Protein 9FQU (pdb70)

Secondary structure (DSSP, 8-state):
--------B-HHHHHHHHHHHHSSHHHHTHHHHHHHHT-STTHHHHHHHHHHHHHHHHHHHHHHTTT-SS---HHHHHHHHT-HHHHHHHHHHHHHHHHHHHHHHHHHHHHHHHHHTTSHHHHHHHHH---S-TTTS-SS--HHHHHHHHHHHHHHHTT----HHHHHHHHHHHHHHHHHHHHHHHHH--GGGGS--GGG---SS---SB---S-TT-TTHHHHHHHHHHHHHHHH--THHHHT--S-BSSTTTHHHHHHHHHHHHHHHHHHHHHHHHHHHS-TTT--SS-HHHHHHHHTT-TTHHHHHHHHHHHHHHHHHHHHHTHHHHHHHHHHHTTSS-GGGGPPPTTT-S-HHHHHHHHHHHHHHHHHS-HHHHHHHHHHHHHHHHHHHHHHHHHHTTS--------HHHHHS---SS--HHHHHHHHHHHHHHHHHHHHHHHHHHTTHHHHHHT-HHHHHHHHHHHHHHHHHHHHHHHSPPP----SS--SSTTTHHHHHHHHHHHHHHTS-HHHHHHHHHHHHHHHHHIIIIIHHH-TT-/-EEEEEEEEE-TTS-EEEEEEEEEETTT----B--BHHHHHTT--GGGT-TT--TTPPPPSPPBTTSTT---TT-B-TTTS--SSS-S-SSSHHHHHHHHHHHH-TT-EEEEEE-TTS-GGGGGG--TTTTT-SSTT---EEESTT----SS-SEEEEESS-HHHHHHHHHTTS---BEEEEE-HHHHH--GGGG-EEEEEEEE-SSS--EEEEEEEEEEEE-

Radius of gyration: 31.5 Å; Cα contacts (8 Å, |Δi|>4): 1535; chains: 2; bounding box: 91×65×82 Å

GO terms:
  GO:0061459 L-arginine transmembrane transporter activity (F, IDA)
  GO:0000064 L-ornithine transmembrane transporter activity (F, IDA)
  GO:0005886 plasma membrane (C, IDA)
  GO:0001618 virus receptor activity (F, IDA)
  GO:1903826 L-arginine transmembrane transport (P, IDA)
  GO:0015189 L-lysine transmembrane transporter activity (F, IDA)
  GO:1903352 L-ornithine transmembrane transport (P, IDA)
  GO:0005515 protein binding (F, IPI)
  GO:0016020 membrane (C, IC)

Nearest PDB structures (foldseek):
  5oqt-assembly1_A  TM=8.869E-01  e=3.446E-25  Geobacillus kaustophilus HTA426
  6f34-assembly1_A  TM=8.850E-01  e=6.639E-25  Geobacillus kaustophilus HTA426
  7nf6-assembly1_B  TM=8.071E-01  e=2.840E-11  Ovis aries
  3gi9-assembly1_C  TM=6.857E-01  e=1.293E-11  Methanocaldococcus jannaschii
  8a6l-assembly1_B  TM=6.376E-01  e=9.244E-11  Homo sapiens

B-factor: mean 61.71, std 19.03, range [6.54, 129.57]

Foldseek 3Di:
DFAADDAAAELVLLLLLQLLQQAACLFFAVLLVLCFPQWNLLLLVLLVLLLVLQLLLLQLLLQLLQVGLDFAFSLNSCRHFTGDVLSLLLLLLLLLLLLLLLLLLLLSLLLLVCVVVVNPVVVVQVVPHADPCVPQWPGTFRVSSLVVLVVVLVCVLLPDDDDSVLSNVLSVLLVVLLVVLLVQLVVLFDQVLQQDQPVPPDEPDPDDDFDCAHGHNTRNDVLSSLLSSLLSNLSSPLLSCLSRVVHHYPDNSQSSSVSSSSSSVVSSVSSSSNSNSLSRLDRSRNQDNSTRSCSSCVSSVNNVCSVSSSSNNSSSSVSNSVSSQVCNLVSVLVLLVQFQFPVLQVDQDPVNRHSSVSSVVSSVSSSVCSRIHDSSLSSLLSSLSVLVSSLSSLLSQLLQFQAEDPCDDDDPCCQQPNDDQHHDNVLSVLSVVLSVLLLVLLLQLLCLCQVVVVVVVVPDPVSVVSNVVSVVVNVVSLSSSVNRHTHPDDTPRHDPPSSPSSSVSNSSSSNSNSSDDPSSVVVNVVSVVVSVCSRVVTRVVRGNVD/DWWWKKKFKEAQVRHGQDMDTDIGDPLPDFDWAWDFQQLNCQCWDPLQVRVPHDRPDFQAAAAACPAPVHHDPPHDPLLVPDLVVADCHRNYLSNVLNVLCQCQPAQKRKFKAWAPPDDPVLVVQDHVVSQSRNDPPRTAETDYNVGHHDPQDFKHKHFDDHSVVQSNVSNNRGRRGIMIIGTDPNNSVDDCLQVKTKMKMFIGDPPPRDITIMIMHMDIGHD

InterPro domains:
  IPR002293 Amino acid/polyamine transporter I [PF13520] (32-431)
  IPR004755 Cationic amino acid transport permease [TIGR00906] (1-603)
  IPR029485 Cationic amino acid transporter, C-terminal [PF13906] (551-601)

Sequence (769 aa):
MLRRKVVCLNTYDLVALGVGSTLGAGVYVLAGAVARENAGPAIVISFLIAALASVLAGLCYGEFGARVPKTGSAYLYSYVTVGELWAFITGWNLILSYIIGTSSVARAWSATFDELIGKPIGEFSRQHMALNAPGVLAQTPDIFAVIIIIILTGLLTLGVKESAMVNKIFTCINVLVLCFIVVSGFVKGSIKNWQLTEKNFSCNNNDTNVKYGEGGFMPFGFSGVLSGAATCFYAFVGFDCIATTGEEVKNPQKAIPVGIVASLLICFIAYFGVSAALTLMMPYFCLDIDSPLPGAFKHQGWEEAKYAVAIGSLCALSTSLLGSMFPMPRVIYAMAEDGLLFKFLAKINNRTKTPVIATVTSGAIAAVMAFLFELKDLVDLMSIGTLLAYSLVAACVLVLRYQPEQPEKFSLKSILSPKNVEPSKFSGLIVNISAGLLAALIITVCIVAVLGREALAEGTLWAVFVMTGSVLLCMLVTGIIWRQPESKTKLSFKVPFVPVLPVLSIFVNIYLMMQLDQGTWVRFAVWMLIGFTIYFGYGIWHSEEAQVYNITWEVTNGDRETVWAISGNHPLWTWWPVLTPDLCMLALSGPPHWGLEYQAPYSSPPGPPCCSGSSGSSAGCSRDCDEPLTSLTPRCNTAWNRLKLDQVTHKSSEGFYVCPGSHRPREAKSCGGPDSFYCASWGCETTGRVYWKPSSSWDYITVDNNLTTSQAVQVCKDNKWCNPLAIQFTNAGKQVTSWTTGHYWGLRLYVSGRDPGLTFGIRLRYQNL

Organism: Mus musculus (NCBI:txid10090)

Solvent-accessible surface area: 31553 Å² total

Structure (mmCIF, N/CA/C/O backbone):
data_9FQU
#
_entry.id   9FQU
#
_cell.length_a   1.00
_cell.length_b   1.00
_cell.length_c   1.00
_cell.angle_alpha   90.00
_cell.angle_beta   90.00
_cell.angle_gamma   90.00
#
_symmetry.space_group_name_H-M   'P 1'
#
loop_
_entity.id
_entity.type
_entity.pdbx_description
1 polymer 'High affinity cationic amino acid transporter 1,Green fluorescent protein'
2 polymer 'Surface protein'
3 branched alpha-D-mannopyranose-(1-3)-beta-D-mannopyranose-(1-4)-2-acetamido-2-deoxy-beta-D-glucopyranose-(1-4)-[alpha-L-fucopyranose-(1-6)]2-acetamido-2-deoxy-beta-D-glucopyranose
4 branched beta-D-mannopyranose-(1-4)-2-acetamido-2-deoxy-beta-D-glucopyranose-(1-4)-2-acetamido-2-deoxy-beta-D-glucopyranose
5 branched 2-acetamido-2-deoxy-beta-D-glucopyranose-(1-4)-2-acetamido-2-deoxy-beta-D-glucopyranose
6 non-polymer 2-acetamido-2-deoxy-beta-D-glucopyranose
7 non-polymer 'CHOLESTEROL HEMISUCCINATE'
8 non-polymer ARGININE
9 water water
#
loop_
_atom_site.group_PDB
_atom_site.id
_atom_site.type_symbol
_atom_site.label_atom_id
_atom_site.label_alt_id
_atom_site.label_comp_id
_atom_site.label_asym_id
_atom_site.label_entity_id
_atom_site.label_seq_id
_atom_site.pdbx_PDB_ins_code
_atom_site.Cartn_x
_atom_site.Cartn_y
_atom_site.Cartn_z
_atom_site.occupancy
_atom_site.B_iso_or_equiv
_atom_site.auth_seq_id
_atom_site.auth_comp_id
_atom_site.auth_asym_id
_atom_site.auth_atom_id
_atom_site.pdbx_PDB_model_num
ATOM 1 N N . MET A 1 1 ? 122.329 134.556 105.623 1.00 88.42 13 MET A N 1
ATOM 2 C CA . MET A 1 1 ? 121.485 133.368 105.604 1.00 90.28 13 MET A CA 1
ATOM 3 C C . MET A 1 1 ? 122.323 132.095 105.525 1.00 91.43 13 MET A C 1
ATOM 4 O O . MET A 1 1 ? 121.886 131.029 105.959 1.00 89.63 13 MET A O 1
ATOM 17 N N . LEU A 1 2 ? 123.529 132.212 104.969 1.00 89.32 14 LEU A N 1
ATOM 18 C CA . LEU A 1 2 ? 124.388 131.065 104.702 1.00 86.31 14 LEU A CA 1
ATOM 19 C C . LEU A 1 2 ? 125.683 131.124 105.508 1.00 90.22 14 LEU A C 1
ATOM 20 O O . LEU A 1 2 ? 126.703 130.567 105.096 1.00 85.77 14 LEU A O 1
ATOM 36 N N . ARG A 1 3 ? 125.661 131.794 106.658 1.00 92.25 15 ARG A N 1
ATOM 37 C CA . ARG A 1 3 ? 126.836 131.828 107.518 1.00 91.42 15 ARG A CA 1
ATOM 38 C C . ARG A 1 3 ? 127.135 130.433 108.055 1.00 89.94 15 ARG A C 1
ATOM 39 O O . ARG A 1 3 ? 126.224 129.662 108.369 1.00 88.95 15 ARG A O 1
ATOM 60 N N . ARG A 1 4 ? 128.423 130.112 108.160 1.00 95.10 16 ARG A N 1
ATOM 61 C CA . ARG A 1 4 ? 128.879 128.783 108.539 1.00 94.60 16 ARG A CA 1
ATOM 62 C C . ARG A 1 4 ? 129.733 128.858 109.798 1.00 94.69 16 ARG A C 1
ATOM 63 O O . ARG A 1 4 ? 130.415 129.856 110.049 1.00 97.33 16 ARG A O 1
ATOM 84 N N . LYS A 1 5 ? 129.682 127.791 110.593 1.00 92.01 17 LYS A N 1
ATOM 85 C CA . LYS A 1 5 ? 130.330 127.753 111.896 1.00 92.46 17 LYS A CA 1
ATOM 86 C C . LYS A 1 5 ? 131.743 127.189 111.806 1.00 96.11 17 LYS A C 1
ATOM 87 O O . LYS A 1 5 ? 132.085 126.443 110.884 1.00 94.30 17 LYS A O 1
ATOM 106 N N . VAL A 1 6 ? 132.560 127.554 112.790 1.00 102.90 18 VAL A N 1
ATOM 107 C CA . VAL A 1 6 ? 133.884 126.978 112.986 1.00 101.31 18 VAL A CA 1
ATOM 108 C C . VAL A 1 6 ? 133.755 125.884 114.037 1.00 99.88 18 VAL A C 1
ATOM 109 O O . VAL A 1 6 ? 133.430 126.163 115.198 1.00 97.75 18 VAL A O 1
ATOM 122 N N . VAL A 1 7 ? 134.006 124.642 113.636 1.00 103.02 19 VAL A N 1
ATOM 123 C CA . VAL A 1 7 ? 133.862 123.504 114.537 1.00 104.27 19 VAL A CA 1
ATOM 124 C C . VAL A 1 7 ? 134.838 123.629 115.701 1.00 101.26 19 VAL A C 1
ATOM 125 O O . VAL A 1 7 ? 135.839 124.338 115.611 1.00 101.01 19 VAL A O 1
ATOM 138 N N . CYS A 1 19 ? 134.486 103.800 127.475 1.00 107.67 31 CYS A N 1
ATOM 139 C CA . CYS A 1 19 ? 133.962 104.174 126.167 1.00 108.31 31 CYS A CA 1
ATOM 140 C C . CYS A 1 19 ? 132.837 103.235 125.747 1.00 108.35 31 CYS A C 1
ATOM 141 O O . CYS A 1 19 ? 132.521 102.276 126.451 1.00 107.12 31 CYS A O 1
ATOM 148 N N . LEU A 1 20 ? 132.236 103.518 124.595 1.00 100.86 32 LEU A N 1
ATOM 149 C CA . LEU A 1 20 ? 131.129 102.736 124.063 1.00 98.48 32 LEU A CA 1
ATOM 150 C C . LEU A 1 20 ? 131.583 101.999 122.811 1.00 99.09 32 LEU A C 1
ATOM 151 O O . LEU A 1 20 ? 132.148 102.609 121.896 1.00 100.72 32 LEU A O 1
ATOM 167 N N . ASN A 1 21 ? 131.335 100.693 122.775 1.00 92.14 33 ASN A N 1
ATOM 168 C CA . ASN A 1 21 ? 131.674 99.871 121.626 1.00 91.66 33 ASN A CA 1
ATOM 169 C C . ASN A 1 21 ? 130.527 99.899 120.616 1.00 88.60 33 ASN A C 1
ATOM 170 O O . ASN A 1 21 ? 129.470 100.487 120.851 1.00 88.48 33 ASN A O 1
ATOM 181 N N . THR A 1 22 ? 130.741 99.253 119.467 1.00 83.30 34 THR A N 1
ATOM 182 C CA . THR A 1 22 ? 129.695 99.194 118.451 1.00 85.02 34 THR A CA 1
ATOM 183 C C . THR A 1 22 ? 128.441 98.520 118.994 1.00 85.47 34 THR A C 1
ATOM 184 O O . THR A 1 22 ? 127.318 98.923 118.668 1.00 82.93 34 THR A O 1
ATOM 195 N N . TYR A 1 23 ? 128.612 97.489 119.824 1.00 88.45 35 TYR A N 1
ATOM 196 C CA . TYR A 1 23 ? 127.458 96.805 120.397 1.00 86.04 35 TYR A CA 1
ATOM 197 C C . TYR A 1 23 ? 126.683 97.721 121.337 1.00 84.16 35 TYR A C 1
ATOM 198 O O . TYR A 1 23 ? 125.449 97.663 121.391 1.00 85.60 35 TYR A O 1
ATOM 216 N N . ASP A 1 24 ? 127.385 98.573 122.087 1.00 79.62 36 ASP A N 1
ATOM 217 C CA . ASP A 1 24 ? 126.696 99.542 122.933 1.00 79.42 36 ASP A CA 1
ATOM 218 C C . ASP A 1 24 ? 125.874 100.513 122.093 1.00 81.92 36 ASP A C 1
ATOM 219 O O . ASP A 1 24 ? 124.739 100.851 122.451 1.00 81.62 36 ASP A O 1
ATOM 228 N N . LEU A 1 25 ? 126.432 100.972 120.970 1.00 86.88 37 LEU A N 1
ATOM 229 C CA . LEU A 1 25 ? 125.680 101.848 120.078 1.00 79.73 37 LEU A CA 1
ATOM 230 C C . LEU A 1 25 ? 124.460 101.134 119.512 1.00 76.82 37 LEU A C 1
ATOM 231 O O . LEU A 1 25 ? 123.383 101.729 119.391 1.00 77.29 37 LEU A O 1
ATOM 247 N N . VAL A 1 26 ? 124.614 99.859 119.149 1.00 66.16 38 VAL A N 1
ATOM 248 C CA . VAL A 1 26 ? 123.484 99.093 118.633 1.00 64.97 38 VAL A CA 1
ATOM 249 C C . VAL A 1 26 ? 122.397 98.975 119.692 1.00 68.62 38 VAL A C 1
ATOM 250 O O . VAL A 1 26 ? 121.204 99.117 119.398 1.00 70.39 38 VAL A O 1
ATOM 263 N N . ALA A 1 27 ? 122.788 98.697 120.937 1.00 67.07 39 ALA A N 1
ATOM 264 C CA . ALA A 1 27 ? 121.810 98.606 122.015 1.00 63.38 39 ALA A CA 1
ATOM 265 C C . ALA A 1 27 ? 121.091 99.933 122.216 1.00 70.14 39 ALA A C 1
ATOM 266 O O . ALA A 1 27 ? 119.864 99.968 122.371 1.00 69.28 39 ALA A O 1
ATOM 273 N N . LEU A 1 28 ? 121.839 101.040 122.211 1.00 82.20 40 LEU A N 1
ATOM 274 C CA . LEU A 1 28 ? 121.217 102.349 122.383 1.00 76.79 40 LEU A CA 1
ATOM 275 C C . LEU A 1 28 ? 120.237 102.643 121.254 1.00 78.95 40 LEU A C 1
ATOM 276 O O . LEU A 1 28 ? 119.136 103.153 121.493 1.00 84.91 40 LEU A O 1
ATOM 292 N N . GLY A 1 29 ? 120.621 102.332 120.015 1.00 67.42 41 GLY A N 1
ATOM 293 C CA . GLY A 1 29 ? 119.732 102.583 118.893 1.00 65.29 41 GLY A CA 1
ATOM 294 C C . GLY A 1 29 ? 118.482 101.727 118.932 1.00 63.76 41 GLY A C 1
ATOM 295 O O . GLY A 1 29 ? 117.375 102.218 118.691 1.00 71.31 41 GLY A O 1
ATOM 299 N N . VAL A 1 30 ? 118.636 100.436 119.234 1.00 57.02 42 VAL A N 1
ATOM 300 C CA . VAL A 1 30 ? 117.485 99.541 119.280 1.00 57.33 42 VAL A CA 1
ATOM 301 C C . VAL A 1 30 ? 116.538 99.948 120.401 1.00 57.85 42 VAL A C 1
ATOM 302 O O . VAL A 1 30 ? 115.315 99.969 120.221 1.00 58.80 42 VAL A O 1
ATOM 315 N N . GLY A 1 31 ? 117.082 100.275 121.575 1.00 60.03 43 GLY A N 1
ATOM 316 C CA . GLY A 1 31 ? 116.231 100.701 122.674 1.00 60.80 43 GLY A CA 1
ATOM 317 C C . GLY A 1 31 ? 115.460 101.967 122.355 1.00 58.04 43 GLY A C 1
ATOM 318 O O . GLY A 1 31 ? 114.299 102.114 122.744 1.00 62.48 43 GLY A O 1
ATOM 322 N N . SER A 1 32 ? 116.094 102.898 121.642 1.00 61.01 44 SER A N 1
ATOM 323 C CA . SER A 1 32 ? 115.454 104.157 121.284 1.00 62.42 44 SER A CA 1
ATOM 324 C C . SER A 1 32 ? 114.533 104.037 120.078 1.00 61.86 44 SER A C 1
ATOM 325 O O . SER A 1 32 ? 113.737 104.951 119.837 1.00 64.21 44 SER A O 1
ATOM 333 N N . THR A 1 33 ? 114.617 102.944 119.321 1.00 61.07 45 THR A N 1
ATOM 334 C CA . THR A 1 33 ? 113.800 102.749 118.129 1.00 55.49 45 THR A CA 1
ATOM 335 C C . THR A 1 33 ? 112.577 101.880 118.400 1.00 57.96 45 THR A C 1
ATOM 336 O O . THR A 1 33 ? 111.452 102.281 118.088 1.00 61.82 45 THR A O 1
ATOM 347 N N . LEU A 1 34 ? 112.774 100.695 118.973 1.00 56.81 46 LEU A N 1
ATOM 348 C CA . LEU A 1 34 ? 111.647 99.838 119.310 1.00 55.44 46 LEU A CA 1
ATOM 349 C C . LEU A 1 34 ? 110.753 100.525 120.335 1.00 58.01 46 LEU A C 1
ATOM 350 O O . LEU A 1 34 ? 111.232 101.098 121.317 1.00 60.10 46 LEU A O 1
ATOM 366 N N . GLY A 1 35 ? 109.444 100.463 120.104 1.00 55.42 47 GLY A N 1
ATOM 367 C CA . GLY A 1 35 ? 108.499 101.112 120.991 1.00 46.76 47 GLY A CA 1
ATOM 368 C C . GLY A 1 35 ? 107.083 101.137 120.454 1.00 53.50 47 GLY A C 1
ATOM 369 O O . GLY A 1 35 ? 106.543 100.102 120.051 1.00 56.26 47 GLY A O 1
ATOM 373 N N . ALA A 1 36 ? 106.468 102.322 120.449 1.00 56.95 48 ALA A N 1
ATOM 374 C CA . ALA A 1 36 ? 105.080 102.448 120.020 1.00 56.80 48 ALA A CA 1
ATOM 375 C C . ALA A 1 36 ? 104.871 102.006 118.578 1.00 50.06 48 ALA A C 1
ATOM 376 O O . ALA A 1 36 ? 103.741 101.679 118.201 1.00 54.57 48 ALA A O 1
ATOM 383 N N . GLY A 1 37 ? 105.928 101.992 117.765 1.00 49.97 49 GLY A N 1
ATOM 384 C CA . GLY A 1 37 ? 105.765 101.621 116.369 1.00 58.71 49 GLY A CA 1
ATOM 385 C C . GLY A 1 37 ? 105.257 100.203 116.192 1.00 58.89 49 GLY A C 1
ATOM 386 O O . GLY A 1 37 ? 104.436 99.933 115.312 1.00 58.63 49 GLY A O 1
ATOM 390 N N . VAL A 1 38 ? 105.734 99.280 117.021 1.00 53.95 50 VAL A N 1
ATOM 391 C CA . VAL A 1 38 ? 105.402 97.868 116.890 1.00 48.83 50 VAL A CA 1
ATOM 392 C C . VAL A 1 38 ? 104.299 97.453 117.856 1.00 55.66 50 VAL A C 1
ATOM 393 O O . VAL A 1 38 ? 103.391 96.711 117.480 1.00 64.17 50 VAL A O 1
ATOM 406 N N . TYR A 1 39 ? 104.358 97.920 119.103 1.00 52.66 51 TYR A N 1
ATOM 407 C CA . TYR A 1 39 ? 103.434 97.437 120.122 1.00 55.12 51 TYR A CA 1
ATOM 408 C C . TYR A 1 39 ? 102.037 98.027 119.976 1.00 61.86 51 TYR A C 1
ATOM 409 O O . TYR A 1 39 ? 101.061 97.395 120.394 1.00 64.92 51 TYR A O 1
ATOM 427 N N . VAL A 1 40 ? 101.915 99.221 119.396 1.00 49.85 52 VAL A N 1
ATOM 428 C CA . VAL A 1 40 ? 100.648 99.940 119.319 1.00 54.85 52 VAL A CA 1
ATOM 429 C C . VAL A 1 40 ? 100.253 100.223 117.874 1.00 55.03 52 VAL A C 1
ATOM 430 O O . VAL A 1 40 ? 99.114 99.972 117.469 1.00 59.08 52 VAL A O 1
ATOM 443 N N . LEU A 1 41 ? 101.184 100.748 117.080 1.00 54.66 53 LEU A N 1
ATOM 444 C CA . LEU A 1 41 ? 100.865 101.237 115.745 1.00 52.47 53 LEU A CA 1
ATOM 445 C C . LEU A 1 41 ? 100.858 100.147 114.683 1.00 57.76 53 LEU A C 1
ATOM 446 O O . LEU A 1 41 ? 100.221 100.328 113.639 1.00 62.73 53 LEU A O 1
ATOM 462 N N . ALA A 1 42 ? 101.554 99.032 114.913 1.00 54.60 54 ALA A N 1
ATOM 463 C CA . ALA A 1 42 ? 101.576 97.971 113.912 1.00 46.71 54 ALA A CA 1
ATOM 464 C C . ALA A 1 42 ? 100.171 97.455 113.633 1.00 44.97 54 ALA A C 1
ATOM 465 O O . ALA A 1 42 ? 99.783 97.286 112.471 1.00 42.30 54 ALA A O 1
ATOM 472 N N . GLY A 1 43 ? 99.390 97.213 114.687 1.00 53.16 55 GLY A N 1
ATOM 473 C CA . GLY A 1 43 ? 98.026 96.752 114.490 1.00 49.82 55 GLY A CA 1
ATOM 474 C C . GLY A 1 43 ? 97.154 97.787 113.807 1.00 49.00 55 GLY A C 1
ATOM 475 O O . GLY A 1 43 ? 96.336 97.454 112.946 1.00 54.21 55 GLY A O 1
ATOM 479 N N . ALA A 1 44 ? 97.311 99.057 114.183 1.00 48.91 56 ALA A N 1
ATOM 480 C CA . ALA A 1 44 ? 96.527 100.110 113.547 1.00 53.45 56 ALA A CA 1
ATOM 481 C C . ALA A 1 44 ? 96.812 100.177 112.053 1.00 56.80 56 ALA A C 1
ATOM 482 O O . ALA A 1 44 ? 95.887 100.296 111.241 1.00 61.09 56 ALA A O 1
ATOM 489 N N . VAL A 1 45 ? 98.088 100.100 111.670 1.00 42.76 57 VAL A N 1
ATOM 490 C CA . VAL A 1 45 ? 98.435 100.121 110.253 1.00 41.20 57 VAL A CA 1
ATOM 491 C C . VAL A 1 45 ? 97.902 98.876 109.554 1.00 43.70 57 VAL A C 1
ATOM 492 O O . VAL A 1 45 ? 97.355 98.957 108.448 1.00 56.30 57 VAL A O 1
ATOM 505 N N . ALA A 1 46 ? 98.049 97.707 110.182 1.00 44.01 58 ALA A N 1
ATOM 506 C CA . ALA A 1 46 ? 97.595 96.468 109.562 1.00 37.39 58 ALA A CA 1
ATOM 507 C C . ALA A 1 46 ? 96.078 96.389 109.466 1.00 47.75 58 ALA A C 1
ATOM 508 O O . ALA A 1 46 ? 95.562 95.570 108.699 1.00 48.00 58 ALA A O 1
ATOM 515 N N . ARG A 1 47 ? 95.354 97.202 110.233 1.00 50.63 59 ARG A N 1
ATOM 516 C CA . ARG A 1 47 ? 93.898 97.219 110.173 1.00 45.91 59 ARG A CA 1
ATOM 517 C C . ARG A 1 47 ? 93.349 98.300 109.252 1.00 51.23 59 ARG A C 1
ATOM 518 O O . ARG A 1 47 ? 92.340 98.073 108.577 1.00 60.74 59 ARG A O 1
ATOM 539 N N . GLU A 1 48 ? 93.985 99.471 109.202 1.00 50.54 60 GLU A N 1
ATOM 540 C CA . GLU A 1 48 ? 93.453 100.612 108.466 1.00 57.72 60 GLU A CA 1
ATOM 541 C C . GLU A 1 48 ? 94.126 100.819 107.114 1.00 55.95 60 GLU A C 1
ATOM 542 O O . GLU A 1 48 ? 93.446 100.849 106.084 1.00 56.97 60 GLU A O 1
ATOM 554 N N . ASN A 1 49 ? 95.451 100.963 107.092 1.00 45.28 61 ASN A N 1
ATOM 555 C CA . ASN A 1 49 ? 96.162 101.288 105.858 1.00 49.45 61 ASN A CA 1
ATOM 556 C C . ASN A 1 49 ? 96.488 100.035 105.050 1.00 48.87 61 ASN A C 1
ATOM 557 O O . ASN A 1 49 ? 96.061 99.901 103.899 1.00 61.48 61 ASN A O 1
ATOM 568 N N . ALA A 1 50 ? 97.245 99.117 105.638 1.00 47.64 62 ALA A N 1
ATOM 569 C CA . ALA A 1 50 ? 97.612 97.859 105.008 1.00 39.99 62 ALA A CA 1
ATOM 570 C C . ALA A 1 50 ? 96.888 96.711 105.701 1.00 55.91 62 ALA A C 1
ATOM 571 O O . ALA A 1 50 ? 96.127 96.907 106.652 1.00 64.11 62 ALA A O 1
ATOM 578 N N . GLY A 1 51 ? 97.122 95.501 105.202 1.00 44.70 63 GLY A N 1
ATOM 579 C CA . GLY A 1 51 ? 96.595 94.304 105.811 1.00 41.92 63 GLY A CA 1
ATOM 580 C C . GLY A 1 51 ? 97.720 93.386 106.242 1.00 40.17 63 GLY A C 1
ATOM 581 O O . GLY A 1 51 ? 98.625 93.789 106.980 1.00 48.84 63 GLY A O 1
ATOM 585 N N . PRO A 1 52 ? 97.692 92.128 105.794 1.00 38.58 64 PRO A N 1
ATOM 586 C CA . PRO A 1 52 ? 98.878 91.277 105.965 1.00 34.90 64 PRO A CA 1
ATOM 587 C C . PRO A 1 52 ? 100.101 91.819 105.253 1.00 33.88 64 PRO A C 1
ATOM 588 O O . PRO A 1 52 ? 101.224 91.426 105.591 1.00 45.70 64 PRO A O 1
ATOM 599 N N . ALA A 1 53 ? 99.920 92.709 104.278 1.00 40.78 65 ALA A N 1
ATOM 600 C CA . ALA A 1 53 ? 101.023 93.323 103.554 1.00 34.59 65 ALA A CA 1
ATOM 601 C C . ALA A 1 53 ? 101.740 94.396 104.364 1.00 40.20 65 ALA A C 1
ATOM 602 O O . ALA A 1 53 ? 102.627 95.065 103.825 1.00 39.91 65 ALA A O 1
ATOM 609 N N . ILE A 1 54 ? 101.377 94.580 105.636 1.00 44.41 66 ILE A N 1
ATOM 610 C CA . ILE A 1 54 ? 102.113 95.514 106.483 1.00 38.30 66 ILE A CA 1
ATOM 611 C C . ILE A 1 54 ? 103.575 95.105 106.572 1.00 39.49 66 ILE A C 1
ATOM 612 O O . ILE A 1 54 ? 104.456 95.952 106.762 1.00 47.50 66 ILE A O 1
ATOM 628 N N . VAL A 1 55 ? 103.859 93.808 106.437 1.00 45.73 67 VAL A N 1
ATOM 629 C CA . VAL A 1 55 ? 105.245 93.351 106.414 1.00 38.19 67 VAL A CA 1
ATOM 630 C C . VAL A 1 55 ? 106.005 94.043 105.290 1.00 35.55 67 VAL A C 1
ATOM 631 O O . VAL A 1 55 ? 107.159 94.454 105.461 1.00 52.64 67 VAL A O 1
ATOM 644 N N . ILE A 1 56 ? 105.373 94.180 104.123 1.00 43.13 68 ILE A N 1
ATOM 645 C CA . ILE A 1 56 ? 105.971 94.958 103.044 1.00 34.27 68 ILE A CA 1
ATOM 646 C C . ILE A 1 56 ? 106.070 96.424 103.444 1.00 40.25 68 ILE A C 1
ATOM 647 O O . ILE A 1 56 ? 107.080 97.087 103.178 1.00 54.00 68 ILE A O 1
ATOM 663 N N . SER A 1 57 ? 105.030 96.951 104.095 1.00 44.84 69 SER A N 1
ATOM 664 C CA . SER A 1 57 ? 105.039 98.356 104.488 1.00 28.16 69 SER A CA 1
ATOM 665 C C . SER A 1 57 ? 106.252 98.675 105.351 1.00 30.95 69 SER A C 1
ATOM 666 O O . SER A 1 57 ? 106.904 99.708 105.162 1.00 39.43 69 SER A O 1
ATOM 674 N N . PHE A 1 58 ? 106.570 97.800 106.306 1.00 50.43 70 PHE A N 1
ATOM 675 C CA . PHE A 1 58 ? 107.778 97.992 107.100 1.00 49.67 70 PHE A CA 1
ATOM 676 C C . PHE A 1 58 ? 109.021 97.938 106.223 1.00 42.21 70 PHE A C 1
ATOM 677 O O . PHE A 1 58 ? 109.924 98.772 106.363 1.00 60.54 70 PHE A O 1
ATOM 694 N N . LEU A 1 59 ? 109.075 96.977 105.297 1.00 41.61 71 LEU A N 1
ATOM 695 C CA . LEU A 1 59 ? 110.263 96.814 104.464 1.00 34.00 71 LEU A CA 1
ATOM 696 C C . LEU A 1 59 ? 110.625 98.121 103.774 1.00 35.94 71 LEU A C 1
ATOM 697 O O . LEU A 1 59 ? 111.755 98.610 103.895 1.00 55.74 71 LEU A O 1
ATOM 713 N N . ILE A 1 60 ? 109.663 98.726 103.077 1.00 37.80 72 ILE A N 1
ATOM 714 C CA . ILE A 1 60 ? 109.909 100.028 102.467 1.00 43.39 72 ILE A CA 1
ATOM 715 C C . ILE A 1 60 ? 110.341 101.021 103.536 1.00 47.98 72 ILE A C 1
ATOM 716 O O . ILE A 1 60 ? 111.380 101.684 103.415 1.00 59.31 72 ILE A O 1
ATOM 732 N N . ALA A 1 61 ? 109.574 101.099 104.627 1.00 47.53 73 ALA A N 1
ATOM 733 C CA . ALA A 1 61 ? 109.934 101.995 105.718 1.00 44.85 73 ALA A CA 1
ATOM 734 C C . ALA A 1 61 ? 111.332 101.698 106.235 1.00 41.10 73 ALA A C 1
ATOM 735 O O . ALA A 1 61 ? 112.041 102.613 106.670 1.00 41.43 73 ALA A O 1
ATOM 742 N N . ALA A 1 62 ? 111.750 100.431 106.197 1.00 35.07 74 ALA A N 1
ATOM 743 C CA . ALA A 1 62 ? 113.116 100.105 106.584 1.00 23.69 74 ALA A CA 1
ATOM 744 C C . ALA A 1 62 ? 114.110 100.696 105.594 1.00 37.64 74 ALA A C 1
ATOM 745 O O . ALA A 1 62 ? 115.047 101.403 105.984 1.00 56.55 74 ALA A O 1
ATOM 752 N N . LEU A 1 63 ? 113.898 100.448 104.300 1.00 49.76 75 LEU A N 1
ATOM 753 C CA . LEU A 1 63 ? 114.853 100.907 103.298 1.00 56.84 75 LEU A CA 1
ATOM 754 C C . LEU A 1 63 ? 114.961 102.425 103.312 1.00 48.79 75 LEU A C 1
ATOM 755 O O . LEU A 1 63 ? 116.065 102.982 103.341 1.00 54.80 75 LEU A O 1
ATOM 771 N N . ALA A 1 64 ? 113.817 103.113 103.328 1.00 42.07 76 ALA A N 1
ATOM 772 C CA . ALA A 1 64 ? 113.831 104.567 103.430 1.00 44.97 76 ALA A CA 1
ATOM 773 C C . ALA A 1 64 ? 114.645 105.016 104.634 1.00 53.31 76 ALA A C 1
ATOM 774 O O . ALA A 1 64 ? 115.359 106.024 104.573 1.00 55.43 76 ALA A O 1
ATOM 781 N N . SER A 1 65 ? 114.550 104.280 105.743 1.00 61.88 77 SER A N 1
ATOM 782 C CA . SER A 1 65 ? 115.358 104.608 106.912 1.00 46.39 77 SER A CA 1
ATOM 783 C C . SER A 1 65 ? 116.836 104.364 106.635 1.00 44.11 77 SER A C 1
ATOM 784 O O . SER A 1 65 ? 117.682 105.218 106.926 1.00 63.17 77 SER A O 1
ATOM 792 N N . VAL A 1 66 ? 117.164 103.210 106.047 1.00 48.73 78 VAL A N 1
ATOM 793 C CA . VAL A 1 66 ? 118.565 102.869 105.819 1.00 45.21 78 VAL A CA 1
ATOM 794 C C . VAL A 1 66 ? 119.228 103.931 104.953 1.00 55.36 78 VAL A C 1
ATOM 795 O O . VAL A 1 66 ? 120.301 104.450 105.285 1.00 68.25 78 VAL A O 1
ATOM 808 N N . LEU A 1 67 ? 118.582 104.287 103.840 1.00 54.56 79 LEU A N 1
ATOM 809 C CA . LEU A 1 67 ? 119.112 105.341 102.982 1.00 47.92 79 LEU A CA 1
ATOM 810 C C . LEU A 1 67 ? 119.408 106.598 103.787 1.00 50.68 79 LEU A C 1
ATOM 811 O O . LEU A 1 67 ? 120.431 107.257 103.571 1.00 61.26 79 LEU A O 1
ATOM 827 N N . ALA A 1 68 ? 118.523 106.946 104.722 1.00 53.35 80 ALA A N 1
ATOM 828 C CA . ALA A 1 68 ? 118.785 108.090 105.587 1.00 55.57 80 ALA A CA 1
ATOM 829 C C . ALA A 1 68 ? 119.968 107.814 106.506 1.00 53.29 80 ALA A C 1
ATOM 830 O O . ALA A 1 68 ? 120.900 108.621 106.596 1.00 64.08 80 ALA A O 1
ATOM 837 N N . GLY A 1 69 ? 119.963 106.657 107.172 1.00 55.06 81 GLY A N 1
ATOM 838 C CA . GLY A 1 69 ? 121.020 106.368 108.127 1.00 49.96 81 GLY A CA 1
ATOM 839 C C . GLY A 1 69 ? 122.395 106.434 107.496 1.00 54.24 81 GLY A C 1
ATOM 840 O O . GLY A 1 69 ? 123.313 107.059 108.035 1.00 66.28 81 GLY A O 1
ATOM 844 N N . LEU A 1 70 ? 122.549 105.812 106.325 1.00 52.45 82 LEU A N 1
ATOM 845 C CA . LEU A 1 70 ? 123.822 105.874 105.618 1.00 55.46 82 LEU A CA 1
ATOM 846 C C . LEU A 1 70 ? 124.266 107.319 105.439 1.00 62.50 82 LEU A C 1
ATOM 847 O O . LEU A 1 70 ? 125.428 107.661 105.690 1.00 72.04 82 LEU A O 1
ATOM 863 N N . CYS A 1 71 ? 123.343 108.191 105.028 1.00 63.58 83 CYS A N 1
ATOM 864 C CA . CYS A 1 71 ? 123.689 109.600 104.879 1.00 61.87 83 CYS A CA 1
ATOM 865 C C . CYS A 1 71 ? 124.228 110.156 106.189 1.00 61.98 83 CYS A C 1
ATOM 866 O O . CYS A 1 71 ? 125.284 110.800 106.217 1.00 69.80 83 CYS A O 1
ATOM 874 N N . TYR A 1 72 ? 123.530 109.884 107.295 1.00 57.87 84 TYR A N 1
ATOM 875 C CA . TYR A 1 72 ? 124.024 110.315 108.597 1.00 52.98 84 TYR A CA 1
ATOM 876 C C . TYR A 1 72 ? 125.461 109.859 108.804 1.00 58.28 84 TYR A C 1
ATOM 877 O O . TYR A 1 72 ? 126.309 110.636 109.258 1.00 70.98 84 TYR A O 1
ATOM 895 N N . GLY A 1 73 ? 125.762 108.613 108.432 1.00 64.39 85 GLY A N 1
ATOM 896 C CA . GLY A 1 73 ? 127.117 108.116 108.594 1.00 66.31 85 GLY A CA 1
ATOM 897 C C . GLY A 1 73 ? 128.137 109.001 107.906 1.00 71.02 85 GLY A C 1
ATOM 898 O O . GLY A 1 73 ? 129.191 109.304 108.470 1.00 80.10 85 GLY A O 1
ATOM 902 N N . GLU A 1 74 ? 127.839 109.428 106.677 1.00 63.21 86 GLU A N 1
ATOM 903 C CA . GLU A 1 74 ? 128.709 110.392 106.015 1.00 65.50 86 GLU A CA 1
ATOM 904 C C . GLU A 1 74 ? 128.485 111.796 106.560 1.00 66.60 86 GLU A C 1
ATOM 905 O O . GLU A 1 74 ? 129.435 112.577 106.681 1.00 71.59 86 GLU A O 1
ATOM 917 N N . PHE A 1 75 ? 127.239 112.125 106.908 1.00 73.84 87 PHE A N 1
ATOM 918 C CA . PHE A 1 75 ? 126.921 113.478 107.344 1.00 69.67 87 PHE A CA 1
ATOM 919 C C . PHE A 1 75 ? 127.580 113.818 108.672 1.00 69.49 87 PHE A C 1
ATOM 920 O O . PHE A 1 75 ? 127.792 115.001 108.959 1.00 78.44 87 PHE A O 1
ATOM 937 N N . GLY A 1 76 ? 127.909 112.814 109.480 1.00 72.52 88 GLY A N 1
ATOM 938 C CA . GLY A 1 76 ? 128.662 113.035 110.698 1.00 74.99 88 GLY A CA 1
ATOM 939 C C . GLY A 1 76 ? 130.146 112.808 110.496 1.00 77.47 88 GLY A C 1
ATOM 940 O O . GLY A 1 76 ? 130.959 113.167 111.353 1.00 81.67 88 GLY A O 1
ATOM 944 N N . ALA A 1 77 ? 130.512 112.210 109.360 1.00 83.06 89 ALA A N 1
ATOM 945 C CA . ALA A 1 77 ? 131.915 111.964 109.057 1.00 84.01 89 ALA A CA 1
ATOM 946 C C . ALA A 1 77 ? 132.653 113.224 108.627 1.00 82.37 89 ALA A C 1
ATOM 947 O O . ALA A 1 77 ? 133.885 113.263 108.709 1.00 78.80 89 ALA A O 1
ATOM 954 N N . ARG A 1 78 ? 131.932 114.250 108.174 1.00 84.68 90 ARG A N 1
ATOM 955 C CA . ARG A 1 78 ? 132.558 115.477 107.701 1.00 85.02 90 ARG A CA 1
ATOM 956 C C . ARG A 1 78 ? 132.843 116.474 108.816 1.00 85.85 90 ARG A C 1
ATOM 957 O O . ARG A 1 78 ? 133.515 117.480 108.565 1.00 84.70 90 ARG A O 1
ATOM 978 N N . VAL A 1 79 ? 132.357 116.226 110.027 1.00 89.82 91 VAL A N 1
ATOM 979 C CA . VAL A 1 79 ? 132.520 117.134 111.154 1.00 88.42 91 VAL A CA 1
ATOM 980 C C . VAL A 1 79 ? 133.293 116.397 112.242 1.00 90.48 91 VAL A C 1
ATOM 981 O O . VAL A 1 79 ? 132.828 115.364 112.734 1.00 90.90 91 VAL A O 1
ATOM 994 N N . PRO A 1 80 ? 134.473 116.873 112.654 1.00 101.37 92 PRO A N 1
ATOM 995 C CA . PRO A 1 80 ? 135.190 116.169 113.731 1.00 101.36 92 PRO A CA 1
ATOM 996 C C . PRO A 1 80 ? 134.392 116.086 115.019 1.00 102.27 92 PRO A C 1
ATOM 997 O O . PRO A 1 80 ? 134.464 115.074 115.727 1.00 104.28 92 PRO A O 1
ATOM 1008 N N . LYS A 1 81 ? 133.630 117.127 115.343 1.00 96.01 93 LYS A N 1
ATOM 1009 C CA . LYS A 1 81 ? 132.785 117.102 116.527 1.00 95.88 93 LYS A CA 1
ATOM 1010 C C . LYS A 1 81 ? 131.560 116.226 116.286 1.00 98.09 93 LYS A C 1
ATOM 1011 O O . LYS A 1 81 ? 131.031 116.149 115.174 1.00 98.90 93 LYS A O 1
ATOM 1030 N N . THR A 1 82 ? 131.111 115.560 117.346 1.00 97.43 94 THR A N 1
ATOM 1031 C CA . THR A 1 82 ? 129.929 114.709 117.299 1.00 97.22 94 THR A CA 1
ATOM 1032 C C . THR A 1 82 ? 128.742 115.484 117.858 1.00 96.78 94 THR A C 1
ATOM 1033 O O . THR A 1 82 ? 128.790 115.966 118.995 1.00 98.13 94 THR A O 1
ATOM 1044 N N . GLY A 1 83 ? 127.685 115.602 117.060 1.00 83.07 95 GLY A N 1
ATOM 1045 C CA . GLY A 1 83 ? 126.502 116.327 117.479 1.00 83.68 95 GLY A CA 1
ATOM 1046 C C . GLY A 1 83 ? 125.333 115.997 116.578 1.00 80.84 95 GLY A C 1
ATOM 1047 O O . GLY A 1 83 ? 125.452 115.229 115.621 1.00 80.28 95 GLY A O 1
ATOM 1051 N N . SER A 1 84 ? 124.188 116.592 116.903 1.00 73.08 96 SER A N 1
ATOM 1052 C CA . SER A 1 84 ? 122.987 116.375 116.115 1.00 70.41 96 SER A CA 1
ATOM 1053 C C . SER A 1 84 ? 123.184 116.906 114.694 1.00 72.64 96 SER A C 1
ATOM 1054 O O . SER A 1 84 ? 124.151 117.606 114.386 1.00 76.33 96 SER A O 1
ATOM 1062 N N . ALA A 1 85 ? 122.239 116.555 113.817 1.00 68.23 97 ALA A N 1
ATOM 1063 C CA . ALA A 1 85 ? 122.325 116.997 112.430 1.00 65.15 97 ALA A CA 1
ATOM 1064 C C . ALA A 1 85 ? 122.317 118.516 112.325 1.00 68.43 97 ALA A C 1
ATOM 1065 O O . ALA A 1 85 ? 122.853 119.074 111.361 1.00 73.20 97 ALA A O 1
ATOM 1072 N N . TYR A 1 86 ? 121.715 119.201 113.300 1.00 72.69 98 TYR A N 1
ATOM 1073 C CA . TYR A 1 86 ? 121.716 120.660 113.282 1.00 65.10 98 TYR A CA 1
ATOM 1074 C C . TYR A 1 86 ? 123.136 121.206 113.341 1.00 71.33 98 TYR A C 1
ATOM 1075 O O . TYR A 1 86 ? 123.486 122.135 112.607 1.00 73.31 98 TYR A O 1
ATOM 1093 N N . LEU A 1 87 ? 123.967 120.647 114.224 1.00 76.63 99 LEU A N 1
ATOM 1094 C CA . LEU A 1 87 ? 125.349 121.104 114.325 1.00 77.67 99 LEU A CA 1
ATOM 1095 C C . LEU A 1 87 ? 126.097 120.875 113.019 1.00 80.75 99 LEU A C 1
ATOM 1096 O O . LEU A 1 87 ? 126.826 121.755 112.547 1.00 83.98 99 LEU A O 1
ATOM 1112 N N . TYR A 1 88 ? 125.924 119.697 112.417 1.00 80.69 100 TYR A N 1
ATOM 1113 C CA . TYR A 1 88 ? 126.609 119.401 111.165 1.00 80.23 100 TYR A CA 1
ATOM 1114 C C . TYR A 1 88 ? 126.181 120.368 110.068 1.00 79.56 100 TYR A C 1
ATOM 1115 O O . TYR A 1 88 ? 127.016 120.885 109.318 1.00 81.45 100 TYR A O 1
ATOM 1133 N N . SER A 1 89 ? 124.875 120.624 109.957 1.00 79.77 101 SER A N 1
ATOM 1134 C CA . SER A 1 89 ? 124.391 121.550 108.938 1.00 75.21 101 SER A CA 1
ATOM 1135 C C . SER A 1 89 ? 124.914 122.961 109.181 1.00 71.92 101 SER A C 1
ATOM 1136 O O . SER A 1 89 ? 125.370 123.633 108.249 1.00 68.84 101 SER A O 1
ATOM 1144 N N . TYR A 1 90 ? 124.864 123.424 110.431 1.00 80.26 102 TYR A N 1
ATOM 1145 C CA . TYR A 1 90 ? 125.313 124.770 110.762 1.00 80.56 102 TYR A CA 1
ATOM 1146 C C . TYR A 1 90 ? 126.823 124.917 110.633 1.00 80.85 102 TYR A C 1
ATOM 1147 O O . TYR A 1 90 ? 127.319 126.045 110.539 1.00 83.79 102 TYR A O 1
ATOM 1165 N N . VAL A 1 91 ? 127.558 123.808 110.625 1.00 86.52 103 VAL A N 1
ATOM 1166 C CA . VAL A 1 91 ? 128.993 123.860 110.372 1.00 87.19 103 VAL A CA 1
ATOM 1167 C C . VAL A 1 91 ? 129.320 123.760 108.883 1.00 84.65 103 VAL A C 1
ATOM 1168 O O . VAL A 1 91 ? 130.320 124.329 108.434 1.00 92.02 103 VAL A O 1
ATOM 1181 N N . THR A 1 92 ? 128.502 123.053 108.101 1.00 78.30 104 THR A N 1
ATOM 1182 C CA . THR A 1 92 ? 128.844 122.719 106.722 1.00 79.51 104 THR A CA 1
ATOM 1183 C C . THR A 1 92 ? 128.137 123.585 105.685 1.00 79.89 104 THR A C 1
ATOM 1184 O O . THR A 1 92 ? 128.803 124.189 104.839 1.00 83.16 104 THR A O 1
ATOM 1195 N N . VAL A 1 93 ? 126.806 123.661 105.718 1.00 77.39 105 VAL A N 1
ATOM 1196 C CA . VAL A 1 93 ? 126.069 124.229 104.591 1.00 78.31 105 VAL A CA 1
ATOM 1197 C C . VAL A 1 93 ? 125.727 125.700 104.818 1.00 77.28 105 VAL A C 1
ATOM 1198 O O . VAL A 1 93 ? 126.147 126.560 104.036 1.00 84.05 105 VAL A O 1
ATOM 1211 N N . GLY A 1 94 ? 124.976 126.016 105.867 1.00 70.01 106 GLY A N 1
ATOM 1212 C CA . GLY A 1 94 ? 124.551 127.395 106.058 1.00 74.60 106 GLY A CA 1
ATOM 1213 C C . GLY A 1 94 ? 123.659 127.550 107.271 1.00 78.31 106 GLY A C 1
ATOM 1214 O O . GLY A 1 94 ? 123.250 126.572 107.906 1.00 84.90 106 GLY A O 1
ATOM 1218 N N . GLU A 1 95 ? 123.360 128.817 107.579 1.00 79.32 107 GLU A N 1
ATOM 1219 C CA . GLU A 1 95 ? 122.525 129.138 108.735 1.00 74.00 107 GLU A CA 1
ATOM 1220 C C . GLU A 1 95 ? 121.055 128.821 108.486 1.00 71.58 107 GLU A C 1
ATOM 1221 O O . GLU A 1 95 ? 120.387 128.252 109.352 1.00 76.14 107 GLU A O 1
ATOM 1233 N N . LEU A 1 96 ? 120.525 129.202 107.324 1.00 64.10 108 LEU A N 1
ATOM 1234 C CA . LEU A 1 96 ? 119.106 128.986 107.058 1.00 63.07 108 LEU A CA 1
ATOM 1235 C C . LEU A 1 96 ? 118.794 127.497 106.952 1.00 67.73 108 LEU A C 1
ATOM 1236 O O . LEU A 1 96 ? 117.816 127.006 107.533 1.00 71.40 108 LEU A O 1
ATOM 1252 N N . TRP A 1 97 ? 119.634 126.762 106.222 1.00 66.81 109 TRP A N 1
ATOM 1253 C CA . TRP A 1 97 ? 119.461 125.319 106.103 1.00 56.44 109 TRP A CA 1
ATOM 1254 C C . TRP A 1 97 ? 119.574 124.647 107.465 1.00 61.92 109 TRP A C 1
ATOM 1255 O O . TRP A 1 97 ? 118.772 123.767 107.807 1.00 70.32 109 TRP A O 1
ATOM 1276 N N . ALA A 1 98 ? 120.560 125.062 108.263 1.00 58.42 110 ALA A N 1
ATOM 1277 C CA . ALA A 1 98 ? 120.736 124.480 109.588 1.00 61.55 110 ALA A CA 1
ATOM 1278 C C . ALA A 1 98 ? 119.546 124.782 110.486 1.00 64.89 110 ALA A C 1
ATOM 1279 O O . ALA A 1 98 ? 119.123 123.928 111.271 1.00 67.81 110 ALA A O 1
ATOM 1286 N N . PHE A 1 99 ? 119.005 126.000 110.404 1.00 66.44 111 PHE A N 1
ATOM 1287 C CA . PHE A 1 99 ? 117.830 126.327 111.202 1.00 62.16 111 PHE A CA 1
ATOM 1288 C C . PHE A 1 99 ? 116.642 125.470 110.798 1.00 54.09 111 PHE A C 1
ATOM 1289 O O . PHE A 1 99 ? 115.890 125.004 111.657 1.00 56.46 111 PHE A O 1
ATOM 1306 N N . ILE A 1 100 ? 116.439 125.271 109.495 1.00 54.28 112 ILE A N 1
ATOM 1307 C CA . ILE A 1 100 ? 115.331 124.423 109.059 1.00 51.79 112 ILE A CA 1
ATOM 1308 C C . ILE A 1 100 ? 115.511 123.009 109.598 1.00 52.03 112 ILE A C 1
ATOM 1309 O O . ILE A 1 100 ? 114.569 122.394 110.115 1.00 52.44 112 ILE A O 1
ATOM 1325 N N . THR A 1 101 ? 116.731 122.477 109.494 1.00 56.70 113 THR A N 1
ATOM 1326 C CA . THR A 1 101 ? 116.986 121.125 109.984 1.00 51.87 113 THR A CA 1
ATOM 1327 C C . THR A 1 101 ? 116.751 121.030 111.488 1.00 55.91 113 THR A C 1
ATOM 1328 O O . THR A 1 101 ? 116.132 120.074 111.968 1.00 62.59 113 THR A O 1
ATOM 1339 N N . GLY A 1 102 ? 117.235 122.014 112.247 1.00 54.95 114 GLY A N 1
ATOM 1340 C CA . GLY A 1 102 ? 117.054 121.983 113.689 1.00 43.23 114 GLY A CA 1
ATOM 1341 C C . GLY A 1 102 ? 115.605 122.145 114.101 1.00 46.61 114 GLY A C 1
ATOM 1342 O O . GLY A 1 102 ? 115.154 121.527 115.067 1.00 58.17 114 GLY A O 1
ATOM 1346 N N . TRP A 1 103 ? 114.858 122.987 113.386 1.00 48.49 115 TRP A N 1
ATOM 1347 C CA . TRP A 1 103 ? 113.434 123.141 113.660 1.00 44.51 115 TRP A CA 1
ATOM 1348 C C . TRP A 1 103 ? 112.689 121.839 113.395 1.00 40.94 115 TRP A C 1
ATOM 1349 O O . TRP A 1 103 ? 111.822 121.433 114.182 1.00 50.69 115 TRP A O 1
ATOM 1370 N N . ASN A 1 104 ? 113.025 121.162 112.294 1.00 46.50 116 ASN A N 1
ATOM 1371 C CA . ASN A 1 104 ? 112.407 119.872 112.012 1.00 41.93 116 ASN A CA 1
ATOM 1372 C C . ASN A 1 104 ? 112.781 118.841 113.069 1.00 48.82 116 ASN A C 1
ATOM 1373 O O . ASN A 1 104 ? 111.948 118.019 113.460 1.00 57.38 116 ASN A O 1
ATOM 1384 N N . LEU A 1 105 ? 114.028 118.865 113.545 1.00 55.28 117 LEU A N 1
ATOM 1385 C CA . LEU A 1 105 ? 114.428 117.953 114.614 1.00 35.66 117 LEU A CA 1
ATOM 1386 C C . LEU A 1 105 ? 113.680 118.252 115.908 1.00 38.43 117 LEU A C 1
ATOM 1387 O O . LEU A 1 105 ? 113.312 117.331 116.647 1.00 48.79 117 LEU A O 1
ATOM 1403 N N . ILE A 1 106 ? 113.472 119.533 116.213 1.00 52.89 118 ILE A N 1
ATOM 1404 C CA . ILE A 1 106 ? 112.724 119.904 117.411 1.00 48.15 118 ILE A CA 1
ATOM 1405 C C . ILE A 1 106 ? 111.298 119.385 117.315 1.00 46.27 118 ILE A C 1
ATOM 1406 O O . ILE A 1 106 ? 110.755 118.820 118.273 1.00 57.65 118 ILE A O 1
ATOM 1422 N N . LEU A 1 107 ? 110.667 119.572 116.153 1.00 49.39 119 LEU A N 1
ATOM 1423 C CA . LEU A 1 107 ? 109.340 119.000 115.946 1.00 41.94 119 LEU A CA 1
ATOM 1424 C C . LEU A 1 107 ? 109.373 117.489 116.109 1.00 42.42 119 LEU A C 1
ATOM 1425 O O . LEU A 1 107 ? 108.499 116.907 116.761 1.00 57.88 119 LEU A O 1
ATOM 1441 N N . SER A 1 108 ? 110.374 116.836 115.521 1.00 44.92 120 SER A N 1
ATOM 1442 C CA . SER A 1 108 ? 110.463 115.386 115.608 1.00 42.27 120 SER A CA 1
ATOM 1443 C C . SER A 1 108 ? 110.501 114.938 117.060 1.00 40.81 120 SER A C 1
ATOM 1444 O O . SER A 1 108 ? 109.713 114.087 117.479 1.00 55.00 120 SER A O 1
ATOM 1452 N N . TYR A 1 109 ? 111.396 115.528 117.852 1.00 45.62 121 TYR A N 1
ATOM 1453 C CA . TYR A 1 109 ? 111.547 115.105 119.241 1.00 41.42 121 TYR A CA 1
ATOM 1454 C C . TYR A 1 109 ? 110.304 115.427 120.064 1.00 46.60 121 TYR A C 1
ATOM 1455 O O . TYR A 1 109 ? 109.846 114.591 120.851 1.00 58.27 121 TYR A O 1
ATOM 1473 N N . ILE A 1 110 ? 109.735 116.624 119.895 1.00 36.25 122 ILE A N 1
ATOM 1474 C CA . ILE A 1 110 ? 108.573 117.008 120.694 1.00 43.02 122 ILE A CA 1
ATOM 1475 C C . ILE A 1 110 ? 107.390 116.099 120.383 1.00 44.46 122 ILE A C 1
ATOM 1476 O O . ILE A 1 110 ? 106.744 115.551 121.287 1.00 57.49 122 ILE A O 1
ATOM 1492 N N . ILE A 1 111 ? 107.086 115.924 119.095 1.00 36.84 123 ILE A N 1
ATOM 1493 C CA . ILE A 1 111 ? 105.934 115.115 118.724 1.00 38.34 123 ILE A CA 1
ATOM 1494 C C . ILE A 1 111 ? 106.188 113.643 119.019 1.00 49.78 123 ILE A C 1
ATOM 1495 O O . ILE A 1 111 ? 105.248 112.897 119.310 1.00 54.61 123 ILE A O 1
ATOM 1511 N N . GLY A 1 112 ? 107.443 113.193 118.960 1.00 47.21 124 GLY A N 1
ATOM 1512 C CA . GLY A 1 112 ? 107.743 111.833 119.369 1.00 35.45 124 GLY A CA 1
ATOM 1513 C C . GLY A 1 112 ? 107.506 111.624 120.850 1.00 34.83 124 GLY A C 1
ATOM 1514 O O . GLY A 1 112 ? 106.941 110.607 121.258 1.00 48.33 124 GLY A O 1
ATOM 1518 N N . THR A 1 113 ? 107.928 112.584 121.674 1.00 45.72 125 THR A N 1
ATOM 1519 C CA . THR A 1 113 ? 107.608 112.525 123.094 1.00 45.29 125 THR A CA 1
ATOM 1520 C C . THR A 1 113 ? 106.103 112.450 123.298 1.00 48.28 125 THR A C 1
ATOM 1521 O O . THR A 1 113 ? 105.610 111.619 124.066 1.00 57.28 125 THR A O 1
ATOM 1532 N N . SER A 1 114 ? 105.354 113.305 122.600 1.00 50.82 126 SER A N 1
ATOM 1533 C CA . SER A 1 114 ? 103.903 113.314 122.760 1.00 37.87 126 SER A CA 1
ATOM 1534 C C . SER A 1 114 ? 103.297 111.967 122.377 1.00 42.25 126 SER A C 1
ATOM 1535 O O . SER A 1 114 ? 102.500 111.391 123.129 1.00 50.13 126 SER A O 1
ATOM 1543 N N . SER A 1 115 ? 103.677 111.442 121.210 1.00 49.26 127 SER A N 1
ATOM 1544 C CA . SER A 1 115 ? 103.079 110.207 120.715 1.00 46.00 127 SER A CA 1
ATOM 1545 C C . SER A 1 115 ? 103.452 109.016 121.588 1.00 43.14 127 SER A C 1
ATOM 1546 O O . SER A 1 115 ? 102.606 108.161 121.872 1.00 54.28 127 SER A O 1
ATOM 1554 N N . VAL A 1 116 ? 104.712 108.932 122.019 1.00 49.01 128 VAL A N 1
ATOM 1555 C CA . VAL A 1 116 ? 105.124 107.814 122.860 1.00 43.39 128 VAL A CA 1
ATOM 1556 C C . VAL A 1 116 ? 104.480 107.917 124.236 1.00 41.83 128 VAL A C 1
ATOM 1557 O O . VAL A 1 116 ? 104.104 106.902 124.833 1.00 54.54 128 VAL A O 1
ATOM 1570 N N . ALA A 1 117 ? 104.347 109.135 124.770 1.00 51.34 129 ALA A N 1
ATOM 1571 C CA . ALA A 1 117 ? 103.648 109.304 126.036 1.00 45.13 129 ALA A CA 1
ATOM 1572 C C . ALA A 1 117 ? 102.206 108.843 125.912 1.00 50.16 129 ALA A C 1
ATOM 1573 O O . ALA A 1 117 ? 101.685 108.162 126.803 1.00 67.37 129 ALA A O 1
ATOM 1580 N N . ARG A 1 118 ? 101.551 109.193 124.805 1.00 51.87 130 ARG A N 1
ATOM 1581 C CA . ARG A 1 118 ? 100.193 108.722 124.564 1.00 50.22 130 ARG A CA 1
ATOM 1582 C C . ARG A 1 118 ? 100.129 107.204 124.478 1.00 51.65 130 ARG A C 1
ATOM 1583 O O . ARG A 1 118 ? 99.226 106.583 125.045 1.00 63.23 130 ARG A O 1
ATOM 1604 N N . ALA A 1 119 ? 101.045 106.592 123.728 1.00 47.62 131 ALA A N 1
ATOM 1605 C CA . ALA A 1 119 ? 101.014 105.142 123.581 1.00 42.88 131 ALA A CA 1
ATOM 1606 C C . ALA A 1 119 ? 101.222 104.460 124.925 1.00 45.55 131 ALA A C 1
ATOM 1607 O O . ALA A 1 119 ? 100.539 103.481 125.250 1.00 56.96 131 ALA A O 1
ATOM 1614 N N . TRP A 1 120 ? 102.153 104.976 125.728 1.00 47.24 132 TRP A N 1
ATOM 1615 C CA . TRP A 1 120 ? 102.402 104.410 127.047 1.00 47.78 132 TRP A CA 1
ATOM 1616 C C . TRP A 1 120 ? 101.187 104.574 127.951 1.00 52.11 132 TRP A C 1
ATOM 1617 O O . TRP A 1 120 ? 100.811 103.643 128.675 1.00 59.31 132 TRP A O 1
ATOM 1638 N N . SER A 1 121 ? 100.558 105.752 127.923 1.00 54.01 133 SER A N 1
ATOM 1639 C CA . SER A 1 121 ? 99.369 105.980 128.737 1.00 57.76 133 SER A CA 1
ATOM 1640 C C . SER A 1 121 ? 98.234 105.056 128.320 1.00 62.59 133 SER A C 1
ATOM 1641 O O . SER A 1 121 ? 97.540 104.493 129.172 1.00 64.66 133 SER A O 1
ATOM 1649 N N . ALA A 1 122 ? 98.027 104.895 127.013 1.00 63.31 134 ALA A N 1
ATOM 1650 C CA . ALA A 1 122 ? 96.975 104.011 126.530 1.00 55.20 134 ALA A CA 1
ATOM 1651 C C . ALA A 1 122 ? 97.243 102.570 126.935 1.00 57.49 134 ALA A C 1
ATOM 1652 O O . ALA A 1 122 ? 96.328 101.859 127.364 1.00 63.93 134 ALA A O 1
ATOM 1659 N N . THR A 1 123 ? 98.493 102.120 126.812 1.00 57.39 135 THR A N 1
ATOM 1660 C CA . THR A 1 123 ? 98.826 100.754 127.201 1.00 56.51 135 THR A CA 1
ATOM 1661 C C . THR A 1 123 ? 98.601 100.542 128.694 1.00 54.42 135 THR A C 1
ATOM 1662 O O . THR A 1 123 ? 98.014 99.535 129.110 1.00 62.77 135 THR A O 1
ATOM 1673 N N . PHE A 1 124 ? 99.056 101.488 129.518 1.00 60.45 136 PHE A N 1
ATOM 1674 C CA . PHE A 1 124 ? 98.875 101.356 130.960 1.00 63.00 136 PHE A CA 1
ATOM 1675 C C . PHE A 1 124 ? 97.397 101.366 131.329 1.00 63.09 136 PHE A C 1
ATOM 1676 O O . PHE A 1 124 ? 96.952 100.569 132.162 1.00 66.26 136 PHE A O 1
ATOM 1693 N N . ASP A 1 125 ? 96.620 102.261 130.714 1.00 72.00 137 ASP A N 1
ATOM 1694 C CA . ASP A 1 125 ? 95.190 102.328 130.992 1.00 76.01 137 ASP A CA 1
ATOM 1695 C C . ASP A 1 125 ? 94.493 101.041 130.570 1.00 74.33 137 ASP A C 1
ATOM 1696 O O . ASP A 1 125 ? 93.586 100.560 131.259 1.00 80.26 137 ASP A O 1
ATOM 1705 N N . GLU A 1 126 ? 94.906 100.469 129.435 1.00 70.68 138 GLU A N 1
ATOM 1706 C CA . GLU A 1 126 ? 94.399 99.164 129.025 1.00 70.97 138 GLU A CA 1
ATOM 1707 C C . GLU A 1 126 ? 94.719 98.104 130.067 1.00 76.22 138 GLU A C 1
ATOM 1708 O O . GLU A 1 126 ? 93.873 97.264 130.393 1.00 76.34 138 GLU A O 1
ATOM 1720 N N . LEU A 1 127 ? 95.940 98.129 130.605 1.00 75.48 139 LEU A N 1
ATOM 1721 C CA . LEU A 1 127 ? 96.362 97.094 131.537 1.00 66.99 139 LEU A CA 1
ATOM 1722 C C . LEU A 1 127 ? 95.537 97.091 132.818 1.00 69.74 139 LEU A C 1
ATOM 1723 O O . LEU A 1 127 ? 95.482 96.061 133.499 1.00 69.09 139 LEU A O 1
ATOM 1739 N N . ILE A 1 128 ? 94.896 98.206 133.161 1.00 73.16 140 ILE A N 1
ATOM 1740 C CA . ILE A 1 128 ? 94.158 98.323 134.413 1.00 72.11 140 ILE A CA 1
ATOM 1741 C C . ILE A 1 128 ? 92.664 98.549 134.173 1.00 66.60 140 ILE A C 1
ATOM 1742 O O . ILE A 1 128 ? 91.953 98.980 135.078 1.00 70.04 140 ILE A O 1
ATOM 1758 N N . GLY A 1 129 ? 92.172 98.264 132.969 1.00 75.66 141 GLY A N 1
ATOM 1759 C CA . GLY A 1 129 ? 90.745 98.310 132.705 1.00 76.88 141 GLY A CA 1
ATOM 1760 C C . GLY A 1 129 ? 90.194 99.646 132.263 1.00 80.25 141 GLY A C 1
ATOM 1761 O O . GLY A 1 129 ? 88.981 99.860 132.361 1.00 81.17 141 GLY A O 1
ATOM 1765 N N . LYS A 1 130 ? 91.039 100.551 131.780 1.00 84.81 142 LYS A N 1
ATOM 1766 C CA . LYS A 1 130 ? 90.617 101.858 131.281 1.00 79.41 142 LYS A CA 1
ATOM 1767 C C . LYS A 1 130 ? 89.873 102.675 132.335 1.00 83.87 142 LYS A C 1
ATOM 1768 O O . LYS A 1 130 ? 88.797 103.211 132.040 1.00 87.27 142 LYS A O 1
ATOM 1787 N N . PRO A 1 131 ? 90.388 102.802 133.565 1.00 81.91 143 PRO A N 1
ATOM 1788 C CA . PRO A 1 131 ? 89.718 103.676 134.538 1.00 80.55 143 PRO A CA 1
ATOM 1789 C C . PRO A 1 131 ? 90.017 105.148 134.295 1.00 82.71 143 PRO A C 1
ATOM 1790 O O . PRO A 1 131 ? 89.134 106.006 134.411 1.00 84.33 143 PRO A O 1
ATOM 1801 N N . ILE A 1 132 ? 91.270 105.443 133.940 1.00 85.04 144 ILE A N 1
ATOM 1802 C CA . ILE A 1 132 ? 91.652 106.820 133.639 1.00 83.22 144 ILE A CA 1
ATOM 1803 C C . ILE A 1 132 ? 90.908 107.308 132.406 1.00 84.55 144 ILE A C 1
ATOM 1804 O O . ILE A 1 132 ? 90.443 108.454 132.350 1.00 85.97 144 ILE A O 1
ATOM 1820 N N . GLY A 1 133 ? 90.788 106.449 131.395 1.00 89.70 145 GLY A N 1
ATOM 1821 C CA . GLY A 1 133 ? 89.996 106.810 130.235 1.00 88.52 145 GLY A CA 1
ATOM 1822 C C . GLY A 1 133 ? 88.546 107.067 130.592 1.00 90.58 145 GLY A C 1
ATOM 1823 O O . GLY A 1 133 ? 87.919 107.984 130.058 1.00 94.02 145 GLY A O 1
ATOM 1827 N N . GLU A 1 134 ? 87.983 106.250 131.486 1.00 95.72 146 GLU A N 1
ATOM 1828 C CA . GLU A 1 134 ? 86.602 106.473 131.903 1.00 97.46 146 GLU A CA 1
ATOM 1829 C C . GLU A 1 134 ? 86.456 107.824 132.588 1.00 97.15 146 GLU A C 1
ATOM 1830 O O . GLU A 1 134 ? 85.501 108.565 132.323 1.00 97.86 146 GLU A O 1
ATOM 1842 N N . PHE A 1 135 ? 87.406 108.168 133.459 1.00 98.20 147 PHE A N 1
ATOM 1843 C CA . PHE A 1 135 ? 87.386 109.478 134.100 1.00 99.05 147 PHE A CA 1
ATOM 1844 C C . PHE A 1 135 ? 87.459 110.589 133.059 1.00 100.91 147 PHE A C 1
ATOM 1845 O O . PHE A 1 135 ? 86.753 111.600 133.165 1.00 101.31 147 PHE A O 1
ATOM 1862 N N . SER A 1 136 ? 88.309 110.415 132.045 1.00 101.32 148 SER A N 1
ATOM 1863 C CA . SER A 1 136 ? 88.455 111.438 131.012 1.00 103.22 148 SER A CA 1
ATOM 1864 C C . SER A 1 136 ? 87.155 111.630 130.237 1.00 103.70 148 SER A C 1
ATOM 1865 O O . SER A 1 136 ? 86.698 112.763 130.045 1.00 107.30 148 SER A O 1
ATOM 1873 N N . ARG A 1 137 ? 86.540 110.534 129.782 1.00 102.10 149 ARG A N 1
ATOM 1874 C CA . ARG A 1 137 ? 85.261 110.663 129.086 1.00 102.87 149 ARG A CA 1
ATOM 1875 C C . ARG A 1 137 ? 84.205 111.294 129.985 1.00 105.54 149 ARG A C 1
ATOM 1876 O O . ARG A 1 137 ? 83.388 112.098 129.521 1.00 103.62 149 ARG A O 1
ATOM 1897 N N . GLN A 1 138 ? 84.203 110.949 131.275 1.00 109.01 150 GLN A N 1
ATOM 1898 C CA . GLN A 1 138 ? 83.181 111.482 132.169 1.00 108.26 150 GLN A CA 1
ATOM 1899 C C . GLN A 1 138 ? 83.348 112.982 132.384 1.00 107.28 150 GLN A C 1
ATOM 1900 O O . GLN A 1 138 ? 82.358 113.723 132.401 1.00 109.62 150 GLN A O 1
ATOM 1914 N N . HIS A 1 139 ? 84.587 113.452 132.548 1.00 106.42 151 HIS A N 1
ATOM 1915 C CA . HIS A 1 139 ? 84.833 114.814 133.003 1.00 107.07 151 HIS A CA 1
ATOM 1916 C C . HIS A 1 139 ? 85.490 115.720 131.970 1.00 108.19 151 HIS A C 1
ATOM 1917 O O . HIS A 1 139 ? 85.654 116.914 132.246 1.00 109.85 151 HIS A O 1
ATOM 1931 N N . MET A 1 140 ? 85.870 115.206 130.802 1.00 103.36 152 MET A N 1
ATOM 1932 C CA . MET A 1 140 ? 86.571 116.013 129.812 1.00 100.82 152 MET A CA 1
ATOM 1933 C C . MET A 1 140 ? 86.023 115.735 128.421 1.00 101.59 152 MET A C 1
ATOM 1934 O O . MET A 1 140 ? 85.537 114.639 128.130 1.00 104.07 152 MET A O 1
ATOM 1948 N N . ALA A 1 141 ? 86.110 116.751 127.563 1.00 100.06 153 ALA A N 1
ATOM 1949 C CA . ALA A 1 141 ? 85.696 116.650 126.171 1.00 98.94 153 ALA A CA 1
ATOM 1950 C C . ALA A 1 141 ? 86.190 117.883 125.431 1.00 101.22 153 ALA A C 1
ATOM 1951 O O . ALA A 1 141 ? 86.067 119.002 125.937 1.00 103.45 153 ALA A O 1
ATOM 1958 N N . LEU A 1 142 ? 86.745 117.674 124.237 1.00 96.57 154 LEU A N 1
ATOM 1959 C CA . LEU A 1 142 ? 87.278 118.773 123.443 1.00 99.47 154 LEU A CA 1
ATOM 1960 C C . LEU A 1 142 ? 86.263 119.348 122.464 1.00 99.45 154 LEU A C 1
ATOM 1961 O O . LEU A 1 142 ? 86.443 120.482 122.005 1.00 97.88 154 LEU A O 1
ATOM 1977 N N . ASN A 1 143 ? 85.209 118.601 122.137 1.00 109.69 155 ASN A N 1
ATOM 1978 C CA . ASN A 1 143 ? 84.131 119.098 121.281 1.00 111.29 155 ASN A CA 1
ATOM 1979 C C . ASN A 1 143 ? 84.664 119.582 119.934 1.00 111.72 155 ASN A C 1
ATOM 1980 O O . ASN A 1 143 ? 84.213 120.595 119.394 1.00 111.22 155 ASN A O 1
ATOM 1991 N N . ALA A 1 144 ? 85.634 118.855 119.386 1.00 107.50 156 ALA A N 1
ATOM 1992 C CA . ALA A 1 144 ? 86.187 119.181 118.078 1.00 106.11 156 ALA A CA 1
ATOM 1993 C C . ALA A 1 144 ? 86.851 117.948 117.477 1.00 106.15 156 ALA A C 1
ATOM 1994 O O . ALA A 1 144 ? 88.068 117.944 117.252 1.00 103.34 156 ALA A O 1
ATOM 2001 N N . PRO A 1 145 ? 86.090 116.887 117.204 1.00 108.36 157 PRO A N 1
ATOM 2002 C CA . PRO A 1 145 ? 86.704 115.669 116.650 1.00 106.83 157 PRO A CA 1
ATOM 2003 C C . PRO A 1 145 ? 87.336 115.871 115.285 1.00 104.92 157 PRO A C 1
ATOM 2004 O O . PRO A 1 145 ? 88.198 115.074 114.896 1.00 104.29 157 PRO A O 1
ATOM 2015 N N . GLY A 1 146 ? 86.937 116.906 114.546 1.00 100.66 158 GLY A N 1
ATOM 2016 C CA . GLY A 1 146 ? 87.488 117.105 113.215 1.00 103.25 158 GLY A CA 1
ATOM 2017 C C . GLY A 1 146 ? 88.984 117.356 113.229 1.00 101.48 158 GLY A C 1
ATOM 2018 O O . GLY A 1 146 ? 89.710 116.883 112.351 1.00 96.79 158 GLY A O 1
ATOM 2022 N N . VAL A 1 147 ? 89.464 118.102 114.221 1.00 96.52 159 VAL A N 1
ATOM 2023 C CA . VAL A 1 147 ? 90.876 118.454 114.302 1.00 97.79 159 VAL A CA 1
ATOM 2024 C C . VAL A 1 147 ? 91.519 118.050 115.621 1.00 96.80 159 VAL A C 1
ATOM 2025 O O . VAL A 1 147 ? 92.757 117.963 115.684 1.00 89.70 159 VAL A O 1
ATOM 2029 N N . LEU A 1 148 ? 90.749 117.797 116.674 1.00 92.14 160 LEU A N 1
ATOM 2030 C CA . LEU A 1 148 ? 91.285 117.439 117.979 1.00 86.33 160 LEU A CA 1
ATOM 2031 C C . LEU A 1 148 ? 90.884 116.014 118.342 1.00 85.07 160 LEU A C 1
ATOM 2032 O O . LEU A 1 148 ? 90.096 115.362 117.652 1.00 86.66 160 LEU A O 1
ATOM 2048 N N . ALA A 1 149 ? 91.446 115.537 119.449 1.00 87.84 161 ALA A N 1
ATOM 2049 C CA . ALA A 1 149 ? 91.228 114.168 119.888 1.00 89.81 161 ALA A CA 1
ATOM 2050 C C . ALA A 1 149 ? 89.832 113.994 120.471 1.00 93.55 161 ALA A C 1
ATOM 2051 O O . ALA A 1 149 ? 89.230 114.934 120.999 1.00 94.22 161 ALA A O 1
ATOM 2058 N N . GLN A 1 150 ? 89.316 112.767 120.367 1.00 98.20 162 GLN A N 1
ATOM 2059 C CA . GLN A 1 150 ? 88.017 112.459 120.956 1.00 99.85 162 GLN A CA 1
ATOM 2060 C C . GLN A 1 150 ? 88.054 112.611 122.471 1.00 98.25 162 GLN A C 1
ATOM 2061 O O . GLN A 1 150 ? 87.122 113.159 123.071 1.00 96.53 162 GLN A O 1
ATOM 2075 N N . THR A 1 151 ? 89.123 112.130 123.106 1.00 98.19 163 THR A N 1
ATOM 2076 C CA . THR A 1 151 ? 89.269 112.185 124.551 1.00 98.94 163 THR A CA 1
ATOM 2077 C C . THR A 1 151 ? 90.675 112.671 124.886 1.00 95.61 163 THR A C 1
ATOM 2078 O O . THR A 1 151 ? 91.660 112.090 124.399 1.00 94.96 163 THR A O 1
ATOM 2089 N N . PRO A 1 152 ? 90.821 113.715 125.700 1.00 90.40 164 PRO A N 1
ATOM 2090 C CA . PRO A 1 152 ? 92.167 114.151 126.087 1.00 89.07 164 PRO A CA 1
ATOM 2091 C C . PRO A 1 152 ? 92.860 113.111 126.953 1.00 88.83 164 PRO A C 1
ATOM 2092 O O . PRO A 1 152 ? 92.224 112.364 127.701 1.00 91.07 164 PRO A O 1
ATOM 2103 N N . ASP A 1 153 ? 94.186 113.072 126.842 1.00 65.69 165 ASP A N 1
ATOM 2104 C CA . ASP A 1 153 ? 95.011 112.111 127.574 1.00 62.10 165 ASP A CA 1
ATOM 2105 C C . ASP A 1 153 ? 95.675 112.847 128.734 1.00 58.33 165 ASP A C 1
ATOM 2106 O O . ASP A 1 153 ? 96.802 113.332 128.626 1.00 71.70 165 ASP A O 1
ATOM 2115 N N . ILE A 1 154 ? 94.960 112.928 129.858 1.00 60.91 166 ILE A N 1
ATOM 2116 C CA . ILE A 1 154 ? 95.505 113.592 131.038 1.00 65.15 166 ILE A CA 1
ATOM 2117 C C . ILE A 1 154 ? 96.702 112.819 131.580 1.00 64.20 166 ILE A C 1
ATOM 2118 O O . ILE A 1 154 ? 97.679 113.411 132.056 1.00 63.17 166 ILE A O 1
ATOM 2134 N N . PHE A 1 155 ? 96.645 111.486 131.524 1.00 65.53 167 PHE A N 1
ATOM 2135 C CA . PHE A 1 155 ? 97.743 110.682 132.047 1.00 62.15 167 PHE A CA 1
ATOM 2136 C C . PHE A 1 155 ? 99.011 110.864 131.223 1.00 60.74 167 PHE A C 1
ATOM 2137 O O . PHE A 1 155 ? 100.116 110.811 131.773 1.00 59.78 167 PHE A O 1
ATOM 2154 N N . ALA A 1 156 ? 98.879 111.077 129.912 1.00 61.55 168 ALA A N 1
ATOM 2155 C CA . ALA A 1 156 ? 100.050 111.404 129.105 1.00 55.31 168 ALA A CA 1
ATOM 2156 C C . ALA A 1 156 ? 100.670 112.719 129.559 1.00 54.52 168 ALA A C 1
ATOM 2157 O O . ALA A 1 156 ? 101.898 112.847 129.629 1.00 62.88 168 ALA A O 1
ATOM 2164 N N . VAL A 1 157 ? 99.832 113.709 129.873 1.00 54.68 169 VAL A N 1
ATOM 2165 C CA . VAL A 1 157 ? 100.337 114.974 130.395 1.00 53.20 169 VAL A CA 1
ATOM 2166 C C . VAL A 1 157 ? 101.067 114.748 131.712 1.00 61.14 169 VAL A C 1
ATOM 2167 O O . VAL A 1 157 ? 102.127 115.334 131.959 1.00 65.12 169 VAL A O 1
ATOM 2180 N N . ILE A 1 158 ? 100.509 113.904 132.582 1.00 61.21 170 ILE A N 1
ATOM 2181 C CA . ILE A 1 158 ? 101.158 113.621 133.861 1.00 52.37 170 ILE A CA 1
ATOM 2182 C C . ILE A 1 158 ? 102.513 112.961 133.635 1.00 52.43 170 ILE A C 1
ATOM 2183 O O . ILE A 1 158 ? 103.508 113.307 134.287 1.00 57.17 170 ILE A O 1
ATOM 2199 N N . ILE A 1 159 ? 102.572 111.996 132.716 1.00 53.11 171 ILE A N 1
ATOM 2200 C CA . ILE A 1 159 ? 103.830 111.310 132.427 1.00 50.36 171 ILE A CA 1
ATOM 2201 C C . ILE A 1 159 ? 104.865 112.303 131.916 1.00 55.78 171 ILE A C 1
ATOM 2202 O O . ILE A 1 159 ? 106.029 112.290 132.336 1.00 63.18 171 ILE A O 1
ATOM 2218 N N . ILE A 1 160 ? 104.455 113.172 130.989 1.00 53.72 172 ILE A N 1
ATOM 2219 C CA . ILE A 1 160 ? 105.389 114.139 130.422 1.00 51.50 172 ILE A CA 1
ATOM 2220 C C . ILE A 1 160 ? 105.864 115.109 131.495 1.00 49.33 172 ILE A C 1
ATOM 2221 O O . ILE A 1 160 ? 107.039 115.482 131.532 1.00 54.37 172 ILE A O 1
ATOM 2237 N N . ILE A 1 161 ? 104.964 115.530 132.385 1.00 47.19 173 ILE A N 1
ATOM 2238 C CA . ILE A 1 161 ? 105.354 116.439 133.460 1.00 50.95 173 ILE A CA 1
ATOM 2239 C C . ILE A 1 161 ? 106.383 115.773 134.365 1.00 57.28 173 ILE A C 1
ATOM 2240 O O . ILE A 1 161 ? 107.405 116.372 134.723 1.00 66.78 173 ILE A O 1
ATOM 2256 N N . ILE A 1 162 ? 106.132 114.517 134.739 1.00 64.06 174 ILE A N 1
ATOM 2257 C CA . ILE A 1 162 ? 107.053 113.807 135.625 1.00 58.91 174 ILE A CA 1
ATOM 2258 C C . ILE A 1 162 ? 108.419 113.664 134.965 1.00 58.38 174 ILE A C 1
ATOM 2259 O O . ILE A 1 162 ? 109.461 113.909 135.587 1.00 68.16 174 ILE A O 1
ATOM 2275 N N . LEU A 1 163 ? 108.437 113.264 133.692 1.00 55.30 175 LEU A N 1
ATOM 2276 C CA . LEU A 1 163 ? 109.711 113.037 133.015 1.00 60.87 175 LEU A CA 1
ATOM 2277 C C . LEU A 1 163 ? 110.455 114.346 132.775 1.00 65.12 175 LEU A C 1
ATOM 2278 O O . LEU A 1 163 ? 111.688 114.387 132.858 1.00 69.42 175 LEU A O 1
ATOM 2294 N N . THR A 1 164 ? 109.731 115.426 132.478 1.00 59.49 176 THR A N 1
ATOM 2295 C CA . THR A 1 164 ? 110.374 116.726 132.330 1.00 54.35 176 THR A CA 1
ATOM 2296 C C . THR A 1 164 ? 110.967 117.189 133.653 1.00 59.01 176 THR A C 1
ATOM 2297 O O . THR A 1 164 ? 112.059 117.768 133.682 1.00 65.56 176 THR A O 1
ATOM 2308 N N . GLY A 1 165 ? 110.264 116.943 134.760 1.00 55.43 177 GLY A N 1
ATOM 2309 C CA . GLY A 1 165 ? 110.838 117.243 136.059 1.00 58.60 177 GLY A CA 1
ATOM 2310 C C . GLY A 1 165 ? 112.096 116.439 136.325 1.00 60.51 177 GLY A C 1
ATOM 2311 O O . GLY A 1 165 ? 113.091 116.970 136.823 1.00 64.69 177 GLY A O 1
ATOM 2315 N N . LEU A 1 166 ? 112.079 115.150 135.977 1.00 61.94 178 LEU A N 1
ATOM 2316 C CA . LEU A 1 166 ? 113.277 114.331 136.145 1.00 61.92 178 LEU A CA 1
ATOM 2317 C C . LEU A 1 166 ? 114.435 114.888 135.325 1.00 68.33 178 LEU A C 1
ATOM 2318 O O . LEU A 1 166 ? 115.564 115.004 135.818 1.00 71.64 178 LEU A O 1
ATOM 2334 N N . LEU A 1 167 ? 114.169 115.249 134.069 1.00 64.25 179 LEU A N 1
ATOM 2335 C CA . LEU A 1 167 ? 115.223 115.763 133.199 1.00 61.13 179 LEU A CA 1
ATOM 2336 C C . LEU A 1 167 ? 115.776 117.086 133.715 1.00 65.10 179 LEU A C 1
ATOM 2337 O O . LEU A 1 167 ? 116.989 117.317 133.669 1.00 63.55 179 LEU A O 1
ATOM 2353 N N . THR A 1 168 ? 114.903 117.969 134.207 1.00 68.14 180 THR A N 1
ATOM 2354 C CA . THR A 1 168 ? 115.359 119.274 134.677 1.00 63.75 180 THR A CA 1
ATOM 2355 C C . THR A 1 168 ? 116.299 119.136 135.868 1.00 73.39 180 THR A C 1
ATOM 2356 O O . THR A 1 168 ? 117.286 119.874 135.978 1.00 77.23 180 THR A O 1
ATOM 2367 N N . LEU A 1 169 ? 116.013 118.200 136.771 1.00 60.49 181 LEU A N 1
ATOM 2368 C CA . LEU A 1 169 ? 116.829 117.990 137.960 1.00 60.88 181 LEU A CA 1
ATOM 2369 C C . LEU A 1 169 ? 118.104 117.196 137.684 1.00 63.57 181 LEU A C 1
ATOM 2370 O O . LEU A 1 169 ? 118.772 116.780 138.637 1.00 69.89 181 LEU A O 1
ATOM 2386 N N . GLY A 1 170 ? 118.454 116.972 136.421 1.00 69.45 182 GLY A N 1
ATOM 2387 C CA . GLY A 1 170 ? 119.733 116.390 136.072 1.00 71.94 182 GLY A CA 1
ATOM 2388 C C . GLY A 1 170 ? 119.736 114.911 135.755 1.00 71.66 182 GLY A C 1
ATOM 2389 O O . GLY A 1 170 ? 120.819 114.334 135.611 1.00 69.63 182 GLY A O 1
ATOM 2393 N N . VAL A 1 171 ? 118.569 114.276 135.642 1.00 71.64 183 VAL A N 1
ATOM 2394 C CA . VAL A 1 171 ? 118.525 112.864 135.283 1.00 70.84 183 VAL A CA 1
ATOM 2395 C C . VAL A 1 171 ? 119.075 112.687 133.874 1.00 71.40 183 VAL A C 1
ATOM 2396 O O . VAL A 1 171 ? 118.757 113.459 132.960 1.00 73.39 183 VAL A O 1
ATOM 2409 N N . LYS A 1 172 ? 119.907 111.663 133.691 1.00 75.37 184 LYS A N 1
ATOM 2410 C CA . LYS A 1 172 ? 120.591 111.414 132.430 1.00 77.10 184 LYS A CA 1
ATOM 2411 C C . LYS A 1 172 ? 120.301 109.991 131.967 1.00 79.41 184 LYS A C 1
ATOM 2412 O O . LYS A 1 172 ? 119.595 109.226 132.632 1.00 80.52 184 LYS A O 1
ATOM 2431 N N . GLU A 1 173 ? 120.857 109.638 130.810 1.00 81.20 185 GLU A N 1
ATOM 2432 C CA . GLU A 1 173 ? 120.641 108.322 130.218 1.00 78.06 185 GLU A CA 1
ATOM 2433 C C . GLU A 1 173 ? 121.376 107.267 131.036 1.00 78.65 185 GLU A C 1
ATOM 2434 O O . GLU A 1 173 ? 122.606 107.302 131.149 1.00 81.97 185 GLU A O 1
ATOM 2446 N N . SER A 1 174 ? 120.626 106.327 131.607 1.00 79.68 186 SER A N 1
ATOM 2447 C CA . SER A 1 174 ? 121.202 105.206 132.342 1.00 78.28 186 SER A CA 1
ATOM 2448 C C . SER A 1 174 ? 121.391 104.046 131.371 1.00 78.33 186 SER A C 1
ATOM 2449 O O . SER A 1 174 ? 120.420 103.395 130.972 1.00 81.39 186 SER A O 1
ATOM 2457 N N . ALA A 1 175 ? 122.644 103.789 130.990 1.00 74.45 187 ALA A N 1
ATOM 2458 C CA . ALA A 1 175 ? 122.915 102.757 129.995 1.00 72.08 187 ALA A CA 1
ATOM 2459 C C . ALA A 1 175 ? 122.492 101.380 130.493 1.00 72.30 187 ALA A C 1
ATOM 2460 O O . ALA A 1 175 ? 121.955 100.575 129.725 1.00 75.67 187 ALA A O 1
ATOM 2467 N N . MET A 1 176 ? 122.737 101.085 131.771 1.00 71.96 188 MET A N 1
ATOM 2468 C CA . MET A 1 176 ? 122.392 99.770 132.305 1.00 70.66 188 MET A CA 1
ATOM 2469 C C . MET A 1 176 ? 120.885 99.541 132.269 1.00 75.01 188 MET A C 1
ATOM 2470 O O . MET A 1 176 ? 120.415 98.470 131.866 1.00 76.49 188 MET A O 1
ATOM 2484 N N . VAL A 1 177 ? 120.110 100.541 132.692 1.00 73.45 189 VAL A N 1
ATOM 2485 C CA . VAL A 1 177 ? 118.657 100.406 132.683 1.00 69.02 189 VAL A CA 1
ATOM 2486 C C . VAL A 1 177 ? 118.148 100.282 131.253 1.00 66.66 189 VAL A C 1
ATOM 2487 O O . VAL A 1 177 ? 117.233 99.498 130.969 1.00 70.39 189 VAL A O 1
ATOM 2500 N N . ASN A 1 178 ? 118.722 101.061 130.334 1.00 64.26 190 ASN A N 1
ATOM 2501 C CA . ASN A 1 178 ? 118.332 100.956 128.933 1.00 64.04 190 ASN A CA 1
ATOM 2502 C C . ASN A 1 178 ? 118.602 99.558 128.396 1.00 65.95 190 ASN A C 1
ATOM 2503 O O . ASN A 1 178 ? 117.765 98.984 127.693 1.00 73.36 190 ASN A O 1
ATOM 2514 N N . LYS A 1 179 ? 119.766 98.991 128.721 1.00 66.82 191 LYS A N 1
ATOM 2515 C CA . LYS A 1 179 ? 120.083 97.641 128.267 1.00 65.45 191 LYS A CA 1
ATOM 2516 C C . LYS A 1 179 ? 119.119 96.619 128.855 1.00 66.40 191 LYS A C 1
ATOM 2517 O O . LYS A 1 179 ? 118.668 95.708 128.153 1.00 66.19 191 LYS A O 1
ATOM 2536 N N . ILE A 1 180 ? 118.794 96.750 130.142 1.00 62.22 192 ILE A N 1
ATOM 2537 C CA . ILE A 1 180 ? 117.879 95.799 130.773 1.00 53.34 192 ILE A CA 1
ATOM 2538 C C . ILE A 1 180 ? 116.510 95.862 130.106 1.00 61.19 192 ILE A C 1
ATOM 2539 O O . ILE A 1 180 ? 115.912 94.831 129.763 1.00 70.34 192 ILE A O 1
ATOM 2555 N N . PHE A 1 181 ? 115.993 97.077 129.912 1.00 59.10 193 PHE A N 1
ATOM 2556 C CA . PHE A 1 181 ? 114.678 97.227 129.298 1.00 55.34 193 PHE A CA 1
ATOM 2557 C C . PHE A 1 181 ? 114.687 96.737 127.856 1.00 53.60 193 PHE A C 1
ATOM 2558 O O . PHE A 1 181 ? 113.721 96.115 127.402 1.00 65.41 193 PHE A O 1
ATOM 2575 N N . THR A 1 182 ? 115.767 97.008 127.119 1.00 55.23 194 THR A N 1
ATOM 2576 C CA . THR A 1 182 ? 115.863 96.532 125.745 1.00 55.10 194 THR A CA 1
ATOM 2577 C C . THR A 1 182 ? 115.899 95.012 125.694 1.00 54.90 194 THR A C 1
ATOM 2578 O O . THR A 1 182 ? 115.286 94.400 124.815 1.00 64.46 194 THR A O 1
ATOM 2589 N N . CYS A 1 183 ? 116.623 94.382 126.622 1.00 59.06 195 CYS A N 1
ATOM 2590 C CA . CYS A 1 183 ? 116.651 92.924 126.666 1.00 59.24 195 CYS A CA 1
ATOM 2591 C C . CYS A 1 183 ? 115.266 92.360 126.954 1.00 60.06 195 CYS A C 1
ATOM 2592 O O . CYS A 1 183 ? 114.834 91.396 126.311 1.00 62.33 195 CYS A O 1
ATOM 2600 N N . ILE A 1 184 ? 114.552 92.952 127.915 1.00 51.24 196 ILE A N 1
ATOM 2601 C CA . ILE A 1 184 ? 113.202 92.480 128.219 1.00 49.90 196 ILE A CA 1
ATOM 2602 C C . ILE A 1 184 ? 112.299 92.637 127.001 1.00 55.06 196 ILE A C 1
ATOM 2603 O O . ILE A 1 184 ? 111.534 91.728 126.649 1.00 60.95 196 ILE A O 1
ATOM 2619 N N . ASN A 1 185 ? 112.375 93.793 126.337 1.00 53.34 197 ASN A N 1
ATOM 2620 C CA . ASN A 1 185 ? 111.537 94.038 125.169 1.00 47.12 197 ASN A CA 1
ATOM 2621 C C . ASN A 1 185 ? 111.861 93.066 124.042 1.00 48.37 197 ASN A C 1
ATOM 2622 O O . ASN A 1 185 ? 110.956 92.563 123.369 1.00 65.95 197 ASN A O 1
ATOM 2633 N N . VAL A 1 186 ? 113.147 92.794 123.815 1.00 51.27 198 VAL A N 1
ATOM 2634 C CA . VAL A 1 186 ? 113.535 91.882 122.745 1.00 54.06 198 VAL A CA 1
ATOM 2635 C C . VAL A 1 186 ? 113.076 90.465 123.062 1.00 52.18 198 VAL A C 1
ATOM 2636 O O . VAL A 1 186 ? 112.643 89.726 122.170 1.00 49.91 198 VAL A O 1
ATOM 2649 N N . LEU A 1 187 ? 113.167 90.058 124.330 1.00 55.92 199 LEU A N 1
ATOM 2650 C CA . LEU A 1 187 ? 112.658 88.746 124.711 1.00 52.53 199 LEU A CA 1
ATOM 2651 C C . LEU A 1 187 ? 111.157 88.655 124.473 1.00 58.28 199 LEU A C 1
ATOM 2652 O O . LEU A 1 187 ? 110.660 87.643 123.963 1.00 70.46 199 LEU A O 1
ATOM 2668 N N . VAL A 1 188 ? 110.418 89.709 124.825 1.00 49.84 200 VAL A N 1
ATOM 2669 C CA . VAL A 1 188 ? 108.974 89.704 124.606 1.00 41.94 200 VAL A CA 1
ATOM 2670 C C . VAL A 1 188 ? 108.661 89.646 123.115 1.00 50.33 200 VAL A C 1
ATOM 2671 O O . VAL A 1 188 ? 107.732 88.951 122.688 1.00 59.64 200 VAL A O 1
ATOM 2684 N N . LEU A 1 189 ? 109.420 90.383 122.301 1.00 49.24 201 LEU A N 1
ATOM 2685 C CA . LEU A 1 189 ? 109.194 90.366 120.858 1.00 41.61 201 LEU A CA 1
ATOM 2686 C C . LEU A 1 189 ? 109.490 88.992 120.267 1.00 45.42 201 LEU A C 1
ATOM 2687 O O . LEU A 1 189 ? 108.761 88.517 119.387 1.00 56.67 201 LEU A O 1
ATOM 2703 N N . CYS A 1 190 ? 110.563 88.343 120.725 1.00 48.60 202 CYS A N 1
ATOM 2704 C CA . CYS A 1 190 ? 110.859 86.991 120.263 1.00 45.26 202 CYS A CA 1
ATOM 2705 C C . CYS A 1 190 ? 109.752 86.026 120.664 1.00 50.25 202 CYS A C 1
ATOM 2706 O O . CYS A 1 190 ? 109.361 85.152 119.879 1.00 62.90 202 CYS A O 1
ATOM 2714 N N . PHE A 1 191 ? 109.236 86.168 121.887 1.00 46.99 203 PHE A N 1
ATOM 2715 C CA . PHE A 1 191 ? 108.101 85.353 122.305 1.00 48.65 203 PHE A CA 1
ATOM 2716 C C . PHE A 1 191 ? 106.897 85.595 121.406 1.00 50.39 203 PHE A C 1
ATOM 2717 O O . PHE A 1 191 ? 106.187 84.653 121.040 1.00 56.35 203 PHE A O 1
ATOM 2734 N N . ILE A 1 192 ? 106.650 86.855 121.045 1.00 48.03 204 ILE A N 1
ATOM 2735 C CA . ILE A 1 192 ? 105.528 87.174 120.166 1.00 46.81 204 ILE A CA 1
ATOM 2736 C C . ILE A 1 192 ? 105.707 86.503 118.812 1.00 46.86 204 ILE A C 1
ATOM 2737 O O . ILE A 1 192 ? 104.763 85.930 118.257 1.00 57.67 204 ILE A O 1
ATOM 2753 N N . VAL A 1 193 ? 106.917 86.569 118.255 1.00 47.30 205 VAL A N 1
ATOM 2754 C CA . VAL A 1 193 ? 107.168 85.966 116.947 1.00 46.80 205 VAL A CA 1
ATOM 2755 C C . VAL A 1 193 ? 106.964 84.456 117.009 1.00 53.65 205 VAL A C 1
ATOM 2756 O O . VAL A 1 193 ? 106.333 83.856 116.128 1.00 61.29 205 VAL A O 1
ATOM 2769 N N . VAL A 1 194 ? 107.501 83.817 118.051 1.00 55.36 206 VAL A N 1
ATOM 2770 C CA . VAL A 1 194 ? 107.374 82.367 118.175 1.00 41.45 206 VAL A CA 1
ATOM 2771 C C . VAL A 1 194 ? 105.912 81.975 118.348 1.00 48.88 206 VAL A C 1
ATOM 2772 O O . VAL A 1 194 ? 105.434 81.011 117.737 1.00 64.97 206 VAL A O 1
ATOM 2785 N N . SER A 1 195 ? 105.178 82.713 119.184 1.00 54.31 207 SER A N 1
ATOM 2786 C CA . SER A 1 195 ? 103.767 82.418 119.394 1.00 56.56 207 SER A CA 1
ATOM 2787 C C . SER A 1 195 ? 102.956 82.632 118.124 1.00 57.39 207 SER A C 1
ATOM 2788 O O . SER A 1 195 ? 101.994 81.901 117.879 1.00 60.94 207 SER A O 1
ATOM 2796 N N . GLY A 1 196 ? 103.311 83.632 117.318 1.00 52.19 208 GLY A N 1
ATOM 2797 C CA . GLY A 1 196 ? 102.630 83.815 116.049 1.00 55.68 208 GLY A CA 1
ATOM 2798 C C . GLY A 1 196 ? 102.898 82.680 115.082 1.00 52.89 208 GLY A C 1
ATOM 2799 O O . GLY A 1 196 ? 101.984 82.199 114.406 1.00 58.10 208 GLY A O 1
ATOM 2803 N N . PHE A 1 197 ? 104.154 82.235 114.999 1.00 51.99 209 PHE A N 1
ATOM 2804 C CA . PHE A 1 197 ? 104.479 81.122 114.115 1.00 57.76 209 PHE A CA 1
ATOM 2805 C C . PHE A 1 197 ? 103.891 79.803 114.604 1.00 57.98 209 PHE A C 1
ATOM 2806 O O . PHE A 1 197 ? 103.699 78.890 113.795 1.00 67.33 209 PHE A O 1
ATOM 2823 N N . VAL A 1 198 ? 103.605 79.681 115.900 1.00 54.00 210 VAL A N 1
ATOM 2824 C CA . VAL A 1 198 ? 103.025 78.456 116.441 1.00 55.83 210 VAL A CA 1
ATOM 2825 C C . VAL A 1 198 ? 101.508 78.487 116.291 1.00 61.86 210 VAL A C 1
ATOM 2826 O O . VAL A 1 198 ? 100.924 77.654 115.588 1.00 67.78 210 VAL A O 1
ATOM 2839 N N . LYS A 1 199 ? 100.862 79.449 116.952 1.00 60.81 211 LYS A N 1
ATOM 2840 C CA . LYS A 1 199 ? 99.407 79.551 116.923 1.00 60.29 211 LYS A CA 1
ATOM 2841 C C . LYS A 1 199 ? 98.904 80.103 115.594 1.00 63.59 211 LYS A C 1
ATOM 2842 O O . LYS A 1 199 ? 97.876 79.648 115.081 1.00 72.61 211 LYS A O 1
ATOM 2861 N N . GLY A 1 200 ? 99.609 81.080 115.027 1.00 50.64 212 GLY A N 1
ATOM 2862 C CA . GLY A 1 200 ? 99.123 81.722 113.821 1.00 46.08 212 GLY A CA 1
ATOM 2863 C C . GLY A 1 200 ? 99.065 80.761 112.650 1.00 57.26 212 GLY A C 1
ATOM 2864 O O . GLY A 1 200 ? 99.788 79.765 112.592 1.00 65.61 212 GLY A O 1
ATOM 2868 N N . SER A 1 201 ? 98.185 81.075 111.701 1.00 52.79 213 SER A N 1
ATOM 2869 C CA . SER A 1 201 ? 97.972 80.251 110.522 1.00 49.91 213 SER A CA 1
ATOM 2870 C C . SER A 1 201 ? 98.025 81.118 109.274 1.00 52.69 213 SER A C 1
ATOM 2871 O O . SER A 1 201 ? 97.654 82.295 109.297 1.00 55.84 213 SER A O 1
ATOM 2879 N N . ILE A 1 202 ? 98.494 80.519 108.177 1.00 56.90 214 ILE A N 1
ATOM 2880 C CA . ILE A 1 202 ? 98.597 81.241 106.915 1.00 53.66 214 ILE A CA 1
ATOM 2881 C C . ILE A 1 202 ? 97.225 81.592 106.354 1.00 54.11 214 ILE A C 1
ATOM 2882 O O . ILE A 1 202 ? 97.119 82.479 105.501 1.00 54.69 214 ILE A O 1
ATOM 2898 N N . LYS A 1 203 ? 96.166 80.919 106.813 1.00 47.80 215 LYS A N 1
ATOM 2899 C CA . LYS A 1 203 ? 94.835 81.184 106.277 1.00 51.85 215 LYS A CA 1
ATOM 2900 C C . LYS A 1 203 ? 94.407 82.626 106.518 1.00 57.40 215 LYS A C 1
ATOM 2901 O O . LYS A 1 203 ? 93.658 83.192 105.714 1.00 58.77 215 LYS A O 1
ATOM 2920 N N . ASN A 1 204 ? 94.865 83.236 107.614 1.00 52.49 216 ASN A N 1
ATOM 2921 C CA . ASN A 1 204 ? 94.526 84.629 107.878 1.00 39.71 216 ASN A CA 1
ATOM 2922 C C . ASN A 1 204 ? 95.076 85.564 106.810 1.00 40.91 216 ASN A C 1
ATOM 2923 O O . ASN A 1 204 ? 94.592 86.694 106.681 1.00 54.71 216 ASN A O 1
ATOM 2934 N N . TRP A 1 205 ? 96.073 85.123 106.048 1.00 50.59 217 TRP A N 1
ATOM 2935 C CA . TRP A 1 205 ? 96.600 85.883 104.923 1.00 41.72 217 TRP A CA 1
ATOM 2936 C C . TRP A 1 205 ? 95.873 85.579 103.620 1.00 47.80 217 TRP A C 1
ATOM 2937 O O . TRP A 1 205 ? 96.249 86.124 102.577 1.00 55.46 217 TRP A O 1
ATOM 2958 N N . GLN A 1 206 ? 94.848 84.724 103.653 1.00 51.74 218 GLN A N 1
ATOM 2959 C CA . GLN A 1 206 ? 94.129 84.303 102.457 1.00 47.09 218 GLN A CA 1
ATOM 2960 C C . GLN A 1 206 ? 92.623 84.437 102.650 1.00 52.99 218 GLN A C 1
ATOM 2961 O O . GLN A 1 206 ? 91.845 83.687 102.054 1.00 55.79 218 GLN A O 1
ATOM 2975 N N . LEU A 1 207 ? 92.197 85.386 103.479 1.00 55.03 219 LEU A N 1
ATOM 2976 C CA . LEU A 1 207 ? 90.781 85.545 103.773 1.00 51.76 219 LEU A CA 1
ATOM 2977 C C . LEU A 1 207 ? 90.022 86.047 102.549 1.00 49.80 219 LEU A C 1
ATOM 2978 O O . LEU A 1 207 ? 90.544 86.811 101.732 1.00 50.42 219 LEU A O 1
ATOM 2994 N N . THR A 1 208 ? 88.772 85.602 102.432 1.00 52.71 220 THR A N 1
ATOM 2995 C CA . THR A 1 208 ? 87.886 86.036 101.359 1.00 53.89 220 THR A CA 1
ATOM 2996 C C . THR A 1 208 ? 86.586 86.564 101.952 1.00 50.44 220 THR A C 1
ATOM 2997 O O . THR A 1 208 ? 86.478 86.729 103.171 1.00 50.82 220 THR A O 1
ATOM 3008 N N . GLU A 1 209 ? 85.591 86.833 101.103 1.00 61.40 221 GLU A N 1
ATOM 3009 C CA . GLU A 1 209 ? 84.307 87.305 101.606 1.00 54.46 221 GLU A CA 1
ATOM 3010 C C . GLU A 1 209 ? 83.639 86.280 102.513 1.00 58.67 221 GLU A C 1
ATOM 3011 O O . GLU A 1 209 ? 82.753 86.643 103.294 1.00 62.20 221 GLU A O 1
ATOM 3023 N N . LYS A 1 210 ? 84.041 85.010 102.426 1.00 64.45 222 LYS A N 1
ATOM 3024 C CA . LYS A 1 210 ? 83.506 84.003 103.335 1.00 61.49 222 LYS A CA 1
ATOM 3025 C C . LYS A 1 210 ? 83.892 84.295 104.779 1.00 64.45 222 LYS A C 1
ATOM 3026 O O . LYS A 1 210 ? 83.143 83.956 105.702 1.00 68.11 222 LYS A O 1
ATOM 3045 N N . ASN A 1 211 ? 85.050 84.919 104.994 1.00 62.49 223 ASN A N 1
ATOM 3046 C CA . ASN A 1 211 ? 85.573 85.174 106.330 1.00 52.58 223 ASN A CA 1
ATOM 3047 C C . ASN A 1 211 ? 85.468 86.638 106.738 1.00 53.47 223 ASN A C 1
ATOM 3048 O O . ASN A 1 211 ? 86.076 87.035 107.737 1.00 65.08 223 ASN A O 1
ATOM 3058 N N . PHE A 1 212 ? 84.713 87.450 105.999 1.00 54.30 224 PHE A N 1
ATOM 3059 C CA . PHE A 1 212 ? 84.582 88.863 106.334 1.00 55.37 224 PHE A CA 1
ATOM 3060 C C . PHE A 1 212 ? 83.584 89.049 107.470 1.00 53.95 224 PHE A C 1
ATOM 3061 O O . PHE A 1 212 ? 82.585 89.760 107.322 1.00 57.12 224 PHE A O 1
ATOM 3078 N N . SER A 1 213 ? 83.846 88.407 108.607 1.00 66.22 225 SER A N 1
ATOM 3079 C CA . SER A 1 213 ? 83.013 88.540 109.792 1.00 63.38 225 SER A CA 1
ATOM 3080 C C . SER A 1 213 ? 83.905 88.552 111.023 1.00 65.20 225 SER A C 1
ATOM 3081 O O . SER A 1 213 ? 84.975 87.937 111.039 1.00 69.28 225 SER A O 1
ATOM 3089 N N . CYS A 1 214 ? 83.454 89.259 112.056 1.00 76.15 226 CYS A N 1
ATOM 3090 C CA . CYS A 1 214 ? 84.178 89.376 113.315 1.00 80.55 226 CYS A CA 1
ATOM 3091 C C . CYS A 1 214 ? 83.329 88.790 114.432 1.00 83.48 226 CYS A C 1
ATOM 3092 O O . CYS A 1 214 ? 82.122 89.048 114.498 1.00 86.99 226 CYS A O 1
ATOM 3097 N N . ASN A 1 215 ? 83.958 88.002 115.307 1.00 88.47 227 ASN A N 1
ATOM 3098 C CA . ASN A 1 215 ? 83.224 87.427 116.429 1.00 91.23 227 ASN A CA 1
ATOM 3099 C C . ASN A 1 215 ? 82.638 88.521 117.311 1.00 93.77 227 ASN A C 1
ATOM 3100 O O . ASN A 1 215 ? 81.475 88.441 117.724 1.00 95.61 227 ASN A O 1
ATOM 3105 N N . ASN A 1 216 ? 83.424 89.551 117.605 1.00 92.09 228 ASN A N 1
ATOM 3106 C CA . ASN A 1 216 ? 82.884 90.742 118.241 1.00 90.23 228 ASN A CA 1
ATOM 3107 C C . ASN A 1 216 ? 81.942 91.450 117.275 1.00 90.31 228 ASN A C 1
ATOM 3108 O O . ASN A 1 216 ? 82.129 91.411 116.056 1.00 89.43 228 ASN A O 1
ATOM 3119 N N . ASN A 1 217 ? 80.923 92.109 117.824 1.00 96.95 229 ASN A N 1
ATOM 3120 C CA . ASN A 1 217 ? 79.940 92.790 116.981 1.00 97.62 229 ASN A CA 1
ATOM 3121 C C . ASN A 1 217 ? 80.226 94.278 116.832 1.00 94.46 229 ASN A C 1
ATOM 3122 O O . ASN A 1 217 ? 79.308 95.104 116.845 1.00 91.57 229 ASN A O 1
ATOM 3132 N N . ASP A 1 218 ? 81.497 94.646 116.692 1.00 85.77 230 ASP A N 1
ATOM 3133 C CA . ASP A 1 218 ? 81.847 95.986 116.253 1.00 90.36 230 ASP A CA 1
ATOM 3134 C C . ASP A 1 218 ? 81.319 96.229 114.840 1.00 88.95 230 ASP A C 1
ATOM 3135 O O . ASP A 1 218 ? 81.135 95.301 114.047 1.00 86.63 230 ASP A O 1
ATOM 3144 N N . THR A 1 219 ? 81.076 97.498 114.529 1.00 80.02 231 THR A N 1
ATOM 3145 C CA . THR A 1 219 ? 80.489 97.901 113.259 1.00 78.02 231 THR A CA 1
ATOM 3146 C C . THR A 1 219 ? 81.460 98.785 112.486 1.00 81.66 231 THR A C 1
ATOM 3147 O O . THR A 1 219 ? 82.514 99.185 112.988 1.00 85.52 231 THR A O 1
ATOM 3158 N N . ASN A 1 220 ? 81.085 99.086 111.242 1.00 71.02 232 ASN A N 1
ATOM 3159 C CA . ASN A 1 220 ? 81.879 99.943 110.363 1.00 69.48 232 ASN A CA 1
ATOM 3160 C C . ASN A 1 220 ? 83.287 99.380 110.173 1.00 69.70 232 ASN A C 1
ATOM 3161 O O . ASN A 1 220 ? 84.291 100.044 110.438 1.00 64.79 232 ASN A O 1
ATOM 3172 N N . VAL A 1 221 ? 83.352 98.139 109.707 1.00 65.11 233 VAL A N 1
ATOM 3173 C CA . VAL A 1 221 ? 84.617 97.466 109.438 1.00 59.02 233 VAL A CA 1
ATOM 3174 C C . VAL A 1 221 ? 85.002 97.703 107.985 1.00 58.87 233 VAL A C 1
ATOM 3175 O O . VAL A 1 221 ? 84.146 97.867 107.110 1.00 66.99 233 VAL A O 1
ATOM 3188 N N . LYS A 1 222 ? 86.307 97.725 107.724 1.00 44.79 234 LYS A N 1
ATOM 3189 C CA . LYS A 1 222 ? 86.846 97.864 106.373 1.00 46.53 234 LYS A CA 1
ATOM 3190 C C . LYS A 1 222 ? 87.500 96.537 106.001 1.00 59.72 234 LYS A C 1
ATOM 3191 O O . LYS A 1 222 ? 88.626 96.250 106.418 1.00 62.56 234 LYS A O 1
ATOM 3210 N N . TYR A 1 223 ? 86.790 95.730 105.215 1.00 55.50 235 TYR A N 1
ATOM 3211 C CA . TYR A 1 223 ? 87.285 94.415 104.828 1.00 44.85 235 TYR A CA 1
ATOM 3212 C C . TYR A 1 223 ? 88.171 94.461 103.592 1.00 50.59 235 TYR A C 1
ATOM 3213 O O . TYR A 1 223 ? 89.107 93.661 103.482 1.00 60.48 235 TYR A O 1
ATOM 3231 N N . GLY A 1 224 ? 87.902 95.374 102.664 1.00 44.93 236 GLY A N 1
ATOM 3232 C CA . GLY A 1 224 ? 88.741 95.495 101.494 1.00 36.62 236 GLY A CA 1
ATOM 3233 C C . GLY A 1 224 ? 88.655 94.273 100.588 1.00 39.97 236 GLY A C 1
ATOM 3234 O O . GLY A 1 224 ? 87.684 93.513 100.590 1.00 57.82 236 GLY A O 1
ATOM 3238 N N . GLU A 1 225 ? 89.714 94.099 99.794 1.00 38.35 237 GLU A N 1
ATOM 3239 C CA . GLU A 1 225 ? 89.775 92.968 98.874 1.00 40.21 237 GLU A CA 1
ATOM 3240 C C . GLU A 1 225 ? 89.903 91.649 99.622 1.00 45.55 237 GLU A C 1
ATOM 3241 O O . GLU A 1 225 ? 89.342 90.631 99.200 1.00 57.09 237 GLU A O 1
ATOM 3253 N N . GLY A 1 226 ? 90.636 91.645 100.731 1.00 43.29 238 GLY A N 1
ATOM 3254 C CA . GLY A 1 226 ? 90.964 90.415 101.420 1.00 41.37 238 GLY A CA 1
ATOM 3255 C C . GLY A 1 226 ? 92.295 89.857 100.967 1.00 43.20 238 GLY A C 1
ATOM 3256 O O . GLY A 1 226 ? 93.016 90.434 100.148 1.00 43.20 238 GLY A O 1
ATOM 3260 N N . GLY A 1 227 ? 92.630 88.696 101.520 1.00 48.97 239 GLY A N 1
ATOM 3261 C CA . GLY A 1 227 ? 93.882 88.048 101.187 1.00 49.30 239 GLY A CA 1
ATOM 3262 C C . GLY A 1 227 ? 95.078 88.730 101.817 1.00 50.19 239 GLY A C 1
ATOM 3263 O O . GLY A 1 227 ? 95.001 89.212 102.952 1.00 59.56 239 GLY A O 1
ATOM 3267 N N . PHE A 1 228 ? 96.192 88.779 101.088 1.00 35.53 240 PHE A N 1
ATOM 3268 C CA . PHE A 1 228 ? 97.431 89.330 101.621 1.00 39.04 240 PHE A CA 1
ATOM 3269 C C . PHE A 1 228 ? 97.524 90.843 101.470 1.00 40.45 240 PHE A C 1
ATOM 3270 O O . PHE A 1 228 ? 98.181 91.497 102.288 1.00 46.83 240 PHE A O 1
ATOM 3287 N N . MET A 1 229 ? 96.884 91.415 100.452 1.00 48.29 241 MET A N 1
ATOM 3288 C CA . MET A 1 229 ? 96.935 92.851 100.179 1.00 40.43 241 MET A CA 1
ATOM 3289 C C . MET A 1 229 ? 95.512 93.370 100.014 1.00 50.42 241 MET A C 1
ATOM 3290 O O . MET A 1 229 ? 95.089 93.740 98.912 1.00 51.33 241 MET A O 1
ATOM 3304 N N . PRO A 1 230 ? 94.739 93.408 101.102 1.00 46.21 242 PRO A N 1
ATOM 3305 C CA . PRO A 1 230 ? 93.334 93.830 100.984 1.00 29.28 242 PRO A CA 1
ATOM 3306 C C . PRO A 1 230 ? 93.157 95.244 100.460 1.00 42.61 242 PRO A C 1
ATOM 3307 O O . PRO A 1 230 ? 92.191 95.506 99.733 1.00 55.03 242 PRO A O 1
ATOM 3318 N N . PHE A 1 231 ? 94.057 96.165 100.804 1.00 43.78 243 PHE A N 1
ATOM 3319 C CA . PHE A 1 231 ? 93.898 97.575 100.472 1.00 40.25 243 PHE A CA 1
ATOM 3320 C C . PHE A 1 231 ? 94.819 98.029 99.346 1.00 45.07 243 PHE A C 1
ATOM 3321 O O . PHE A 1 231 ? 94.897 99.230 99.069 1.00 47.28 243 PHE A O 1
ATOM 3338 N N . GLY A 1 232 ? 95.517 97.104 98.691 1.00 44.15 244 GLY A N 1
ATOM 3339 C CA . GLY A 1 232 ? 96.307 97.442 97.526 1.00 42.28 244 GLY A CA 1
ATOM 3340 C C . GLY A 1 232 ? 97.662 98.032 97.866 1.00 44.33 244 GLY A C 1
ATOM 3341 O O . GLY A 1 232 ? 98.015 98.281 99.023 1.00 48.86 244 GLY A O 1
ATOM 3345 N N . PHE A 1 233 ? 98.441 98.268 96.808 1.00 48.96 245 PHE A N 1
ATOM 3346 C CA . PHE A 1 233 ? 99.783 98.804 96.994 1.00 44.24 245 PHE A CA 1
ATOM 3347 C C . PHE A 1 233 ? 99.751 100.254 97.457 1.00 47.26 245 PHE A C 1
ATOM 3348 O O . PHE A 1 233 ? 100.687 100.707 98.120 1.00 56.78 245 PHE A O 1
ATOM 3365 N N . SER A 1 234 ? 98.695 101.000 97.124 1.00 44.79 246 SER A N 1
ATOM 3366 C CA . SER A 1 234 ? 98.545 102.335 97.694 1.00 51.18 246 SER A CA 1
ATOM 3367 C C . SER A 1 234 ? 98.384 102.261 99.207 1.00 51.78 246 SER A C 1
ATOM 3368 O O . SER A 1 234 ? 98.996 103.041 99.950 1.00 63.45 246 SER A O 1
ATOM 3376 N N . GLY A 1 235 ? 97.565 101.320 99.682 1.00 43.39 247 GLY A N 1
ATOM 3377 C CA . GLY A 1 235 ? 97.466 101.096 101.113 1.00 40.87 247 GLY A CA 1
ATOM 3378 C C . GLY A 1 235 ? 98.788 100.666 101.716 1.00 40.05 247 GLY A C 1
ATOM 3379 O O . GLY A 1 235 ? 99.144 101.086 102.819 1.00 46.09 247 GLY A O 1
ATOM 3383 N N . VAL A 1 236 ? 99.538 99.827 100.997 1.00 39.69 248 VAL A N 1
ATOM 3384 C CA . VAL A 1 236 ? 100.847 99.400 101.487 1.00 32.28 248 VAL A CA 1
ATOM 3385 C C . VAL A 1 236 ? 101.785 100.594 101.616 1.00 45.43 248 VAL A C 1
ATOM 3386 O O . VAL A 1 236 ? 102.544 100.704 102.584 1.00 46.84 248 VAL A O 1
ATOM 3399 N N . LEU A 1 237 ? 101.761 101.498 100.635 1.00 54.01 249 LEU A N 1
ATOM 3400 C CA . LEU A 1 237 ? 102.631 102.670 100.679 1.00 51.21 249 LEU A CA 1
ATOM 3401 C C . LEU A 1 237 ? 102.244 103.606 101.817 1.00 50.55 249 LEU A C 1
ATOM 3402 O O . LEU A 1 237 ? 103.116 104.156 102.501 1.00 60.10 249 LEU A O 1
ATOM 3418 N N . SER A 1 238 ? 100.942 103.809 102.033 1.00 39.35 250 SER A N 1
ATOM 3419 C CA . SER A 1 238 ? 100.515 104.617 103.173 1.00 42.17 250 SER A CA 1
ATOM 3420 C C . SER A 1 238 ? 100.941 103.969 104.486 1.00 48.24 250 SER A C 1
ATOM 3421 O O . SER A 1 238 ? 101.389 104.654 105.416 1.00 57.68 250 SER A O 1
ATOM 3429 N N . GLY A 1 239 ? 100.812 102.644 104.577 1.00 46.03 251 GLY A N 1
ATOM 3430 C CA . GLY A 1 239 ? 101.267 101.947 105.765 1.00 47.15 251 GLY A CA 1
ATOM 3431 C C . GLY A 1 239 ? 102.761 102.084 105.979 1.00 44.20 251 GLY A C 1
ATOM 3432 O O . GLY A 1 239 ? 103.224 102.183 107.113 1.00 60.27 251 GLY A O 1
ATOM 3436 N N . ALA A 1 240 ? 103.536 102.076 104.893 1.00 42.40 252 ALA A N 1
ATOM 3437 C CA . ALA A 1 240 ? 104.978 102.279 105.009 1.00 45.59 252 ALA A CA 1
ATOM 3438 C C . ALA A 1 240 ? 105.297 103.690 105.485 1.00 42.29 252 ALA A C 1
ATOM 3439 O O . ALA A 1 240 ? 106.194 103.889 106.315 1.00 52.35 252 ALA A O 1
ATOM 3446 N N . ALA A 1 241 ? 104.574 104.683 104.967 1.00 53.02 253 ALA A N 1
ATOM 3447 C CA . ALA A 1 241 ? 104.764 106.050 105.437 1.00 48.80 253 ALA A CA 1
ATOM 3448 C C . ALA A 1 241 ? 104.481 106.151 106.930 1.00 42.66 253 ALA A C 1
ATOM 3449 O O . ALA A 1 241 ? 105.217 106.817 107.667 1.00 54.04 253 ALA A O 1
ATOM 3456 N N . THR A 1 242 ? 103.413 105.497 107.393 1.00 41.18 254 THR A N 1
ATOM 3457 C CA . THR A 1 242 ? 103.116 105.496 108.823 1.00 39.55 254 THR A CA 1
ATOM 3458 C C . THR A 1 242 ? 104.178 104.736 109.614 1.00 41.92 254 THR A C 1
ATOM 3459 O O . THR A 1 242 ? 104.588 105.176 110.694 1.00 54.56 254 THR A O 1
ATOM 3470 N N . CYS A 1 243 ? 104.634 103.595 109.091 1.00 47.39 255 CYS A N 1
ATOM 3471 C CA . CYS A 1 243 ? 105.598 102.757 109.794 1.00 44.89 255 CYS A CA 1
ATOM 3472 C C . CYS A 1 243 ? 106.979 103.388 109.846 1.00 47.94 255 CYS A C 1
ATOM 3473 O O . CYS A 1 243 ? 107.809 102.965 110.657 1.00 61.48 255 CYS A O 1
ATOM 3481 N N . PHE A 1 244 ? 107.245 104.384 109.000 1.00 50.53 256 PHE A N 1
ATOM 3482 C CA . PHE A 1 244 ? 108.478 105.144 109.156 1.00 53.61 256 PHE A CA 1
ATOM 3483 C C . PHE A 1 244 ? 108.571 105.743 110.552 1.00 54.63 256 PHE A C 1
ATOM 3484 O O . PHE A 1 244 ? 109.674 106.038 111.022 1.00 55.25 256 PHE A O 1
ATOM 3501 N N . TYR A 1 245 ? 107.429 105.924 111.220 1.00 49.41 257 TYR A N 1
ATOM 3502 C CA . TYR A 1 245 ? 107.422 106.276 112.636 1.00 47.87 257 TYR A CA 1
ATOM 3503 C C . TYR A 1 245 ? 108.304 105.327 113.440 1.00 52.57 257 TYR A C 1
ATOM 3504 O O . TYR A 1 245 ? 109.106 105.757 114.276 1.00 56.93 257 TYR A O 1
ATOM 3522 N N . ALA A 1 246 ? 108.159 104.025 113.194 1.00 47.01 258 ALA A N 1
ATOM 3523 C CA . ALA A 1 246 ? 108.819 103.029 114.031 1.00 45.58 258 ALA A CA 1
ATOM 3524 C C . ALA A 1 246 ? 110.336 103.117 113.923 1.00 49.04 258 ALA A C 1
ATOM 3525 O O . ALA A 1 246 ? 111.042 102.996 114.931 1.00 58.48 258 ALA A O 1
ATOM 3532 N N . PHE A 1 247 ? 110.858 103.325 112.715 1.00 51.49 259 PHE A N 1
ATOM 3533 C CA . PHE A 1 247 ? 112.297 103.269 112.493 1.00 46.22 259 PHE A CA 1
ATOM 3534 C C . PHE A 1 247 ? 113.031 104.514 112.976 1.00 48.13 259 PHE A C 1
ATOM 3535 O O . PHE A 1 247 ? 114.267 104.517 112.980 1.00 55.56 259 PHE A O 1
ATOM 3552 N N . VAL A 1 248 ? 112.315 105.564 113.380 1.00 55.58 260 VAL A N 1
ATOM 3553 C CA . VAL A 1 248 ? 112.977 106.744 113.919 1.00 55.44 260 VAL A CA 1
ATOM 3554 C C . VAL A 1 248 ? 113.627 106.398 115.253 1.00 54.26 260 VAL A C 1
ATOM 3555 O O . VAL A 1 248 ? 113.175 105.503 115.981 1.00 61.60 260 VAL A O 1
ATOM 3568 N N . GLY A 1 249 ? 114.702 107.114 115.580 1.00 50.47 261 GLY A N 1
ATOM 3569 C CA . GLY A 1 249 ? 115.411 106.929 116.831 1.00 52.15 261 GLY A CA 1
ATOM 3570 C C . GLY A 1 249 ? 116.861 106.521 116.692 1.00 61.06 261 GLY A C 1
ATOM 3571 O O . GLY A 1 249 ? 117.542 106.381 117.715 1.00 62.91 261 GLY A O 1
ATOM 3575 N N . PHE A 1 250 ? 117.364 106.327 115.471 1.00 72.75 262 PHE A N 1
ATOM 3576 C CA . PHE A 1 250 ? 118.775 106.009 115.291 1.00 66.31 262 PHE A CA 1
ATOM 3577 C C . PHE A 1 250 ? 119.665 107.238 115.414 1.00 71.54 262 PHE A C 1
ATOM 3578 O O . PHE A 1 250 ? 120.881 107.092 115.587 1.00 74.41 262 PHE A O 1
ATOM 3595 N N . ASP A 1 251 ? 119.087 108.441 115.344 1.00 78.12 263 ASP A N 1
ATOM 3596 C CA . ASP A 1 251 ? 119.886 109.655 115.472 1.00 74.08 263 ASP A CA 1
ATOM 3597 C C . ASP A 1 251 ? 120.643 109.686 116.791 1.00 74.92 263 ASP A C 1
ATOM 3598 O O . ASP A 1 251 ? 121.707 110.309 116.882 1.00 78.80 263 ASP A O 1
ATOM 3607 N N . CYS A 1 252 ? 120.115 109.020 117.822 1.00 76.05 264 CYS A N 1
ATOM 3608 C CA . CYS A 1 252 ? 120.802 108.985 119.107 1.00 75.54 264 CYS A CA 1
ATOM 3609 C C . CYS A 1 252 ? 122.211 108.428 118.970 1.00 78.26 264 CYS A C 1
ATOM 3610 O O . CYS A 1 252 ? 123.111 108.826 119.720 1.00 76.81 264 CYS A O 1
ATOM 3618 N N . ILE A 1 253 ? 122.426 107.509 118.026 1.00 78.50 265 ILE A N 1
ATOM 3619 C CA . ILE A 1 253 ? 123.770 106.990 117.802 1.00 75.89 265 ILE A CA 1
ATOM 3620 C C . ILE A 1 253 ? 124.689 108.100 117.306 1.00 79.55 265 ILE A C 1
ATOM 3621 O O . ILE A 1 253 ? 125.832 108.229 117.762 1.00 85.19 265 ILE A O 1
ATOM 3637 N N . ALA A 1 254 ? 124.208 108.919 116.367 1.00 81.73 266 ALA A N 1
ATOM 3638 C CA . ALA A 1 254 ? 125.010 110.037 115.883 1.00 86.84 266 ALA A CA 1
ATOM 3639 C C . ALA A 1 254 ? 125.179 111.108 116.951 1.00 83.60 266 ALA A C 1
ATOM 3640 O O . ALA A 1 254 ? 126.224 111.767 117.007 1.00 78.61 266 ALA A O 1
ATOM 3647 N N . THR A 1 255 ? 124.170 111.296 117.803 1.00 89.48 267 THR A N 1
ATOM 3648 C CA . THR A 1 255 ? 124.220 112.255 118.898 1.00 89.75 267 THR A CA 1
ATOM 3649 C C . THR A 1 255 ? 124.554 111.580 120.225 1.00 88.70 267 THR A C 1
ATOM 3650 O O . THR A 1 255 ? 124.046 111.981 121.278 1.00 90.86 267 THR A O 1
ATOM 3661 N N . THR A 1 256 ? 125.401 110.550 120.189 1.00 96.51 268 THR A N 1
ATOM 3662 C CA . THR A 1 256 ? 125.722 109.810 121.405 1.00 101.99 268 THR A CA 1
ATOM 3663 C C . THR A 1 256 ? 126.362 110.716 122.449 1.00 100.82 268 THR A C 1
ATOM 3664 O O . THR A 1 256 ? 126.026 110.640 123.637 1.00 95.78 268 THR A O 1
ATOM 3675 N N . GLY A 1 257 ? 127.284 111.578 122.028 1.00 107.13 269 GLY A N 1
ATOM 3676 C CA . GLY A 1 257 ? 127.947 112.480 122.950 1.00 104.28 269 GLY A CA 1
ATOM 3677 C C . GLY A 1 257 ? 129.079 111.813 123.702 1.00 106.09 269 GLY A C 1
ATOM 3678 O O . GLY A 1 257 ? 130.214 112.298 123.690 1.00 102.94 269 GLY A O 1
ATOM 3682 N N . GLU A 1 258 ? 128.780 110.697 124.363 1.00 109.14 270 GLU A N 1
ATOM 3683 C CA . GLU A 1 258 ? 129.807 109.960 125.085 1.00 106.55 270 GLU A CA 1
ATOM 3684 C C . GLU A 1 258 ? 130.853 109.422 124.115 1.00 109.14 270 GLU A C 1
ATOM 3685 O O . GLU A 1 258 ? 130.565 109.135 122.950 1.00 107.08 270 GLU A O 1
ATOM 3689 N N . GLU A 1 259 ? 132.082 109.291 124.608 1.00 109.22 271 GLU A N 1
ATOM 3690 C CA . GLU A 1 259 ? 133.177 108.835 123.764 1.00 108.36 271 GLU A CA 1
ATOM 3691 C C . GLU A 1 259 ? 132.892 107.436 123.227 1.00 109.13 271 GLU A C 1
ATOM 3692 O O . GLU A 1 259 ? 132.284 106.597 123.897 1.00 109.37 271 GLU A O 1
ATOM 3704 N N . VAL A 1 260 ? 133.342 107.193 121.999 1.00 101.28 272 VAL A N 1
ATOM 3705 C CA . VAL A 1 260 ? 133.138 105.925 121.313 1.00 100.45 272 VAL A CA 1
ATOM 3706 C C . VAL A 1 260 ? 134.498 105.351 120.944 1.00 100.27 272 VAL A C 1
ATOM 3707 O O . VAL A 1 260 ? 135.459 106.088 120.702 1.00 102.95 272 VAL A O 1
ATOM 3720 N N . LYS A 1 261 ? 134.575 104.019 120.906 1.00 102.93 273 LYS A N 1
ATOM 3721 C CA . LYS A 1 261 ? 135.829 103.365 120.543 1.00 106.16 273 LYS A CA 1
ATOM 3722 C C . LYS A 1 261 ? 136.276 103.790 119.150 1.00 105.87 273 LYS A C 1
ATOM 3723 O O . LYS A 1 261 ? 137.450 104.107 118.930 1.00 106.80 273 LYS A O 1
ATOM 3727 N N . ASN A 1 262 ? 135.349 103.802 118.195 1.00 100.63 274 ASN A N 1
ATOM 3728 C CA . ASN A 1 262 ? 135.617 104.324 116.861 1.00 100.94 274 ASN A CA 1
ATOM 3729 C C . ASN A 1 262 ? 134.793 105.587 116.657 1.00 100.64 274 ASN A C 1
ATOM 3730 O O . ASN A 1 262 ? 133.559 105.504 116.558 1.00 99.94 274 ASN A O 1
ATOM 3735 N N . PRO A 1 263 ? 135.415 106.767 116.591 1.00 103.77 275 PRO A N 1
ATOM 3736 C CA . PRO A 1 263 ? 134.619 108.007 116.570 1.00 103.71 275 PRO A CA 1
ATOM 3737 C C . PRO A 1 263 ? 133.622 108.083 115.426 1.00 102.30 275 PRO A C 1
ATOM 3738 O O . PRO A 1 263 ? 132.514 108.598 115.617 1.00 100.74 275 PRO A O 1
ATOM 3749 N N . GLN A 1 264 ? 133.979 107.585 114.240 1.00 96.27 276 GLN A N 1
ATOM 3750 C CA . GLN A 1 264 ? 133.125 107.720 113.067 1.00 93.34 276 GLN A CA 1
ATOM 3751 C C . GLN A 1 264 ? 132.950 106.438 112.266 1.00 91.07 276 GLN A C 1
ATOM 3752 O O . GLN A 1 264 ? 132.152 106.434 111.323 1.00 92.18 276 GLN A O 1
ATOM 3766 N N . LYS A 1 265 ? 133.660 105.360 112.599 1.00 88.71 277 LYS A N 1
ATOM 3767 C CA . LYS A 1 265 ? 133.474 104.092 111.906 1.00 88.98 277 LYS A CA 1
ATOM 3768 C C . LYS A 1 265 ? 132.429 103.211 112.575 1.00 95.86 277 LYS A C 1
ATOM 3769 O O . LYS A 1 265 ? 131.724 102.466 111.885 1.00 92.20 277 LYS A O 1
ATOM 3773 N N . ALA A 1 266 ? 132.315 103.277 113.903 1.00 93.10 278 ALA A N 1
ATOM 3774 C CA . ALA A 1 266 ? 131.316 102.484 114.610 1.00 83.94 278 ALA A CA 1
ATOM 3775 C C . ALA A 1 266 ? 129.916 103.069 114.473 1.00 84.03 278 ALA A C 1
ATOM 3776 O O . ALA A 1 266 ? 128.935 102.317 114.465 1.00 84.66 278 ALA A O 1
ATOM 3783 N N . ILE A 1 267 ? 129.802 104.395 114.370 1.00 85.84 279 ILE A N 1
ATOM 3784 C CA . ILE A 1 267 ? 128.481 105.022 114.319 1.00 87.59 279 ILE A CA 1
ATOM 3785 C C . ILE A 1 267 ? 127.668 104.539 113.123 1.00 82.85 279 ILE A C 1
ATOM 3786 O O . ILE A 1 267 ? 126.523 104.100 113.320 1.00 85.54 279 ILE A O 1
ATOM 3802 N N . PRO A 1 268 ? 128.165 104.599 111.883 1.00 73.49 280 PRO A N 1
ATOM 3803 C CA . PRO A 1 268 ? 127.356 104.085 110.765 1.00 80.04 280 PRO A CA 1
ATOM 3804 C C . PRO A 1 268 ? 127.038 102.606 110.891 1.00 80.70 280 PRO A C 1
ATOM 3805 O O . PRO A 1 268 ? 125.916 102.184 110.579 1.00 75.14 280 PRO A O 1
ATOM 3816 N N . VAL A 1 269 ? 127.999 101.805 111.356 1.00 83.02 281 VAL A N 1
ATOM 3817 C CA . VAL A 1 269 ? 127.747 100.379 111.540 1.00 81.45 281 VAL A CA 1
ATOM 3818 C C . VAL A 1 269 ? 126.662 100.170 112.585 1.00 75.57 281 VAL A C 1
ATOM 3819 O O . VAL A 1 269 ? 125.757 99.346 112.405 1.00 70.76 281 VAL A O 1
ATOM 3832 N N . GLY A 1 270 ? 126.735 100.908 113.693 1.00 76.49 282 GLY A N 1
ATOM 3833 C CA . GLY A 1 270 ? 125.705 100.795 114.709 1.00 70.07 282 GLY A CA 1
ATOM 3834 C C . GLY A 1 270 ? 124.335 101.184 114.190 1.00 65.57 282 GLY A C 1
ATOM 3835 O O . GLY A 1 270 ? 123.343 100.506 114.463 1.00 76.74 282 GLY A O 1
ATOM 3839 N N . ILE A 1 271 ? 124.263 102.277 113.427 1.00 67.10 283 ILE A N 1
ATOM 3840 C CA . ILE A 1 271 ? 122.980 102.724 112.888 1.00 68.95 283 ILE A CA 1
ATOM 3841 C C . ILE A 1 271 ? 122.398 101.663 111.962 1.00 68.38 283 ILE A C 1
ATOM 3842 O O . ILE A 1 271 ? 121.215 101.310 112.056 1.00 65.50 283 ILE A O 1
ATOM 3858 N N . VAL A 1 272 ? 123.223 101.135 111.055 1.00 69.95 284 VAL A N 1
ATOM 3859 C CA . VAL A 1 272 ? 122.731 100.149 110.098 1.00 67.29 284 VAL A CA 1
ATOM 3860 C C . VAL A 1 272 ? 122.299 98.875 110.814 1.00 69.05 284 VAL A C 1
ATOM 3861 O O . VAL A 1 272 ? 121.258 98.290 110.490 1.00 69.58 284 VAL A O 1
ATOM 3874 N N . ALA A 1 273 ? 123.089 98.417 111.788 1.00 62.99 285 ALA A N 1
ATOM 3875 C CA . ALA A 1 273 ? 122.733 97.204 112.515 1.00 53.72 285 ALA A CA 1
ATOM 3876 C C . ALA A 1 273 ? 121.443 97.393 113.302 1.00 57.59 285 ALA A C 1
ATOM 3877 O O . ALA A 1 273 ? 120.592 96.497 113.337 1.00 66.75 285 ALA A O 1
ATOM 3884 N N . SER A 1 274 ? 121.281 98.552 113.946 1.00 59.30 286 SER A N 1
ATOM 3885 C CA . SER A 1 274 ? 120.049 98.819 114.678 1.00 55.86 286 SER A CA 1
ATOM 3886 C C . SER A 1 274 ? 118.852 98.838 113.740 1.00 59.91 286 SER A C 1
ATOM 3887 O O . SER A 1 274 ? 117.797 98.278 114.057 1.00 63.79 286 SER A O 1
ATOM 3895 N N . LEU A 1 275 ? 118.997 99.474 112.575 1.00 59.12 287 LEU A N 1
ATOM 3896 C CA . LEU A 1 275 ? 117.894 99.509 111.621 1.00 55.45 287 LEU A CA 1
ATOM 3897 C C . LEU A 1 275 ? 117.547 98.109 111.130 1.00 59.18 287 LEU A C 1
ATOM 3898 O O . LEU A 1 275 ? 116.367 97.766 111.000 1.00 60.23 287 LEU A O 1
ATOM 3914 N N . LEU A 1 276 ? 118.560 97.285 110.853 1.00 59.44 288 LEU A N 1
ATOM 3915 C CA . LEU A 1 276 ? 118.296 95.924 110.392 1.00 57.42 288 LEU A CA 1
ATOM 3916 C C . LEU A 1 276 ? 117.602 95.099 111.469 1.00 55.71 288 LEU A C 1
ATOM 3917 O O . LEU A 1 276 ? 116.654 94.356 111.181 1.00 56.45 288 LEU A O 1
ATOM 3933 N N . ILE A 1 277 ? 118.061 95.212 112.718 1.00 52.46 289 ILE A N 1
ATOM 3934 C CA . ILE A 1 277 ? 117.434 94.470 113.808 1.00 51.01 289 ILE A CA 1
ATOM 3935 C C . ILE A 1 277 ? 115.992 94.921 113.992 1.00 49.70 289 ILE A C 1
ATOM 3936 O O . ILE A 1 277 ? 115.087 94.100 114.195 1.00 51.76 289 ILE A O 1
ATOM 3952 N N . CYS A 1 278 ? 115.756 96.233 113.935 1.00 51.79 290 CYS A N 1
ATOM 3953 C CA . CYS A 1 278 ? 114.399 96.747 114.070 1.00 52.50 290 CYS A CA 1
ATOM 3954 C C . CYS A 1 278 ? 113.513 96.260 112.933 1.00 53.85 290 CYS A C 1
ATOM 3955 O O . CYS A 1 278 ? 112.347 95.918 113.152 1.00 59.42 290 CYS A O 1
ATOM 3963 N N . PHE A 1 279 ? 114.042 96.228 111.708 1.00 48.98 291 PHE A N 1
ATOM 3964 C CA . PHE A 1 279 ? 113.263 95.712 110.589 1.00 45.92 291 PHE A CA 1
ATOM 3965 C C . PHE A 1 279 ? 112.913 94.246 110.791 1.00 44.84 291 PHE A C 1
ATOM 3966 O O . PHE A 1 279 ? 111.778 93.832 110.531 1.00 51.30 291 PHE A O 1
ATOM 3983 N N . ILE A 1 280 ? 113.875 93.441 111.242 1.00 49.25 292 ILE A N 1
ATOM 3984 C CA . ILE A 1 280 ? 113.601 92.024 111.473 1.00 41.69 292 ILE A CA 1
ATOM 3985 C C . ILE A 1 280 ? 112.513 91.867 112.528 1.00 43.28 292 ILE A C 1
ATOM 3986 O O . ILE A 1 280 ? 111.558 91.096 112.359 1.00 49.58 292 ILE A O 1
ATOM 4002 N N . ALA A 1 281 ? 112.641 92.605 113.634 1.00 52.11 293 ALA A N 1
ATOM 4003 C CA . ALA A 1 281 ? 111.658 92.504 114.707 1.00 42.18 293 ALA A CA 1
ATOM 4004 C C . ALA A 1 281 ? 110.278 92.939 114.232 1.00 40.89 293 ALA A C 1
ATOM 4005 O O . ALA A 1 281 ? 109.277 92.278 114.529 1.00 45.11 293 ALA A O 1
ATOM 4012 N N . TYR A 1 282 ? 110.204 94.050 113.496 1.00 53.00 294 TYR A N 1
ATOM 4013 C CA . TYR A 1 282 ? 108.916 94.535 113.013 1.00 41.72 294 TYR A CA 1
ATOM 4014 C C . TYR A 1 282 ? 108.290 93.551 112.037 1.00 47.18 294 TYR A C 1
ATOM 4015 O O . TYR A 1 282 ? 107.090 93.270 112.117 1.00 52.91 294 TYR A O 1
ATOM 4033 N N . PHE A 1 283 ? 109.083 93.018 111.105 1.00 49.29 295 PHE A N 1
ATOM 4034 C CA . PHE A 1 283 ? 108.565 92.029 110.168 1.00 41.57 295 PHE A CA 1
ATOM 4035 C C . PHE A 1 283 ? 107.994 90.833 110.915 1.00 38.62 295 PHE A C 1
ATOM 4036 O O . PHE A 1 283 ? 106.850 90.424 110.676 1.00 51.57 295 PHE A O 1
ATOM 4053 N N . GLY A 1 284 ? 108.772 90.268 111.840 1.00 39.18 296 GLY A N 1
ATOM 4054 C CA . GLY A 1 284 ? 108.299 89.106 112.572 1.00 35.15 296 GLY A CA 1
ATOM 4055 C C . GLY A 1 284 ? 107.046 89.391 113.376 1.00 41.09 296 GLY A C 1
ATOM 4056 O O . GLY A 1 284 ? 106.090 88.612 113.351 1.00 53.34 296 GLY A O 1
ATOM 4060 N N . VAL A 1 285 ? 107.025 90.519 114.089 1.00 46.37 297 VAL A N 1
ATOM 4061 C CA . VAL A 1 285 ? 105.902 90.817 114.970 1.00 42.85 297 VAL A CA 1
ATOM 4062 C C . VAL A 1 285 ? 104.645 91.111 114.161 1.00 44.83 297 VAL A C 1
ATOM 4063 O O . VAL A 1 285 ? 103.547 90.677 1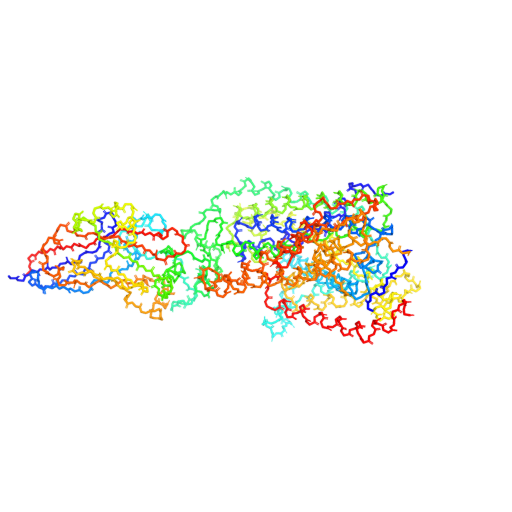14.523 1.00 48.49 297 VAL A O 1
ATOM 4076 N N . SER A 1 286 ? 104.776 91.859 113.063 1.00 42.94 298 SER A N 1
ATOM 4077 C CA . SER A 1 286 ? 103.614 92.147 112.230 1.00 35.81 298 SER A CA 1
ATOM 4078 C C . SER A 1 286 ? 103.088 90.882 111.564 1.00 40.88 298 SER A C 1
ATOM 4079 O O . SER A 1 286 ? 101.870 90.688 111.465 1.00 44.29 298 SER A O 1
ATOM 4087 N N . ALA A 1 287 ? 103.985 90.007 111.098 1.00 38.50 299 ALA A N 1
ATOM 4088 C CA . ALA A 1 287 ? 103.537 88.739 110.536 1.00 25.07 299 ALA A CA 1
ATOM 4089 C C . ALA A 1 287 ? 102.803 87.912 111.582 1.00 37.80 299 ALA A C 1
ATOM 4090 O O . ALA A 1 287 ? 101.753 87.327 111.297 1.00 55.27 299 ALA A O 1
ATOM 4097 N N . ALA A 1 288 ? 103.334 87.864 112.806 1.00 39.44 300 ALA A N 1
ATOM 4098 C CA . ALA A 1 288 ? 102.660 87.140 113.877 1.00 40.30 300 ALA A CA 1
ATOM 4099 C C . ALA A 1 288 ? 101.287 87.734 114.164 1.00 41.23 300 ALA A C 1
ATOM 4100 O O . ALA A 1 288 ? 100.308 87.000 114.345 1.00 50.52 300 ALA A O 1
ATOM 4107 N N . LEU A 1 289 ? 101.198 89.064 114.213 1.00 39.40 301 LEU A N 1
ATOM 4108 C CA . LEU A 1 289 ? 99.929 89.716 114.515 1.00 42.13 301 LEU A CA 1
ATOM 4109 C C . LEU A 1 289 ? 98.893 89.434 113.435 1.00 47.75 301 LEU A C 1
ATOM 4110 O O . LEU A 1 289 ? 97.728 89.153 113.740 1.00 51.80 301 LEU A O 1
ATOM 4126 N N . THR A 1 290 ? 99.296 89.502 112.164 1.00 51.64 302 THR A N 1
ATOM 4127 C CA . THR A 1 290 ? 98.358 89.278 111.071 1.00 38.90 302 THR A CA 1
ATOM 4128 C C . THR A 1 290 ? 98.061 87.802 110.840 1.00 36.33 302 THR A C 1
ATOM 4129 O O . THR A 1 290 ? 97.062 87.484 110.185 1.00 57.75 302 THR A O 1
ATOM 4140 N N . LEU A 1 291 ? 98.894 86.899 111.356 1.00 31.53 303 LEU A N 1
ATOM 4141 C CA . LEU A 1 291 ? 98.621 85.472 111.249 1.00 41.87 303 LEU A CA 1
ATOM 4142 C C . LEU A 1 291 ? 97.776 84.952 112.402 1.00 50.45 303 LEU A C 1
ATOM 4143 O O . LEU A 1 291 ? 96.982 84.024 112.209 1.00 59.62 303 LEU A O 1
ATOM 4159 N N . MET A 1 292 ? 97.932 85.524 113.598 1.00 55.70 304 MET A N 1
ATOM 4160 C CA . MET A 1 292 ? 97.151 85.068 114.743 1.00 53.32 304 MET A CA 1
ATOM 4161 C C . MET A 1 292 ? 95.706 85.539 114.649 1.00 56.85 304 MET A C 1
ATOM 4162 O O . MET A 1 292 ? 94.782 84.797 115.001 1.00 66.79 304 MET A O 1
ATOM 4176 N N . MET A 1 293 ? 95.492 86.763 114.179 1.00 55.88 305 MET A N 1
ATOM 4177 C CA . MET A 1 293 ? 94.172 87.366 114.108 1.00 55.71 305 MET A CA 1
ATOM 4178 C C . MET A 1 293 ? 93.954 87.977 112.733 1.00 54.54 305 MET A C 1
ATOM 4179 O O . MET A 1 293 ? 94.906 88.450 112.104 1.00 63.43 305 MET A O 1
ATOM 4193 N N . PRO A 1 294 ? 92.715 87.980 112.237 1.00 55.56 306 PRO A N 1
ATOM 4194 C CA . PRO A 1 294 ? 92.441 88.675 110.974 1.00 49.77 306 PRO A CA 1
ATOM 4195 C C . PRO A 1 294 ? 92.781 90.154 111.079 1.00 39.81 306 PRO A C 1
ATOM 4196 O O . PRO A 1 294 ? 92.632 90.772 112.135 1.00 50.29 306 PRO A O 1
ATOM 4207 N N . TYR A 1 295 ? 93.247 90.720 109.964 1.00 42.70 307 TYR A N 1
ATOM 4208 C CA . TYR A 1 295 ? 93.667 92.118 109.962 1.00 47.74 307 TYR A CA 1
ATOM 4209 C C . TYR A 1 295 ? 92.521 93.039 110.371 1.00 50.33 307 TYR A C 1
ATOM 4210 O O . TYR A 1 295 ? 92.714 93.986 111.142 1.00 54.30 307 TYR A O 1
ATOM 4228 N N . PHE A 1 296 ? 91.316 92.778 109.858 1.00 44.13 308 PHE A N 1
ATOM 4229 C CA . PHE A 1 296 ? 90.169 93.610 110.215 1.00 39.72 308 PHE A CA 1
ATOM 4230 C C . PHE A 1 296 ? 89.761 93.400 111.670 1.00 54.27 308 PHE A C 1
ATOM 4231 O O . PHE A 1 296 ? 89.251 94.322 112.319 1.00 60.54 308 PHE A O 1
ATOM 4248 N N . CYS A 1 297 ? 89.973 92.193 112.200 1.00 58.38 309 CYS A N 1
ATOM 4249 C CA . CYS A 1 297 ? 89.567 91.904 113.574 1.00 50.48 309 CYS A CA 1
ATOM 4250 C C . CYS A 1 297 ? 90.449 92.622 114.590 1.00 52.76 309 CYS A C 1
ATOM 4251 O O . CYS A 1 297 ? 90.037 92.825 115.738 1.00 62.00 309 CYS A O 1
ATOM 4256 N N . LEU A 1 298 ? 91.670 92.992 114.196 1.00 44.90 310 LEU A N 1
ATOM 4257 C CA . LEU A 1 298 ? 92.652 93.554 115.121 1.00 51.46 310 LEU A CA 1
ATOM 4258 C C . LEU A 1 298 ? 92.021 94.553 116.084 1.00 57.10 310 LEU A C 1
ATOM 4259 O O . LEU A 1 298 ? 91.336 95.489 115.661 1.00 54.09 310 LEU A O 1
ATOM 4275 N N . ASP A 1 299 ? 92.249 94.355 117.382 1.00 69.99 311 ASP A N 1
ATOM 4276 C CA . ASP A 1 299 ? 91.638 95.206 118.394 1.00 66.82 311 ASP A CA 1
ATOM 4277 C C . ASP A 1 299 ? 92.130 96.642 118.259 1.00 68.67 311 ASP A C 1
ATOM 4278 O O . ASP A 1 299 ? 93.327 96.891 118.087 1.00 72.00 311 ASP A O 1
ATOM 4287 N N . ILE A 1 300 ? 91.194 97.589 118.336 1.00 65.47 312 ILE A N 1
ATOM 4288 C CA . ILE A 1 300 ? 91.556 99.000 118.253 1.00 72.56 312 ILE A CA 1
ATOM 4289 C C . ILE A 1 300 ? 92.328 99.428 119.496 1.00 75.23 312 ILE A C 1
ATOM 4290 O O . ILE A 1 300 ? 93.322 100.159 119.405 1.00 70.75 312 ILE A O 1
ATOM 4306 N N . ASP A 1 301 ? 91.886 98.985 120.674 1.00 83.93 313 ASP A N 1
ATOM 4307 C CA . ASP A 1 301 ? 92.515 99.423 121.916 1.00 82.81 313 ASP A CA 1
ATOM 4308 C C . ASP A 1 301 ? 93.933 98.878 122.043 1.00 80.02 313 ASP A C 1
ATOM 4309 O O . ASP A 1 301 ? 94.871 99.626 122.347 1.00 78.17 313 ASP A O 1
ATOM 4318 N N . SER A 1 302 ? 94.111 97.579 121.815 1.00 74.48 314 SER A N 1
ATOM 4319 C CA . SER A 1 302 ? 95.413 96.930 121.974 1.00 71.25 314 SER A CA 1
ATOM 4320 C C . SER A 1 302 ? 95.471 95.752 121.009 1.00 69.78 314 SER A C 1
ATOM 4321 O O . SER A 1 302 ? 94.875 94.695 121.268 1.00 65.74 314 SER A O 1
ATOM 4329 N N . PRO A 1 303 ? 96.185 95.888 119.882 1.00 62.30 315 PRO A N 1
ATOM 4330 C CA . PRO A 1 303 ? 96.139 94.836 118.856 1.00 57.53 315 PRO A CA 1
ATOM 4331 C C . PRO A 1 303 ? 96.803 93.533 119.275 1.00 54.62 315 PRO A C 1
ATOM 4332 O O . PRO A 1 303 ? 96.228 92.459 119.080 1.00 56.84 315 PRO A O 1
ATOM 4343 N N . LEU A 1 304 ? 98.020 93.604 119.826 1.00 55.29 316 LEU A N 1
ATOM 4344 C CA . LEU A 1 304 ? 98.721 92.372 120.190 1.00 55.16 316 LEU A CA 1
ATOM 4345 C C . LEU A 1 304 ? 98.004 91.615 121.300 1.00 59.24 316 LEU A C 1
ATOM 4346 O O . LEU A 1 304 ? 97.808 90.393 121.161 1.00 63.57 316 LEU A O 1
ATOM 4362 N N . PRO A 1 305 ? 97.618 92.239 122.418 1.00 57.53 317 PRO A N 1
ATOM 4363 C CA . PRO A 1 305 ? 96.826 91.500 123.415 1.00 50.61 317 PRO A CA 1
ATOM 4364 C C . PRO A 1 305 ? 95.516 90.976 122.860 1.00 56.63 317 PRO A C 1
ATOM 4365 O O . PRO A 1 305 ? 95.078 89.884 123.242 1.00 62.97 317 PRO A O 1
ATOM 4376 N N . GLY A 1 306 ? 94.873 91.727 121.965 1.00 57.22 318 GLY A N 1
ATOM 4377 C CA . GLY A 1 306 ? 93.648 91.239 121.355 1.00 67.04 318 GLY A CA 1
ATOM 4378 C C . GLY A 1 306 ? 93.875 89.992 120.524 1.00 64.49 318 GLY A C 1
ATOM 4379 O O . GLY A 1 306 ? 93.080 89.051 120.569 1.00 65.84 318 GLY A O 1
ATOM 4383 N N . ALA A 1 307 ? 94.964 89.968 119.754 1.00 56.29 319 ALA A N 1
ATOM 4384 C CA . ALA A 1 307 ? 95.294 88.780 118.974 1.00 52.96 319 ALA A CA 1
ATOM 4385 C C . ALA A 1 307 ? 95.611 87.602 119.884 1.00 47.03 319 ALA A C 1
ATOM 4386 O O . ALA A 1 307 ? 95.200 86.468 119.610 1.00 64.06 319 ALA A O 1
ATOM 4393 N N . PHE A 1 308 ? 96.345 87.848 120.971 1.00 61.09 320 PHE A N 1
ATOM 4394 C CA . PHE A 1 308 ? 96.648 86.769 121.907 1.00 56.41 320 PHE A CA 1
ATOM 4395 C C . PHE A 1 308 ? 95.375 86.209 122.529 1.00 54.59 320 PHE A C 1
ATOM 4396 O O . PHE A 1 308 ? 95.224 84.989 122.663 1.00 49.59 320 PHE A O 1
ATOM 4413 N N . LYS A 1 309 ? 94.447 87.086 122.915 1.00 62.80 321 LYS A N 1
ATOM 4414 C CA . LYS A 1 309 ? 93.171 86.633 123.457 1.00 60.87 321 LYS A CA 1
ATOM 4415 C C . LYS A 1 309 ? 92.378 85.856 122.414 1.00 65.08 321 LYS A C 1
ATOM 4416 O O . LYS A 1 309 ? 91.724 84.856 122.735 1.00 69.75 321 LYS A O 1
ATOM 4435 N N . HIS A 1 310 ? 92.423 86.304 121.157 1.00 68.19 322 HIS A N 1
ATOM 4436 C CA . HIS A 1 310 ? 91.681 85.632 120.096 1.00 64.14 322 HIS A CA 1
ATOM 4437 C C . HIS A 1 310 ? 92.129 84.187 119.925 1.00 67.74 322 HIS A C 1
ATOM 4438 O O . HIS A 1 310 ? 91.315 83.322 119.580 1.00 70.23 322 HIS A O 1
ATOM 4452 N N . GLN A 1 311 ? 93.408 83.904 120.158 1.00 64.14 323 GLN A N 1
ATOM 4453 C CA . GLN A 1 311 ? 93.949 82.560 120.019 1.00 65.91 323 GLN A CA 1
ATOM 4454 C C . GLN A 1 311 ? 93.858 81.746 121.303 1.00 69.01 323 GLN A C 1
ATOM 4455 O O . GLN A 1 311 ? 94.331 80.605 121.330 1.00 66.69 323 GLN A O 1
ATOM 4469 N N . GLY A 1 312 ? 93.266 82.298 122.362 1.00 64.82 324 GLY A N 1
ATOM 4470 C CA . GLY A 1 312 ? 93.119 81.597 123.618 1.00 61.50 324 GLY A CA 1
ATOM 4471 C C . GLY A 1 312 ? 94.233 81.828 124.616 1.00 64.76 324 GLY A C 1
ATOM 4472 O O . GLY A 1 312 ? 94.104 81.398 125.770 1.00 66.59 324 GLY A O 1
ATOM 4476 N N . TRP A 1 313 ? 95.317 82.490 124.218 1.00 76.13 325 TRP A N 1
ATOM 4477 C CA . TRP A 1 313 ? 96.424 82.787 125.127 1.00 67.81 325 TRP A CA 1
ATOM 4478 C C . TRP A 1 313 ? 96.231 84.166 125.761 1.00 64.35 325 TRP A C 1
ATOM 4479 O O . TRP A 1 313 ? 97.031 85.085 125.596 1.00 63.67 325 TRP A O 1
ATOM 4500 N N . GLU A 1 314 ? 95.130 84.293 126.505 1.00 69.02 326 GLU A N 1
ATOM 4501 C CA . GLU A 1 314 ? 94.811 85.568 127.138 1.00 71.53 326 GLU A CA 1
ATOM 4502 C C . GLU A 1 314 ? 95.875 85.961 128.155 1.00 74.63 326 GLU A C 1
ATOM 4503 O O . GLU A 1 314 ? 96.211 87.143 128.287 1.00 83.53 326 GLU A O 1
ATOM 4515 N N . GLU A 1 315 ? 96.419 84.982 128.883 1.00 71.81 327 GLU A N 1
ATOM 4516 C CA . GLU A 1 315 ? 97.433 85.284 129.888 1.00 70.22 327 GLU A CA 1
ATOM 4517 C C . GLU A 1 315 ? 98.609 86.042 129.286 1.00 66.74 327 GLU A C 1
ATOM 4518 O O . GLU A 1 315 ? 99.217 86.884 129.960 1.00 69.60 327 GLU A O 1
ATOM 4530 N N . ALA A 1 316 ? 98.927 85.780 128.017 1.00 58.74 328 ALA A N 1
ATOM 4531 C CA . ALA A 1 316 ? 100.059 86.442 127.383 1.00 57.45 328 ALA A CA 1
ATOM 4532 C C . ALA A 1 316 ? 99.908 87.956 127.384 1.00 64.00 328 ALA A C 1
ATOM 4533 O O . ALA A 1 316 ? 100.913 88.667 127.266 1.00 69.40 328 ALA A O 1
ATOM 4540 N N . LYS A 1 317 ? 98.681 88.465 127.525 1.00 67.27 329 LYS A N 1
ATOM 4541 C CA . LYS A 1 317 ? 98.491 89.910 127.589 1.00 66.83 329 LYS A CA 1
ATOM 4542 C C . LYS A 1 317 ? 99.334 90.526 128.695 1.00 60.97 329 LYS A C 1
ATOM 4543 O O . LYS A 1 317 ? 99.773 91.676 128.573 1.00 64.35 329 LYS A O 1
ATOM 4562 N N . TYR A 1 318 ? 99.570 89.786 129.781 1.00 58.85 330 TYR A N 1
ATOM 4563 C CA . TYR A 1 318 ? 100.471 90.279 130.818 1.00 66.26 330 TYR A CA 1
ATOM 4564 C C . TYR A 1 318 ? 101.893 90.401 130.287 1.00 60.95 330 TYR A C 1
ATOM 4565 O O . TYR A 1 318 ? 102.521 91.461 130.402 1.00 64.94 330 TYR A O 1
ATOM 4583 N N . ALA A 1 319 ? 102.409 89.333 129.674 1.00 53.62 331 ALA A N 1
ATOM 4584 C CA . ALA A 1 319 ? 103.779 89.361 129.170 1.00 54.31 331 ALA A CA 1
ATOM 4585 C C . ALA A 1 319 ? 103.974 90.516 128.198 1.00 54.06 331 ALA A C 1
ATOM 4586 O O . ALA A 1 319 ? 104.914 91.309 128.336 1.00 56.31 331 ALA A O 1
ATOM 4593 N N . VAL A 1 320 ? 103.075 90.642 127.220 1.00 52.92 332 VAL A N 1
ATOM 4594 C CA . VAL A 1 320 ? 103.148 91.766 126.292 1.00 50.55 332 VAL A CA 1
ATOM 4595 C C . VAL A 1 320 ? 103.134 93.079 127.061 1.00 54.41 332 VAL A C 1
ATOM 4596 O O . VAL A 1 320 ? 103.922 93.991 126.778 1.00 61.11 332 VAL A O 1
ATOM 4609 N N . ALA A 1 321 ? 102.252 93.192 128.057 1.00 58.81 333 ALA A N 1
ATOM 4610 C CA . ALA A 1 321 ? 102.199 94.412 128.854 1.00 52.29 333 ALA A CA 1
ATOM 4611 C C . ALA A 1 321 ? 103.551 94.707 129.486 1.00 56.67 333 ALA A C 1
ATOM 4612 O O . ALA A 1 321 ? 103.964 95.870 129.574 1.00 62.83 333 ALA A O 1
ATOM 4619 N N . ILE A 1 322 ? 104.259 93.668 129.932 1.00 58.17 334 ILE A N 1
ATOM 4620 C CA . ILE A 1 322 ? 105.597 93.872 130.479 1.00 59.58 334 ILE A CA 1
ATOM 4621 C C . ILE A 1 322 ? 106.537 94.378 129.394 1.00 49.22 334 ILE A C 1
ATOM 4622 O O . ILE A 1 322 ? 107.333 95.298 129.620 1.00 57.81 334 ILE A O 1
ATOM 4638 N N . GLY A 1 323 ? 106.463 93.788 128.200 1.00 40.07 335 GLY A N 1
ATOM 4639 C CA . GLY A 1 323 ? 107.360 94.199 127.132 1.00 42.91 335 GLY A CA 1
ATOM 4640 C C . GLY A 1 323 ? 107.080 95.609 126.646 1.00 49.95 335 GLY A C 1
ATOM 4641 O O . GLY A 1 323 ? 107.972 96.463 126.634 1.00 62.71 335 GLY A O 1
ATOM 4645 N N . SER A 1 324 ? 105.833 95.876 126.254 1.00 56.66 336 SER A N 1
ATOM 4646 C CA . SER A 1 324 ? 105.499 97.179 125.688 1.00 53.79 336 SER A CA 1
ATOM 4647 C C . SER A 1 324 ? 105.889 98.303 126.639 1.00 59.09 336 SER A C 1
ATOM 4648 O O . SER A 1 324 ? 106.624 99.225 126.263 1.00 65.61 336 SER A O 1
ATOM 4656 N N . LEU A 1 325 ? 105.436 98.222 127.893 1.00 61.13 337 LEU A N 1
ATOM 4657 C CA . LEU A 1 325 ? 105.742 99.274 128.855 1.00 53.77 337 LEU A CA 1
ATOM 4658 C C . LEU A 1 325 ? 107.242 99.488 128.986 1.00 51.90 337 LEU A C 1
ATOM 4659 O O . LEU A 1 325 ? 107.686 100.607 129.267 1.00 59.86 337 LEU A O 1
ATOM 4675 N N . CYS A 1 326 ? 108.039 98.436 128.790 1.00 48.43 338 CYS A N 1
ATOM 4676 C CA . CYS A 1 326 ? 109.486 98.615 128.754 1.00 52.98 338 CYS A CA 1
ATOM 4677 C C . CYS A 1 326 ? 109.898 99.382 127.505 1.00 49.36 338 CYS A C 1
ATOM 4678 O O . CYS A 1 326 ? 110.518 100.449 127.590 1.00 67.25 338 CYS A O 1
ATOM 4686 N N . ALA A 1 327 ? 109.533 98.867 126.329 1.00 41.55 339 ALA A N 1
ATOM 4687 C CA . ALA A 1 327 ? 109.908 99.533 125.086 1.00 51.74 339 ALA A CA 1
ATOM 4688 C C . ALA A 1 327 ? 109.391 100.964 125.066 1.00 58.66 339 ALA A C 1
ATOM 4689 O O . ALA A 1 327 ? 110.158 101.913 124.861 1.00 64.82 339 ALA A O 1
ATOM 4696 N N . LEU A 1 328 ? 108.093 101.140 125.324 1.00 51.11 340 LEU A N 1
ATOM 4697 C CA . LEU A 1 328 ? 107.512 102.476 125.313 1.00 51.42 340 LEU A CA 1
ATOM 4698 C C . LEU A 1 328 ? 108.224 103.397 126.292 1.00 50.63 340 LEU A C 1
ATOM 4699 O O . LEU A 1 328 ? 108.219 104.619 126.109 1.00 62.59 340 LEU A O 1
ATOM 4715 N N . SER A 1 329 ? 108.840 102.837 127.335 1.00 50.42 341 SER A N 1
ATOM 4716 C CA . SER A 1 329 ? 109.659 103.651 128.225 1.00 50.75 341 SER A CA 1
ATOM 4717 C C . SER A 1 329 ? 110.970 104.031 127.548 1.00 54.27 341 SER A C 1
ATOM 4718 O O . SER A 1 329 ? 111.293 105.217 127.411 1.00 67.70 341 SER A O 1
ATOM 4726 N N . THR A 1 330 ? 111.723 103.032 127.080 1.00 59.09 342 THR A N 1
ATOM 4727 C CA . THR A 1 330 ? 113.021 103.314 126.475 1.00 59.60 342 THR A CA 1
ATOM 4728 C C . THR A 1 330 ? 112.871 104.228 125.269 1.00 60.59 342 THR A C 1
ATOM 4729 O O . THR A 1 330 ? 113.673 105.149 125.073 1.00 69.25 342 THR A O 1
ATOM 4740 N N . SER A 1 331 ? 111.848 103.989 124.447 1.00 54.91 343 SER A N 1
ATOM 4741 C CA . SER A 1 331 ? 111.579 104.892 123.335 1.00 55.99 343 SER A CA 1
ATOM 4742 C C . SER A 1 331 ? 111.256 106.293 123.837 1.00 55.46 343 SER A C 1
ATOM 4743 O O . SER A 1 331 ? 111.775 107.284 123.309 1.00 60.85 343 SER A O 1
ATOM 4751 N N . LEU A 1 332 ? 110.421 106.396 124.875 1.00 50.24 344 LEU A N 1
ATOM 4752 C CA . LEU A 1 332 ? 109.981 107.708 125.338 1.00 49.64 344 LEU A CA 1
ATOM 4753 C C . LEU A 1 332 ? 111.173 108.575 125.720 1.00 46.18 344 LEU A C 1
ATOM 4754 O O . LEU A 1 332 ? 111.333 109.692 125.213 1.00 50.21 344 LEU A O 1
ATOM 4770 N N . LEU A 1 333 ? 112.042 108.059 126.590 1.00 52.32 345 LEU A N 1
ATOM 4771 C CA . LEU A 1 333 ? 113.249 108.797 126.940 1.00 52.27 345 LEU A CA 1
ATOM 4772 C C . LEU A 1 333 ? 114.112 109.036 125.709 1.00 52.19 345 LEU A C 1
ATOM 4773 O O . LEU A 1 333 ? 114.720 110.103 125.565 1.00 60.65 345 LEU A O 1
ATOM 4789 N N . GLY A 1 334 ? 114.165 108.058 124.803 1.00 54.38 346 GLY A N 1
ATOM 4790 C CA . GLY A 1 334 ? 114.914 108.249 123.574 1.00 58.37 346 GLY A CA 1
ATOM 4791 C C . GLY A 1 334 ? 114.434 109.445 122.781 1.00 61.10 346 GLY A C 1
ATOM 4792 O O . GLY A 1 334 ? 115.206 110.050 122.033 1.00 63.36 346 GLY A O 1
ATOM 4796 N N . SER A 1 335 ? 113.158 109.804 122.930 1.00 65.26 347 SER A N 1
ATOM 4797 C CA . SER A 1 335 ? 112.612 110.975 122.259 1.00 53.85 347 SER A CA 1
ATOM 4798 C C . SER A 1 335 ? 112.660 112.229 123.119 1.00 53.02 347 SER A C 1
ATOM 4799 O O . SER A 1 335 ? 112.447 113.328 122.595 1.00 54.23 347 SER A O 1
ATOM 4807 N N . MET A 1 336 ? 112.935 112.096 124.417 1.00 57.45 348 MET A N 1
ATOM 4808 C CA . MET A 1 336 ? 112.934 113.235 125.328 1.00 46.58 348 MET A CA 1
ATOM 4809 C C . MET A 1 336 ? 114.328 113.756 125.641 1.00 53.00 348 MET A C 1
ATOM 4810 O O . MET A 1 336 ? 114.530 114.972 125.670 1.00 62.65 348 MET A O 1
ATOM 4824 N N . PHE A 1 337 ? 115.296 112.874 125.882 1.00 65.50 349 PHE A N 1
ATOM 4825 C CA . PHE A 1 337 ? 116.641 113.337 126.216 1.00 64.29 349 PHE A CA 1
ATOM 4826 C C . PHE A 1 337 ? 117.221 114.249 125.145 1.00 61.79 349 PHE A C 1
ATOM 4827 O O . PHE A 1 337 ? 117.779 115.302 125.497 1.00 66.15 349 PHE A O 1
ATOM 4844 N N . PRO A 1 338 ? 117.148 113.922 123.851 1.00 57.26 350 PRO A N 1
ATOM 4845 C CA . PRO A 1 338 ? 117.629 114.872 122.834 1.00 56.98 350 PRO A CA 1
ATOM 4846 C C . PRO A 1 338 ? 116.810 116.148 122.754 1.00 59.75 350 PRO A C 1
ATOM 4847 O O . PRO A 1 338 ? 117.298 117.139 122.197 1.00 57.76 350 PRO A O 1
ATOM 4858 N N . MET A 1 339 ? 115.587 116.157 123.286 1.00 65.37 351 MET A N 1
ATOM 4859 C CA . MET A 1 339 ? 114.683 117.280 123.039 1.00 59.08 351 MET A CA 1
ATOM 4860 C C . MET A 1 339 ? 115.238 118.606 123.542 1.00 59.20 351 MET A C 1
ATOM 4861 O O . MET A 1 339 ? 115.245 119.578 122.766 1.00 63.43 351 MET A O 1
ATOM 4875 N N . PRO A 1 340 ? 115.709 118.735 124.788 1.00 58.86 352 PRO A N 1
ATOM 4876 C CA . PRO A 1 340 ? 116.279 120.024 125.210 1.00 67.24 352 PRO A CA 1
ATOM 4877 C C . PRO A 1 340 ? 117.620 120.328 124.572 1.00 70.66 352 PRO A C 1
ATOM 4878 O O . PRO A 1 340 ? 117.978 121.507 124.462 1.00 68.36 352 PRO A O 1
ATOM 4889 N N . ARG A 1 341 ? 118.374 119.308 124.157 1.00 69.59 353 ARG A N 1
ATOM 4890 C CA . ARG A 1 341 ? 119.718 119.539 123.638 1.00 62.89 353 ARG A CA 1
ATOM 4891 C C . ARG A 1 341 ? 119.684 120.347 122.347 1.00 68.73 353 ARG A C 1
ATOM 4892 O O . ARG A 1 341 ? 120.463 121.291 122.174 1.00 72.49 353 ARG A O 1
ATOM 4913 N N . VAL A 1 342 ? 118.786 119.992 121.426 1.00 65.08 354 VAL A N 1
ATOM 4914 C CA . VAL A 1 342 ? 118.706 120.712 120.157 1.00 57.25 354 VAL A CA 1
ATOM 4915 C C . VAL A 1 342 ? 118.275 122.154 120.390 1.00 56.49 354 VAL A C 1
ATOM 4916 O O . VAL A 1 342 ? 118.823 123.087 119.789 1.00 68.89 354 VAL A O 1
ATOM 4929 N N . ILE A 1 343 ? 117.281 122.359 121.256 1.00 55.10 355 ILE A N 1
ATOM 4930 C CA . ILE A 1 343 ? 116.811 123.713 121.532 1.00 53.55 355 ILE A CA 1
ATOM 4931 C C . ILE A 1 343 ? 117.925 124.543 122.153 1.00 59.22 355 ILE A C 1
ATOM 4932 O O . ILE A 1 343 ? 118.125 125.709 121.793 1.00 72.24 355 ILE A O 1
ATOM 4948 N N . TYR A 1 344 ? 118.665 123.960 123.100 1.00 63.67 356 TYR A N 1
ATOM 4949 C CA . TYR A 1 344 ? 119.771 124.680 123.718 1.00 62.94 356 TYR A CA 1
ATOM 4950 C C . TYR A 1 344 ? 120.851 125.010 122.697 1.00 67.06 356 TYR A C 1
ATOM 4951 O O . TYR A 1 344 ? 121.420 126.106 122.719 1.00 73.85 356 TYR A O 1
ATOM 4969 N N . ALA A 1 345 ? 121.155 124.070 121.799 1.00 67.05 357 ALA A N 1
ATOM 4970 C CA . ALA A 1 345 ? 122.168 124.327 120.782 1.00 66.36 357 ALA A CA 1
ATOM 4971 C C . ALA A 1 345 ? 121.744 125.462 119.858 1.00 63.97 357 ALA A C 1
ATOM 4972 O O . ALA A 1 345 ? 122.554 126.335 119.524 1.00 71.50 357 ALA A O 1
ATOM 4979 N N . MET A 1 346 ? 120.479 125.468 119.433 1.00 54.50 358 MET A N 1
ATOM 4980 C CA . MET A 1 346 ? 120.014 126.526 118.541 1.00 53.52 358 MET A CA 1
ATOM 4981 C C . MET A 1 346 ? 119.973 127.873 119.254 1.00 59.66 358 MET A C 1
ATOM 4982 O O . MET A 1 346 ? 120.329 128.902 118.667 1.00 68.36 358 MET A O 1
ATOM 4996 N N . ALA A 1 347 ? 119.544 127.892 120.520 1.00 65.84 359 ALA A N 1
ATOM 4997 C CA . ALA A 1 347 ? 119.478 129.150 121.257 1.00 63.40 359 ALA A CA 1
ATOM 4998 C C . ALA A 1 347 ? 120.869 129.705 121.536 1.00 68.80 359 ALA A C 1
ATOM 4999 O O . ALA A 1 347 ? 121.099 130.913 121.408 1.00 66.52 359 ALA A O 1
ATOM 5006 N N . GLU A 1 348 ? 121.810 128.839 121.923 1.00 77.80 360 GLU A N 1
ATOM 5007 C CA . GLU A 1 348 ? 123.175 129.288 122.171 1.00 74.72 360 GLU A CA 1
ATOM 5008 C C . GLU A 1 348 ? 123.786 129.906 120.922 1.00 75.60 360 GLU A C 1
ATOM 5009 O O . GLU A 1 348 ? 124.595 130.835 121.020 1.00 78.13 360 GLU A O 1
ATOM 5021 N N . ASP A 1 349 ? 123.412 129.407 119.744 1.00 73.72 361 ASP A N 1
ATOM 5022 C CA . ASP A 1 349 ? 123.877 129.976 118.487 1.00 74.03 361 ASP A CA 1
ATOM 5023 C C . ASP A 1 349 ? 123.124 131.242 118.102 1.00 72.56 361 ASP A C 1
ATOM 5024 O O . ASP A 1 349 ? 123.512 131.901 117.131 1.00 76.89 361 ASP A O 1
ATOM 5033 N N . GLY A 1 350 ? 122.067 131.594 118.831 1.00 68.84 362 GLY A N 1
ATOM 5034 C CA . GLY A 1 350 ? 121.302 132.790 118.557 1.00 69.09 362 GLY A CA 1
ATOM 5035 C C . GLY A 1 350 ? 120.158 132.613 117.584 1.00 69.88 362 GLY A C 1
ATOM 5036 O O . GLY A 1 350 ? 119.384 133.559 117.388 1.00 71.53 362 GLY A O 1
ATOM 5040 N N . LEU A 1 351 ? 120.021 131.437 116.969 1.00 71.91 363 LEU A N 1
ATOM 5041 C CA . LEU A 1 351 ? 118.921 131.222 116.034 1.00 73.05 363 LEU A CA 1
ATOM 5042 C C . LEU A 1 351 ? 117.575 131.287 116.744 1.00 71.53 363 LEU A C 1
ATOM 5043 O O . LEU A 1 351 ? 116.623 131.883 116.227 1.00 67.85 363 LEU A O 1
ATOM 5059 N N . LEU A 1 352 ? 117.475 130.682 117.924 1.00 65.59 364 LEU A N 1
ATOM 5060 C CA . LEU A 1 352 ? 116.285 130.771 118.753 1.00 61.42 364 LEU A CA 1
ATOM 5061 C C . LEU A 1 352 ? 116.475 131.867 119.798 1.00 68.51 364 LEU A C 1
ATOM 5062 O O . LEU A 1 352 ? 117.527 132.504 119.889 1.00 78.20 364 LEU A O 1
ATOM 5078 N N . PHE A 1 353 ? 115.436 132.088 120.599 1.00 63.28 365 PHE A N 1
ATOM 5079 C CA . PHE A 1 353 ? 115.506 133.101 121.642 1.00 61.39 365 PHE A CA 1
ATOM 5080 C C . PHE A 1 353 ? 116.616 132.759 122.629 1.00 65.04 365 PHE A C 1
ATOM 5081 O O . PHE A 1 353 ? 116.738 131.615 123.076 1.00 68.03 365 PHE A O 1
ATOM 5098 N N . LYS A 1 354 ? 117.429 133.763 122.968 1.00 71.57 366 LYS A N 1
ATOM 5099 C CA . LYS A 1 354 ? 118.604 133.515 123.796 1.00 72.53 366 LYS A CA 1
ATOM 5100 C C . LYS A 1 354 ? 118.227 133.02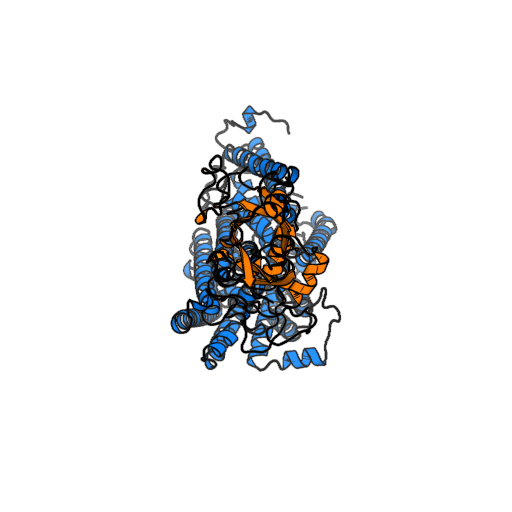3 125.187 1.00 76.24 366 LYS A C 1
ATOM 5101 O O . LYS A 1 354 ? 119.013 132.311 125.823 1.00 77.34 366 LYS A O 1
ATOM 5120 N N . PHE A 1 355 ? 117.040 133.384 125.681 1.00 74.77 367 PHE A N 1
ATOM 5121 C CA . PHE A 1 355 ? 116.658 132.967 127.025 1.00 75.36 367 PHE A CA 1
ATOM 5122 C C . PHE A 1 355 ? 116.518 131.454 127.135 1.00 70.83 367 PHE A C 1
ATOM 5123 O O . PHE A 1 355 ? 116.538 130.921 128.249 1.00 74.58 367 PHE A O 1
ATOM 5140 N N . LEU A 1 356 ? 116.376 130.753 126.009 1.00 62.86 368 LEU A N 1
ATOM 5141 C CA . LEU A 1 356 ? 116.327 129.297 126.032 1.00 63.97 368 LEU A CA 1
ATOM 5142 C C . LEU A 1 356 ? 117.697 128.669 126.249 1.00 66.32 368 LEU A C 1
ATOM 5143 O O . LEU A 1 356 ? 117.773 127.484 126.589 1.00 69.32 368 LEU A O 1
ATOM 5159 N N . ALA A 1 357 ? 118.774 129.430 126.062 1.00 71.18 369 ALA A N 1
ATOM 5160 C CA . ALA A 1 357 ? 120.130 128.917 126.211 1.00 72.39 369 ALA A CA 1
ATOM 5161 C C . ALA A 1 357 ? 120.701 129.130 127.607 1.00 75.55 369 ALA A C 1
ATOM 5162 O O . ALA A 1 357 ? 121.835 128.714 127.863 1.00 77.93 369 ALA A O 1
ATOM 5169 N N . LYS A 1 358 ? 119.955 129.759 128.510 1.00 78.74 370 LYS A N 1
ATOM 5170 C CA . LYS A 1 358 ? 120.453 130.024 129.854 1.00 82.22 370 LYS A CA 1
ATOM 5171 C C . LYS A 1 358 ? 120.404 128.740 130.674 1.00 75.61 370 LYS A C 1
ATOM 5172 O O . LYS A 1 358 ? 119.332 128.154 130.863 1.00 74.08 370 LYS A O 1
ATOM 5191 N N . ILE A 1 359 ? 121.564 128.297 131.148 1.00 79.44 371 ILE A N 1
ATOM 5192 C CA . ILE A 1 359 ? 121.669 127.083 131.947 1.00 80.11 371 ILE A CA 1
ATOM 5193 C C . ILE A 1 359 ? 121.526 127.453 133.416 1.00 81.47 371 ILE A C 1
ATOM 5194 O O . ILE A 1 359 ? 122.223 128.346 133.913 1.00 84.62 371 ILE A O 1
ATOM 5210 N N . ASN A 1 360 ? 120.622 126.768 134.111 1.00 83.69 372 ASN A N 1
ATOM 5211 C CA . ASN A 1 360 ? 120.404 127.040 135.525 1.00 84.90 372 ASN A CA 1
ATOM 5212 C C . ASN A 1 360 ? 121.643 126.658 136.326 1.00 85.34 372 ASN A C 1
ATOM 5213 O O . ASN A 1 360 ? 122.193 125.566 136.157 1.00 81.84 372 ASN A O 1
ATOM 5224 N N . ASN A 1 361 ? 122.081 127.565 137.202 1.00 91.99 373 ASN A N 1
ATOM 5225 C CA . ASN A 1 361 ? 123.281 127.306 137.991 1.00 93.20 373 ASN A CA 1
ATOM 5226 C C . ASN A 1 361 ? 123.079 126.129 138.937 1.00 89.68 373 ASN A C 1
ATOM 5227 O O . ASN A 1 361 ? 123.968 125.282 139.085 1.00 86.02 373 ASN A O 1
ATOM 5238 N N . ARG A 1 362 ? 121.916 126.059 139.587 1.00 92.47 374 ARG A N 1
ATOM 5239 C CA . ARG A 1 362 ? 121.685 125.018 140.584 1.00 94.07 374 ARG A CA 1
ATOM 5240 C C . ARG A 1 362 ? 121.698 123.631 139.952 1.00 92.00 374 ARG A C 1
ATOM 5241 O O . ARG A 1 362 ? 122.309 122.700 140.489 1.00 88.51 374 ARG A O 1
ATOM 5262 N N . THR A 1 363 ? 121.031 123.474 138.808 1.00 83.94 375 THR A N 1
ATOM 5263 C CA . THR A 1 363 ? 120.925 122.173 138.162 1.00 83.83 375 THR A CA 1
ATOM 5264 C C . THR A 1 363 ? 122.000 121.936 137.111 1.00 84.09 375 THR A C 1
ATOM 5265 O O . THR A 1 363 ? 122.291 120.776 136.797 1.00 82.23 375 THR A O 1
ATOM 5276 N N . LYS A 1 364 ? 122.595 122.996 136.565 1.00 86.27 376 LYS A N 1
ATOM 5277 C CA . LYS A 1 364 ? 123.584 122.873 135.496 1.00 84.92 376 LYS A CA 1
ATOM 5278 C C . LYS A 1 364 ? 122.972 122.265 134.237 1.00 82.12 376 LYS A C 1
ATOM 5279 O O . LYS A 1 364 ? 123.657 121.593 133.462 1.00 82.83 376 LYS A O 1
ATOM 5283 N N . THR A 1 365 ? 121.683 122.495 134.028 1.00 77.57 377 THR A N 1
ATOM 5284 C CA . THR A 1 365 ? 120.942 121.986 132.886 1.00 76.88 377 THR A CA 1
ATOM 5285 C C . THR A 1 365 ? 120.136 123.113 132.263 1.00 76.43 377 THR A C 1
ATOM 5286 O O . THR A 1 365 ? 119.812 124.100 132.932 1.00 75.70 377 THR A O 1
ATOM 5297 N N . PRO A 1 366 ? 119.793 122.999 130.975 1.00 75.00 378 PRO A N 1
ATOM 5298 C CA . PRO A 1 366 ? 118.927 124.011 130.356 1.00 75.71 378 PRO A CA 1
ATOM 5299 C C . PRO A 1 366 ? 117.489 123.881 130.832 1.00 73.39 378 PRO A C 1
ATOM 5300 O O . PRO A 1 366 ? 116.647 123.286 130.152 1.00 74.09 378 PRO A O 1
ATOM 5311 N N . VAL A 1 367 ? 117.206 124.437 132.012 1.00 67.95 379 VAL A N 1
ATOM 5312 C CA . VAL A 1 367 ? 115.912 124.216 132.654 1.00 65.48 379 VAL A CA 1
ATOM 5313 C C . VAL A 1 367 ? 114.783 124.777 131.797 1.00 63.30 379 VAL A C 1
ATOM 5314 O O . VAL A 1 367 ? 113.751 124.127 131.597 1.00 68.02 379 VAL A O 1
ATOM 5327 N N . ILE A 1 368 ? 114.958 125.996 131.285 1.00 68.00 380 ILE A N 1
ATOM 5328 C CA . ILE A 1 368 ? 113.863 126.666 130.588 1.00 65.17 380 ILE A CA 1
ATOM 5329 C C . ILE A 1 368 ? 113.551 125.966 129.271 1.00 58.44 380 ILE A C 1
ATOM 5330 O O . ILE A 1 368 ? 112.381 125.786 128.915 1.00 62.21 380 ILE A O 1
ATOM 5346 N N . ALA A 1 369 ? 114.582 125.573 128.521 1.00 53.19 381 ALA A N 1
ATOM 5347 C CA . ALA A 1 369 ? 114.344 124.861 127.270 1.00 58.57 381 ALA A CA 1
ATOM 5348 C C . ALA A 1 369 ? 113.622 123.544 127.522 1.00 64.31 381 ALA A C 1
ATOM 5349 O O . ALA A 1 369 ? 112.662 123.205 126.818 1.00 66.97 381 ALA A O 1
ATOM 5356 N N . THR A 1 370 ? 114.069 122.792 128.531 1.00 66.69 382 THR A N 1
ATOM 5357 C CA . THR A 1 370 ? 113.415 121.530 128.859 1.00 63.65 382 THR A CA 1
ATOM 5358 C C . THR A 1 370 ? 111.964 121.755 129.257 1.00 54.69 382 THR A C 1
ATOM 5359 O O . THR A 1 370 ? 111.073 121.018 128.821 1.00 61.88 382 THR A O 1
ATOM 5370 N N . VAL A 1 371 ? 111.705 122.773 130.080 1.00 52.04 383 VAL A N 1
ATOM 5371 C CA . VAL A 1 371 ? 110.342 123.037 130.533 1.00 48.57 383 VAL A CA 1
ATOM 5372 C C . VAL A 1 371 ? 109.452 123.416 129.358 1.00 53.18 383 VAL A C 1
ATOM 5373 O O . VAL A 1 371 ? 108.316 122.940 129.244 1.00 57.31 383 VAL A O 1
ATOM 5386 N N . THR A 1 372 ? 109.943 124.285 128.472 1.00 52.87 384 THR A N 1
ATOM 5387 C CA . THR A 1 372 ? 109.140 124.707 127.328 1.00 54.32 384 THR A CA 1
ATOM 5388 C C . THR A 1 372 ? 108.835 123.529 126.410 1.00 60.10 384 THR A C 1
ATOM 5389 O O . THR A 1 372 ? 107.690 123.342 125.975 1.00 64.17 384 THR A O 1
ATOM 5400 N N . SER A 1 373 ? 109.852 122.719 126.104 1.00 54.69 385 SER A N 1
ATOM 5401 C CA . SER A 1 373 ? 109.631 121.567 125.238 1.00 48.53 385 SER A CA 1
ATOM 5402 C C . SER A 1 373 ? 108.665 120.580 125.879 1.00 56.54 385 SER A C 1
ATOM 5403 O O . SER A 1 373 ? 107.788 120.028 125.203 1.00 63.91 385 SER A O 1
ATOM 5411 N N . GLY A 1 374 ? 108.808 120.346 127.184 1.00 50.69 386 GLY A N 1
ATOM 5412 C CA . GLY A 1 374 ? 107.897 119.449 127.870 1.00 44.13 386 GLY A CA 1
ATOM 5413 C C . GLY A 1 374 ? 106.470 119.956 127.866 1.00 51.09 386 GLY A C 1
ATOM 5414 O O . GLY A 1 374 ? 105.530 119.183 127.686 1.00 59.88 386 GLY A O 1
ATOM 5418 N N . ALA A 1 375 ? 106.287 121.262 128.073 1.00 39.71 387 ALA A N 1
ATOM 5419 C CA . ALA A 1 375 ? 104.945 121.831 128.034 1.00 49.65 387 ALA A CA 1
ATOM 5420 C C . ALA A 1 375 ? 104.329 121.684 126.650 1.00 53.30 387 ALA A C 1
ATOM 5421 O O . ALA A 1 375 ? 103.152 121.325 126.519 1.00 62.36 387 ALA A O 1
ATOM 5428 N N . ILE A 1 376 ? 105.110 121.953 125.601 1.00 43.81 388 ILE A N 1
ATOM 5429 C CA . ILE A 1 376 ? 104.589 121.816 124.243 1.00 46.46 388 ILE A CA 1
ATOM 5430 C C . ILE A 1 376 ? 104.202 120.367 123.973 1.00 55.00 388 ILE A C 1
ATOM 5431 O O . ILE A 1 376 ? 103.133 120.081 123.418 1.00 56.60 388 ILE A O 1
ATOM 5447 N N . ALA A 1 377 ? 105.069 119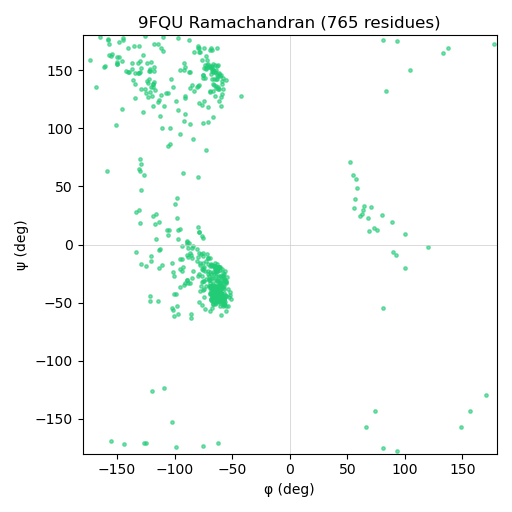.429 124.363 1.00 50.19 389 ALA A N 1
ATOM 5448 C CA . ALA A 1 377 ? 104.777 118.017 124.145 1.00 41.90 389 ALA A CA 1
ATOM 5449 C C . ALA A 1 377 ? 103.540 117.584 124.921 1.00 45.64 389 ALA A C 1
ATOM 5450 O O . ALA A 1 377 ? 102.710 116.826 124.407 1.00 54.71 389 ALA A O 1
ATOM 5457 N N . ALA A 1 378 ? 103.404 118.049 126.164 1.00 45.85 390 ALA A N 1
ATOM 5458 C CA . ALA A 1 378 ? 102.240 117.695 126.966 1.00 41.93 390 ALA A CA 1
ATOM 5459 C C . ALA A 1 378 ? 100.962 118.234 126.342 1.00 50.30 390 ALA A C 1
ATOM 5460 O O . ALA A 1 378 ? 99.946 117.534 126.293 1.00 61.99 390 ALA A O 1
ATOM 5467 N N . VAL A 1 379 ? 100.991 119.475 125.851 1.00 53.51 391 VAL A N 1
ATOM 5468 C CA . VAL A 1 379 ? 99.806 120.037 125.207 1.00 52.16 391 VAL A CA 1
ATOM 5469 C C . VAL A 1 379 ? 99.451 119.239 123.958 1.00 47.55 391 VAL A C 1
ATOM 5470 O O . VAL A 1 379 ? 98.280 118.904 123.725 1.00 60.25 391 VAL A O 1
ATOM 5483 N N . MET A 1 380 ? 100.454 118.916 123.137 1.00 48.84 392 MET A N 1
ATOM 5484 C CA . MET A 1 380 ? 100.188 118.159 121.918 1.00 48.49 392 MET A CA 1
ATOM 5485 C C . MET A 1 380 ? 99.610 116.787 122.242 1.00 49.52 392 MET A C 1
ATOM 5486 O O . MET A 1 380 ? 98.673 116.325 121.580 1.00 53.96 392 MET A O 1
ATOM 5500 N N . ALA A 1 381 ? 100.159 116.118 123.259 1.00 55.58 393 ALA A N 1
ATOM 5501 C CA . ALA A 1 381 ? 99.628 114.824 123.673 1.00 47.90 393 ALA A CA 1
ATOM 5502 C C . ALA A 1 381 ? 98.228 114.965 124.257 1.00 56.69 393 ALA A C 1
ATOM 5503 O O . ALA A 1 381 ? 97.426 114.026 124.204 1.00 60.46 393 ALA A O 1
ATOM 5510 N N . PHE A 1 382 ? 97.927 116.119 124.852 1.00 62.33 394 PHE A N 1
ATOM 5511 C CA . PHE A 1 382 ? 96.598 116.336 125.413 1.00 58.23 394 PHE A CA 1
ATOM 5512 C C . PHE A 1 382 ? 95.561 116.531 124.316 1.00 63.07 394 PHE A C 1
ATOM 5513 O O . PHE A 1 382 ? 94.411 116.100 124.457 1.00 66.57 394 PHE A O 1
ATOM 5530 N N . LEU A 1 383 ? 95.942 117.188 123.218 1.00 62.93 395 LEU A N 1
ATOM 5531 C CA . LEU A 1 383 ? 94.959 117.680 122.259 1.00 59.08 395 LEU A CA 1
ATOM 5532 C C . LEU A 1 383 ? 94.784 116.822 121.007 1.00 63.63 395 LEU A C 1
ATOM 5533 O O . LEU A 1 383 ? 93.700 116.851 120.415 1.00 73.69 395 LEU A O 1
ATOM 5549 N N . PHE A 1 384 ? 95.798 116.072 120.579 1.00 52.73 396 PHE A N 1
ATOM 5550 C CA . PHE A 1 384 ? 95.782 115.417 119.277 1.00 56.16 396 PHE A CA 1
ATOM 5551 C C . PHE A 1 384 ? 95.854 113.907 119.459 1.00 55.87 396 PHE A C 1
ATOM 5552 O O . PHE A 1 384 ? 96.470 113.418 120.404 1.00 66.47 396 PHE A O 1
ATOM 5569 N N . GLU A 1 385 ? 95.242 113.167 118.535 1.00 67.66 397 GLU A N 1
ATOM 5570 C CA . GLU A 1 385 ? 95.247 111.709 118.603 1.00 65.28 397 GLU A CA 1
ATOM 5571 C C . GLU A 1 385 ? 96.644 111.147 118.336 1.00 63.24 397 GLU A C 1
ATOM 5572 O O . GLU A 1 385 ? 97.554 111.842 117.867 1.00 71.83 397 GLU A O 1
ATOM 5584 N N . LEU A 1 386 ? 96.805 109.855 118.630 1.00 59.06 398 LEU A N 1
ATOM 5585 C CA . LEU A 1 386 ? 98.098 109.207 118.430 1.00 53.92 398 LEU A CA 1
ATOM 5586 C C . LEU A 1 386 ? 98.501 109.226 116.963 1.00 58.34 398 LEU A C 1
ATOM 5587 O O . LEU A 1 386 ? 99.662 109.492 116.635 1.00 71.31 398 LEU A O 1
ATOM 5603 N N . LYS A 1 387 ? 97.558 108.934 116.067 1.00 58.39 399 LYS A N 1
ATOM 5604 C CA . LYS A 1 387 ? 97.882 108.868 114.646 1.00 56.69 399 LYS A CA 1
ATOM 5605 C C . LYS A 1 387 ? 98.285 110.236 114.109 1.00 56.18 399 LYS A C 1
ATOM 5606 O O . LYS A 1 387 ? 99.205 110.342 113.289 1.00 60.85 399 LYS A O 1
ATOM 5625 N N . ASP A 1 388 ? 97.606 111.296 114.555 1.00 56.56 400 ASP A N 1
ATOM 5626 C CA . ASP A 1 388 ? 97.937 112.640 114.088 1.00 56.62 400 ASP A CA 1
ATOM 5627 C C . ASP A 1 388 ? 99.353 113.031 114.498 1.00 58.27 400 ASP A C 1
ATOM 5628 O O . ASP A 1 388 ? 100.137 113.527 113.679 1.00 64.62 400 ASP A O 1
ATOM 5637 N N . LEU A 1 389 ? 99.699 112.812 115.770 1.00 46.80 401 LEU A N 1
ATOM 5638 C CA . LEU A 1 389 ? 101.052 113.107 116.227 1.00 37.54 401 LEU A CA 1
ATOM 5639 C C . LEU A 1 389 ? 102.069 112.233 115.507 1.00 47.19 401 LEU A C 1
ATOM 5640 O O . LEU A 1 389 ? 103.163 112.693 115.158 1.00 65.57 401 LEU A O 1
ATOM 5656 N N . VAL A 1 390 ? 101.727 110.965 115.286 1.00 40.21 402 VAL A N 1
ATOM 5657 C CA . VAL A 1 390 ? 102.623 110.057 114.577 1.00 34.62 402 VAL A CA 1
ATOM 5658 C C . VAL A 1 390 ? 102.934 110.606 113.192 1.00 52.07 402 VAL A C 1
ATOM 5659 O O . VAL A 1 390 ? 104.096 110.681 112.778 1.00 63.71 402 VAL A O 1
ATOM 5672 N N . ASP A 1 391 ? 101.895 111.011 112.461 1.00 49.37 403 ASP A N 1
ATOM 5673 C CA . ASP A 1 391 ? 102.089 111.518 111.108 1.00 41.16 403 ASP A CA 1
ATOM 5674 C C . ASP A 1 391 ? 102.852 112.838 111.115 1.00 46.49 403 ASP A C 1
ATOM 5675 O O . ASP A 1 391 ? 103.676 113.090 110.229 1.00 61.42 403 ASP A O 1
ATOM 5684 N N . LEU A 1 392 ? 102.587 113.698 112.102 1.00 44.42 404 LEU A N 1
ATOM 5685 C CA . LEU A 1 392 ? 103.306 114.966 112.186 1.00 39.69 404 LEU A CA 1
ATOM 5686 C C . LEU A 1 392 ? 104.795 114.737 112.421 1.00 44.22 404 LEU A C 1
ATOM 5687 O O . LEU A 1 392 ? 105.649 115.338 111.752 1.00 59.70 404 LEU A O 1
ATOM 5703 N N . MET A 1 393 ? 105.131 113.859 113.368 1.00 45.41 405 MET A N 1
ATOM 5704 C CA . MET A 1 393 ? 106.539 113.580 113.617 1.00 45.81 405 MET A CA 1
ATOM 5705 C C . MET A 1 393 ? 107.164 112.912 112.404 1.00 54.87 405 MET A C 1
ATOM 5706 O O . MET A 1 393 ? 108.332 113.155 112.086 1.00 57.92 405 MET A O 1
ATOM 5720 N N . SER A 1 394 ? 106.402 112.056 111.719 1.00 48.41 406 SER A N 1
ATOM 5721 C CA . SER A 1 394 ? 106.919 111.390 110.530 1.00 49.75 406 SER A CA 1
ATOM 5722 C C . SER A 1 394 ? 107.256 112.396 109.440 1.00 50.09 406 SER A C 1
ATOM 5723 O O . SER A 1 394 ? 108.317 112.306 108.817 1.00 50.60 406 SER A O 1
ATOM 5731 N N . ILE A 1 395 ? 106.370 113.363 109.194 1.00 48.93 407 ILE A N 1
ATOM 5732 C CA . ILE A 1 395 ? 106.649 114.356 108.159 1.00 46.40 407 ILE A CA 1
ATOM 5733 C C . ILE A 1 395 ? 107.848 115.212 108.555 1.00 45.63 407 ILE A C 1
ATOM 5734 O O . ILE A 1 395 ? 108.720 115.504 107.724 1.00 53.94 407 ILE A O 1
ATOM 5750 N N . GLY A 1 396 ? 107.930 115.608 109.828 1.00 44.37 408 GLY A N 1
ATOM 5751 C CA . GLY A 1 396 ? 109.079 116.390 110.262 1.00 42.08 408 GLY A CA 1
ATOM 5752 C C . GLY A 1 396 ? 110.387 115.637 110.100 1.00 42.86 408 GLY A C 1
ATOM 5753 O O . GLY A 1 396 ? 111.369 116.168 109.570 1.00 51.18 408 GLY A O 1
ATOM 5757 N N . THR A 1 397 ? 110.412 114.378 110.543 1.00 53.43 409 THR A N 1
ATOM 5758 C CA . THR A 1 397 ? 111.626 113.576 110.451 1.00 40.76 409 THR A CA 1
ATOM 5759 C C . THR A 1 397 ? 111.979 113.276 109.001 1.00 49.61 409 THR A C 1
ATOM 5760 O O . THR A 1 397 ? 113.159 113.214 108.647 1.00 58.17 409 THR A O 1
ATOM 5771 N N . LEU A 1 398 ? 110.972 113.076 108.148 1.00 57.12 410 LEU A N 1
ATOM 5772 C CA . LEU A 1 398 ? 111.239 112.846 106.735 1.00 33.61 410 LEU A CA 1
ATOM 5773 C C . LEU A 1 398 ? 111.866 114.074 106.093 1.00 35.10 410 LEU A C 1
ATOM 5774 O O . LEU A 1 398 ? 112.811 113.955 105.306 1.00 50.51 410 LEU A O 1
ATOM 5790 N N . LEU A 1 399 ? 111.358 115.267 106.416 1.00 35.44 411 LEU A N 1
ATOM 5791 C CA . LEU A 1 399 ? 111.981 116.475 105.886 1.00 37.37 411 LEU A CA 1
ATOM 5792 C C . LEU A 1 399 ? 113.407 116.625 106.402 1.00 47.87 411 LEU A C 1
ATOM 5793 O O . LEU A 1 399 ? 114.311 117.004 105.649 1.00 62.65 411 LEU A O 1
ATOM 5809 N N . ALA A 1 400 ? 113.631 116.329 107.685 1.00 53.76 412 ALA A N 1
ATOM 5810 C CA . ALA A 1 400 ? 114.982 116.426 108.232 1.00 48.66 412 ALA A CA 1
ATOM 5811 C C . ALA A 1 400 ? 115.932 115.454 107.538 1.00 48.61 412 ALA A C 1
ATOM 5812 O O . ALA A 1 400 ? 117.071 115.809 107.209 1.00 56.21 412 ALA A O 1
ATOM 5819 N N . TYR A 1 401 ? 115.480 114.219 107.308 1.00 42.26 413 TYR A N 1
ATOM 5820 C CA . TYR A 1 401 ? 116.323 113.228 106.647 1.00 41.71 413 TYR A CA 1
ATOM 5821 C C . TYR A 1 401 ? 116.584 113.608 105.195 1.00 42.88 413 TYR A C 1
ATOM 5822 O O . TYR A 1 401 ? 117.689 113.399 104.683 1.00 51.40 413 TYR A O 1
ATOM 5840 N N . SER A 1 402 ? 115.579 114.160 104.512 1.00 49.52 414 SER A N 1
ATOM 5841 C CA . SER A 1 402 ? 115.791 114.641 103.152 1.00 45.03 414 SER A CA 1
ATOM 5842 C C . SER A 1 402 ? 116.810 115.771 103.132 1.00 44.24 414 SER A C 1
ATOM 5843 O O . SER A 1 402 ? 117.652 115.845 102.230 1.00 54.25 414 SER A O 1
ATOM 5851 N N . LEU A 1 403 ? 116.747 116.665 104.120 1.00 49.10 415 LEU A N 1
ATOM 5852 C CA . LEU A 1 403 ? 117.731 117.736 104.216 1.00 46.82 415 LEU A CA 1
ATOM 5853 C C . LEU A 1 403 ? 119.132 117.178 104.440 1.00 49.48 415 LEU A C 1
ATOM 5854 O O . LEU A 1 403 ? 120.102 117.654 103.840 1.00 56.46 415 LEU A O 1
ATOM 5870 N N . VAL A 1 404 ? 119.256 116.166 105.300 1.00 61.70 416 VAL A N 1
ATOM 5871 C CA . VAL A 1 404 ? 120.561 115.551 105.537 1.00 51.23 416 VAL A CA 1
ATOM 5872 C C . VAL A 1 404 ? 121.085 114.904 104.259 1.00 56.12 416 VAL A C 1
ATOM 5873 O O . VAL A 1 404 ? 122.274 115.011 103.929 1.00 59.68 416 VAL A O 1
ATOM 5886 N N . ALA A 1 405 ? 120.210 114.211 103.528 1.00 55.96 417 ALA A N 1
ATOM 5887 C CA . ALA A 1 405 ? 120.620 113.590 102.272 1.00 48.79 417 ALA A CA 1
ATOM 5888 C C . ALA A 1 405 ? 121.055 114.640 101.258 1.00 54.26 417 ALA A C 1
ATOM 5889 O O . ALA A 1 405 ? 122.023 114.437 100.517 1.00 59.78 417 ALA A O 1
ATOM 5896 N N . ALA A 1 406 ? 120.342 115.767 101.202 1.00 57.32 418 ALA A N 1
ATOM 5897 C CA . ALA A 1 406 ? 120.738 116.849 100.308 1.00 47.52 418 ALA A CA 1
ATOM 5898 C C . ALA A 1 406 ? 122.094 117.417 100.704 1.00 50.59 418 ALA A C 1
ATOM 5899 O O . ALA A 1 406 ? 122.916 117.742 99.839 1.00 59.30 418 ALA A O 1
ATOM 5906 N N . CYS A 1 407 ? 122.346 117.551 102.008 1.00 62.36 419 CYS A N 1
ATOM 5907 C CA . CYS A 1 407 ? 123.659 118.000 102.460 1.00 55.25 419 CYS A CA 1
ATOM 5908 C C . CYS A 1 407 ? 124.747 117.030 102.021 1.00 60.19 419 CYS A C 1
ATOM 5909 O O . CYS A 1 407 ? 125.824 117.447 101.580 1.00 64.04 419 CYS A O 1
ATOM 5917 N N . VAL A 1 408 ? 124.487 115.728 102.151 1.00 58.65 420 VAL A N 1
ATOM 5918 C CA . VAL A 1 408 ? 125.465 114.729 101.725 1.00 54.93 420 VAL A CA 1
ATOM 5919 C C . VAL A 1 408 ? 125.715 114.840 100.227 1.00 57.93 420 VAL A C 1
ATOM 5920 O O . VAL A 1 408 ? 126.860 114.776 99.764 1.00 70.90 420 VAL A O 1
ATOM 5933 N N . LEU A 1 409 ? 124.646 115.007 99.446 1.00 56.32 421 LEU A N 1
ATOM 5934 C CA . LEU A 1 409 ? 124.789 115.131 97.999 1.00 58.34 421 LEU A CA 1
ATOM 5935 C C . LEU A 1 409 ? 125.597 116.369 97.628 1.00 58.98 421 LEU A C 1
ATOM 5936 O O . LEU A 1 409 ? 126.432 116.326 96.717 1.00 61.55 421 LEU A O 1
ATOM 5952 N N . VAL A 1 410 ? 125.361 117.480 98.324 1.00 66.15 422 VAL A N 1
ATOM 5953 C CA . VAL A 1 410 ? 125.984 118.746 97.954 1.00 58.98 422 VAL A CA 1
ATOM 5954 C C . VAL A 1 410 ? 127.448 118.780 98.373 1.00 65.08 422 VAL A C 1
ATOM 5955 O O . VAL A 1 410 ? 128.333 119.075 97.562 1.00 65.50 422 VAL A O 1
ATOM 5968 N N . LEU A 1 411 ? 127.730 118.477 99.643 1.00 67.37 423 LEU A N 1
ATOM 5969 C CA . LEU A 1 411 ? 129.076 118.670 100.172 1.00 65.55 423 LEU A CA 1
ATOM 5970 C C . LEU A 1 411 ? 130.113 117.800 99.474 1.00 70.49 423 LEU A C 1
ATOM 5971 O O . LEU A 1 411 ? 131.302 118.135 99.501 1.00 73.61 423 LEU A O 1
ATOM 5987 N N . ARG A 1 412 ? 129.697 116.697 98.850 1.00 61.82 424 ARG A N 1
ATOM 5988 C CA . ARG A 1 412 ? 130.658 115.811 98.204 1.00 61.99 424 ARG A CA 1
ATOM 5989 C C . ARG A 1 412 ? 131.366 116.480 97.033 1.00 66.21 424 ARG A C 1
ATOM 5990 O O . ARG A 1 412 ? 132.456 116.040 96.651 1.00 68.14 424 ARG A O 1
ATOM 6011 N N . TYR A 1 413 ? 130.782 117.533 96.461 1.00 69.63 425 TYR A N 1
ATOM 6012 C CA . TYR A 1 413 ? 131.329 118.176 95.272 1.00 61.14 425 TYR A CA 1
ATOM 6013 C C . TYR A 1 413 ? 131.763 119.615 95.520 1.00 67.01 425 TYR A C 1
ATOM 6014 O O . TYR A 1 413 ? 132.152 120.303 94.568 1.00 76.57 425 TYR A O 1
ATOM 6032 N N . GLN A 1 414 ? 131.705 120.098 96.774 1.00 68.05 426 GLN A N 1
ATOM 6033 C CA . GLN A 1 414 ? 132.129 121.467 97.024 1.00 65.77 426 GLN A CA 1
ATOM 6034 C C . GLN A 1 414 ? 133.634 121.529 97.266 1.00 73.50 426 GLN A C 1
ATOM 6035 O O . GLN A 1 414 ? 134.224 120.583 97.798 1.00 74.20 426 GLN A O 1
ATOM 6049 N N . PRO A 1 415 ? 134.285 122.628 96.887 1.00 83.26 427 PRO A N 1
ATOM 6050 C CA . PRO A 1 415 ? 135.720 122.757 97.157 1.00 81.51 427 PRO A CA 1
ATOM 6051 C C . PRO A 1 415 ? 135.997 122.922 98.642 1.00 81.20 427 PRO A C 1
ATOM 6052 O O . PRO A 1 415 ? 135.161 123.411 99.406 1.00 78.82 427 PRO A O 1
ATOM 6063 N N . GLU A 1 416 ? 137.194 122.504 99.047 1.00 100.39 428 GLU A N 1
ATOM 6064 C CA . GLU A 1 416 ? 137.618 122.640 100.437 1.00 101.39 428 GLU A CA 1
ATOM 6065 C C . GLU A 1 416 ? 137.780 124.119 100.767 1.00 102.61 428 GLU A C 1
ATOM 6066 O O . GLU A 1 416 ? 138.702 124.776 100.274 1.00 98.71 428 GLU A O 1
ATOM 6078 N N . GLN A 1 417 ? 136.885 124.645 101.600 1.00 117.84 429 GLN A N 1
ATOM 6079 C CA . GLN A 1 417 ? 136.916 126.056 101.934 1.00 116.70 429 GLN A CA 1
ATOM 6080 C C . GLN A 1 417 ? 138.100 126.363 102.848 1.00 121.50 429 GLN A C 1
ATOM 6081 O O . GLN A 1 417 ? 138.633 125.471 103.513 1.00 120.37 429 GLN A O 1
ATOM 6085 N N . PRO A 1 418 ? 138.538 127.632 102.896 1.00 129.57 430 PRO A N 1
ATOM 6086 C CA . PRO A 1 418 ? 139.657 128.026 103.761 1.00 125.84 430 PRO A CA 1
ATOM 6087 C C . PRO A 1 418 ? 139.443 127.634 105.221 1.00 123.85 430 PRO A C 1
ATOM 6088 O O . PRO A 1 418 ? 138.413 127.996 105.791 1.00 124.49 430 PRO A O 1
ATOM 6099 N N . GLU A 1 454 ? 126.046 132.645 87.820 1.00 107.00 466 GLU A N 1
ATOM 6100 C CA . GLU A 1 454 ? 127.226 133.074 87.078 1.00 110.36 466 GLU A CA 1
ATOM 6101 C C . GLU A 1 454 ? 127.216 132.499 85.666 1.00 111.62 466 GLU A C 1
ATOM 6102 O O . GLU A 1 454 ? 126.467 131.568 85.370 1.00 108.04 466 GLU A O 1
ATOM 6105 N N . LYS A 1 455 ? 128.052 133.060 84.798 1.00 117.54 467 LYS A N 1
ATOM 6106 C CA . LYS A 1 455 ? 128.133 132.588 83.424 1.00 116.25 467 LYS A CA 1
ATOM 6107 C C . LYS A 1 455 ? 128.702 131.174 83.376 1.00 116.90 467 LYS A C 1
ATOM 6108 O O . LYS A 1 455 ? 129.494 130.767 84.230 1.00 114.74 467 LYS A O 1
ATOM 6112 N N . PHE A 1 456 ? 128.287 130.422 82.359 1.00 108.42 468 PHE A N 1
ATOM 6113 C CA . PHE A 1 456 ? 128.726 129.043 82.205 1.00 107.18 468 PHE A CA 1
ATOM 6114 C C . PHE A 1 456 ? 128.644 128.660 80.735 1.00 107.14 468 PHE A C 1
ATOM 6115 O O . PHE A 1 456 ? 127.996 129.337 79.932 1.00 106.46 468 PHE A O 1
ATOM 6119 N N . SER A 1 457 ? 129.314 127.560 80.397 1.00 105.95 469 SER A N 1
ATOM 6120 C CA . SER A 1 457 ? 129.328 127.027 79.044 1.00 103.74 469 SER A CA 1
ATOM 6121 C C . SER A 1 457 ? 128.967 125.549 79.082 1.00 101.81 469 SER A C 1
ATOM 6122 O O . SER A 1 457 ? 129.216 124.858 80.073 1.00 101.86 469 SER A O 1
ATOM 6130 N N . LEU A 1 458 ? 128.377 125.069 77.984 1.00 100.09 470 LEU A N 1
ATOM 6131 C CA . LEU A 1 458 ? 127.926 123.682 77.937 1.00 102.15 470 LEU A CA 1
ATOM 6132 C C . LEU A 1 458 ? 129.089 122.714 78.115 1.00 100.93 470 LEU A C 1
ATOM 6133 O O . LEU A 1 458 ? 128.972 121.717 78.837 1.00 97.93 470 LEU A O 1
ATOM 6149 N N . LYS A 1 459 ? 130.219 122.987 77.458 1.00 96.69 471 LYS A N 1
ATOM 6150 C CA . LYS A 1 459 ? 131.373 122.104 77.585 1.00 97.31 471 LYS A CA 1
ATOM 6151 C C . LYS A 1 459 ? 131.868 122.053 79.025 1.00 97.34 471 LYS A C 1
ATOM 6152 O O . LYS A 1 459 ? 132.197 120.978 79.540 1.00 97.41 471 LYS A O 1
ATOM 6156 N N . SER A 1 460 ? 131.929 123.208 79.691 1.00 93.65 472 SER A N 1
ATOM 6157 C CA . SER A 1 460 ? 132.361 123.232 81.084 1.00 93.29 472 SER A CA 1
ATOM 6158 C C . SER A 1 460 ? 131.394 122.461 81.974 1.00 93.51 472 SER A C 1
ATOM 6159 O O . SER A 1 460 ? 131.818 121.718 82.867 1.00 96.62 472 SER A O 1
ATOM 6167 N N . ILE A 1 461 ? 130.090 122.624 81.745 1.00 87.09 473 ILE A N 1
ATOM 6168 C CA . ILE A 1 461 ? 129.099 121.992 82.612 1.00 88.97 473 ILE A CA 1
ATOM 6169 C C . ILE A 1 461 ? 129.119 120.478 82.436 1.00 90.95 473 ILE A C 1
ATOM 6170 O O . ILE A 1 461 ? 129.133 119.724 83.416 1.00 93.94 473 ILE A O 1
ATOM 6186 N N . LEU A 1 462 ? 129.124 120.009 81.188 1.00 87.42 474 LEU A N 1
ATOM 6187 C CA . LEU A 1 462 ? 128.978 118.582 80.923 1.00 87.31 474 LEU A CA 1
ATOM 6188 C C . LEU A 1 462 ? 130.305 117.836 80.905 1.00 87.83 474 LEU A C 1
ATOM 6189 O O . LEU A 1 462 ? 130.339 116.650 81.255 1.00 85.54 474 LEU A O 1
ATOM 6205 N N . SER A 1 463 ? 131.394 118.491 80.511 1.00 93.46 475 SER A N 1
ATOM 6206 C CA . SER A 1 463 ? 132.705 117.853 80.395 1.00 90.34 475 SER A CA 1
ATOM 6207 C C . SER A 1 463 ? 133.750 118.704 81.105 1.00 90.65 475 SER A C 1
ATOM 6208 O O . SER A 1 463 ? 134.661 119.253 80.473 1.00 94.45 475 SER A O 1
ATOM 6216 N N . PRO A 1 464 ? 133.646 118.838 82.426 1.00 91.00 476 PRO A N 1
ATOM 6217 C CA . PRO A 1 464 ? 134.695 119.543 83.171 1.00 90.04 476 PRO A CA 1
ATOM 6218 C C . PRO A 1 464 ? 136.019 118.801 83.083 1.00 89.65 476 PRO A C 1
ATOM 6219 O O . PRO A 1 464 ? 136.065 117.569 83.110 1.00 88.40 476 PRO A O 1
ATOM 6230 N N . LYS A 1 465 ? 137.105 119.568 82.979 1.00 99.47 477 LYS A N 1
ATOM 6231 C CA . LYS A 1 465 ? 138.440 118.996 82.873 1.00 99.92 477 LYS A CA 1
ATOM 6232 C C . LYS A 1 465 ? 139.224 119.049 84.177 1.00 98.70 477 LYS A C 1
ATOM 6233 O O . LYS A 1 465 ? 140.237 118.352 84.299 1.00 96.36 477 LYS A O 1
ATOM 6252 N N . ASN A 1 466 ? 138.787 119.851 85.144 1.00 93.30 478 ASN A N 1
ATOM 6253 C CA . ASN A 1 466 ? 139.476 119.917 86.425 1.00 93.04 478 ASN A CA 1
ATOM 6254 C C . ASN A 1 466 ? 139.341 118.593 87.168 1.00 93.32 478 ASN A C 1
ATOM 6255 O O . ASN A 1 466 ? 138.271 117.978 87.188 1.00 87.03 478 ASN A O 1
ATOM 6266 N N . VAL A 1 467 ? 140.441 118.155 87.784 1.00 96.75 479 VAL A N 1
ATOM 6267 C CA . VAL A 1 467 ? 140.440 116.880 88.493 1.00 97.10 479 VAL A CA 1
ATOM 6268 C C . VAL A 1 467 ? 139.790 116.984 89.867 1.00 95.67 479 VAL A C 1
ATOM 6269 O O . VAL A 1 467 ? 139.291 115.977 90.383 1.00 92.89 479 VAL A O 1
ATOM 6282 N N . GLU A 1 468 ? 139.776 118.165 90.469 1.00 94.25 480 GLU A N 1
ATOM 6283 C CA . GLU A 1 468 ? 139.184 118.393 91.776 1.00 93.59 480 GLU A CA 1
ATOM 6284 C C . GLU A 1 468 ? 138.149 119.501 91.676 1.00 91.77 480 GLU A C 1
ATOM 6285 O O . GLU A 1 468 ? 138.208 120.336 90.767 1.00 93.37 480 GLU A O 1
ATOM 6297 N N . PRO A 1 469 ? 137.183 119.535 92.594 1.00 83.41 481 PRO A N 1
ATOM 6298 C CA . PRO A 1 469 ? 136.104 120.524 92.482 1.00 82.88 481 PRO A CA 1
ATOM 6299 C C . PRO A 1 469 ? 136.633 121.950 92.488 1.00 86.22 481 PRO A C 1
ATOM 6300 O O . PRO A 1 469 ? 137.569 122.286 93.217 1.00 86.12 481 PRO A O 1
ATOM 6311 N N . SER A 1 470 ? 136.018 122.786 91.661 1.00 83.96 482 SER A N 1
ATOM 6312 C CA . SER A 1 470 ? 136.223 124.225 91.671 1.00 82.43 482 SER A CA 1
ATOM 6313 C C . SER A 1 470 ? 134.948 124.906 92.151 1.00 80.70 482 SER A C 1
ATOM 6314 O O . SER A 1 470 ? 133.892 124.280 92.277 1.00 88.06 482 SER A O 1
ATOM 6322 N N . LYS A 1 471 ? 135.054 126.207 92.426 1.00 79.12 483 LYS A N 1
ATOM 6323 C CA . LYS A 1 471 ? 133.868 126.956 92.826 1.00 82.81 483 LYS A CA 1
ATOM 6324 C C . LYS A 1 471 ? 132.776 126.858 91.770 1.00 81.63 483 LYS A C 1
ATOM 6325 O O . LYS A 1 471 ? 131.587 126.803 92.107 1.00 76.32 483 LYS A O 1
ATOM 6344 N N . PHE A 1 472 ? 133.158 126.824 90.492 1.00 81.33 484 PHE A N 1
ATOM 6345 C CA . PHE A 1 472 ? 132.176 126.647 89.428 1.00 77.71 484 PHE A CA 1
ATOM 6346 C C . PHE A 1 472 ? 131.479 125.297 89.544 1.00 74.66 484 PHE A C 1
ATOM 6347 O O . PHE A 1 472 ? 130.251 125.211 89.425 1.00 81.69 484 PHE A O 1
ATOM 6364 N N . SER A 1 473 ? 132.244 124.231 89.789 1.00 73.79 485 SER A N 1
ATOM 6365 C CA . SER A 1 473 ? 131.644 122.909 89.941 1.00 73.81 485 SER A CA 1
ATOM 6366 C C . SER A 1 473 ? 130.750 122.845 91.174 1.00 77.77 485 SER A C 1
ATOM 6367 O O . SER A 1 473 ? 129.668 122.248 91.134 1.00 80.88 485 SER A O 1
ATOM 6375 N N . GLY A 1 474 ? 131.188 123.445 92.282 1.00 73.35 486 GLY A N 1
ATOM 6376 C CA . GLY A 1 474 ? 130.355 123.462 93.474 1.00 67.98 486 GLY A CA 1
ATOM 6377 C C . GLY A 1 474 ? 129.055 124.211 93.258 1.00 71.22 486 GLY A C 1
ATOM 6378 O O . GLY A 1 474 ? 127.992 123.775 93.708 1.00 76.46 486 GLY A O 1
ATOM 6382 N N . LEU A 1 475 ? 129.120 125.350 92.565 1.00 73.51 487 LEU A N 1
ATOM 6383 C CA . LEU A 1 475 ? 127.904 126.089 92.243 1.00 73.17 487 LEU A CA 1
ATOM 6384 C C . LEU A 1 475 ? 126.994 125.271 91.335 1.00 71.33 487 LEU A C 1
ATOM 6385 O O . LEU A 1 475 ? 125.768 125.268 91.509 1.00 69.27 487 LEU A O 1
ATOM 6401 N N . ILE A 1 476 ? 127.576 124.573 90.357 1.00 67.24 488 ILE A N 1
ATOM 6402 C CA . ILE A 1 476 ? 126.778 123.721 89.481 1.00 59.00 488 ILE A CA 1
ATOM 6403 C C . ILE A 1 476 ? 126.066 122.651 90.294 1.00 57.37 488 ILE A C 1
ATOM 6404 O O . ILE A 1 476 ? 124.887 122.366 90.069 1.00 63.69 488 ILE A O 1
ATOM 6420 N N . VAL A 1 477 ? 126.772 122.035 91.243 1.00 62.18 489 VAL A N 1
ATOM 6421 C CA . VAL A 1 477 ? 126.162 120.970 92.033 1.00 59.90 489 VAL A CA 1
ATOM 6422 C C . VAL A 1 477 ? 125.078 121.530 92.946 1.00 66.47 489 VAL A C 1
ATOM 6423 O O . VAL A 1 477 ? 124.038 120.898 93.149 1.00 72.01 489 VAL A O 1
ATOM 6436 N N . ASN A 1 478 ? 125.295 122.720 93.509 1.00 68.28 490 ASN A N 1
ATOM 6437 C CA . ASN A 1 478 ? 124.260 123.349 94.327 1.00 60.07 490 ASN A CA 1
ATOM 6438 C C . ASN A 1 478 ? 123.001 123.604 93.507 1.00 66.62 490 ASN A C 1
ATOM 6439 O O . ASN A 1 478 ? 121.881 123.268 93.926 1.00 66.53 490 ASN A O 1
ATOM 6450 N N . ILE A 1 479 ? 123.171 124.196 92.324 1.00 59.78 491 ILE A N 1
ATOM 6451 C CA . ILE A 1 479 ? 122.028 124.490 91.469 1.00 57.50 491 ILE A CA 1
ATOM 6452 C C . ILE A 1 479 ? 121.333 123.198 91.060 1.00 62.99 491 ILE A C 1
ATOM 6453 O O . ILE A 1 479 ? 120.099 123.111 91.057 1.00 69.45 491 ILE A O 1
ATOM 6469 N N . SER A 1 480 ? 122.115 122.176 90.705 1.00 58.44 492 SER A N 1
ATOM 6470 C CA . SER A 1 480 ? 121.536 120.905 90.291 1.00 50.75 492 SER A CA 1
ATOM 6471 C C . SER A 1 480 ? 120.764 120.258 91.429 1.00 52.34 492 SER A C 1
ATOM 6472 O O . SER A 1 480 ? 119.707 119.665 91.208 1.00 67.09 492 SER A O 1
ATOM 6480 N N . ALA A 1 481 ? 121.279 120.356 92.656 1.00 51.52 493 ALA A N 1
ATOM 6481 C CA . ALA A 1 481 ? 120.555 119.822 93.803 1.00 51.99 493 ALA A CA 1
ATOM 6482 C C . ALA A 1 481 ? 119.229 120.544 93.993 1.00 60.51 493 ALA A C 1
ATOM 6483 O O . ALA A 1 481 ? 118.202 119.909 94.256 1.00 58.27 493 ALA A O 1
ATOM 6490 N N . GLY A 1 482 ? 119.229 121.873 93.865 1.00 63.38 494 GLY A N 1
ATOM 6491 C CA . GLY A 1 482 ? 117.975 122.606 93.994 1.00 62.80 494 GLY A CA 1
ATOM 6492 C C . GLY A 1 482 ? 116.958 122.213 92.936 1.00 61.28 494 GLY A C 1
ATOM 6493 O O . GLY A 1 482 ? 115.792 121.925 93.242 1.00 60.98 494 GLY A O 1
ATOM 6497 N N . LEU A 1 483 ? 117.389 122.190 91.671 1.00 56.06 495 LEU A N 1
ATOM 6498 C CA . LEU A 1 483 ? 116.488 121.790 90.594 1.00 49.74 495 LEU A CA 1
ATOM 6499 C C . LEU A 1 483 ? 116.009 120.356 90.772 1.00 50.36 495 LEU A C 1
ATOM 6500 O O . LEU A 1 483 ? 114.847 120.048 90.496 1.00 63.41 495 LEU A O 1
ATOM 6516 N N . LEU A 1 484 ? 116.889 119.462 91.225 1.00 58.85 496 LEU A N 1
ATOM 6517 C CA . LEU A 1 484 ? 116.498 118.070 91.410 1.00 51.94 496 LEU A CA 1
ATOM 6518 C C . LEU A 1 484 ? 115.492 117.930 92.542 1.00 54.19 496 LEU A C 1
ATOM 6519 O O . LEU A 1 484 ? 114.564 117.123 92.452 1.00 67.95 496 LEU A O 1
ATOM 6535 N N . ALA A 1 485 ? 115.655 118.704 93.617 1.00 52.38 497 ALA A N 1
ATOM 6536 C CA . ALA A 1 485 ? 114.669 118.683 94.692 1.00 54.72 497 ALA A CA 1
ATOM 6537 C C . ALA A 1 485 ? 113.312 119.158 94.189 1.00 56.07 497 ALA A C 1
ATOM 6538 O O . ALA A 1 485 ? 112.280 118.526 94.451 1.00 51.87 497 ALA A O 1
ATOM 6545 N N . ALA A 1 486 ? 113.296 120.269 93.447 1.00 60.49 498 ALA A N 1
ATOM 6546 C CA . ALA A 1 486 ? 112.030 120.764 92.908 1.00 57.51 498 ALA A CA 1
ATOM 6547 C C . ALA A 1 486 ? 111.400 119.745 91.964 1.00 49.62 498 ALA A C 1
ATOM 6548 O O . ALA A 1 486 ? 110.185 119.505 92.007 1.00 61.57 498 ALA A O 1
ATOM 6555 N N . LEU A 1 487 ? 112.215 119.127 91.110 1.00 48.60 499 LEU A N 1
ATOM 6556 C CA . LEU A 1 487 ? 111.702 118.175 90.135 1.00 51.67 499 LEU A CA 1
ATOM 6557 C C . LEU A 1 487 ? 111.191 116.909 90.811 1.00 56.01 499 LEU A C 1
ATOM 6558 O O . LEU A 1 487 ? 110.195 116.325 90.374 1.00 65.97 499 LEU A O 1
ATOM 6574 N N . ILE A 1 488 ? 111.861 116.466 91.876 1.00 47.10 500 ILE A N 1
ATOM 6575 C CA . ILE A 1 488 ? 111.388 115.309 92.627 1.00 43.79 500 ILE A CA 1
ATOM 6576 C C . ILE A 1 488 ? 110.072 115.633 93.318 1.00 50.44 500 ILE A C 1
ATOM 6577 O O . ILE A 1 488 ? 109.169 114.790 93.394 1.00 57.03 500 ILE A O 1
ATOM 6593 N N . ILE A 1 489 ? 109.941 116.854 93.841 1.00 53.68 501 ILE A N 1
ATOM 6594 C CA . ILE A 1 489 ? 108.666 117.267 94.420 1.00 53.89 501 ILE A CA 1
ATOM 6595 C C . ILE A 1 489 ? 107.571 117.210 93.364 1.00 54.58 501 ILE A C 1
ATOM 6596 O O . ILE A 1 489 ? 106.463 116.725 93.621 1.00 59.62 501 ILE A O 1
ATOM 6612 N N . THR A 1 490 ? 107.865 117.700 92.158 1.00 58.65 502 THR A N 1
ATOM 6613 C CA . THR A 1 490 ? 106.886 117.637 91.075 1.00 59.50 502 THR A CA 1
ATOM 6614 C C . THR A 1 490 ? 106.525 116.193 90.740 1.00 62.23 502 THR A C 1
ATOM 6615 O O . THR A 1 490 ? 105.346 115.865 90.545 1.00 69.99 502 THR A O 1
ATOM 6626 N N . VAL A 1 491 ? 107.529 115.318 90.656 1.00 62.46 503 VAL A N 1
ATOM 6627 C CA . VAL A 1 491 ? 107.280 113.917 90.324 1.00 55.98 503 VAL A CA 1
ATOM 6628 C C . VAL A 1 491 ? 106.366 113.286 91.363 1.00 59.14 503 VAL A C 1
ATOM 6629 O O . VAL A 1 491 ? 105.388 112.608 91.026 1.00 69.78 503 VAL A O 1
ATOM 6642 N N . CYS A 1 492 ? 106.672 113.497 92.644 1.00 60.78 504 CYS A N 1
ATOM 6643 C CA . CYS A 1 492 ? 105.855 112.912 93.701 1.00 58.68 504 CYS A CA 1
ATOM 6644 C C . CYS A 1 492 ? 104.444 113.485 93.686 1.00 66.72 504 CYS A C 1
ATOM 6645 O O . CYS A 1 492 ? 103.466 112.754 93.885 1.00 70.89 504 CYS A O 1
ATOM 6653 N N . ILE A 1 493 ? 104.314 114.792 93.444 1.00 68.98 505 ILE A N 1
ATOM 6654 C CA . ILE A 1 493 ? 102.993 115.411 93.409 1.00 64.38 505 ILE A CA 1
ATOM 6655 C C . ILE A 1 493 ? 102.151 114.792 92.302 1.00 69.49 505 ILE A C 1
ATOM 6656 O O . ILE A 1 493 ? 100.988 114.426 92.511 1.00 73.86 505 ILE A O 1
ATOM 6672 N N . VAL A 1 494 ? 102.727 114.658 91.106 1.00 68.39 506 VAL A N 1
ATOM 6673 C CA . VAL A 1 494 ? 101.963 114.101 89.995 1.00 63.69 506 VAL A CA 1
ATOM 6674 C C . VAL A 1 494 ? 101.666 112.625 90.232 1.00 67.75 506 VAL A C 1
ATOM 6675 O O . VAL A 1 494 ? 100.591 112.136 89.863 1.00 82.25 506 VAL A O 1
ATOM 6688 N N . ALA A 1 495 ? 102.598 111.889 90.843 1.00 64.95 507 ALA A N 1
ATOM 6689 C CA . ALA A 1 495 ? 102.391 110.465 91.076 1.00 67.23 507 ALA A CA 1
ATOM 6690 C C . ALA A 1 495 ? 101.386 110.193 92.186 1.00 68.08 507 ALA A C 1
ATOM 6691 O O . ALA A 1 495 ? 100.803 109.104 92.217 1.00 74.64 507 ALA A O 1
ATOM 6698 N N . VAL A 1 496 ? 101.174 111.143 93.096 1.00 65.45 508 VAL A N 1
ATOM 6699 C CA . VAL A 1 496 ? 100.239 110.949 94.199 1.00 70.88 508 VAL A CA 1
ATOM 6700 C C . VAL A 1 496 ? 98.922 111.644 93.878 1.00 72.02 508 VAL A C 1
ATOM 6701 O O . VAL A 1 496 ? 97.872 110.998 93.792 1.00 78.50 508 VAL A O 1
ATOM 6714 N N . LEU A 1 497 ? 98.969 112.966 93.699 1.00 67.85 509 LEU A N 1
ATOM 6715 C CA . LEU A 1 497 ? 97.749 113.708 93.394 1.00 65.31 509 LEU A CA 1
ATOM 6716 C C . LEU A 1 497 ? 97.199 113.326 92.026 1.00 73.13 509 LEU A C 1
ATOM 6717 O O . LEU A 1 497 ? 95.979 113.234 91.844 1.00 78.44 509 LEU A O 1
ATOM 6733 N N . GLY A 1 498 ? 98.079 113.099 91.054 1.00 75.43 510 GLY A N 1
ATOM 6734 C CA . GLY A 1 498 ? 97.662 112.739 89.713 1.00 74.11 510 GLY A CA 1
ATOM 6735 C C . GLY A 1 498 ? 97.720 111.248 89.454 1.00 75.05 510 GLY A C 1
ATOM 6736 O O . GLY A 1 498 ? 97.811 110.815 88.301 1.00 80.65 510 GLY A O 1
ATOM 6740 N N . ARG A 1 499 ? 97.675 110.450 90.523 1.00 76.87 511 ARG A N 1
ATOM 6741 C CA . ARG A 1 499 ? 97.772 109.001 90.374 1.00 82.29 511 ARG A CA 1
ATOM 6742 C C . ARG A 1 499 ? 96.680 108.468 89.455 1.00 90.02 511 ARG A C 1
ATOM 6743 O O . ARG A 1 499 ? 96.957 107.727 88.503 1.00 87.44 511 ARG A O 1
ATOM 6764 N N . GLU A 1 500 ? 95.426 108.838 89.724 1.00 97.44 512 GLU A N 1
ATOM 6765 C CA . GLU A 1 500 ? 94.327 108.380 88.880 1.00 94.10 512 GLU A CA 1
ATOM 6766 C C . GLU A 1 500 ? 94.456 108.933 87.467 1.00 93.57 512 GLU A C 1
ATOM 6767 O O . GLU A 1 500 ? 94.179 108.229 86.488 1.00 93.63 512 GLU A O 1
ATOM 6779 N N . ALA A 1 501 ? 94.874 110.194 87.340 1.00 92.44 513 ALA A N 1
ATOM 6780 C CA . ALA A 1 501 ? 95.068 110.775 86.016 1.00 94.39 513 ALA A CA 1
ATOM 6781 C C . ALA A 1 501 ? 96.126 110.009 85.233 1.00 92.00 513 ALA A C 1
ATOM 6782 O O . ALA A 1 501 ? 95.953 109.738 84.039 1.00 94.53 513 ALA A O 1
ATOM 6789 N N . LEU A 1 502 ? 97.232 109.651 85.890 1.00 88.34 514 LEU A N 1
ATOM 6790 C CA . LEU A 1 502 ? 98.251 108.843 85.229 1.00 91.09 514 LEU A CA 1
ATOM 6791 C C . LEU A 1 502 ? 97.695 107.482 84.834 1.00 89.95 514 LEU A C 1
ATOM 6792 O O . LEU A 1 502 ? 97.955 106.992 83.729 1.00 91.56 514 LEU A O 1
ATOM 6808 N N . ALA A 1 503 ? 96.925 106.854 85.727 1.00 88.33 515 ALA A N 1
ATOM 6809 C CA . ALA A 1 503 ? 96.288 105.588 85.384 1.00 94.82 515 ALA A CA 1
ATOM 6810 C C . ALA A 1 503 ? 95.335 105.750 84.209 1.00 99.54 515 ALA A C 1
ATOM 6811 O O . ALA A 1 503 ? 95.212 104.842 83.378 1.00 96.89 515 ALA A O 1
ATOM 6818 N N . GLU A 1 504 ? 94.654 106.894 84.121 1.00 103.63 516 GLU A N 1
ATOM 6819 C CA . GLU A 1 504 ? 93.767 107.164 82.997 1.00 99.42 516 GLU A CA 1
ATOM 6820 C C . GLU A 1 504 ? 94.527 107.488 81.718 1.00 100.08 516 GLU A C 1
ATOM 6821 O O . GLU A 1 504 ? 93.956 107.374 80.629 1.00 102.44 516 GLU A O 1
ATOM 6833 N N . GLY A 1 505 ? 95.794 107.882 81.824 1.00 94.29 517 GLY A N 1
ATOM 6834 C CA . GLY A 1 505 ? 96.588 108.163 80.645 1.00 92.45 517 GLY A CA 1
ATOM 6835 C C . GLY A 1 505 ? 96.350 109.519 80.021 1.00 94.18 517 GLY A C 1
ATOM 6836 O O . GLY A 1 505 ? 96.582 109.687 78.820 1.00 93.78 517 GLY A O 1
ATOM 6840 N N . THR A 1 506 ? 95.893 110.498 80.800 1.00 100.79 518 THR A N 1
ATOM 6841 C CA . THR A 1 506 ? 95.695 111.837 80.263 1.00 102.28 518 THR A CA 1
ATOM 6842 C C . THR A 1 506 ? 97.026 112.417 79.795 1.00 97.66 518 THR A C 1
ATOM 6843 O O . THR A 1 506 ? 98.081 112.174 80.389 1.00 95.67 518 THR A O 1
ATOM 6854 N N . LEU A 1 507 ? 96.969 113.194 78.711 1.00 98.49 519 LEU A N 1
ATOM 6855 C CA . LEU A 1 507 ? 98.197 113.634 78.056 1.00 100.44 519 LEU A CA 1
ATOM 6856 C C . LEU A 1 507 ? 99.033 114.520 78.971 1.00 101.34 519 LEU A C 1
ATOM 6857 O O . LEU A 1 507 ? 100.262 114.390 79.014 1.00 99.48 519 LEU A O 1
ATOM 6873 N N . TRP A 1 508 ? 98.392 115.425 79.715 1.00 98.47 520 TRP A N 1
ATOM 6874 C CA . TRP A 1 508 ? 99.158 116.380 80.511 1.00 95.46 520 TRP A CA 1
ATOM 6875 C C . TRP A 1 508 ? 99.907 115.686 81.643 1.00 97.31 520 TRP A C 1
ATOM 6876 O O . TRP A 1 508 ? 101.092 115.957 81.866 1.00 96.06 520 TRP A O 1
ATOM 6897 N N . ALA A 1 509 ? 99.241 114.778 82.359 1.00 98.20 521 ALA A N 1
ATOM 6898 C CA . ALA A 1 509 ? 99.886 114.103 83.481 1.00 94.93 521 ALA A CA 1
ATOM 6899 C C . ALA A 1 509 ? 101.040 113.232 83.003 1.00 94.94 521 ALA A C 1
ATOM 6900 O O . ALA A 1 509 ? 102.130 113.248 83.587 1.00 91.45 521 ALA A O 1
ATOM 6907 N N . VAL A 1 510 ? 100.817 112.464 81.934 1.00 95.54 522 VAL A N 1
ATOM 6908 C CA . VAL A 1 510 ? 101.870 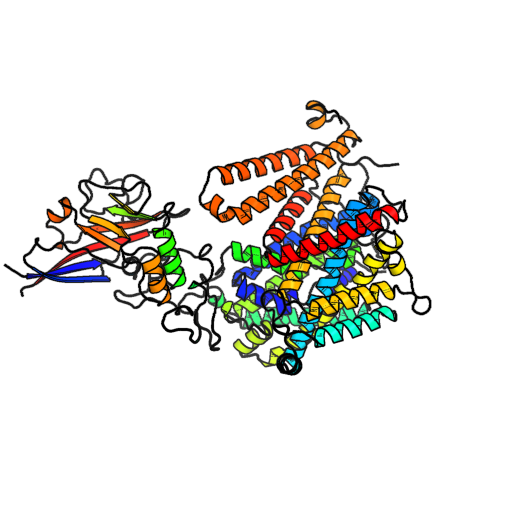111.600 81.410 1.00 93.20 522 VAL A CA 1
ATOM 6909 C C . VAL A 1 510 ? 103.042 112.436 80.915 1.00 90.04 522 VAL A C 1
ATOM 6910 O O . VAL A 1 510 ? 104.207 112.106 81.165 1.00 87.70 522 VAL A O 1
ATOM 6923 N N . PHE A 1 511 ? 102.754 113.525 80.201 1.00 96.46 523 PHE A N 1
ATOM 6924 C CA . PHE A 1 511 ? 103.820 114.385 79.700 1.00 97.61 523 PHE A CA 1
ATOM 6925 C C . PHE A 1 511 ? 104.634 114.968 80.847 1.00 94.31 523 PHE A C 1
ATOM 6926 O O . PHE A 1 511 ? 105.870 114.968 80.809 1.00 90.45 523 PHE A O 1
ATOM 6943 N N . VAL A 1 512 ? 103.956 115.472 81.881 1.00 89.30 524 VAL A N 1
ATOM 6944 C CA . VAL A 1 512 ? 104.668 116.076 83.002 1.00 87.03 524 VAL 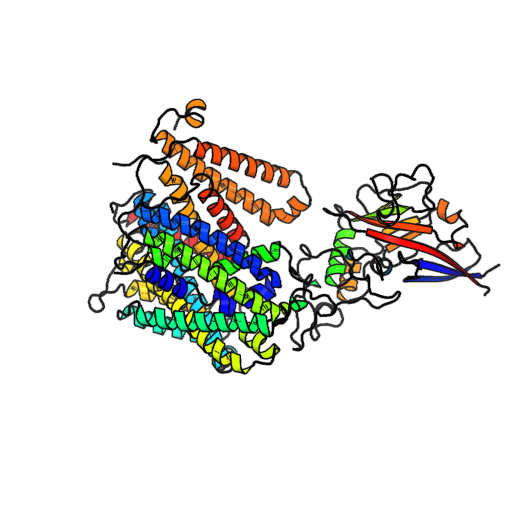A CA 1
ATOM 6945 C C . VAL A 1 512 ? 105.514 115.033 83.719 1.00 85.25 524 VAL A C 1
ATOM 6946 O O . VAL A 1 512 ? 106.675 115.286 84.057 1.00 86.30 524 VAL A O 1
ATOM 6959 N N . MET A 1 513 ? 104.953 113.846 83.963 1.00 82.88 525 MET A N 1
ATOM 6960 C CA . MET A 1 513 ? 105.710 112.803 84.648 1.00 82.16 525 MET A CA 1
ATOM 6961 C C . MET A 1 513 ? 106.931 112.388 83.838 1.00 82.07 525 MET A C 1
ATOM 6962 O O . MET A 1 513 ? 108.033 112.248 84.382 1.00 78.76 525 MET A O 1
ATOM 6976 N N . THR A 1 514 ? 106.756 112.182 82.532 1.00 87.35 526 THR A N 1
ATOM 6977 C CA . THR A 1 514 ? 107.878 111.768 81.699 1.00 84.60 526 THR A CA 1
ATOM 6978 C C . THR A 1 514 ? 108.959 112.839 81.680 1.00 81.65 526 THR A C 1
ATOM 6979 O O . THR A 1 514 ? 110.146 112.548 81.883 1.00 82.43 526 THR A O 1
ATOM 6990 N N . GLY A 1 515 ? 108.567 114.093 81.442 1.00 78.34 527 GLY A N 1
ATOM 6991 C CA . GLY A 1 515 ? 109.545 115.164 81.437 1.00 79.16 527 GLY A CA 1
ATOM 6992 C C . GLY A 1 515 ? 110.277 115.274 82.758 1.00 79.26 527 GLY A C 1
ATOM 6993 O O . GLY A 1 515 ? 111.502 115.398 82.790 1.00 83.00 527 GLY A O 1
ATOM 6997 N N . SER A 1 516 ? 109.539 115.203 83.867 1.00 74.35 528 SER A N 1
ATOM 6998 C CA . SER A 1 516 ? 110.158 115.343 85.178 1.00 70.20 528 SER A CA 1
ATOM 6999 C C . SER A 1 516 ? 111.129 114.204 85.457 1.00 72.14 528 SER A C 1
ATOM 7000 O O . SER A 1 516 ? 112.227 114.435 85.967 1.00 73.97 528 SER A O 1
ATOM 7008 N N . VAL A 1 517 ? 110.755 112.968 85.121 1.00 72.34 529 VAL A N 1
ATOM 7009 C CA . VAL A 1 517 ? 111.626 111.832 85.416 1.00 68.90 529 VAL A CA 1
ATOM 7010 C C . VAL A 1 517 ? 112.886 111.884 84.556 1.00 68.89 529 VAL A C 1
ATOM 7011 O O . VAL A 1 517 ? 114.007 111.704 85.053 1.00 75.25 529 VAL A O 1
ATOM 7024 N N . LEU A 1 518 ? 112.727 112.126 83.252 1.00 74.69 530 LEU A N 1
ATOM 7025 C CA . LEU A 1 518 ? 113.898 112.189 82.382 1.00 72.81 530 LEU A CA 1
ATOM 7026 C C . LEU A 1 518 ? 114.797 113.369 82.737 1.00 76.51 530 LEU A C 1
ATOM 7027 O O . LEU A 1 518 ? 116.027 113.254 82.678 1.00 82.84 530 LEU A O 1
ATOM 7043 N N . LEU A 1 519 ? 114.217 114.507 83.126 1.00 61.74 531 LEU A N 1
ATOM 7044 C CA . LEU A 1 519 ? 115.048 115.638 83.521 1.00 65.19 531 LEU A CA 1
ATOM 7045 C C . LEU A 1 519 ? 115.695 115.405 84.881 1.00 69.58 531 LEU A C 1
ATOM 7046 O O . LEU A 1 519 ? 116.794 115.907 85.132 1.00 67.61 531 LEU A O 1
ATOM 7062 N N . CYS A 1 520 ? 115.047 114.637 85.763 1.00 64.13 532 CYS A N 1
ATOM 7063 C CA . CYS A 1 520 ? 115.706 114.210 86.992 1.00 56.50 532 CYS A CA 1
ATOM 7064 C C . CYS A 1 520 ? 116.929 113.366 86.677 1.00 65.74 532 CYS A C 1
ATOM 7065 O O . CYS A 1 520 ? 117.997 113.558 87.268 1.00 72.22 532 CYS A O 1
ATOM 7073 N N . MET A 1 521 ? 116.788 112.423 85.745 1.00 65.26 533 MET A N 1
ATOM 7074 C CA . MET A 1 521 ? 117.936 111.622 85.333 1.00 58.60 533 MET A CA 1
ATOM 7075 C C . MET A 1 521 ? 119.027 112.503 84.736 1.00 63.66 533 MET A C 1
ATOM 7076 O O . MET A 1 521 ? 120.216 112.314 85.018 1.00 72.80 533 MET A O 1
ATOM 7090 N N . LEU A 1 522 ? 118.638 113.477 83.911 1.00 59.60 534 LEU A N 1
ATOM 7091 C CA . LEU A 1 522 ? 119.619 114.370 83.304 1.00 61.99 534 LEU A CA 1
ATOM 7092 C C . LEU A 1 522 ? 120.370 115.173 84.361 1.00 64.75 534 LEU A C 1
ATOM 7093 O O . LEU A 1 522 ? 121.597 115.301 84.296 1.00 65.24 534 LEU A O 1
ATOM 7109 N N . VAL A 1 523 ? 119.653 115.720 85.344 1.00 65.84 535 VAL A N 1
ATOM 7110 C CA . VAL A 1 523 ? 120.300 116.523 86.378 1.00 62.95 535 VAL A CA 1
ATOM 7111 C C . VAL A 1 523 ? 121.181 115.648 87.262 1.00 67.65 535 VAL A C 1
ATOM 7112 O O . VAL A 1 523 ? 122.257 116.071 87.706 1.00 67.98 535 VAL A O 1
ATOM 7125 N N . THR A 1 524 ? 120.741 114.419 87.540 1.00 64.20 536 THR A N 1
ATOM 7126 C CA . THR A 1 524 ? 121.578 113.494 88.293 1.00 56.19 536 THR A CA 1
ATOM 7127 C C . THR A 1 524 ? 122.856 113.181 87.527 1.00 58.61 536 THR A C 1
ATOM 7128 O O . THR A 1 524 ? 123.928 113.043 88.124 1.00 66.36 536 THR A O 1
ATOM 7139 N N . GLY A 1 525 ? 122.761 113.061 86.202 1.00 64.10 537 GLY A N 1
ATOM 7140 C CA . GLY A 1 525 ? 123.960 112.891 85.398 1.00 63.32 537 GLY A CA 1
ATOM 7141 C C . GLY A 1 525 ? 124.860 114.112 85.432 1.00 63.72 537 GLY A C 1
ATOM 7142 O O . GLY A 1 525 ? 126.087 113.989 85.476 1.00 68.42 537 GLY A O 1
ATOM 7146 N N . ILE A 1 526 ? 124.265 115.306 85.405 1.00 66.12 538 ILE A N 1
ATOM 7147 C CA . ILE A 1 526 ? 125.052 116.535 85.502 1.00 68.46 538 ILE A CA 1
ATOM 7148 C C . ILE A 1 526 ? 125.836 116.554 86.807 1.00 75.33 538 ILE A C 1
ATOM 7149 O O . ILE A 1 526 ? 127.028 116.880 86.834 1.00 73.50 538 ILE A O 1
ATOM 7165 N N . ILE A 1 527 ? 125.173 116.207 87.911 1.00 71.68 539 ILE A N 1
ATOM 7166 C CA . ILE A 1 527 ? 125.870 116.110 89.192 1.00 60.46 539 ILE A CA 1
ATOM 7167 C C . ILE A 1 527 ? 126.927 115.015 89.131 1.00 64.18 539 ILE A C 1
ATOM 7168 O O . ILE A 1 527 ? 127.999 115.126 89.738 1.00 67.39 539 ILE A O 1
ATOM 7184 N N . TRP A 1 528 ? 126.637 113.939 88.397 1.00 72.82 540 TRP A N 1
ATOM 7185 C CA . TRP A 1 528 ? 127.568 112.821 88.294 1.00 68.78 540 TRP A CA 1
ATOM 7186 C C . TRP A 1 528 ? 128.879 113.252 87.650 1.00 73.76 540 TRP A C 1
ATOM 7187 O O . TRP A 1 528 ? 129.961 112.861 88.103 1.00 78.21 540 TRP A O 1
ATOM 7208 N N . ARG A 1 529 ? 128.802 114.061 86.591 1.00 70.65 541 ARG A N 1
ATOM 7209 C CA . ARG A 1 529 ? 129.998 114.430 85.844 1.00 73.05 541 ARG A CA 1
ATOM 7210 C C . ARG A 1 529 ? 130.931 115.334 86.639 1.00 76.83 541 ARG A C 1
ATOM 7211 O O . ARG A 1 529 ? 132.136 115.345 86.371 1.00 78.77 541 ARG A O 1
ATOM 7232 N N . GLN A 1 530 ? 130.410 116.087 87.602 1.00 73.33 542 GLN A N 1
ATOM 7233 C CA . GLN A 1 530 ? 131.255 116.998 88.358 1.00 73.59 542 GLN A CA 1
ATOM 7234 C C . GLN A 1 530 ? 132.241 116.208 89.218 1.00 72.52 542 GLN A C 1
ATOM 7235 O O . GLN A 1 530 ? 131.888 115.157 89.762 1.00 73.62 542 GLN A O 1
ATOM 7249 N N . PRO A 1 531 ? 133.478 116.682 89.360 1.00 77.52 543 PRO A N 1
ATOM 7250 C CA . PRO A 1 531 ? 134.446 115.960 90.191 1.00 79.65 543 PRO A CA 1
ATOM 7251 C C . PRO A 1 531 ? 134.060 115.987 91.661 1.00 77.73 543 PRO A C 1
ATOM 7252 O O . PRO A 1 531 ? 133.445 116.937 92.152 1.00 81.72 543 PRO A O 1
ATOM 7263 N N . GLU A 1 532 ? 134.433 114.923 92.364 1.00 74.01 544 GLU A N 1
ATOM 7264 C CA . GLU A 1 532 ? 134.180 114.810 93.792 1.00 71.58 544 GLU A CA 1
ATOM 7265 C C . GLU A 1 532 ? 135.360 115.357 94.585 1.00 76.07 544 GLU A C 1
ATOM 7266 O O . GLU A 1 532 ? 136.503 115.356 94.120 1.00 80.16 544 GLU A O 1
ATOM 7278 N N . SER A 1 533 ? 135.069 115.829 95.795 1.00 79.74 545 SER A N 1
ATOM 7279 C CA . SER A 1 533 ? 136.118 116.343 96.665 1.00 78.65 545 SER A CA 1
ATOM 7280 C C . SER A 1 533 ? 137.107 115.237 97.006 1.00 81.80 545 SER A C 1
ATOM 7281 O O . SER A 1 533 ? 136.715 114.118 97.351 1.00 79.05 545 SER A O 1
ATOM 7289 N N . LYS A 1 534 ? 138.398 115.554 96.908 1.00 95.03 546 LYS A N 1
ATOM 7290 C CA . LYS A 1 534 ? 139.447 114.587 97.202 1.00 95.42 546 LYS A CA 1
ATOM 7291 C C . LYS A 1 534 ? 139.634 114.351 98.695 1.00 92.13 546 LYS A C 1
ATOM 7292 O O . LYS A 1 534 ? 140.400 113.457 99.070 1.00 91.99 546 LYS A O 1
ATOM 7311 N N . THR A 1 535 ? 138.964 115.124 99.547 1.00 89.40 547 THR A N 1
ATOM 7312 C CA . THR A 1 535 ? 139.115 114.961 100.986 1.00 91.09 547 THR A CA 1
ATOM 7313 C C . THR A 1 535 ? 138.757 113.539 101.401 1.00 90.91 547 THR A C 1
ATOM 7314 O O . THR A 1 535 ? 137.733 112.993 100.981 1.00 89.63 547 THR A O 1
ATOM 7325 N N . LYS A 1 536 ? 139.609 112.942 102.231 1.00 95.80 548 LYS A N 1
ATOM 7326 C CA . LYS A 1 536 ? 139.367 111.596 102.729 1.00 97.13 548 LYS A CA 1
ATOM 7327 C C . LYS A 1 536 ? 138.360 111.633 103.871 1.00 95.50 548 LYS A C 1
ATOM 7328 O O . LYS A 1 536 ? 138.432 112.491 104.755 1.00 92.28 548 LYS A O 1
ATOM 7347 N N . LEU A 1 537 ? 137.419 110.693 103.848 1.00 86.52 549 LEU A N 1
ATOM 7348 C CA . LEU A 1 537 ? 136.365 110.604 104.847 1.00 86.01 549 LEU A CA 1
ATOM 7349 C C . LEU A 1 537 ? 136.383 109.226 105.492 1.00 87.86 549 LEU A C 1
ATOM 7350 O O . LEU A 1 537 ? 136.608 108.216 104.816 1.00 88.51 549 LEU A O 1
ATOM 7366 N N . SER A 1 538 ? 136.145 109.190 106.805 1.00 86.23 550 SER A N 1
ATOM 7367 C CA . SER A 1 538 ? 136.108 107.914 107.510 1.00 82.99 550 SER A CA 1
ATOM 7368 C C . SER A 1 538 ? 134.983 107.027 106.996 1.00 82.31 550 SER A C 1
ATOM 7369 O O . SER A 1 538 ? 135.146 105.804 106.913 1.00 85.25 550 SER A O 1
ATOM 7377 N N . PHE A 1 539 ? 133.840 107.617 106.649 1.00 76.46 551 PHE A N 1
ATOM 7378 C CA . PHE A 1 539 ? 132.710 106.876 106.109 1.00 75.08 551 PHE A CA 1
ATOM 7379 C C . PHE A 1 539 ? 132.134 107.639 104.927 1.00 77.53 551 PHE A C 1
ATOM 7380 O O . PHE A 1 539 ? 132.061 108.870 104.950 1.00 79.64 551 PHE A O 1
ATOM 7397 N N . LYS A 1 540 ? 131.728 106.900 103.896 1.00 78.32 552 LYS A N 1
ATOM 7398 C CA . LYS A 1 540 ? 131.191 107.480 102.675 1.00 75.37 552 LYS A CA 1
ATOM 7399 C C . LYS A 1 540 ? 129.929 106.743 102.257 1.00 71.49 552 LYS A C 1
ATOM 7400 O O . LYS A 1 540 ? 129.788 105.538 102.484 1.00 75.95 552 LYS A O 1
ATOM 7419 N N . VAL A 1 541 ? 129.011 107.481 101.641 1.00 65.74 553 VAL A N 1
ATOM 7420 C CA . VAL A 1 541 ? 127.848 106.886 100.991 1.00 69.68 553 VAL A CA 1
ATOM 7421 C C . VAL A 1 541 ? 128.341 106.255 99.692 1.00 72.95 553 VAL A C 1
ATOM 7422 O O . VAL A 1 541 ? 128.951 106.952 98.869 1.00 77.21 553 VAL A O 1
ATOM 7435 N N . PRO A 1 542 ? 128.114 104.951 99.460 1.00 72.06 554 PRO A N 1
ATOM 7436 C CA . PRO A 1 542 ? 128.735 104.296 98.298 1.00 75.11 554 PRO A CA 1
ATOM 7437 C C . PRO A 1 542 ? 128.428 104.981 96.975 1.00 75.64 554 PRO A C 1
ATOM 7438 O O . PRO A 1 542 ? 129.347 105.385 96.255 1.00 76.18 554 PRO A O 1
ATOM 7449 N N . PHE A 1 543 ? 127.147 105.118 96.645 1.00 68.05 555 PHE A N 1
ATOM 7450 C CA . PHE A 1 543 ? 126.707 105.727 95.393 1.00 71.38 555 PHE A CA 1
ATOM 7451 C C . PHE A 1 543 ? 126.166 107.118 95.715 1.00 79.22 555 PHE A C 1
ATOM 7452 O O . PHE A 1 543 ? 124.965 107.319 95.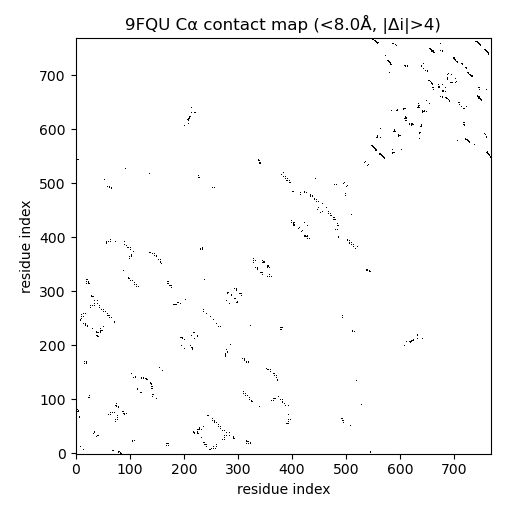897 1.00 83.98 555 PHE A O 1
ATOM 7469 N N . VAL A 1 544 ? 127.075 108.086 95.780 1.00 70.58 556 VAL A N 1
ATOM 7470 C CA . VAL A 1 544 ? 126.742 109.449 96.191 1.00 67.09 556 VAL A CA 1
ATOM 7471 C C . VAL A 1 544 ? 125.900 110.174 95.142 1.00 79.45 556 VAL A C 1
ATOM 7472 O O . VAL A 1 544 ? 125.103 111.046 95.516 1.00 88.71 556 VAL A O 1
ATOM 7485 N N . PRO A 1 545 ? 126.032 109.895 93.837 1.00 71.68 557 PRO A N 1
ATOM 7486 C CA . PRO A 1 545 ? 125.175 110.603 92.873 1.00 68.63 557 PRO A CA 1
ATOM 7487 C C . PRO A 1 545 ? 123.748 110.089 92.828 1.00 69.10 557 PRO A C 1
ATOM 7488 O O . PRO A 1 545 ? 122.861 110.827 92.378 1.00 77.62 557 PRO A O 1
ATOM 7499 N N . VAL A 1 546 ? 123.495 108.863 93.277 1.00 60.48 558 VAL A N 1
ATOM 7500 C CA . VAL A 1 546 ? 122.187 108.229 93.168 1.00 61.99 558 VAL A CA 1
ATOM 7501 C C . VAL A 1 546 ? 121.561 108.000 94.540 1.00 64.44 558 VAL A C 1
ATOM 7502 O O . VAL A 1 546 ? 120.397 108.334 94.762 1.00 73.93 558 VAL A O 1
ATOM 7515 N N . LEU A 1 547 ? 122.320 107.424 95.473 1.00 60.23 559 LEU A N 1
ATOM 7516 C CA . LEU A 1 547 ? 121.733 107.034 96.754 1.00 57.60 559 LEU A CA 1
ATOM 7517 C C . LEU A 1 547 ? 121.127 108.217 97.496 1.00 62.08 559 LEU A C 1
ATOM 7518 O O . LEU A 1 547 ? 119.992 108.092 97.985 1.00 62.45 559 LEU A O 1
ATOM 7534 N N . PRO A 1 548 ? 121.803 109.362 97.640 1.00 61.85 560 PRO A N 1
ATOM 7535 C CA . PRO A 1 548 ? 121.130 110.512 98.269 1.00 56.72 560 PRO A CA 1
ATOM 7536 C C . PRO A 1 548 ? 119.904 110.977 97.502 1.00 54.58 560 PRO A C 1
ATOM 7537 O O . PRO A 1 548 ? 118.901 111.370 98.112 1.00 64.82 560 PRO A O 1
ATOM 7548 N N . VAL A 1 549 ? 119.958 110.936 96.169 1.00 54.68 561 VAL A N 1
ATOM 7549 C CA . VAL A 1 549 ? 118.809 111.343 95.366 1.00 56.47 561 VAL A CA 1
ATOM 7550 C C . VAL A 1 549 ? 117.638 110.400 95.605 1.00 52.71 561 VAL A C 1
ATOM 7551 O O . VAL A 1 549 ? 116.491 110.835 95.770 1.00 57.31 561 VAL A O 1
ATOM 7564 N N . LEU A 1 550 ? 117.908 109.093 95.625 1.00 54.20 562 LEU A N 1
ATOM 7565 C CA . LEU A 1 550 ? 116.853 108.127 95.908 1.00 60.11 562 LEU A CA 1
ATOM 7566 C C . LEU A 1 550 ? 116.305 108.314 97.316 1.00 55.01 562 LEU A C 1
ATOM 7567 O O . LEU A 1 550 ? 115.098 108.179 97.542 1.00 61.69 562 LEU A O 1
ATOM 7583 N N . SER A 1 551 ? 117.177 108.616 98.279 1.00 50.63 563 SER A N 1
ATOM 7584 C CA . SER A 1 551 ? 116.718 108.865 99.641 1.00 47.98 563 SER A CA 1
ATOM 7585 C C . SER A 1 551 ? 115.768 110.054 99.681 1.00 44.24 563 SER A C 1
ATOM 7586 O O . SER A 1 551 ? 114.703 109.995 100.306 1.00 53.47 563 SER A O 1
ATOM 7594 N N . ILE A 1 552 ? 116.140 111.145 99.010 1.00 50.88 564 ILE A N 1
ATOM 7595 C CA . ILE A 1 552 ? 115.279 112.323 98.968 1.00 49.30 564 ILE A CA 1
ATOM 7596 C C . ILE A 1 552 ? 113.947 111.979 98.317 1.00 52.33 564 ILE A C 1
ATOM 7597 O O . ILE A 1 552 ? 112.879 112.373 98.803 1.00 58.75 564 ILE A O 1
ATOM 7613 N N . PHE A 1 553 ? 113.989 111.245 97.203 1.00 55.05 565 PHE A N 1
ATOM 7614 C CA . PHE A 1 553 ? 112.761 110.900 96.494 1.00 47.54 565 PHE A CA 1
ATOM 7615 C C . PHE A 1 553 ? 111.841 110.054 97.366 1.00 51.48 565 PHE A C 1
ATOM 7616 O O . PHE A 1 553 ? 110.636 110.314 97.452 1.00 64.96 565 PHE A O 1
ATOM 7633 N N . VAL A 1 554 ? 112.397 109.039 98.030 1.00 45.74 566 VAL A N 1
ATOM 7634 C CA . VAL A 1 554 ? 111.584 108.168 98.874 1.00 39.06 566 VAL A CA 1
ATOM 7635 C C . VAL A 1 554 ? 111.004 108.951 100.043 1.00 43.49 566 VAL A C 1
ATOM 7636 O O . VAL A 1 554 ? 109.828 108.793 100.394 1.00 56.16 566 VAL A O 1
ATOM 7649 N N . ASN A 1 555 ? 111.819 109.800 100.674 1.00 46.94 567 ASN A N 1
ATOM 7650 C CA . ASN A 1 555 ? 111.332 110.582 101.803 1.00 36.52 567 ASN A CA 1
ATOM 7651 C C . ASN A 1 555 ? 110.193 111.498 101.377 1.00 41.52 567 ASN A C 1
ATOM 7652 O O . ASN A 1 555 ? 109.163 111.584 102.055 1.00 53.65 567 ASN A O 1
ATOM 7663 N N . ILE A 1 556 ? 110.352 112.181 100.241 1.00 48.03 568 ILE A N 1
ATOM 7664 C CA . ILE A 1 556 ? 109.315 113.102 99.789 1.00 51.81 568 ILE A CA 1
ATOM 7665 C C . ILE A 1 556 ? 108.055 112.340 99.400 1.00 48.92 568 ILE A C 1
ATOM 7666 O O . ILE A 1 556 ? 106.936 112.796 99.656 1.00 54.80 568 ILE A O 1
ATOM 7682 N N . TYR A 1 557 ? 108.210 111.167 98.783 1.00 53.19 569 TYR A N 1
ATOM 7683 C CA . TYR A 1 557 ? 107.046 110.354 98.446 1.00 53.75 569 TYR A CA 1
ATOM 7684 C C . TYR A 1 557 ? 106.285 109.951 99.704 1.00 53.54 569 TYR A C 1
ATOM 7685 O O . TYR A 1 557 ? 105.057 110.087 99.775 1.00 58.71 569 TYR A O 1
ATOM 7703 N N . LEU A 1 558 ? 107.008 109.475 100.721 1.00 53.31 570 LEU A N 1
ATOM 7704 C CA . LEU A 1 558 ? 106.357 109.078 101.965 1.00 47.00 570 LEU A CA 1
ATOM 7705 C C . LEU A 1 558 ? 105.677 110.268 102.629 1.00 43.48 570 LEU A C 1
ATOM 7706 O O . LEU A 1 558 ? 104.591 110.132 103.204 1.00 55.65 570 LEU A O 1
ATOM 7722 N N . MET A 1 559 ? 106.302 111.446 102.562 1.00 42.28 571 MET A N 1
ATOM 7723 C CA . MET A 1 559 ? 105.653 112.654 103.063 1.00 44.95 571 MET A CA 1
ATOM 7724 C C . MET A 1 559 ? 104.354 112.925 102.312 1.00 53.09 571 MET A C 1
ATOM 7725 O O . MET A 1 559 ? 103.340 113.286 102.920 1.00 61.04 571 MET A O 1
ATOM 7739 N N . MET A 1 560 ? 104.368 112.758 100.988 1.00 53.73 572 MET A N 1
ATOM 7740 C CA . MET A 1 560 ? 103.150 112.948 100.206 1.00 50.23 572 MET A CA 1
ATOM 7741 C C . MET A 1 560 ? 102.073 111.944 100.594 1.00 56.95 572 MET A C 1
ATOM 7742 O O . MET A 1 560 ? 100.879 112.252 100.505 1.00 61.00 572 MET A O 1
ATOM 7756 N N . GLN A 1 561 ? 102.468 110.742 101.023 1.00 60.84 573 GLN A N 1
ATOM 7757 C CA . GLN A 1 561 ? 101.477 109.747 101.426 1.00 50.36 573 GLN A CA 1
ATOM 7758 C C . GLN A 1 561 ? 100.657 110.191 102.632 1.00 47.38 573 GLN A C 1
ATOM 7759 O O . GLN A 1 561 ? 99.598 109.609 102.892 1.00 58.91 573 GLN A O 1
ATOM 7773 N N . LEU A 1 562 ? 101.113 111.198 103.370 1.00 34.17 574 LEU A N 1
ATOM 7774 C CA . LEU A 1 562 ? 100.456 111.590 104.607 1.00 47.79 574 LEU A CA 1
ATOM 7775 C C . LEU A 1 562 ? 99.205 112.422 104.324 1.00 51.97 574 LEU A C 1
ATOM 7776 O O . LEU A 1 562 ? 98.951 112.862 103.199 1.00 59.21 574 LEU A O 1
ATOM 7792 N N . ASP A 1 563 ? 98.417 112.634 105.376 1.00 62.36 575 ASP A N 1
ATOM 7793 C CA . ASP A 1 563 ? 97.102 113.245 105.261 1.00 56.54 575 ASP A CA 1
ATOM 7794 C C . ASP A 1 563 ? 97.207 114.762 105.100 1.00 54.74 575 ASP A C 1
ATOM 7795 O O . ASP A 1 563 ? 98.251 115.376 105.337 1.00 60.36 575 ASP A O 1
ATOM 7804 N N . GLN A 1 564 ? 96.089 115.365 104.686 1.00 58.10 576 GLN A N 1
ATOM 7805 C CA . GLN A 1 564 ? 96.039 116.813 104.509 1.00 56.93 576 GLN A CA 1
ATOM 7806 C C . GLN A 1 564 ? 96.196 117.543 105.838 1.00 52.22 576 GLN A C 1
ATOM 7807 O O . GLN A 1 564 ? 96.870 118.578 105.906 1.00 57.27 576 GLN A O 1
ATOM 7821 N N . GLY A 1 565 ? 95.566 117.037 106.900 1.00 52.61 577 GLY A N 1
ATOM 7822 C CA . GLY A 1 565 ? 95.695 117.682 108.197 1.00 53.86 577 GLY A CA 1
ATOM 7823 C C . GLY A 1 565 ? 97.125 117.681 108.703 1.00 56.79 577 GLY A C 1
ATOM 7824 O O . GLY A 1 565 ? 97.589 118.661 109.294 1.00 55.72 577 GLY A O 1
ATOM 7828 N N . THR A 1 566 ? 97.841 116.576 108.483 1.00 58.32 578 THR A N 1
ATOM 7829 C CA . THR A 1 566 ? 99.254 116.532 108.838 1.00 55.31 578 THR A CA 1
ATOM 7830 C C . THR A 1 566 ? 100.033 117.600 108.085 1.00 50.69 578 THR A C 1
ATOM 7831 O O . THR A 1 566 ? 100.890 118.279 108.662 1.00 54.81 578 THR A O 1
ATOM 7842 N N . TRP A 1 567 ? 99.746 117.765 106.792 1.00 51.29 579 TRP A N 1
ATOM 7843 C CA . TRP A 1 567 ? 100.439 118.781 106.009 1.00 45.69 579 TRP A CA 1
ATOM 7844 C C . TRP A 1 567 ? 100.109 120.183 106.506 1.00 47.66 579 TRP A C 1
ATOM 7845 O O . TRP A 1 567 ? 100.982 121.054 106.530 1.00 49.85 579 TRP A O 1
ATOM 7866 N N . VAL A 1 568 ? 98.859 120.424 106.904 1.00 46.10 580 VAL A N 1
ATOM 7867 C CA . VAL A 1 568 ? 98.490 121.740 107.421 1.00 49.58 580 VAL A CA 1
ATOM 7868 C C . VAL A 1 568 ? 99.221 122.027 108.728 1.00 57.25 580 VAL A C 1
ATOM 7869 O O . VAL A 1 568 ? 99.741 123.133 108.940 1.00 57.95 580 VAL A O 1
ATOM 7882 N N . ARG A 1 569 ? 99.262 121.044 109.632 1.00 56.75 581 ARG A N 1
ATOM 7883 C CA . ARG A 1 569 ? 99.985 121.228 110.887 1.00 51.78 581 ARG A CA 1
ATOM 7884 C C . ARG A 1 569 ? 101.467 121.474 110.631 1.00 53.70 581 ARG A C 1
ATOM 7885 O O . ARG A 1 569 ? 102.081 122.353 111.252 1.00 54.29 581 ARG A O 1
ATOM 7906 N N . PHE A 1 570 ? 102.057 120.712 109.709 1.00 46.28 582 PHE A N 1
ATOM 7907 C CA . PHE A 1 570 ? 103.462 120.909 109.375 1.00 47.77 582 PHE A CA 1
ATOM 7908 C C . PHE A 1 570 ? 103.690 122.289 108.773 1.00 58.25 582 PHE A C 1
ATOM 7909 O O . PHE A 1 570 ? 104.704 122.937 109.053 1.00 61.38 582 PHE A O 1
ATOM 7926 N N . ALA A 1 571 ? 102.759 122.752 107.937 1.00 53.34 583 ALA A N 1
ATOM 7927 C CA . ALA A 1 571 ? 102.895 124.065 107.320 1.00 49.35 583 ALA A CA 1
ATOM 7928 C C . ALA A 1 571 ? 102.848 125.172 108.363 1.00 53.04 583 ALA A C 1
ATOM 7929 O O . ALA A 1 571 ? 103.636 126.121 108.302 1.00 54.05 583 ALA A O 1
ATOM 7936 N N . VAL A 1 572 ? 101.931 125.075 109.328 1.00 51.38 584 VAL A N 1
ATOM 7937 C CA . VAL A 1 572 ? 101.866 126.107 110.360 1.00 55.86 584 VAL A CA 1
ATOM 7938 C C . VAL A 1 572 ? 103.112 126.059 111.241 1.00 58.68 584 VAL A C 1
ATOM 7939 O O . VAL A 1 572 ? 103.637 127.102 111.653 1.00 62.08 584 VAL A O 1
ATOM 7952 N N . TRP A 1 573 ? 103.616 124.856 111.533 1.00 49.97 585 TRP A N 1
ATOM 7953 C CA . TRP A 1 573 ? 104.850 124.754 112.308 1.00 41.63 585 TRP A CA 1
ATOM 7954 C C . TRP A 1 573 ? 106.022 125.387 111.564 1.00 50.45 585 TRP A C 1
ATOM 7955 O O . TRP A 1 573 ? 106.830 126.114 112.158 1.00 50.53 585 TRP A O 1
ATOM 7976 N N . MET A 1 574 ? 106.131 125.122 110.260 1.00 62.31 586 MET A N 1
ATOM 7977 C CA . MET A 1 574 ? 107.207 125.711 109.472 1.00 54.50 586 MET A CA 1
ATOM 7978 C C . MET A 1 574 ? 107.046 127.221 109.367 1.00 57.91 586 MET A C 1
ATOM 7979 O O . MET A 1 574 ? 108.038 127.955 109.340 1.00 60.81 586 MET A O 1
ATOM 7993 N N . LEU A 1 575 ? 105.804 127.704 109.296 1.00 56.10 587 LEU A N 1
ATOM 7994 C CA . LEU A 1 575 ? 105.571 129.143 109.302 1.00 54.88 587 LEU A CA 1
ATOM 7995 C C . LEU A 1 575 ? 106.053 129.764 110.605 1.00 53.09 587 LEU A C 1
ATOM 7996 O O . LEU A 1 575 ? 106.683 130.827 110.601 1.00 50.13 587 LEU A O 1
ATOM 8012 N N . ILE A 1 576 ? 105.771 129.109 111.733 1.00 57.38 588 ILE A N 1
ATOM 8013 C CA . ILE A 1 576 ? 106.260 129.602 113.019 1.00 58.63 588 ILE A CA 1
ATOM 8014 C C . ILE A 1 576 ? 107.783 129.629 113.029 1.00 59.69 588 ILE A C 1
ATOM 8015 O O . ILE A 1 576 ? 108.402 130.601 113.482 1.00 63.19 588 ILE A O 1
ATOM 8031 N N . GLY A 1 577 ? 108.410 128.558 112.540 1.00 62.14 589 GLY A N 1
ATOM 8032 C CA . GLY A 1 577 ? 109.864 128.515 112.510 1.00 57.29 589 GLY A CA 1
ATOM 8033 C C . GLY A 1 577 ? 110.465 129.609 111.647 1.00 54.70 589 GLY A C 1
ATOM 8034 O O . GLY A 1 577 ? 111.441 130.258 112.037 1.00 59.58 589 GLY A O 1
ATOM 8038 N N . PHE A 1 578 ? 109.896 129.824 110.459 1.00 64.88 590 PHE A N 1
ATOM 8039 C CA . PHE A 1 578 ? 110.390 130.877 109.578 1.00 62.83 590 PHE A CA 1
ATOM 8040 C C . PHE A 1 578 ? 110.190 132.250 110.202 1.00 62.12 590 PHE A C 1
ATOM 8041 O O . PHE A 1 578 ? 111.054 133.125 110.081 1.00 62.52 590 PHE A O 1
ATOM 8058 N N . THR A 1 579 ? 109.051 132.467 110.863 1.00 64.21 591 THR A N 1
ATOM 8059 C CA . THR A 1 579 ? 108.835 133.732 111.554 1.00 58.90 591 THR A CA 1
ATOM 8060 C C . THR A 1 579 ? 109.906 133.953 112.612 1.00 63.87 591 THR A C 1
ATOM 8061 O O . THR A 1 579 ? 110.493 135.037 112.705 1.00 68.74 591 THR A O 1
ATOM 8072 N N . ILE A 1 580 ? 110.192 132.918 113.405 1.00 58.22 592 ILE A N 1
ATOM 8073 C CA . ILE A 1 580 ? 111.201 133.044 114.454 1.00 58.21 592 ILE A CA 1
ATOM 8074 C C . ILE A 1 580 ? 112.559 133.371 113.844 1.00 61.50 592 ILE A C 1
ATOM 8075 O O . ILE A 1 580 ? 113.278 134.256 114.323 1.00 66.00 592 ILE A O 1
ATOM 8091 N N . TYR A 1 581 ? 112.931 132.661 112.776 1.00 66.79 593 TYR A N 1
ATOM 8092 C CA . TYR A 1 581 ? 114.253 132.860 112.190 1.00 66.13 593 TYR A CA 1
ATOM 8093 C C . TYR A 1 581 ? 114.386 134.244 111.566 1.00 69.99 593 TYR A C 1
ATOM 8094 O O . TYR A 1 581 ? 115.345 134.972 111.848 1.00 73.46 593 TYR A O 1
ATOM 8112 N N . PHE A 1 582 ? 113.433 134.627 110.716 1.00 71.64 594 PHE A N 1
ATOM 8113 C CA . PHE A 1 582 ? 113.546 135.876 109.975 1.00 70.78 594 PHE A CA 1
ATOM 8114 C C . PHE A 1 582 ? 113.274 137.100 110.837 1.00 74.62 594 PHE A C 1
ATOM 8115 O O . PHE A 1 582 ? 113.719 138.197 110.483 1.00 79.75 594 PHE A O 1
ATOM 8132 N N . GLY A 1 583 ? 112.561 136.945 111.950 1.00 72.38 595 GLY A N 1
ATOM 8133 C CA . GLY A 1 583 ? 112.317 138.062 112.839 1.00 74.67 595 GLY A CA 1
ATOM 8134 C C . GLY A 1 583 ? 113.361 138.175 113.930 1.00 75.96 595 GLY A C 1
ATOM 8135 O O . GLY A 1 583 ? 113.718 139.282 114.342 1.00 76.58 595 GLY A O 1
ATOM 8139 N N . TYR A 1 584 ? 113.852 137.034 114.411 1.00 75.03 596 TYR A N 1
ATOM 8140 C CA . TYR A 1 584 ? 114.815 136.996 115.504 1.00 77.64 596 TYR A CA 1
ATOM 8141 C C . TYR A 1 584 ? 116.113 136.300 115.128 1.00 82.47 596 TYR A C 1
ATOM 8142 O O . TYR A 1 584 ? 117.196 136.802 115.452 1.00 80.63 596 TYR A O 1
ATOM 8160 N N . GLY A 1 585 ? 116.037 135.151 114.454 1.00 79.91 597 GLY A N 1
ATOM 8161 C CA . GLY A 1 585 ? 117.222 134.324 114.282 1.00 76.07 597 GLY A CA 1
ATOM 8162 C C . GLY A 1 585 ? 118.332 135.024 113.522 1.00 75.31 597 GLY A C 1
ATOM 8163 O O . GLY A 1 585 ? 119.499 134.980 113.922 1.00 70.65 597 GLY A O 1
ATOM 8167 N N . ILE A 1 586 ? 117.986 135.679 112.413 1.00 80.37 598 ILE A N 1
ATOM 8168 C CA . ILE A 1 586 ? 119.010 136.282 111.562 1.00 76.24 598 ILE A CA 1
ATOM 8169 C C . ILE A 1 586 ? 119.747 137.385 112.312 1.00 86.48 598 ILE A C 1
ATOM 8170 O O . ILE A 1 586 ? 120.978 137.488 112.241 1.00 95.21 598 ILE A O 1
ATOM 8186 N N . TRP A 1 587 ? 119.011 138.227 113.038 1.00 84.69 599 TRP A N 1
ATOM 8187 C CA . TRP A 1 587 ? 119.608 139.398 113.668 1.00 85.97 599 TRP A CA 1
ATOM 8188 C C . TRP A 1 587 ? 120.333 139.074 114.968 1.00 86.25 599 TRP A C 1
ATOM 8189 O O . TRP A 1 587 ? 121.264 139.799 115.335 1.00 87.41 599 TRP A O 1
ATOM 8210 N N . HIS A 1 588 ? 119.936 138.011 115.667 1.00 88.08 600 HIS A N 1
ATOM 8211 C CA . HIS A 1 588 ? 120.537 137.646 116.944 1.00 92.92 600 HIS A CA 1
ATOM 8212 C C . HIS A 1 588 ? 121.478 136.452 116.833 1.00 92.34 600 HIS A C 1
ATOM 8213 O O . HIS A 1 588 ? 121.876 135.893 117.860 1.00 89.24 600 HIS A O 1
ATOM 8227 N N . SER A 1 589 ? 121.845 136.050 115.619 1.00 88.09 601 SER A N 1
ATOM 8228 C CA . SER A 1 589 ? 122.738 134.912 115.453 1.00 88.08 601 SER A CA 1
ATOM 8229 C C . SER A 1 589 ? 124.095 135.201 116.082 1.00 89.48 601 SER A C 1
ATOM 8230 O O . SER A 1 589 ? 124.606 136.323 116.015 1.00 90.91 601 SER A O 1
ATOM 8238 N N . GLU A 1 590 ? 124.681 134.173 116.700 1.00 90.10 602 GLU A N 1
ATOM 8239 C CA . GLU A 1 590 ? 125.980 134.330 117.343 1.00 91.55 602 GLU A CA 1
ATOM 8240 C C . GLU A 1 590 ? 127.084 134.650 116.344 1.00 92.52 602 GLU A C 1
ATOM 8241 O O . GLU A 1 590 ? 128.104 135.230 116.732 1.00 91.86 602 GLU A O 1
ATOM 8253 N N . GLU A 1 591 ? 126.908 134.288 115.076 1.00 101.15 603 GLU A N 1
ATOM 8254 C CA . GLU A 1 591 ? 127.883 134.590 114.036 1.00 105.01 603 GLU A CA 1
ATOM 8255 C C . GLU A 1 591 ? 127.652 135.945 113.381 1.00 106.63 603 GLU A C 1
ATOM 8256 O O . GLU A 1 591 ? 128.441 136.339 112.516 1.00 103.43 603 GLU A O 1
ATOM 8268 N N . ALA A 1 592 ? 126.600 136.660 113.766 1.00 105.89 604 ALA A N 1
ATOM 8269 C CA . ALA A 1 592 ? 126.313 137.969 113.192 1.00 105.72 604 ALA A CA 1
ATOM 8270 C C . ALA A 1 592 ? 127.436 138.952 113.503 1.00 103.60 604 ALA A C 1
ATOM 8271 O O . ALA A 1 592 ? 127.824 139.122 114.659 1.00 102.85 604 ALA A O 1
ATOM 8278 N N . GLN B 2 40 ? 50.101 79.271 67.211 1.00 89.79 43 GLN B N 1
ATOM 8279 C CA . GLN B 2 40 ? 49.350 79.340 68.459 1.00 91.62 43 GLN B CA 1
ATOM 8280 C C . GLN B 2 40 ? 50.232 79.856 69.594 1.00 91.36 43 GLN B C 1
ATOM 8281 O O . GLN B 2 40 ? 51.435 80.047 69.417 1.00 89.95 43 GLN B O 1
ATOM 8294 N N . VAL B 2 41 ? 49.628 80.077 70.757 1.00 87.69 44 VAL B N 1
ATOM 8295 C CA . VAL B 2 41 ? 50.335 80.656 71.893 1.00 87.49 44 VAL B CA 1
ATOM 8296 C C . VAL B 2 41 ? 51.023 79.553 72.683 1.00 87.61 44 VAL B C 1
ATOM 8297 O O . VAL B 2 41 ? 50.429 78.505 72.968 1.00 86.17 44 VAL B O 1
ATOM 8310 N N . TYR B 2 42 ? 52.284 79.786 73.041 1.00 87.32 45 TYR B N 1
ATOM 8311 C CA . TYR B 2 42 ? 53.032 78.916 73.930 1.00 86.18 45 TYR B CA 1
ATOM 8312 C C . TYR B 2 42 ? 53.465 79.709 75.155 1.00 84.69 45 TYR B C 1
ATOM 8313 O O . TYR B 2 42 ? 53.562 80.943 75.125 1.00 82.60 45 TYR B O 1
ATOM 8331 N N . ASN B 2 43 ? 53.723 78.985 76.239 1.00 83.15 46 ASN B N 1
ATOM 8332 C CA . ASN B 2 43 ? 54.471 79.539 77.361 1.00 83.48 46 ASN B CA 1
ATOM 8333 C C . ASN B 2 43 ? 55.937 79.579 76.952 1.00 83.32 46 ASN B C 1
ATOM 8334 O O . ASN B 2 43 ? 56.603 78.542 76.883 1.00 80.01 46 ASN B O 1
ATOM 8344 N N . ILE B 2 44 ? 56.424 80.784 76.636 1.00 75.59 47 ILE B N 1
ATOM 8345 C CA . ILE B 2 44 ? 57.786 81.033 76.189 1.00 71.72 47 ILE B CA 1
ATOM 8346 C C . ILE B 2 44 ? 58.619 81.444 77.392 1.00 69.92 47 ILE B C 1
ATOM 8347 O O . ILE B 2 44 ? 58.117 82.065 78.339 1.00 71.51 47 ILE B O 1
ATOM 8363 N N . THR B 2 45 ? 59.910 81.116 77.346 1.00 63.27 48 THR B N 1
ATOM 8364 C CA . THR B 2 45 ? 60.844 81.457 78.412 1.00 62.54 48 THR B CA 1
ATOM 8365 C C . THR B 2 45 ? 62.204 81.749 77.798 1.00 62.15 48 THR B C 1
ATOM 8366 O O . THR B 2 45 ? 62.819 80.866 77.190 1.00 64.03 48 THR B O 1
ATOM 8377 N N . TRP B 2 46 ? 62.667 82.985 77.958 1.00 55.80 49 TRP B N 1
ATOM 8378 C CA . TRP B 2 46 ? 64.017 83.369 77.575 1.00 52.34 49 TRP B CA 1
ATOM 8379 C C . TRP B 2 46 ? 64.939 83.176 78.770 1.00 49.71 49 TRP B C 1
ATOM 8380 O O . TRP B 2 46 ? 64.669 83.699 79.859 1.00 56.23 49 TRP B O 1
ATOM 8401 N N . GLU B 2 47 ? 66.022 82.425 78.569 1.00 44.37 50 GLU B N 1
ATOM 8402 C CA . GLU B 2 47 ? 66.963 82.102 79.630 1.00 45.39 50 GLU B CA 1
ATOM 8403 C C . GLU B 2 47 ? 68.334 82.676 79.308 1.00 45.54 50 GLU B C 1
ATOM 8404 O O . GLU B 2 47 ? 68.785 82.632 78.157 1.00 48.51 50 GLU B O 1
ATOM 8416 N N . VAL B 2 48 ? 68.988 83.211 80.334 1.00 36.28 51 VAL B N 1
ATOM 8417 C CA . VAL B 2 48 ? 70.372 83.660 80.264 1.00 31.09 51 VAL B CA 1
ATOM 8418 C C . VAL B 2 48 ? 71.187 82.746 81.167 1.00 37.50 51 VAL B C 1
ATOM 8419 O O . VAL B 2 48 ? 70.887 82.607 82.361 1.00 42.10 51 VAL B O 1
ATOM 8432 N N . THR B 2 49 ? 72.219 82.133 80.594 1.00 44.01 52 THR B N 1
ATOM 8433 C CA . THR B 2 49 ? 73.023 81.116 81.250 1.00 45.59 52 THR B CA 1
ATOM 8434 C C . THR B 2 49 ? 74.465 81.591 81.367 1.00 38.72 52 THR B C 1
ATOM 8435 O O . THR B 2 49 ? 74.940 82.390 80.554 1.00 40.87 52 THR B O 1
ATOM 8446 N N . ASN B 2 50 ? 75.158 81.076 82.376 1.00 40.06 53 ASN B N 1
ATOM 8447 C CA . ASN B 2 50 ? 76.558 81.409 82.600 1.00 41.49 53 ASN B CA 1
ATOM 8448 C C . ASN B 2 50 ? 77.422 80.673 81.575 1.00 44.08 53 ASN B C 1
ATOM 8449 O O . ASN B 2 50 ? 76.929 80.032 80.643 1.00 44.19 53 ASN B O 1
ATOM 8460 N N . GLY B 2 51 ? 78.743 80.764 81.744 1.00 45.50 54 GLY B N 1
ATOM 8461 C CA . GLY B 2 51 ? 79.645 80.071 80.841 1.00 43.62 54 GLY B CA 1
ATOM 8462 C C . GLY B 2 51 ? 79.463 78.567 80.864 1.00 43.15 54 GLY B C 1
ATOM 8463 O O . GLY B 2 51 ? 79.623 77.902 79.837 1.00 42.39 54 GLY B O 1
ATOM 8467 N N . ASP B 2 52 ? 79.126 78.010 82.025 1.00 52.55 55 ASP B N 1
ATOM 8468 C CA . ASP B 2 52 ? 78.892 76.579 82.166 1.00 50.26 55 ASP B CA 1
ATOM 8469 C C . ASP B 2 52 ? 77.542 76.144 81.611 1.00 51.93 55 ASP B C 1
ATOM 8470 O O . ASP B 2 52 ? 77.160 74.983 81.793 1.00 49.60 55 ASP B O 1
ATOM 8479 N N . ARG B 2 53 ? 76.813 77.044 80.949 1.00 56.07 56 ARG B N 1
ATOM 8480 C CA . ARG B 2 53 ? 75.537 76.723 80.317 1.00 55.32 56 ARG B CA 1
ATOM 8481 C C . ARG B 2 53 ? 74.480 76.320 81.339 1.00 54.80 56 ARG B C 1
ATOM 8482 O O . ARG B 2 53 ? 73.619 75.482 81.057 1.00 54.23 56 ARG B O 1
ATOM 8503 N N . GLU B 2 54 ? 74.541 76.911 82.528 1.00 42.99 57 GLU B N 1
ATOM 8504 C CA . GLU B 2 54 ? 73.518 76.744 83.552 1.00 45.99 57 GLU B CA 1
ATOM 8505 C C . GLU B 2 54 ? 72.710 78.030 83.648 1.00 49.46 57 GLU B C 1
ATOM 8506 O O . GLU B 2 54 ? 73.282 79.120 83.750 1.00 47.88 57 GLU B O 1
ATOM 8518 N N . THR B 2 55 ? 71.386 77.902 83.614 1.00 50.65 58 THR B N 1
ATOM 8519 C CA . THR B 2 55 ? 70.524 79.076 83.625 1.00 45.07 58 THR B CA 1
ATOM 8520 C C . THR B 2 55 ? 70.738 79.879 84.902 1.00 36.61 58 THR B C 1
ATOM 8521 O O . THR B 2 55 ? 70.592 79.353 86.010 1.00 43.12 58 THR B O 1
ATOM 8532 N N . VAL B 2 56 ? 71.085 81.153 84.740 1.00 32.52 59 VAL B N 1
ATOM 8533 C CA . VAL B 2 56 ? 71.251 82.059 85.868 1.00 40.33 59 VAL B CA 1
ATOM 8534 C C . VAL B 2 56 ? 70.170 83.130 85.915 1.00 36.65 59 VAL B C 1
ATOM 8535 O O . VAL B 2 56 ? 69.989 83.755 86.972 1.00 35.69 59 VAL B O 1
ATOM 8548 N N . TRP B 2 57 ? 69.452 83.365 84.819 1.00 36.69 60 TRP B N 1
ATOM 8549 C CA . TRP B 2 57 ? 68.367 84.336 84.806 1.00 36.07 60 TRP B CA 1
ATOM 8550 C C . TRP B 2 57 ? 67.335 83.875 83.789 1.00 37.52 60 TRP B C 1
ATOM 8551 O O . TRP B 2 57 ? 67.652 83.137 82.856 1.00 45.00 60 TRP B O 1
ATOM 8572 N N . ALA B 2 58 ? 66.091 84.308 83.975 1.00 40.92 61 ALA B N 1
ATOM 8573 C CA . ALA B 2 58 ? 65.040 83.880 83.065 1.00 47.41 61 ALA B CA 1
ATOM 8574 C C . ALA B 2 58 ? 63.855 84.829 83.152 1.00 45.32 61 ALA B C 1
ATOM 8575 O O . ALA B 2 58 ? 63.625 85.481 84.173 1.00 41.73 61 ALA B O 1
ATOM 8582 N N . ILE B 2 59 ? 63.108 84.891 82.050 1.00 49.53 62 ILE B N 1
ATOM 8583 C CA . ILE B 2 59 ? 61.831 85.592 81.992 1.00 51.64 62 ILE B CA 1
ATOM 8584 C C . ILE B 2 59 ? 60.873 84.752 81.162 1.00 54.41 62 ILE B C 1
ATOM 8585 O O . ILE B 2 59 ? 61.284 84.038 80.244 1.00 59.08 62 ILE B O 1
ATOM 8601 N N . SER B 2 60 ? 59.586 84.827 81.496 1.00 57.94 63 SER B N 1
ATOM 8602 C CA . SER B 2 60 ? 58.590 83.967 80.873 1.00 65.05 63 SER B CA 1
ATOM 8603 C C . SER B 2 60 ? 57.340 84.768 80.538 1.00 64.65 63 SER B C 1
ATOM 8604 O O . SER B 2 60 ? 57.057 85.806 81.142 1.00 59.64 63 SER B O 1
ATOM 8612 N N . GLY B 2 61 ? 56.594 84.265 79.560 1.00 71.79 64 GLY B N 1
ATOM 8613 C CA . GLY B 2 61 ? 55.340 84.887 79.176 1.00 70.98 64 GLY B CA 1
ATOM 8614 C C . GLY B 2 61 ? 54.609 84.050 78.153 1.00 72.61 64 GLY B C 1
ATOM 8615 O O . GLY B 2 61 ? 55.205 83.224 77.458 1.00 73.42 64 GLY B O 1
ATOM 8619 N N . ASN B 2 62 ? 53.302 84.283 78.061 1.00 80.81 65 ASN B N 1
ATOM 8620 C CA . ASN B 2 62 ? 52.452 83.570 77.111 1.00 81.48 65 ASN B CA 1
ATOM 8621 C C . ASN B 2 62 ? 52.405 84.364 75.810 1.00 82.48 65 ASN B C 1
ATOM 8622 O O . ASN B 2 62 ? 51.837 85.460 75.767 1.00 79.96 65 ASN B O 1
ATOM 8633 N N . HIS B 2 63 ? 52.992 83.814 74.752 1.00 76.49 66 HIS B N 1
ATOM 8634 C CA . HIS B 2 63 ? 53.093 84.522 73.483 1.00 76.43 66 HIS B CA 1
ATOM 8635 C C . HIS B 2 63 ? 53.228 83.505 72.364 1.00 76.02 66 HIS B C 1
ATOM 8636 O O . HIS B 2 63 ? 53.535 82.336 72.618 1.00 74.65 66 HIS B O 1
ATOM 8650 N N . PRO B 2 64 ? 52.968 83.903 71.121 1.00 79.77 67 PRO B N 1
ATOM 8651 C CA . PRO B 2 64 ? 53.321 83.037 69.990 1.00 78.07 67 PRO B CA 1
ATOM 8652 C C . PRO B 2 64 ? 54.829 82.939 69.825 1.00 76.91 67 PRO B C 1
ATOM 8653 O O . PRO B 2 64 ? 55.580 83.843 70.200 1.00 74.94 67 PRO B O 1
ATOM 8664 N N . LEU B 2 65 ? 55.269 81.822 69.254 1.00 73.19 68 LEU B N 1
ATOM 8665 C CA . LEU B 2 65 ? 56.695 81.594 69.066 1.00 72.16 68 LEU B CA 1
ATOM 8666 C C . LEU B 2 65 ? 57.273 82.602 68.079 1.00 71.02 68 LEU B C 1
ATOM 8667 O O . LEU B 2 65 ? 56.668 82.905 67.047 1.00 72.19 68 LEU B O 1
ATOM 8683 N N . TRP B 2 66 ? 58.456 83.124 68.406 1.00 66.55 69 TRP B N 1
ATOM 8684 C CA . TRP B 2 66 ? 59.176 84.082 67.569 1.00 66.77 69 TRP B CA 1
ATOM 8685 C C . TRP B 2 66 ? 58.414 85.390 67.392 1.00 67.03 69 TRP B C 1
ATOM 8686 O O . TRP B 2 66 ? 58.596 86.087 66.388 1.00 63.62 69 TRP B O 1
ATOM 8707 N N . THR B 2 67 ? 57.559 85.739 68.354 1.00 70.70 70 THR B N 1
ATOM 8708 C CA . THR B 2 67 ? 56.871 87.020 68.359 1.00 69.62 70 THR B CA 1
ATOM 8709 C C . THR B 2 67 ? 57.169 87.857 69.594 1.00 66.64 70 THR B C 1
ATOM 8710 O O . THR B 2 67 ? 56.866 89.055 69.593 1.00 63.90 70 THR B O 1
ATOM 8721 N N . TRP B 2 68 ? 57.748 87.268 70.637 1.00 64.00 71 TRP B N 1
ATOM 8722 C CA . TRP B 2 68 ? 58.062 87.965 71.877 1.00 61.04 71 TRP B CA 1
ATOM 8723 C C . TRP B 2 68 ? 59.573 88.122 71.976 1.00 59.67 71 TRP B C 1
ATOM 8724 O O . TRP B 2 68 ? 60.303 87.125 72.012 1.00 63.22 71 TRP B O 1
ATOM 8745 N N . TRP B 2 69 ? 60.037 89.369 72.019 1.00 56.71 72 TRP B N 1
ATOM 8746 C CA . TRP B 2 69 ? 61.461 89.693 72.091 1.00 55.61 72 TRP B CA 1
ATOM 8747 C C . TRP B 2 69 ? 61.673 90.694 73.219 1.00 57.09 72 TRP B C 1
ATOM 8748 O O . TRP B 2 69 ? 61.913 91.884 72.980 1.00 56.29 72 TRP B O 1
ATOM 8769 N N . PRO B 2 70 ? 61.588 90.241 74.466 1.00 55.57 73 PRO B N 1
ATOM 8770 C CA . PRO B 2 70 ? 61.692 91.164 75.600 1.00 50.83 73 PRO B CA 1
ATOM 8771 C C . PRO B 2 70 ? 63.124 91.624 75.824 1.00 50.08 73 PRO B C 1
ATOM 8772 O O . PRO B 2 70 ? 64.082 91.107 75.246 1.00 49.92 73 PRO B O 1
ATOM 8783 N N . VAL B 2 71 ? 63.254 92.624 76.690 1.00 42.86 74 VAL B N 1
ATOM 8784 C CA . VAL B 2 71 ? 64.560 93.141 77.085 1.00 41.48 74 VAL B CA 1
ATOM 8785 C C . VAL B 2 71 ? 65.061 92.289 78.246 1.00 40.23 74 VAL B C 1
ATOM 8786 O O . VAL B 2 71 ? 64.605 92.441 79.382 1.00 46.11 74 VAL B O 1
ATOM 8799 N N . LEU B 2 72 ? 66.002 91.392 77.967 1.00 35.57 75 LEU B N 1
ATOM 8800 C CA . LEU B 2 72 ? 66.586 90.581 79.026 1.00 38.30 75 LEU B CA 1
ATOM 8801 C C . LEU B 2 72 ? 67.439 91.462 79.928 1.00 34.56 75 LEU B C 1
ATOM 8802 O O . LEU B 2 72 ? 68.258 92.251 79.447 1.00 44.25 75 LEU B O 1
ATOM 8818 N N . THR B 2 73 ? 67.249 91.327 81.238 1.00 35.37 76 THR B N 1
ATOM 8819 C CA . THR B 2 73 ? 67.955 92.144 82.225 1.00 35.65 76 THR B CA 1
ATOM 8820 C C . THR B 2 73 ? 68.643 91.246 83.247 1.00 38.98 76 THR B C 1
ATOM 8821 O O . THR B 2 73 ? 68.372 91.322 84.449 1.00 48.15 76 THR B O 1
ATOM 8832 N N . PRO B 2 74 ? 69.546 90.378 82.798 1.00 28.01 77 PRO B N 1
ATOM 8833 C CA . PRO B 2 74 ? 70.351 89.606 83.748 1.00 28.97 77 PRO B CA 1
ATOM 8834 C C . PRO B 2 74 ? 71.395 90.483 84.415 1.00 29.02 77 PRO B C 1
ATOM 8835 O O . PRO B 2 74 ? 71.861 91.476 83.851 1.00 37.58 77 PRO B O 1
ATOM 8846 N N . ASP B 2 75 ? 71.761 90.106 85.635 1.00 25.65 78 ASP B N 1
ATOM 8847 C CA . ASP B 2 75 ? 72.825 90.802 86.341 1.00 28.73 78 ASP B CA 1
ATOM 8848 C C . ASP B 2 75 ? 74.177 90.331 85.826 1.00 28.25 78 ASP B C 1
ATOM 8849 O O . ASP B 2 75 ? 74.393 89.136 85.608 1.00 29.90 78 ASP B O 1
ATOM 8858 N N . LEU B 2 76 ? 75.090 91.283 85.623 1.00 28.53 79 LEU B N 1
ATOM 8859 C CA . LEU B 2 76 ? 76.423 90.927 85.150 1.00 27.09 79 LEU B CA 1
ATOM 8860 C C . LEU B 2 76 ? 77.093 89.933 86.089 1.00 31.04 79 LEU B C 1
ATOM 8861 O O . LEU B 2 76 ? 77.905 89.112 85.649 1.00 35.30 79 LEU B O 1
ATOM 8877 N N . CYS B 2 77 ? 76.764 89.992 87.381 1.00 28.45 80 CYS B N 1
ATOM 8878 C CA . CYS B 2 77 ? 77.322 89.040 88.334 1.00 24.59 80 CYS B CA 1
ATOM 8879 C C . CYS B 2 77 ? 76.677 87.667 88.198 1.00 28.54 80 CYS B C 1
ATOM 8880 O O . CYS B 2 77 ? 77.333 86.649 88.448 1.00 34.46 80 CYS B O 1
ATOM 8887 N N . MET B 2 78 ? 75.400 87.616 87.810 1.00 24.95 81 MET B N 1
ATOM 8888 C CA . MET B 2 78 ? 74.744 86.328 87.608 1.00 26.56 81 MET B CA 1
ATOM 8889 C C . MET B 2 78 ? 75.446 85.528 86.520 1.00 29.55 81 MET B C 1
ATOM 8890 O O . MET B 2 78 ? 75.598 84.306 86.635 1.00 33.75 81 MET B O 1
ATOM 8904 N N . LEU B 2 79 ? 75.881 86.201 85.453 1.00 31.52 82 LEU B N 1
ATOM 8905 C CA . LEU B 2 79 ? 76.626 85.518 84.403 1.00 30.80 82 LEU B CA 1
ATOM 8906 C C . LEU B 2 79 ? 77.936 84.950 84.932 1.00 32.22 82 LEU B C 1
ATOM 8907 O O . LEU B 2 79 ? 78.448 83.962 84.392 1.00 35.02 82 LEU B O 1
ATOM 8923 N N . ALA B 2 80 ? 78.489 85.554 85.981 1.00 29.27 83 ALA B N 1
ATOM 8924 C CA . ALA B 2 80 ? 79.761 85.125 86.544 1.00 26.59 83 ALA B CA 1
ATOM 8925 C C . ALA B 2 80 ? 79.619 84.017 87.578 1.00 36.08 83 ALA B C 1
ATOM 8926 O O . ALA B 2 80 ? 80.638 83.486 88.033 1.00 36.72 83 ALA B O 1
ATOM 8933 N N . LEU B 2 81 ? 78.396 83.658 87.964 1.00 36.23 84 LEU B N 1
ATOM 8934 C CA . LEU B 2 81 ? 78.211 82.573 88.918 1.00 33.96 84 LEU B CA 1
ATOM 8935 C C . LEU B 2 81 ? 78.828 81.293 88.372 1.00 35.52 84 LEU B C 1
ATOM 8936 O O . LEU B 2 81 ? 78.564 80.899 87.232 1.00 36.86 84 LEU B O 1
ATOM 8952 N N . SER B 2 82 ? 79.655 80.643 89.191 1.00 37.41 85 SER B N 1
ATOM 8953 C CA . SER B 2 82 ? 80.417 79.472 88.763 1.00 37.23 85 SER B CA 1
ATOM 8954 C C . SER B 2 82 ? 81.259 79.782 87.529 1.00 41.53 85 SER B C 1
ATOM 8955 O O . SER B 2 82 ? 81.498 78.910 86.689 1.00 45.90 85 SER B O 1
ATOM 8963 N N . GLY B 2 83 ? 81.714 81.028 87.415 1.00 35.97 86 GLY B N 1
ATOM 8964 C CA . GLY B 2 83 ? 82.445 81.478 86.255 1.00 34.68 86 GLY B CA 1
ATOM 8965 C C . GLY B 2 83 ? 83.940 81.558 86.498 1.00 38.38 86 GLY B C 1
ATOM 8966 O O . GLY B 2 83 ? 84.495 80.839 87.335 1.00 38.89 86 GLY B O 1
ATOM 8970 N N . PRO B 2 84 ? 84.621 82.435 85.766 1.00 39.01 87 PRO B N 1
ATOM 8971 C CA . PRO B 2 84 ? 86.075 82.566 85.920 1.00 31.98 87 PRO B CA 1
ATOM 8972 C C . PRO B 2 84 ? 86.443 83.024 87.319 1.00 32.01 87 PRO B C 1
ATOM 8973 O O . PRO B 2 84 ? 85.639 83.677 88.002 1.00 33.86 87 PRO B O 1
ATOM 8984 N N . PRO B 2 85 ? 87.651 82.697 87.784 1.00 39.65 88 PRO B N 1
ATOM 8985 C CA . PRO B 2 85 ? 88.020 83.028 89.171 1.00 37.28 88 PRO B CA 1
ATOM 8986 C C . PRO B 2 85 ? 88.044 84.517 89.470 1.00 29.74 88 PRO B C 1
ATOM 8987 O O . PRO B 2 85 ? 87.923 84.895 90.642 1.00 30.92 88 PRO B O 1
ATOM 8998 N N . HIS B 2 86 ? 88.199 85.374 88.459 1.00 27.47 89 HIS B N 1
ATOM 8999 C CA . HIS B 2 86 ? 88.355 86.802 88.723 1.00 28.05 89 HIS B CA 1
ATOM 9000 C C . HIS B 2 86 ? 87.135 87.377 89.431 1.00 27.69 89 HIS B C 1
ATOM 9001 O O . HIS B 2 86 ? 87.269 88.165 90.374 1.00 33.71 89 HIS B O 1
ATOM 9015 N N . TRP B 2 87 ? 85.935 86.996 88.991 1.00 27.79 90 TRP B N 1
ATOM 9016 C CA . TRP B 2 87 ? 84.716 87.577 89.538 1.00 16.69 90 TRP B CA 1
ATOM 9017 C C . TRP B 2 87 ? 84.429 87.126 90.964 1.00 22.00 90 TRP B C 1
ATOM 9018 O O . TRP B 2 87 ? 83.555 87.710 91.612 1.00 33.17 90 TRP B O 1
ATOM 9039 N N . GLY B 2 88 ? 85.135 86.116 91.466 1.00 30.97 91 GLY B N 1
ATOM 9040 C CA . GLY B 2 88 ? 84.943 85.663 92.827 1.00 23.17 91 GLY B CA 1
ATOM 9041 C C . GLY B 2 88 ? 83.692 84.849 93.062 1.00 29.08 91 GLY B C 1
ATOM 9042 O O . GLY B 2 88 ? 83.333 84.620 94.222 1.00 36.77 91 GLY B O 1
ATOM 9046 N N . LEU B 2 89 ? 83.016 84.404 92.001 1.00 35.89 92 LEU B N 1
ATOM 9047 C CA . LEU B 2 89 ? 81.800 83.606 92.120 1.00 36.22 92 LEU B CA 1
ATOM 9048 C C . LEU B 2 89 ? 81.961 82.229 91.484 1.00 39.72 92 LEU B C 1
ATOM 9049 O O . LEU B 2 89 ? 80.967 81.614 91.085 1.00 41.10 92 LEU B O 1
ATOM 9065 N N . GLU B 2 90 ? 83.195 81.732 91.382 1.00 43.95 93 GLU B N 1
ATOM 9066 C CA . GLU B 2 90 ? 83.432 80.447 90.733 1.00 39.31 93 GLU B CA 1
ATOM 9067 C C . GLU B 2 90 ? 82.847 79.279 91.516 1.00 40.55 93 GLU B C 1
ATOM 9068 O O . GLU B 2 90 ? 82.689 78.192 90.950 1.00 42.43 93 GLU B O 1
ATOM 9080 N N . TYR B 2 91 ? 82.528 79.471 92.796 1.00 44.42 94 TYR B N 1
ATOM 9081 C CA . TYR B 2 91 ? 81.956 78.421 93.629 1.00 47.74 94 TYR B CA 1
ATOM 9082 C C . TYR B 2 91 ? 80.519 78.727 94.040 1.00 46.36 94 TYR B C 1
ATOM 9083 O O . TYR B 2 91 ? 80.017 78.141 95.004 1.00 48.65 94 TYR B O 1
ATOM 9101 N N . GLN B 2 92 ? 79.849 79.630 93.329 1.00 40.43 95 GLN B N 1
ATOM 9102 C CA . GLN B 2 92 ? 78.481 80.020 93.641 1.00 32.35 95 GLN B CA 1
ATOM 9103 C C . GLN B 2 92 ? 77.529 79.404 92.625 1.00 40.24 95 GLN B C 1
ATOM 9104 O O . GLN B 2 92 ? 77.750 79.512 91.414 1.00 40.58 95 GLN B O 1
ATOM 9118 N N . ALA B 2 93 ? 76.477 78.761 93.120 1.00 41.84 96 ALA B N 1
ATOM 9119 C CA . ALA B 2 93 ? 75.502 78.111 92.263 1.00 42.50 96 ALA B CA 1
ATOM 9120 C C . ALA B 2 93 ? 74.576 79.139 91.619 1.00 44.02 96 ALA B C 1
ATOM 9121 O O . ALA B 2 93 ? 74.430 80.258 92.118 1.00 39.90 96 ALA B O 1
ATOM 9128 N N . PRO B 2 94 ? 73.937 78.785 90.504 1.00 49.21 97 PRO B N 1
ATOM 9129 C CA . PRO B 2 94 ? 72.991 79.715 89.877 1.00 45.16 97 PRO B CA 1
ATOM 9130 C C . PRO B 2 94 ? 71.836 80.047 90.810 1.00 43.40 97 PRO B C 1
ATOM 9131 O O . PRO B 2 94 ? 71.409 79.228 91.625 1.00 41.38 97 PRO B O 1
ATOM 9142 N N . TYR B 2 95 ? 71.338 81.277 90.683 1.00 46.37 98 TYR B N 1
ATOM 9143 C CA . TYR B 2 95 ? 70.247 81.820 91.488 1.00 47.30 98 TYR B CA 1
ATOM 9144 C C . TYR B 2 95 ? 70.644 82.043 92.941 1.00 45.15 98 TYR B C 1
ATOM 9145 O O . TYR B 2 95 ? 69.772 82.300 93.781 1.00 44.53 98 TYR B O 1
ATOM 9163 N N . SER B 2 96 ? 71.931 81.955 93.266 1.00 38.66 99 SER B N 1
ATOM 9164 C CA . SER B 2 96 ? 72.371 82.162 94.636 1.00 32.29 99 SER B CA 1
ATOM 9165 C C . SER B 2 96 ? 72.306 83.643 95.004 1.00 32.91 99 SER B C 1
ATOM 9166 O O . SER B 2 96 ? 72.385 84.531 94.150 1.00 28.76 99 SER B O 1
ATOM 9174 N N . SER B 2 97 ? 72.159 83.900 96.301 1.00 44.82 100 SER B N 1
ATOM 9175 C CA . SER B 2 97 ? 72.069 85.263 96.793 1.00 38.47 100 SER B CA 1
ATOM 9176 C C . SER B 2 97 ? 73.423 85.961 96.679 1.00 34.25 100 SER B C 1
ATOM 9177 O O . SER B 2 97 ? 74.470 85.310 96.666 1.00 38.78 100 SER B O 1
ATOM 9185 N N . PRO B 2 98 ? 73.428 87.289 96.593 1.00 25.23 101 PRO B N 1
ATOM 9186 C CA . PRO B 2 98 ? 74.697 88.021 96.493 1.00 29.49 101 PRO B CA 1
ATOM 9187 C C . PRO B 2 98 ? 75.523 87.856 97.756 1.00 35.70 101 PRO B C 1
ATOM 9188 O O . PRO B 2 98 ? 75.025 88.096 98.867 1.00 36.90 101 PRO B O 1
ATOM 9199 N N . PRO B 2 99 ? 76.785 87.450 97.637 1.00 35.41 102 PRO B N 1
ATOM 9200 C CA . PRO B 2 99 ? 77.624 87.276 98.826 1.00 30.70 102 PRO B CA 1
ATOM 9201 C C . PRO B 2 99 ? 78.174 88.606 99.328 1.00 27.34 102 PRO B C 1
ATOM 9202 O O . PRO B 2 99 ? 78.084 89.644 98.672 1.00 31.79 102 PRO B O 1
ATOM 9213 N N . GLY B 2 100 ? 78.753 88.550 100.526 1.00 22.59 103 GLY B N 1
ATOM 9214 C CA . GLY B 2 100 ? 79.393 89.697 101.125 1.00 28.96 103 GLY B CA 1
ATOM 9215 C C . GLY B 2 100 ? 78.560 90.316 102.230 1.00 28.64 103 GLY B C 1
ATOM 9216 O O . GLY B 2 100 ? 77.327 90.259 102.212 1.00 33.09 103 GLY B O 1
ATOM 9220 N N . PRO B 2 101 ? 79.221 90.923 103.220 1.00 31.09 104 PRO B N 1
ATOM 9221 C CA . PRO B 2 101 ? 78.477 91.543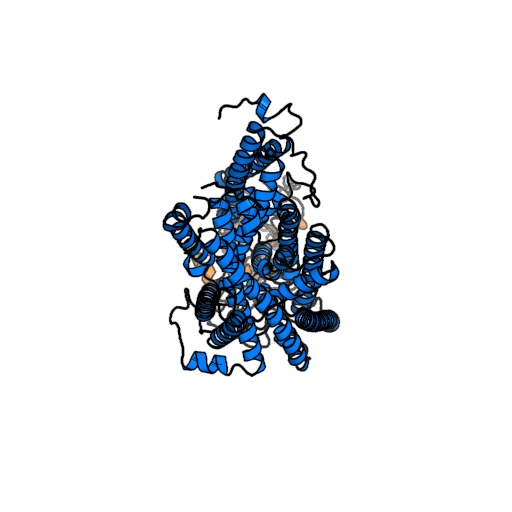 104.313 1.00 35.41 104 PRO B CA 1
ATOM 9222 C C . PRO B 2 101 ? 77.789 92.814 103.847 1.00 36.81 104 PRO B C 1
ATOM 9223 O O . PRO B 2 101 ? 78.238 93.462 102.886 1.00 40.07 104 PRO B O 1
ATOM 9234 N N . PRO B 2 102 ? 76.698 93.211 104.497 1.00 33.55 105 PRO B N 1
ATOM 9235 C CA . PRO B 2 102 ? 76.002 94.433 104.084 1.00 45.30 105 PRO B CA 1
ATOM 9236 C C . PRO B 2 102 ? 76.794 95.684 104.431 1.00 37.10 105 PRO B C 1
ATOM 9237 O O . PRO B 2 102 ? 77.587 95.707 105.374 1.00 38.13 105 PRO B O 1
ATOM 9248 N N . CYS B 2 103 ? 76.568 96.736 103.647 1.00 46.37 106 CYS B N 1
ATOM 9249 C CA . CYS B 2 103 ? 77.144 98.038 103.945 1.00 45.57 106 CYS B CA 1
ATOM 9250 C C . CYS B 2 103 ? 76.389 98.692 105.095 1.00 54.43 106 CYS B C 1
ATOM 9251 O O . CYS B 2 103 ? 75.166 98.563 105.207 1.00 58.25 106 CYS B O 1
ATOM 9258 N N . CYS B 2 104 ? 77.126 99.398 105.954 1.00 60.06 107 CYS B N 1
ATOM 9259 C CA . CYS B 2 104 ? 76.490 100.113 107.053 1.00 57.55 107 CYS B CA 1
ATOM 9260 C C . CYS B 2 104 ? 75.590 101.236 106.557 1.00 60.39 107 CYS B C 1
ATOM 9261 O O . CYS B 2 104 ? 74.705 101.681 107.297 1.00 63.55 107 CYS B O 1
ATOM 9268 N N . SER B 2 105 ? 75.792 101.702 105.326 1.00 50.17 108 SER B N 1
ATOM 9269 C CA . SER B 2 105 ? 74.980 102.760 104.743 1.00 52.70 108 SER B CA 1
ATOM 9270 C C . SER B 2 105 ? 73.735 102.235 104.041 1.00 53.61 108 SER B C 1
ATOM 9271 O O . SER B 2 105 ? 72.975 103.033 103.481 1.00 54.02 108 SER B O 1
ATOM 9279 N N . GLY B 2 106 ? 73.506 100.926 104.054 1.00 53.52 109 GLY B N 1
ATOM 9280 C CA . GLY B 2 106 ? 72.346 100.366 103.396 1.00 54.33 109 GLY B CA 1
ATOM 9281 C C . GLY B 2 106 ? 71.051 100.763 104.078 1.00 55.97 109 GLY B C 1
ATOM 9282 O O . GLY B 2 106 ? 71.021 101.282 105.195 1.00 58.66 109 GLY B O 1
ATOM 9286 N N . SER B 2 107 ? 69.946 100.509 103.372 1.00 58.63 110 SER B N 1
ATOM 9287 C CA . SER B 2 107 ? 68.634 100.862 103.902 1.00 59.76 110 SER B CA 1
ATOM 9288 C C . SER B 2 107 ? 68.351 100.154 105.221 1.00 63.27 110 SER B C 1
ATOM 9289 O O . SER B 2 107 ? 67.583 100.662 106.045 1.00 61.58 110 SER B O 1
ATOM 9297 N N . SER B 2 108 ? 68.957 98.986 105.440 1.00 64.44 111 SER B N 1
ATOM 9298 C CA . SER B 2 108 ? 68.758 98.247 106.679 1.00 62.95 111 SER B CA 1
ATOM 9299 C C . SER B 2 108 ? 69.517 98.846 107.856 1.00 62.45 111 SER B C 1
ATOM 9300 O O . SER B 2 108 ? 69.290 98.424 108.995 1.00 60.33 111 SER B O 1
ATOM 9308 N N . GLY B 2 109 ? 70.404 99.809 107.614 1.00 65.16 112 GLY B N 1
ATOM 9309 C CA . GLY B 2 109 ? 71.143 100.442 108.685 1.00 67.10 112 GLY B CA 1
ATOM 9310 C C . GLY B 2 109 ? 72.334 99.619 109.136 1.00 68.66 112 GLY B C 1
ATOM 9311 O O . GLY B 2 109 ? 72.673 98.575 108.575 1.00 65.62 112 GLY B O 1
ATOM 9315 N N . SER B 2 110 ? 72.985 100.115 110.184 1.00 69.62 113 SER B N 1
ATOM 9316 C CA . SER B 2 110 ? 74.157 99.445 110.725 1.00 66.39 113 SER B CA 1
ATOM 9317 C C . SER B 2 110 ? 73.769 98.125 111.382 1.00 64.31 113 SER B C 1
ATOM 9318 O O . SER B 2 110 ? 72.653 97.953 111.878 1.00 62.36 113 SER B O 1
ATOM 9326 N N . SER B 2 111 ? 74.712 97.187 111.380 1.00 62.48 114 SER B N 1
ATOM 9327 C CA . SER B 2 111 ? 74.502 95.881 111.988 1.00 59.35 114 SER B CA 1
ATOM 9328 C C . SER B 2 111 ? 75.862 95.291 112.330 1.00 60.48 114 SER B C 1
ATOM 9329 O O . SER B 2 111 ? 76.907 95.838 111.970 1.00 60.81 114 SER B O 1
ATOM 9337 N N . ALA B 2 112 ? 75.835 94.165 113.038 1.00 55.55 115 ALA B N 1
ATOM 9338 C CA . ALA B 2 112 ? 77.072 93.506 113.433 1.00 52.40 115 ALA B CA 1
ATOM 9339 C C . ALA B 2 112 ? 77.888 93.132 112.203 1.00 52.29 115 ALA B C 1
ATOM 9340 O O . ALA B 2 112 ? 77.387 92.479 111.283 1.00 52.07 115 ALA B O 1
ATOM 9347 N N . GLY B 2 113 ? 79.151 93.550 112.191 1.00 44.80 116 GLY B N 1
ATOM 9348 C CA . GLY B 2 113 ? 80.033 93.215 111.091 1.00 47.73 116 GLY B CA 1
ATOM 9349 C C . GLY B 2 113 ? 79.763 93.964 109.807 1.00 45.22 116 GLY B C 1
ATOM 9350 O O . GLY B 2 113 ? 80.273 93.569 108.756 1.00 43.60 116 GLY B O 1
ATOM 9354 N N . CYS B 2 114 ? 78.976 95.036 109.855 1.00 49.07 117 CYS B N 1
ATOM 9355 C CA . CYS B 2 114 ? 78.692 95.798 108.648 1.00 47.11 117 CYS B CA 1
ATOM 9356 C C . CYS B 2 114 ? 79.968 96.445 108.121 1.00 46.46 117 CYS B C 1
ATOM 9357 O O . CYS B 2 114 ? 80.874 96.797 108.882 1.00 50.61 117 CYS B O 1
ATOM 9364 N N . SER B 2 115 ? 80.032 96.598 106.803 1.00 40.08 118 SER B N 1
ATOM 9365 C CA . SER B 2 115 ? 81.226 97.087 106.130 1.00 39.24 118 SER B CA 1
ATOM 9366 C C . SER B 2 115 ? 81.074 98.558 105.765 1.00 37.98 118 SER B C 1
ATOM 9367 O O . SER B 2 115 ? 80.028 98.980 105.263 1.00 47.35 118 SER B O 1
ATOM 9375 N N . ARG B 2 116 ? 82.126 99.333 106.022 1.00 38.03 119 ARG B N 1
ATOM 9376 C CA . ARG B 2 116 ? 82.189 100.728 105.611 1.00 42.82 119 ARG B CA 1
ATOM 9377 C C . ARG B 2 116 ? 82.950 100.919 104.306 1.00 47.22 119 ARG B C 1
ATOM 9378 O O . ARG B 2 116 ? 83.152 102.061 103.883 1.00 49.77 119 ARG B O 1
ATOM 9399 N N . ASP B 2 117 ? 83.377 99.830 103.659 1.00 34.27 120 ASP B N 1
ATOM 9400 C CA . ASP B 2 117 ? 84.066 99.952 102.379 1.00 33.76 120 ASP B CA 1
ATOM 9401 C C . ASP B 2 117 ? 83.176 100.598 101.328 1.00 40.77 120 ASP B C 1
ATOM 9402 O O . ASP B 2 117 ? 83.675 101.276 100.423 1.00 44.08 120 ASP B O 1
ATOM 9411 N N . CYS B 2 118 ? 81.860 100.399 101.429 1.00 47.41 121 CYS B N 1
ATOM 9412 C CA . CYS B 2 118 ? 80.942 100.973 100.454 1.00 47.80 121 CYS B CA 1
ATOM 9413 C C . CYS B 2 118 ? 80.940 102.496 100.499 1.00 47.75 121 CYS B C 1
ATOM 9414 O O . CYS B 2 118 ? 80.447 103.132 99.562 1.00 47.40 121 CYS B O 1
ATOM 9421 N N . ASP B 2 119 ? 81.478 103.092 101.565 1.00 53.15 122 ASP B N 1
ATOM 9422 C CA . ASP B 2 119 ? 81.645 104.536 101.650 1.00 51.73 122 ASP B CA 1
ATOM 9423 C C . ASP B 2 119 ? 83.069 104.989 101.361 1.00 52.54 122 ASP B C 1
ATOM 9424 O O . ASP B 2 119 ? 83.268 106.146 100.976 1.00 51.96 122 ASP B O 1
ATOM 9433 N N . GLU B 2 120 ? 84.055 104.113 101.538 1.00 51.44 123 GLU B N 1
ATOM 9434 C CA . GLU B 2 120 ? 85.437 104.465 101.273 1.00 46.54 123 GLU B CA 1
ATOM 9435 C C . GLU B 2 120 ? 85.683 104.556 99.768 1.00 48.73 123 GLU B C 1
ATOM 9436 O O . GLU B 2 120 ? 84.893 104.048 98.968 1.00 51.32 123 GLU B O 1
ATOM 9448 N N . PRO B 2 121 ? 86.772 105.206 99.357 1.00 44.39 124 PRO B N 1
ATOM 9449 C CA . PRO B 2 121 ? 87.070 105.299 97.923 1.00 42.02 124 PRO B CA 1
ATOM 9450 C C . PRO B 2 121 ? 87.194 103.921 97.289 1.00 43.48 124 PRO B C 1
ATOM 9451 O O . PRO B 2 121 ? 87.703 102.978 97.898 1.00 43.98 124 PRO B O 1
ATOM 9462 N N . LEU B 2 122 ? 86.720 103.814 96.049 1.00 34.50 125 LEU B N 1
ATOM 9463 C CA . LEU B 2 122 ? 86.718 102.559 95.310 1.00 33.14 125 LEU B CA 1
ATOM 9464 C C . LEU B 2 122 ? 87.930 102.412 94.397 1.00 29.38 125 LEU B C 1
ATOM 9465 O O . LEU B 2 122 ? 87.933 101.532 93.530 1.00 34.24 125 LEU B O 1
ATOM 9481 N N . THR B 2 123 ? 88.953 103.251 94.570 1.00 38.29 126 THR B N 1
ATOM 9482 C CA . THR B 2 123 ? 90.098 103.238 93.663 1.00 39.57 126 THR B CA 1
ATOM 9483 C C . THR B 2 123 ? 90.788 101.877 93.658 1.00 39.84 126 THR B C 1
ATOM 9484 O O . THR B 2 123 ? 90.882 101.216 92.618 1.00 43.61 126 THR B O 1
ATOM 9495 N N . SER B 2 124 ? 91.287 101.445 94.819 1.00 37.86 127 SER B N 1
ATOM 9496 C CA . SER B 2 124 ? 92.074 100.216 94.877 1.00 33.76 127 SER B CA 1
ATOM 9497 C C . SER B 2 124 ? 91.226 98.988 94.570 1.00 35.01 127 SER B C 1
ATOM 9498 O O . SER B 2 124 ? 91.741 97.980 94.071 1.00 36.16 127 SER B O 1
ATOM 9506 N N . LEU B 2 125 ? 89.929 99.046 94.869 1.00 31.46 128 LEU B N 1
ATOM 9507 C CA . LEU B 2 125 ? 89.071 97.875 94.736 1.00 24.79 128 LEU B CA 1
ATOM 9508 C C . LEU B 2 125 ? 89.136 97.302 93.326 1.00 26.42 128 LEU B C 1
ATOM 9509 O O . LEU B 2 125 ? 89.217 98.037 92.339 1.00 24.82 128 LEU B O 1
ATOM 9525 N N . THR B 2 126 ? 89.113 95.972 93.244 1.00 25.23 129 THR B N 1
ATOM 9526 C CA . THR B 2 126 ? 89.048 95.277 91.966 1.00 21.08 129 THR B CA 1
ATOM 9527 C C . THR B 2 126 ? 87.592 95.166 91.511 1.00 18.73 129 THR B C 1
ATOM 9528 O O . THR B 2 126 ? 86.714 94.858 92.321 1.00 22.59 129 THR B O 1
ATOM 9539 N N . PRO B 2 127 ? 87.301 95.409 90.227 1.00 30.56 130 PRO B N 1
ATOM 9540 C CA . PRO B 2 127 ? 85.919 95.239 89.759 1.00 21.03 130 PRO B CA 1
ATOM 9541 C C . PRO B 2 127 ? 85.517 93.774 89.692 1.00 27.99 130 PRO B C 1
ATOM 9542 O O . PRO B 2 127 ? 85.939 93.045 88.789 1.00 35.09 130 PRO B O 1
ATOM 9553 N N . ARG B 2 128 ? 84.699 93.340 90.643 1.00 23.29 131 ARG B N 1
ATOM 9554 C CA . ARG B 2 128 ? 84.245 91.957 90.718 1.00 9.00 131 ARG B CA 1
ATOM 9555 C C . ARG B 2 128 ? 82.917 91.940 91.468 1.00 17.90 131 ARG B C 1
ATOM 9556 O O . ARG B 2 128 ? 82.316 92.990 91.718 1.00 26.22 131 ARG B O 1
ATOM 9577 N N . CYS B 2 129 ? 82.452 90.740 91.832 1.00 18.58 132 CYS B N 1
ATOM 9578 C CA . CYS B 2 129 ? 81.090 90.563 92.323 1.00 17.22 132 CYS B CA 1
ATOM 9579 C C . CYS B 2 129 ? 81.024 89.776 93.628 1.00 19.76 132 CYS B C 1
ATOM 9580 O O . CYS B 2 129 ? 79.955 89.267 93.979 1.00 28.42 132 CYS B O 1
ATOM 9587 N N . ASN B 2 130 ? 82.131 89.662 94.358 1.00 18.23 133 ASN B N 1
ATOM 9588 C CA . ASN B 2 130 ? 82.137 88.895 95.597 1.00 17.09 133 ASN B CA 1
ATOM 9589 C C . ASN B 2 130 ? 81.750 89.718 96.820 1.00 26.66 133 ASN B C 1
ATOM 9590 O O . ASN B 2 130 ? 81.518 89.136 97.885 1.00 32.93 133 ASN B O 1
ATOM 9601 N N . THR B 2 131 ? 81.669 91.042 96.700 1.00 22.86 134 THR B N 1
ATOM 9602 C CA . THR B 2 131 ? 81.275 91.892 97.816 1.00 17.58 134 THR B CA 1
ATOM 9603 C C . THR B 2 131 ? 80.536 93.109 97.280 1.00 16.92 134 THR B C 1
ATOM 9604 O O . THR B 2 131 ? 80.630 93.448 96.097 1.00 29.12 134 THR B O 1
ATOM 9615 N N . ALA B 2 132 ? 79.793 93.766 98.174 1.00 19.34 135 ALA B N 1
ATOM 9616 C CA . ALA B 2 132 ? 79.001 94.925 97.773 1.00 19.74 135 ALA B CA 1
ATOM 9617 C C . ALA B 2 132 ? 79.887 96.055 97.263 1.00 22.70 135 ALA B C 1
ATOM 9618 O O . ALA B 2 132 ? 79.565 96.700 96.259 1.00 37.94 135 ALA B O 1
ATOM 9625 N N . TRP B 2 133 ? 81.004 96.317 97.945 1.00 19.52 136 TRP B N 1
ATOM 9626 C CA . TRP B 2 133 ? 81.903 97.377 97.497 1.00 6.54 136 TRP B CA 1
ATOM 9627 C C . TRP B 2 133 ? 82.610 96.989 96.204 1.00 12.66 136 TRP B C 1
ATOM 9628 O O . TRP B 2 133 ? 82.854 97.841 95.341 1.00 22.67 136 TRP B O 1
ATOM 9649 N N . ASN B 2 134 ? 82.940 95.706 96.043 1.00 27.55 137 ASN B N 1
ATOM 9650 C CA . ASN B 2 134 ? 83.481 95.249 94.768 1.00 12.94 137 ASN B CA 1
ATOM 9651 C C . ASN B 2 134 ? 82.454 95.411 93.655 1.00 16.39 137 ASN B C 1
ATOM 9652 O O . ASN B 2 134 ? 82.805 95.749 92.519 1.00 21.37 137 ASN B O 1
ATOM 9663 N N . ARG B 2 135 ? 81.176 95.176 93.960 1.00 19.92 138 ARG B N 1
ATOM 9664 C CA . ARG B 2 135 ? 80.131 95.403 92.967 1.00 17.15 138 ARG B CA 1
ATOM 9665 C C . ARG B 2 135 ? 79.993 96.886 92.642 1.00 26.11 138 ARG B C 1
ATOM 9666 O O . ARG B 2 135 ? 79.729 97.252 91.491 1.00 37.65 138 ARG B O 1
ATOM 9687 N N . LEU B 2 136 ? 80.169 97.757 93.639 1.00 24.94 139 LEU B N 1
ATOM 9688 C CA . LEU B 2 136 ? 80.183 99.192 93.368 1.00 21.51 139 LEU B CA 1
ATOM 9689 C C . LEU B 2 136 ? 81.336 99.559 92.443 1.00 28.53 139 LEU B C 1
ATOM 9690 O O . LEU B 2 136 ? 81.174 100.367 91.521 1.00 37.80 139 LEU B O 1
ATOM 9706 N N . LYS B 2 137 ? 82.514 98.982 92.685 1.00 21.93 140 LYS B N 1
ATOM 9707 C CA . LYS B 2 137 ? 83.654 99.230 91.809 1.00 17.68 140 LYS B CA 1
ATOM 9708 C C . LYS B 2 137 ? 83.379 98.726 90.397 1.00 26.94 140 LYS B C 1
ATOM 9709 O O . LYS B 2 137 ? 83.751 99.375 89.414 1.00 32.14 140 LYS B O 1
ATOM 9728 N N . LEU B 2 138 ? 82.743 97.559 90.280 1.00 23.61 141 LEU B N 1
ATOM 9729 C CA . LEU B 2 138 ? 82.380 97.040 88.965 1.00 21.02 141 LEU B CA 1
ATOM 9730 C C . LEU B 2 138 ? 81.413 97.978 88.254 1.00 27.56 141 LEU B C 1
ATOM 9731 O O . LEU B 2 138 ? 81.546 98.226 87.050 1.00 39.24 141 LEU B O 1
ATOM 9747 N N . ASP B 2 139 ? 80.425 98.501 88.983 1.00 25.32 142 ASP B N 1
ATOM 9748 C CA . ASP B 2 139 ? 79.493 99.458 88.395 1.00 25.89 142 ASP B CA 1
ATOM 9749 C C . ASP B 2 139 ? 80.223 100.710 87.926 1.00 24.31 142 ASP B C 1
ATOM 9750 O O . ASP B 2 139 ? 79.962 101.218 86.829 1.00 32.96 142 ASP B O 1
ATOM 9759 N N . GLN B 2 140 ? 81.148 101.217 88.743 1.00 26.96 143 GLN B N 1
ATOM 9760 C CA . GLN B 2 140 ? 81.919 102.392 88.347 1.00 29.13 143 GLN B CA 1
ATOM 9761 C C . GLN B 2 140 ? 82.733 102.114 87.090 1.00 31.37 143 GLN B C 1
ATOM 9762 O O . GLN B 2 140 ? 82.796 102.953 86.183 1.00 32.58 143 GLN B O 1
ATOM 9776 N N . VAL B 2 141 ? 83.364 100.941 87.019 1.00 28.46 144 VAL B N 1
ATOM 9777 C CA . VAL B 2 141 ? 84.158 100.590 85.845 1.00 25.01 144 VAL B CA 1
ATOM 9778 C C . VAL B 2 141 ? 83.270 100.514 84.611 1.00 25.11 144 VAL B C 1
ATOM 9779 O O . VAL B 2 141 ? 83.631 101.006 83.535 1.00 43.21 144 VAL B O 1
ATOM 9792 N N . THR B 2 142 ? 82.096 99.895 84.744 1.00 24.52 145 THR B N 1
ATOM 9793 C CA . THR B 2 142 ? 81.179 99.770 83.618 1.00 32.39 145 THR B CA 1
ATOM 9794 C C . THR B 2 142 ? 80.503 101.086 83.258 1.00 27.95 145 THR B C 1
ATOM 9795 O O . THR B 2 142 ? 79.909 101.176 82.179 1.00 32.17 145 THR B O 1
ATOM 9806 N N . HIS B 2 143 ? 80.573 102.098 84.123 1.00 35.75 146 HIS B N 1
ATOM 9807 C CA . HIS B 2 143 ? 79.917 103.375 83.877 1.00 34.09 146 HIS B CA 1
ATOM 9808 C C . HIS B 2 143 ? 80.890 104.524 83.648 1.00 38.68 146 HIS B C 1
ATOM 9809 O O . HIS B 2 143 ? 80.446 105.641 83.361 1.00 43.97 146 HIS B O 1
ATOM 9823 N N . LYS B 2 144 ? 82.196 104.290 83.763 1.00 40.68 147 LYS B N 1
ATOM 9824 C CA . LYS B 2 144 ? 83.177 105.328 83.474 1.00 39.97 147 LYS B CA 1
ATOM 9825 C C . LYS B 2 144 ? 83.401 105.420 81.970 1.00 41.80 147 LYS B C 1
ATOM 9826 O O . LYS B 2 144 ? 83.542 104.397 81.293 1.00 43.07 147 LYS B O 1
ATOM 9845 N N . SER B 2 145 ? 83.430 106.648 81.447 1.00 45.97 148 SER B N 1
ATOM 9846 C CA . SER B 2 145 ? 83.553 106.828 80.003 1.00 38.91 148 SER B CA 1
ATOM 9847 C C . SER B 2 145 ? 84.855 106.233 79.481 1.00 35.84 148 SER B C 1
ATOM 9848 O O . SER B 2 145 ? 84.870 105.574 78.435 1.00 35.10 148 SER B O 1
ATOM 9856 N N . SER B 2 146 ? 85.961 106.455 80.194 1.00 36.62 149 SER B N 1
ATOM 9857 C CA . SER B 2 146 ? 87.244 105.899 79.785 1.00 34.73 149 SER B CA 1
ATOM 9858 C C . SER B 2 146 ? 87.305 104.385 79.940 1.00 39.97 149 SER B C 1
ATOM 9859 O O . SER B 2 146 ? 88.250 103.767 79.437 1.00 33.51 149 SER B O 1
ATOM 9867 N N . GLU B 2 147 ? 86.334 103.780 80.615 1.00 51.67 150 GLU B N 1
ATOM 9868 C CA . GLU B 2 147 ? 86.275 102.341 80.828 1.00 36.85 150 GLU B CA 1
ATOM 9869 C C . GLU B 2 147 ? 84.926 101.820 80.330 1.00 40.06 150 GLU B C 1
ATOM 9870 O O . GLU B 2 147 ? 84.161 102.536 79.679 1.00 49.71 150 GLU B O 1
ATOM 9882 N N . GLY B 2 148 ? 84.644 100.563 80.630 1.00 35.75 151 GLY B N 1
ATOM 9883 C CA . GLY B 2 148 ? 83.388 99.955 80.250 1.00 33.17 151 GLY B CA 1
ATOM 9884 C C . GLY B 2 148 ? 83.571 98.471 80.002 1.00 35.04 151 GLY B C 1
ATOM 9885 O O . GLY B 2 148 ? 84.504 97.856 80.508 1.00 41.41 151 GLY B O 1
ATOM 9889 N N . PHE B 2 149 ? 82.652 97.917 79.216 1.00 29.71 152 PHE B N 1
ATOM 9890 C CA . PHE B 2 149 ? 82.681 96.509 78.854 1.00 21.69 152 PHE B CA 1
ATOM 9891 C C . PHE B 2 149 ? 82.281 96.360 77.394 1.00 27.64 152 PHE B C 1
ATOM 9892 O O . PHE B 2 149 ? 81.477 97.138 76.873 1.00 34.83 152 PHE B O 1
ATOM 9909 N N . TYR B 2 150 ? 82.845 95.347 76.742 1.00 30.28 153 TYR B N 1
ATOM 9910 C CA . TYR B 2 150 ? 82.540 95.047 75.352 1.00 27.77 153 TYR B CA 1
ATOM 9911 C C . TYR B 2 150 ? 82.221 93.567 75.208 1.00 26.07 153 TYR B C 1
ATOM 9912 O O . TYR B 2 150 ? 82.769 92.719 75.920 1.00 36.95 153 TYR B O 1
ATOM 9930 N N . VAL B 2 151 ? 81.331 93.266 74.265 1.00 31.32 154 VAL B N 1
ATOM 9931 C CA . VAL B 2 151 ? 80.800 91.924 74.065 1.00 32.83 154 VAL B CA 1
ATOM 9932 C C . VAL B 2 151 ? 81.130 91.476 72.649 1.00 39.83 154 VAL B C 1
ATOM 9933 O O . VAL B 2 151 ? 80.965 92.244 71.693 1.00 40.96 154 VAL B O 1
ATOM 9946 N N . CYS B 2 152 ? 81.594 90.235 72.520 1.00 40.84 155 CYS B N 1
ATOM 9947 C CA . CYS B 2 152 ? 81.916 89.617 71.247 1.00 39.84 155 CYS B CA 1
ATOM 9948 C C . CYS B 2 152 ? 81.089 88.349 71.056 1.00 39.26 155 CYS B C 1
ATOM 9949 O O . CYS B 2 152 ? 80.723 87.690 72.035 1.00 43.96 155 CYS B O 1
ATOM 9956 N N . PRO B 2 153 ? 80.779 87.983 69.816 1.00 46.62 156 PRO B N 1
ATOM 9957 C CA . PRO B 2 153 ? 79.941 86.806 69.571 1.00 48.28 156 PRO B CA 1
ATOM 9958 C C . PRO B 2 153 ? 80.750 85.515 69.590 1.00 54.30 156 PRO B C 1
ATOM 9959 O O . PRO B 2 153 ? 81.979 85.510 69.519 1.00 60.50 156 PRO B O 1
ATOM 9970 N N . GLY B 2 154 ? 80.021 84.404 69.682 1.00 54.18 157 GLY B N 1
ATOM 9971 C CA . GLY B 2 154 ? 80.635 83.094 69.781 1.00 55.00 157 GLY B CA 1
ATOM 9972 C C . GLY B 2 154 ? 80.481 82.242 68.538 1.00 60.52 157 GLY B C 1
ATOM 9973 O O . GLY B 2 154 ? 80.878 82.648 67.442 1.00 61.12 157 GLY B O 1
ATOM 9977 N N . SER B 2 155 ? 79.900 81.050 68.701 1.00 63.59 158 SER B N 1
ATOM 9978 C CA . SER B 2 155 ? 79.813 80.099 67.598 1.00 62.87 158 SER B CA 1
ATOM 9979 C C . SER B 2 155 ? 78.958 80.611 66.446 1.00 59.81 158 SER B C 1
ATOM 9980 O O . SER B 2 155 ? 79.130 80.151 65.312 1.00 60.19 158 SER B O 1
ATOM 9988 N N . HIS B 2 156 ? 78.045 81.546 66.703 1.00 56.45 159 HIS B N 1
ATOM 9989 C CA . HIS B 2 156 ? 77.170 82.061 65.658 1.00 60.61 159 HIS B CA 1
ATOM 9990 C C . HIS B 2 156 ? 77.843 83.116 64.790 1.00 62.04 159 HIS B C 1
ATOM 9991 O O . HIS B 2 156 ? 77.228 83.583 63.825 1.00 62.99 159 HIS B O 1
ATOM 10005 N N . ARG B 2 157 ? 79.076 83.501 65.104 1.00 63.38 160 ARG B N 1
ATOM 10006 C CA . ARG B 2 157 ? 79.781 84.477 64.293 1.00 66.98 160 ARG B CA 1
ATOM 10007 C C . ARG B 2 157 ? 80.099 83.891 62.917 1.00 70.22 160 ARG B C 1
ATOM 10008 O O . ARG B 2 157 ? 80.218 82.673 62.765 1.00 69.46 160 ARG B O 1
ATOM 10029 N N . PRO B 2 158 ? 80.239 84.736 61.898 1.00 77.20 161 PRO B N 1
ATOM 10030 C CA . PRO B 2 158 ? 80.598 84.229 60.570 1.00 76.84 161 PRO B CA 1
ATOM 10031 C C . PRO B 2 158 ? 82.005 83.652 60.556 1.00 79.53 161 PRO B C 1
ATOM 10032 O O . PRO B 2 158 ? 82.866 84.007 61.365 1.00 78.56 161 PRO B O 1
ATOM 10043 N N . ARG B 2 159 ? 82.228 82.736 59.610 1.00 84.46 162 ARG B N 1
ATOM 10044 C CA . ARG B 2 159 ? 83.524 82.072 59.515 1.00 82.96 162 ARG B CA 1
ATOM 10045 C C . ARG B 2 159 ? 84.660 83.074 59.350 1.00 84.70 162 ARG B C 1
ATOM 10046 O O . ARG B 2 159 ? 85.784 82.815 59.795 1.00 82.09 162 ARG B O 1
ATOM 10050 N N . GLU B 2 160 ? 84.389 84.221 58.723 1.00 90.82 163 GLU B N 1
ATOM 10051 C CA . GLU B 2 160 ? 85.429 85.225 58.527 1.00 90.32 163 GLU B CA 1
ATOM 10052 C C . GLU B 2 160 ? 85.981 85.747 59.846 1.00 88.37 163 GLU B C 1
ATOM 10053 O O . GLU B 2 160 ? 87.082 86.307 59.866 1.00 84.64 163 GLU B O 1
ATOM 10065 N N . ALA B 2 161 ? 85.246 85.578 60.945 1.00 81.95 164 ALA B N 1
ATOM 10066 C CA . ALA B 2 161 ? 85.688 86.004 62.265 1.00 83.60 164 ALA B CA 1
ATOM 10067 C C . ALA B 2 161 ? 86.310 84.867 63.066 1.00 83.02 164 ALA B C 1
ATOM 10068 O O . ALA B 2 161 ? 86.527 85.018 64.274 1.00 80.20 164 ALA B O 1
ATOM 10075 N N . LYS B 2 162 ? 86.619 83.740 62.420 1.00 85.97 165 LYS B N 1
ATOM 10076 C CA . LYS B 2 162 ? 87.148 82.587 63.140 1.00 85.71 165 LYS B CA 1
ATOM 10077 C C . LYS B 2 162 ? 88.461 82.898 63.845 1.00 84.16 165 LYS B C 1
ATOM 10078 O O . LYS B 2 162 ? 88.840 82.173 64.771 1.00 79.04 165 LYS B O 1
ATOM 10082 N N . SER B 2 163 ? 89.160 83.953 63.433 1.00 80.48 166 SER B N 1
ATOM 10083 C CA . SER B 2 163 ? 90.397 84.370 64.080 1.00 78.98 166 SER B CA 1
ATOM 10084 C C . SER B 2 163 ? 90.157 85.158 65.363 1.00 79.42 166 SER B C 1
ATOM 10085 O O . SER B 2 163 ? 91.088 85.801 65.858 1.00 76.16 166 SER B O 1
ATOM 10093 N N . CYS B 2 164 ? 88.942 85.124 65.908 1.00 77.67 167 CYS B N 1
ATOM 10094 C CA . CYS B 2 164 ? 88.598 85.898 67.093 1.00 71.89 167 CYS B CA 1
ATOM 10095 C C . CYS B 2 164 ? 88.866 85.155 68.398 1.00 70.12 167 CYS B C 1
ATOM 10096 O O . CYS B 2 164 ? 88.601 85.708 69.470 1.00 70.81 167 CYS B O 1
ATOM 10103 N N . GLY B 2 165 ? 89.381 83.929 68.338 1.00 62.95 168 GLY B N 1
ATOM 10104 C CA . GLY B 2 165 ? 89.720 83.191 69.538 1.00 61.86 168 GLY B CA 1
ATOM 10105 C C . GLY B 2 165 ? 88.599 82.295 70.024 1.00 63.93 168 GLY B C 1
ATOM 10106 O O . GLY B 2 165 ? 87.480 82.281 69.503 1.00 62.52 168 GLY B O 1
ATOM 10110 N N . GLY B 2 166 ? 88.920 81.526 71.063 1.00 60.35 169 GLY B N 1
ATOM 10111 C CA . GLY B 2 166 ? 87.998 80.570 71.627 1.00 58.57 169 GLY B CA 1
ATOM 10112 C C . GLY B 2 166 ? 87.299 81.088 72.868 1.00 58.37 169 GLY B C 1
ATOM 10113 O O . GLY B 2 166 ? 87.440 82.255 73.249 1.00 58.75 169 GLY B O 1
ATOM 10117 N N . PRO B 2 167 ? 86.523 80.220 73.524 1.00 57.27 170 PRO B N 1
ATOM 10118 C CA . PRO B 2 167 ? 85.799 80.661 74.730 1.00 58.49 170 PRO B CA 1
ATOM 10119 C C . PRO B 2 167 ? 86.710 81.195 75.821 1.00 61.08 170 PRO B C 1
ATOM 10120 O O . PRO B 2 167 ? 86.336 82.141 76.525 1.00 59.23 170 PRO B O 1
ATOM 10131 N N . ASP B 2 168 ? 87.901 80.613 75.986 1.00 68.60 171 ASP B N 1
ATOM 10132 C CA . ASP B 2 168 ? 88.823 81.107 77.005 1.00 67.77 171 ASP B CA 1
ATOM 10133 C C . ASP B 2 168 ? 89.203 82.557 76.736 1.00 63.73 171 ASP B C 1
ATOM 10134 O O . ASP B 2 168 ? 89.291 83.368 77.666 1.00 64.59 171 ASP B O 1
ATOM 10143 N N . SER B 2 169 ? 89.436 82.901 75.469 1.00 52.12 172 SER B N 1
ATOM 10144 C CA . SER B 2 169 ? 89.684 84.286 75.089 1.00 52.90 172 SER B CA 1
ATOM 10145 C C . SER B 2 169 ? 88.430 85.146 75.167 1.00 57.70 172 SER B C 1
ATOM 10146 O O . SER B 2 169 ? 88.531 86.369 75.016 1.00 55.92 172 SER B O 1
ATOM 10154 N N . PHE B 2 170 ? 87.262 84.544 75.391 1.00 55.72 173 PHE B N 1
ATOM 10155 C CA . PHE B 2 170 ? 85.979 85.237 75.408 1.00 46.10 173 PHE B CA 1
ATOM 10156 C C . PHE B 2 170 ? 85.586 85.754 74.031 1.00 48.60 173 PHE B C 1
ATOM 10157 O O . PHE B 2 170 ? 84.791 86.693 73.923 1.00 50.58 173 PHE B O 1
ATOM 10174 N N . TYR B 2 171 ? 86.130 85.157 72.972 1.00 51.58 174 TYR B N 1
ATOM 10175 C CA . TYR B 2 171 ? 85.836 85.542 71.595 1.00 47.68 174 TYR B CA 1
ATOM 10176 C C . TYR B 2 171 ? 86.231 86.986 71.306 1.00 50.35 174 TYR B C 1
ATOM 10177 O O . TYR B 2 171 ? 85.681 87.612 70.394 1.00 53.81 174 TYR B O 1
ATOM 10195 N N . CYS B 2 172 ? 87.180 87.525 72.066 1.00 50.79 175 CYS B N 1
ATOM 10196 C CA . CYS B 2 172 ? 87.665 88.893 71.906 1.00 53.68 175 CYS B CA 1
ATOM 10197 C C . CYS B 2 172 ? 89.185 88.898 71.818 1.00 53.64 175 CYS B C 1
ATOM 10198 O O . CYS B 2 172 ? 89.874 89.677 72.479 1.00 55.08 175 CYS B O 1
ATOM 10205 N N . ALA B 2 173 ? 89.728 88.004 70.987 1.00 61.16 176 ALA B N 1
ATOM 10206 C CA . ALA B 2 173 ? 91.177 87.876 70.878 1.00 60.68 176 ALA B CA 1
ATOM 10207 C C . ALA B 2 173 ? 91.828 89.179 70.433 1.00 59.52 176 ALA B C 1
ATOM 10208 O O . ALA B 2 173 ? 92.954 89.481 70.846 1.00 55.28 176 ALA B O 1
ATOM 10215 N N . SER B 2 174 ? 91.146 89.960 69.599 1.00 61.63 177 SER B N 1
ATOM 10216 C CA . SER B 2 174 ? 91.702 91.206 69.095 1.00 60.52 177 SER B CA 1
ATOM 10217 C C . SER B 2 174 ? 90.570 92.185 68.829 1.00 60.58 177 SER B C 1
ATOM 10218 O O . SER B 2 174 ? 89.405 91.800 68.700 1.00 65.25 177 SER B O 1
ATOM 10226 N N . TRP B 2 175 ? 90.930 93.463 68.747 1.00 50.21 178 TRP B N 1
ATOM 10227 C CA . TRP B 2 175 ? 89.942 94.502 68.497 1.00 51.96 178 TRP B CA 1
ATOM 10228 C C . TRP B 2 175 ? 89.300 94.305 67.129 1.00 53.58 178 TRP B C 1
ATOM 10229 O O . TRP B 2 175 ? 89.936 93.851 66.175 1.00 49.51 178 TRP B O 1
ATOM 10250 N N . GLY B 2 176 ? 88.019 94.656 67.043 1.00 59.70 179 GLY B N 1
ATOM 10251 C CA . GLY B 2 176 ? 87.221 94.446 65.859 1.00 57.16 179 GLY B CA 1
ATOM 10252 C C . GLY B 2 176 ? 86.314 93.235 65.931 1.00 56.01 179 GLY B C 1
ATOM 10253 O O . GLY B 2 176 ? 85.339 93.163 65.174 1.00 57.55 179 GLY B O 1
ATOM 10257 N N . CYS B 2 177 ? 86.608 92.287 66.822 1.00 57.42 180 CYS B N 1
ATOM 10258 C CA . CYS B 2 177 ? 85.713 91.157 67.033 1.00 58.32 180 CYS B CA 1
ATOM 10259 C C . CYS B 2 177 ? 84.485 91.553 67.842 1.00 58.95 180 CYS B C 1
ATOM 10260 O O . CYS B 2 177 ? 83.411 90.971 67.654 1.00 57.53 180 CYS B O 1
ATOM 10267 N N . GLU B 2 178 ? 84.623 92.525 68.741 1.00 52.67 181 GLU B N 1
ATOM 10268 C CA . GLU B 2 178 ? 83.483 92.987 69.520 1.00 48.95 181 GLU B CA 1
ATOM 10269 C C . GLU B 2 178 ? 82.381 93.506 68.605 1.00 50.38 181 GLU B C 1
ATOM 10270 O O . GLU B 2 178 ? 82.641 94.194 67.614 1.00 52.65 181 GLU B O 1
ATOM 10282 N N . THR B 2 179 ? 81.138 93.157 68.940 1.00 48.80 182 THR B N 1
ATOM 10283 C CA . THR B 2 179 ? 79.977 93.573 68.168 1.00 47.50 182 THR B CA 1
ATOM 10284 C C . THR B 2 179 ? 79.055 94.523 68.917 1.00 47.24 182 THR B C 1
ATOM 10285 O O . THR B 2 179 ? 78.273 95.230 68.273 1.00 50.13 182 THR B O 1
ATOM 10296 N N . THR B 2 180 ? 79.121 94.556 70.244 1.00 43.71 183 THR B N 1
ATOM 10297 C CA . THR B 2 180 ? 78.284 95.445 71.038 1.00 39.65 183 THR B CA 1
ATOM 10298 C C . THR B 2 180 ? 78.959 95.656 72.387 1.00 36.24 183 THR B C 1
ATOM 10299 O O . THR B 2 180 ? 79.992 95.052 72.690 1.00 40.43 183 THR B O 1
ATOM 10310 N N . GLY B 2 181 ? 78.361 96.523 73.200 1.00 31.72 184 GLY B N 1
ATOM 10311 C CA . GLY B 2 181 ? 78.901 96.841 74.506 1.00 33.28 184 GLY B CA 1
ATOM 10312 C C . GLY B 2 181 ? 78.839 98.323 74.807 1.00 33.86 184 GLY B C 1
ATOM 10313 O O . GLY B 2 181 ? 78.553 99.133 73.920 1.00 39.66 184 GLY B O 1
ATOM 10317 N N . ARG B 2 182 ? 79.104 98.690 76.058 1.00 35.60 185 ARG B N 1
ATOM 10318 C CA . ARG B 2 182 ? 79.072 100.083 76.498 1.00 41.17 185 ARG B CA 1
ATOM 10319 C C . ARG B 2 182 ? 80.512 100.566 76.636 1.00 43.83 185 ARG B C 1
ATOM 10320 O O . ARG B 2 182 ? 81.183 100.283 77.632 1.00 47.42 185 ARG B O 1
ATOM 10341 N N . VAL B 2 183 ? 80.980 101.305 75.630 1.00 49.15 186 VAL B N 1
ATOM 10342 C CA . VAL B 2 183 ? 82.355 101.792 75.586 1.00 45.16 186 VAL B CA 1
ATOM 10343 C C . VAL B 2 183 ? 82.380 103.010 74.676 1.00 47.23 186 VAL B C 1
ATOM 10344 O O . VAL B 2 183 ? 81.452 103.243 73.900 1.00 48.69 186 VAL B O 1
ATOM 10357 N N . TYR B 2 184 ? 83.454 103.799 74.773 1.00 51.15 187 TYR B N 1
ATOM 10358 C CA . TYR B 2 184 ? 83.493 105.074 74.063 1.00 50.84 187 TYR B CA 1
ATOM 10359 C C . TYR B 2 184 ? 83.421 104.877 72.553 1.00 52.62 187 TYR B C 1
ATOM 10360 O O . TYR B 2 184 ? 82.768 105.660 71.853 1.00 49.87 187 TYR B O 1
ATOM 10378 N N . TRP B 2 185 ? 84.082 103.843 72.025 1.00 50.76 188 TRP B N 1
ATOM 10379 C CA . TRP B 2 185 ? 84.040 103.628 70.582 1.00 46.47 188 TRP B CA 1
ATOM 10380 C C . TRP B 2 185 ? 82.676 103.143 70.106 1.00 50.03 188 TRP B C 1
ATOM 10381 O O . TRP B 2 185 ? 82.432 103.137 68.895 1.00 46.32 188 TRP B O 1
ATOM 10402 N N . LYS B 2 186 ? 81.789 102.744 71.021 1.00 57.48 189 LYS B N 1
ATOM 10403 C CA . LYS B 2 186 ? 80.403 102.424 70.696 1.00 52.83 189 LYS B CA 1
ATOM 10404 C C . LYS B 2 186 ? 80.325 101.416 69.555 1.00 52.11 189 LYS B C 1
ATOM 10405 O O . LYS B 2 186 ? 79.929 101.772 68.438 1.00 54.44 189 LYS B O 1
ATOM 10424 N N . PRO B 2 187 ? 80.688 100.159 69.792 1.00 51.32 190 PRO B N 1
ATOM 10425 C CA . PRO B 2 187 ? 80.662 99.173 68.710 1.00 46.75 190 PRO B CA 1
ATOM 10426 C C . PRO B 2 187 ? 79.241 98.783 68.339 1.00 52.60 190 PRO B C 1
ATOM 10427 O O . PRO B 2 187 ? 78.323 98.819 69.162 1.00 50.89 190 PRO B O 1
ATOM 10438 N N . SER B 2 188 ? 79.070 98.406 67.075 1.00 59.96 191 SER B N 1
ATOM 10439 C CA . SER B 2 188 ? 77.785 97.934 66.583 1.00 59.01 191 SER B CA 1
ATOM 10440 C C . SER B 2 188 ? 78.030 96.937 65.462 1.00 56.71 191 SER B C 1
ATOM 10441 O O . SER B 2 188 ? 79.068 96.962 64.797 1.00 56.82 191 SER B O 1
ATOM 10449 N N . SER B 2 189 ? 77.057 96.053 65.263 1.00 59.82 192 SER B N 1
ATOM 10450 C CA . SER B 2 189 ? 77.127 95.029 64.231 1.00 63.68 192 SER B CA 1
ATOM 10451 C C . SER B 2 189 ? 75.803 94.968 63.487 1.00 64.19 192 SER B C 1
ATOM 10452 O O . SER B 2 189 ? 74.733 95.045 64.097 1.00 58.69 192 SER B O 1
ATOM 10460 N N . SER B 2 190 ? 75.884 94.829 62.167 1.00 67.92 193 SER B N 1
ATOM 10461 C CA . SER B 2 190 ? 74.704 94.699 61.324 1.00 70.31 193 SER B CA 1
ATOM 10462 C C . SER B 2 190 ? 74.199 93.265 61.241 1.00 69.97 193 SER B C 1
ATOM 10463 O O . SER B 2 190 ? 73.170 93.022 60.602 1.00 68.75 193 SER B O 1
ATOM 10471 N N . TRP B 2 191 ? 74.895 92.315 61.867 1.00 67.44 194 TRP B N 1
ATOM 10472 C CA . TRP B 2 191 ? 74.491 90.915 61.851 1.00 68.29 194 TRP B CA 1
ATOM 10473 C C . TRP B 2 191 ? 74.432 90.272 63.228 1.00 66.73 194 TRP B C 1
ATOM 10474 O O . TRP B 2 191 ? 73.816 89.208 63.357 1.00 65.04 194 TRP B O 1
ATOM 10495 N N . ASP B 2 192 ? 75.040 90.867 64.252 1.00 63.16 195 ASP B N 1
ATOM 10496 C CA . ASP B 2 192 ? 74.970 90.301 65.590 1.00 60.48 195 ASP B CA 1
ATOM 10497 C C . ASP B 2 192 ? 73.533 90.325 66.098 1.00 56.98 195 ASP B C 1
ATOM 10498 O O . ASP B 2 192 ? 72.744 91.211 65.762 1.00 59.19 195 ASP B O 1
ATOM 10507 N N . TYR B 2 193 ? 73.199 89.334 66.921 1.00 49.72 196 TYR B N 1
ATOM 10508 C CA . T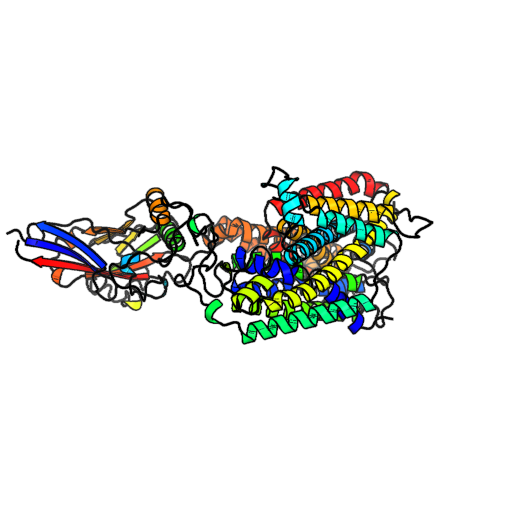YR B 2 193 ? 71.816 89.084 67.302 1.00 50.50 196 TYR B CA 1
ATOM 10509 C C . TYR B 2 193 ? 71.371 89.853 68.540 1.00 56.02 196 TYR B C 1
ATOM 10510 O O . TYR B 2 193 ? 70.173 89.849 68.846 1.00 57.90 196 TYR B O 1
ATOM 10528 N N . ILE B 2 194 ? 72.283 90.510 69.261 1.00 49.28 197 ILE B N 1
ATOM 10529 C CA . ILE B 2 194 ? 71.928 91.229 70.480 1.00 44.82 197 ILE B CA 1
ATOM 10530 C C . ILE B 2 194 ? 72.798 92.470 70.617 1.00 42.91 197 ILE B C 1
ATOM 10531 O O . ILE B 2 194 ? 73.888 92.561 70.049 1.00 44.93 197 ILE B O 1
ATOM 10547 N N . THR B 2 195 ? 72.296 93.433 71.387 1.00 36.26 198 THR B N 1
ATOM 10548 C CA . THR B 2 195 ? 73.054 94.597 71.822 1.00 38.33 198 THR B CA 1
ATOM 10549 C C . THR B 2 195 ? 72.984 94.678 73.339 1.00 38.85 198 THR B C 1
ATOM 10550 O O . THR B 2 195 ? 71.905 94.544 73.925 1.00 36.89 198 THR B O 1
ATOM 10561 N N . VAL B 2 196 ? 74.134 94.902 73.971 1.00 40.20 199 VAL B N 1
ATOM 10562 C CA . VAL B 2 196 ? 74.263 94.874 75.424 1.00 33.54 199 VAL B CA 1
ATOM 10563 C C . VAL B 2 196 ? 74.665 96.261 75.904 1.00 31.18 199 VAL B C 1
ATOM 10564 O O . VAL B 2 196 ? 75.580 96.877 75.345 1.00 40.18 199 VAL B O 1
ATOM 10577 N N . ASP B 2 197 ? 73.980 96.748 76.938 1.00 34.25 200 ASP B N 1
ATOM 10578 C CA . ASP B 2 197 ? 74.268 98.047 77.529 1.00 38.55 200 ASP B CA 1
ATOM 10579 C C . ASP B 2 197 ? 74.038 97.960 79.033 1.00 36.63 200 ASP B C 1
ATOM 10580 O O . ASP B 2 197 ? 73.640 96.919 79.562 1.00 39.32 200 ASP B O 1
ATOM 10589 N N . ASN B 2 198 ? 74.298 99.063 79.731 1.00 34.12 201 ASN B N 1
ATOM 10590 C CA . ASN B 2 198 ? 74.011 99.141 81.157 1.00 30.94 201 ASN B CA 1
ATOM 10591 C C . ASN B 2 198 ? 72.546 99.506 81.366 1.00 37.62 201 ASN B C 1
ATOM 10592 O O . ASN B 2 198 ? 72.035 100.443 80.745 1.00 47.55 201 ASN B O 1
ATOM 10603 N N . ASN B 2 199 ? 71.870 98.762 82.244 1.00 30.79 202 ASN B N 1
ATOM 10604 C CA . ASN B 2 199 ? 70.443 98.976 82.455 1.00 33.19 202 ASN B CA 1
ATOM 10605 C C . ASN B 2 199 ? 70.184 100.182 83.351 1.00 43.19 202 ASN B C 1
ATOM 10606 O O . ASN B 2 199 ? 69.375 101.053 83.013 1.00 49.06 202 ASN B O 1
ATOM 10616 N N . LEU B 2 200 ? 70.860 100.248 84.494 1.00 39.21 203 LEU B N 1
ATOM 10617 C CA . LEU B 2 200 ? 70.686 101.333 85.448 1.00 38.83 203 LEU B CA 1
ATOM 10618 C C . LEU B 2 200 ? 71.847 102.311 85.346 1.00 43.49 203 LEU B C 1
ATOM 10619 O O . LEU B 2 200 ? 72.996 101.909 85.139 1.00 40.68 203 LEU B O 1
ATOM 10635 N N . THR B 2 201 ? 71.541 103.597 85.491 1.00 49.04 204 THR B N 1
ATOM 10636 C CA . THR B 2 201 ? 72.587 104.597 85.607 1.00 46.41 204 THR B CA 1
ATOM 10637 C C . THR B 2 201 ? 73.322 104.422 86.935 1.00 49.50 204 THR B C 1
ATOM 10638 O O . THR B 2 201 ? 72.900 103.669 87.817 1.00 52.36 204 THR B O 1
ATOM 10649 N N . THR B 2 202 ? 74.444 105.129 87.073 1.00 45.42 205 THR B N 1
ATOM 10650 C CA . THR B 2 202 ? 75.263 104.975 88.271 1.00 43.28 205 THR B CA 1
ATOM 10651 C C . THR B 2 202 ? 74.466 105.309 89.526 1.00 46.34 205 THR B C 1
ATOM 10652 O O . THR B 2 202 ? 74.472 104.546 90.499 1.00 48.59 205 THR B O 1
ATOM 10663 N N . SER B 2 203 ? 73.759 106.441 89.516 1.00 46.05 206 SER B N 1
ATOM 10664 C CA . SER B 2 203 ? 73.045 106.873 90.712 1.00 46.63 206 SER B CA 1
ATOM 10665 C C . SER B 2 203 ? 71.987 105.857 91.122 1.00 45.80 206 SER B C 1
ATOM 10666 O O . SER B 2 203 ? 71.840 105.546 92.310 1.00 43.17 206 SER B O 1
ATOM 10674 N N . GLN B 2 204 ? 71.238 105.328 90.152 1.00 48.10 207 GLN B N 1
ATOM 10675 C CA . GLN B 2 204 ? 70.198 104.358 90.473 1.00 49.66 207 GLN B CA 1
ATOM 10676 C C . GLN B 2 204 ? 70.784 103.068 91.033 1.00 47.86 207 GLN B C 1
ATOM 10677 O O . GLN B 2 204 ? 70.107 102.353 91.780 1.00 48.92 207 GLN B O 1
ATOM 10691 N N . ALA B 2 205 ? 72.034 102.755 90.690 1.00 44.46 208 ALA B N 1
ATOM 10692 C CA . ALA B 2 205 ? 72.636 101.486 91.077 1.00 38.79 208 ALA B CA 1
ATOM 10693 C C . ALA B 2 205 ? 73.466 101.568 92.351 1.00 36.67 208 ALA B C 1
ATOM 10694 O O . ALA B 2 205 ? 73.698 100.532 92.984 1.00 39.30 208 ALA B O 1
ATOM 10701 N N . VAL B 2 206 ? 73.924 102.760 92.742 1.00 36.78 209 VAL B N 1
ATOM 10702 C CA . VAL B 2 206 ? 74.727 102.873 93.959 1.00 39.89 209 VAL B CA 1
ATOM 10703 C C . VAL B 2 206 ? 73.929 102.405 95.170 1.00 37.04 209 VAL B C 1
ATOM 10704 O O . VAL B 2 206 ? 74.422 101.631 96.000 1.00 39.40 209 VAL B O 1
ATOM 10717 N N . GLN B 2 207 ? 72.683 102.867 95.293 1.00 40.67 210 GLN B N 1
ATOM 10718 C CA . GLN B 2 207 ? 71.873 102.477 96.443 1.00 42.02 210 GLN B CA 1
ATOM 10719 C C . GLN B 2 207 ? 71.566 100.985 96.420 1.00 41.71 210 GLN B C 1
ATOM 10720 O O . GLN B 2 207 ? 71.566 100.330 97.468 1.00 41.31 210 GLN B O 1
ATOM 10734 N N . VAL B 2 208 ? 71.300 100.430 95.236 1.00 42.11 211 VAL B N 1
ATOM 10735 C CA . VAL B 2 208 ? 71.043 98.996 95.136 1.00 38.31 211 VAL B CA 1
ATOM 10736 C C . VAL B 2 208 ? 72.268 98.211 95.585 1.00 39.15 211 VAL B C 1
ATOM 10737 O O . VAL B 2 208 ? 72.152 97.194 96.280 1.00 36.49 211 VAL B O 1
ATOM 10750 N N . CYS B 2 209 ? 73.460 98.666 95.194 1.00 35.97 212 CYS B N 1
ATOM 10751 C CA . CYS B 2 209 ? 74.682 98.028 95.673 1.00 32.67 212 CYS B CA 1
ATOM 10752 C C . CYS B 2 209 ? 74.792 98.124 97.188 1.00 40.58 212 CYS B C 1
ATOM 10753 O O . CYS B 2 209 ? 75.130 97.142 97.858 1.00 49.81 212 CYS B O 1
ATOM 10760 N N . LYS B 2 210 ? 74.508 99.303 97.747 1.00 39.19 213 LYS B N 1
ATOM 10761 C CA . LYS B 2 210 ? 74.634 99.492 99.187 1.00 37.38 213 LYS B CA 1
ATOM 10762 C C . LYS B 2 210 ? 73.594 98.703 99.970 1.00 39.11 213 LYS B C 1
ATOM 10763 O O . LYS B 2 210 ? 73.758 98.519 101.181 1.00 43.52 213 LYS B O 1
ATOM 10782 N N . ASP B 2 211 ? 72.533 98.235 99.315 1.00 39.44 214 ASP B N 1
ATOM 10783 C CA . ASP B 2 211 ? 71.552 97.373 99.960 1.00 36.92 214 ASP B CA 1
ATOM 10784 C C . ASP B 2 211 ? 71.972 95.909 99.964 1.00 40.74 214 ASP B C 1
ATOM 10785 O O . ASP B 2 211 ? 71.239 95.073 100.504 1.00 39.79 214 ASP B O 1
ATOM 10794 N N . ASN B 2 212 ? 73.124 95.582 99.376 1.00 42.22 215 ASN B N 1
ATOM 10795 C CA . ASN B 2 212 ? 73.635 94.215 99.320 1.00 38.60 215 ASN B CA 1
ATOM 10796 C C . ASN B 2 212 ? 72.811 93.338 98.382 1.00 37.81 215 ASN B C 1
ATOM 10797 O O . ASN B 2 212 ? 72.661 92.137 98.616 1.00 32.65 215 ASN B O 1
ATOM 10808 N N . LYS B 2 213 ? 72.274 93.930 97.321 1.00 39.98 216 LYS B N 1
ATOM 10809 C CA . LYS B 2 213 ? 71.531 93.218 96.293 1.00 40.54 216 LYS B CA 1
ATOM 10810 C C . LYS B 2 213 ? 72.340 93.183 95.003 1.00 40.79 216 LYS B C 1
ATOM 10811 O O . LYS B 2 213 ? 73.331 93.899 94.840 1.00 37.43 216 LYS B O 1
ATOM 10830 N N . TRP B 2 214 ? 71.906 92.331 94.077 1.00 34.43 217 TRP B N 1
ATOM 10831 C CA . TRP B 2 214 ? 72.475 92.344 92.737 1.00 27.60 217 TRP B CA 1
ATOM 10832 C C . TRP B 2 214 ? 72.247 93.714 92.113 1.00 31.12 217 TRP B C 1
ATOM 10833 O O . TRP B 2 214 ? 71.101 94.139 91.935 1.00 37.09 217 TRP B O 1
ATOM 10854 N N . CYS B 2 215 ? 73.339 94.406 91.779 1.00 28.33 218 CYS B N 1
ATOM 10855 C CA . CYS B 2 215 ? 73.252 95.809 91.391 1.00 29.37 218 CYS B CA 1
ATOM 10856 C C . CYS B 2 215 ? 74.051 96.106 90.127 1.00 29.53 218 CYS B C 1
ATOM 10857 O O . CYS B 2 215 ? 74.517 97.234 89.937 1.00 30.66 218 CYS B O 1
ATOM 10864 N N . ASN B 2 216 ? 74.217 95.116 89.254 1.00 38.44 219 ASN B N 1
ATOM 10865 C CA . ASN B 2 216 ? 74.851 95.310 87.950 1.00 35.94 219 ASN B CA 1
ATOM 10866 C C . ASN B 2 216 ? 73.971 94.698 86.867 1.00 34.05 219 ASN B C 1
ATOM 10867 O O . ASN B 2 216 ? 74.367 93.751 86.182 1.00 31.16 219 ASN B O 1
ATOM 10878 N N . PRO B 2 217 ? 72.758 95.225 86.684 1.00 31.42 220 PRO B N 1
ATOM 10879 C CA . PRO B 2 217 ? 71.838 94.658 85.687 1.00 27.50 220 PRO B CA 1
ATOM 10880 C C . PRO B 2 217 ? 72.201 95.121 84.284 1.00 32.27 220 PRO B C 1
ATOM 10881 O O . PRO B 2 217 ? 72.244 96.321 84.005 1.00 42.62 220 PRO B O 1
ATOM 10892 N N . LEU B 2 218 ? 72.468 94.164 83.402 1.00 31.92 221 LEU B N 1
ATOM 10893 C CA . LEU B 2 218 ? 72.667 94.473 81.998 1.00 22.98 221 LEU B CA 1
ATOM 10894 C C . LEU B 2 218 ? 71.319 94.674 81.311 1.00 25.01 221 LEU B C 1
ATOM 10895 O O . LEU B 2 218 ? 70.260 94.336 81.843 1.00 34.25 221 LEU B O 1
ATOM 10911 N N . ALA B 2 219 ? 71.370 95.248 80.111 1.00 27.21 222 ALA B N 1
ATOM 10912 C CA . ALA B 2 219 ? 70.200 95.403 79.255 1.00 29.53 222 ALA B CA 1
ATOM 10913 C C . ALA B 2 219 ? 70.558 94.817 77.898 1.00 32.33 222 ALA B C 1
ATOM 10914 O O . ALA B 2 219 ? 71.439 95.341 77.206 1.00 45.96 222 ALA B O 1
ATOM 10921 N N . ILE B 2 220 ? 69.886 93.732 77.526 1.00 30.25 223 ILE B N 1
ATOM 10922 C CA . ILE B 2 220 ? 70.155 93.012 76.287 1.00 30.07 223 ILE B CA 1
ATOM 10923 C C . ILE B 2 220 ? 68.931 93.157 75.396 1.00 35.15 223 ILE B C 1
ATOM 10924 O O . ILE B 2 220 ? 67.819 92.784 75.789 1.00 47.04 223 ILE B O 1
ATOM 10940 N N . GLN B 2 221 ? 69.137 93.695 74.197 1.00 37.51 224 GLN B N 1
ATOM 10941 C CA . GLN B 2 221 ? 68.062 93.949 73.248 1.00 36.07 224 GLN B CA 1
ATOM 10942 C C . GLN B 2 221 ? 68.322 93.159 71.975 1.00 43.46 224 GLN B C 1
ATOM 10943 O O . GLN B 2 221 ? 69.411 93.245 71.399 1.00 50.27 224 GLN B O 1
ATOM 10957 N N . PHE B 2 222 ? 67.324 92.394 71.541 1.00 51.23 225 PHE B N 1
ATOM 10958 C CA . PHE B 2 222 ? 67.460 91.611 70.321 1.00 55.57 225 PHE B CA 1
ATOM 10959 C C . PHE B 2 222 ? 67.496 92.531 69.107 1.00 58.17 225 PHE B C 1
ATOM 10960 O O . PHE B 2 222 ? 66.656 93.425 68.966 1.00 55.31 225 PHE B O 1
ATOM 10977 N N . THR B 2 223 ? 68.472 92.310 68.231 1.00 57.42 226 THR B N 1
ATOM 10978 C CA . THR B 2 223 ? 68.555 93.057 66.988 1.00 57.46 226 THR B CA 1
ATOM 10979 C C . THR B 2 223 ? 67.580 92.484 65.963 1.00 62.05 226 THR B C 1
ATOM 10980 O O . THR B 2 223 ? 66.975 91.427 66.160 1.00 63.32 226 THR B O 1
ATOM 10991 N N . ASN B 2 224 ? 67.433 93.200 64.847 1.00 63.31 227 ASN B N 1
ATOM 10992 C CA . ASN B 2 224 ? 66.585 92.702 63.769 1.00 60.94 227 ASN B CA 1
ATOM 10993 C C . ASN B 2 224 ? 67.094 91.363 63.255 1.00 61.37 227 ASN B C 1
ATOM 10994 O O . ASN B 2 224 ? 66.304 90.448 62.991 1.00 65.19 227 ASN B O 1
ATOM 11005 N N . ALA B 2 225 ? 68.414 91.225 63.114 1.00 62.39 228 ALA B N 1
ATOM 11006 C CA . ALA B 2 225 ? 68.981 89.935 62.739 1.00 65.45 228 ALA B CA 1
ATOM 11007 C C . ALA B 2 225 ? 68.657 88.874 63.782 1.00 64.02 228 ALA B C 1
ATOM 11008 O O . ALA B 2 225 ? 68.278 87.748 63.437 1.00 66.01 228 ALA B O 1
ATOM 11015 N N . GLY B 2 226 ? 68.794 89.215 65.064 1.00 55.47 229 GLY B N 1
ATOM 11016 C CA . GLY B 2 226 ? 68.434 88.271 66.110 1.00 58.26 229 GLY B CA 1
ATOM 11017 C C . GLY B 2 226 ? 66.960 87.919 66.089 1.00 57.32 229 GLY B C 1
ATOM 11018 O O . GLY B 2 226 ? 66.586 86.758 66.274 1.00 58.55 229 GLY B O 1
ATOM 11022 N N . LYS B 2 227 ? 66.101 88.916 65.864 1.00 59.65 230 LYS B N 1
ATOM 11023 C CA . LYS B 2 227 ? 64.670 88.649 65.771 1.00 61.02 230 LYS B CA 1
ATOM 11024 C C . LYS B 2 227 ? 64.349 87.745 64.589 1.00 60.85 230 LYS B C 1
ATOM 11025 O O . LYS B 2 227 ? 63.397 86.958 64.649 1.00 60.82 230 LYS B O 1
ATOM 11044 N N . GLN B 2 228 ? 65.125 87.842 63.510 1.00 64.57 231 GLN B N 1
ATOM 11045 C CA . GLN B 2 228 ? 64.921 86.995 62.342 1.00 68.08 231 GLN B CA 1
ATOM 11046 C C . GLN B 2 228 ? 65.495 85.594 62.514 1.00 67.99 231 GLN B C 1
ATOM 11047 O O . GLN B 2 228 ? 65.217 84.724 61.681 1.00 68.68 231 GLN B O 1
ATOM 11061 N N . VAL B 2 229 ? 66.281 85.354 63.560 1.00 65.46 232 VAL B N 1
ATOM 11062 C CA . VAL B 2 229 ? 66.930 84.066 63.775 1.00 65.61 232 VAL B CA 1
ATOM 11063 C C . VAL B 2 229 ? 65.987 83.150 64.542 1.00 64.23 232 VAL B C 1
ATOM 11064 O O . VAL B 2 229 ? 65.176 83.594 65.361 1.00 63.54 232 VAL B O 1
ATOM 11077 N N . THR B 2 230 ? 66.099 81.847 64.269 1.00 63.93 233 THR B N 1
ATOM 11078 C CA . THR B 2 230 ? 65.231 80.839 64.858 1.00 65.33 233 THR B CA 1
ATOM 11079 C C . THR B 2 230 ? 65.989 79.784 65.657 1.00 64.75 233 THR B C 1
ATOM 11080 O O . THR B 2 230 ? 65.356 79.013 66.387 1.00 65.56 233 THR B O 1
ATOM 11091 N N . SER B 2 231 ? 67.318 79.750 65.576 1.00 64.94 234 SER B N 1
ATOM 11092 C CA . SER B 2 231 ? 68.113 78.724 66.240 1.00 64.83 234 SER B CA 1
ATOM 11093 C C . SER B 2 231 ? 68.299 78.977 67.735 1.00 63.82 234 SER B C 1
ATOM 11094 O O . SER B 2 231 ? 69.106 78.283 68.366 1.00 64.28 234 SER B O 1
ATOM 11102 N N . TRP B 2 232 ? 67.570 79.931 68.322 1.00 56.93 235 TRP B N 1
ATOM 11103 C CA . TRP B 2 232 ? 67.731 80.213 69.744 1.00 59.78 235 TRP B CA 1
ATOM 11104 C C . TRP B 2 232 ? 67.478 78.985 70.606 1.00 62.03 235 TRP B C 1
ATOM 11105 O O . TRP B 2 232 ? 67.986 78.916 71.730 1.00 60.43 235 TRP B O 1
ATOM 11126 N N . THR B 2 233 ? 66.700 78.019 70.110 1.00 66.61 236 THR B N 1
ATOM 11127 C CA . THR B 2 233 ? 66.464 76.800 70.876 1.00 67.96 236 THR B CA 1
ATOM 11128 C C . THR B 2 233 ? 67.774 76.123 71.259 1.00 66.54 236 THR B C 1
ATOM 11129 O O . THR B 2 233 ? 67.866 75.513 72.330 1.00 62.76 236 THR B O 1
ATOM 11140 N N . THR B 2 234 ? 68.792 76.217 70.404 1.00 64.17 237 THR B N 1
ATOM 11141 C CA . THR B 2 234 ? 70.096 75.639 70.698 1.00 65.89 237 THR B CA 1
ATOM 11142 C C . THR B 2 234 ? 70.982 76.559 71.528 1.00 64.26 237 THR B C 1
ATOM 11143 O O . THR B 2 234 ? 72.021 76.110 72.022 1.00 60.27 237 THR B O 1
ATOM 11154 N N . GLY B 2 235 ? 70.601 77.824 71.694 1.00 58.17 238 GLY B N 1
ATOM 11155 C CA . GLY B 2 235 ? 71.369 78.746 72.507 1.00 54.46 238 GLY B CA 1
ATOM 11156 C C . GLY B 2 235 ? 72.524 79.382 71.763 1.00 59.59 238 GLY B C 1
ATOM 11157 O O . GLY B 2 235 ? 73.299 78.690 71.095 1.00 62.43 238 GLY B O 1
ATOM 11161 N N . HIS B 2 236 ? 72.649 80.703 71.871 1.00 53.72 239 HIS B N 1
ATOM 11162 C CA . HIS B 2 236 ? 73.741 81.451 71.264 1.00 52.00 239 HIS B CA 1
ATOM 11163 C C . HIS B 2 236 ? 74.527 82.147 72.366 1.00 49.36 239 HIS B C 1
ATOM 11164 O O . HIS B 2 236 ? 73.942 82.697 73.303 1.00 49.24 239 HIS B O 1
ATOM 11178 N N . TYR B 2 237 ? 75.853 82.130 72.251 1.00 44.77 240 TYR B N 1
ATOM 11179 C CA . TYR B 2 237 ? 76.727 82.502 73.353 1.00 44.46 240 TYR B CA 1
ATOM 11180 C C . TYR B 2 237 ? 77.648 83.650 72.964 1.00 42.90 240 TYR B C 1
ATOM 11181 O O . TYR B 2 237 ? 78.125 83.726 71.827 1.00 43.56 240 TYR B O 1
ATOM 11199 N N . TRP B 2 238 ? 77.887 84.538 73.928 1.00 35.61 241 TRP B N 1
ATOM 11200 C CA . TRP B 2 238 ? 78.755 85.692 73.769 1.00 34.65 241 TRP B CA 1
ATOM 11201 C C . TRP B 2 238 ? 79.790 85.702 74.886 1.00 33.33 241 TRP B C 1
ATOM 11202 O O . TRP B 2 238 ? 79.650 85.018 75.904 1.00 36.75 241 TRP B O 1
ATOM 11223 N N . GLY B 2 239 ? 80.839 86.483 74.674 1.00 37.15 242 GLY B N 1
ATOM 11224 C CA . GLY B 2 239 ? 81.841 86.741 75.699 1.00 33.31 242 GLY B CA 1
ATOM 11225 C C . GLY B 2 239 ? 81.883 88.220 76.026 1.00 25.57 242 GLY B C 1
ATOM 11226 O O . GLY B 2 239 ? 81.818 89.059 75.129 1.00 33.33 242 GLY B O 1
ATOM 11230 N N . LEU B 2 240 ? 81.999 88.534 77.314 1.00 23.21 243 LEU B N 1
ATOM 11231 C CA . LEU B 2 240 ? 81.964 89.911 77.790 1.00 27.22 243 LEU B CA 1
ATOM 11232 C C . LEU B 2 240 ? 83.241 90.203 78.559 1.00 31.23 243 LEU B C 1
ATOM 11233 O O . LEU B 2 240 ? 83.579 89.476 79.497 1.00 42.43 243 LEU B O 1
ATOM 11249 N N . ARG B 2 241 ? 83.938 91.274 78.179 1.00 31.24 244 ARG B N 1
ATOM 11250 C CA . ARG B 2 241 ? 85.203 91.644 78.804 1.00 25.56 244 ARG B CA 1
ATOM 11251 C C . ARG B 2 241 ? 85.168 93.109 79.207 1.00 26.71 244 ARG B C 1
ATOM 11252 O O . ARG B 2 241 ? 84.756 93.965 78.417 1.00 34.25 244 ARG B O 1
ATOM 11273 N N . LEU B 2 242 ? 85.611 93.395 80.429 1.00 26.65 245 LEU B N 1
ATOM 11274 C CA . LEU B 2 242 ? 85.704 94.772 80.891 1.00 30.71 245 LEU B CA 1
ATOM 11275 C C . LEU B 2 242 ? 86.876 95.480 80.222 1.00 36.43 245 LEU B C 1
ATOM 11276 O O . LEU B 2 242 ? 87.932 94.885 79.989 1.00 44.31 245 LEU B O 1
ATOM 11292 N N . TYR B 2 243 ? 86.684 96.762 79.915 1.00 38.54 246 TYR B N 1
ATOM 11293 C CA . TYR B 2 243 ? 87.731 97.590 79.316 1.00 36.68 246 TYR B CA 1
ATOM 11294 C C . TYR B 2 243 ? 88.438 98.334 80.441 1.00 35.48 246 TYR B C 1
ATOM 11295 O O . TYR B 2 243 ? 88.002 99.397 80.885 1.00 38.89 246 TYR B O 1
ATOM 11313 N N . VAL B 2 244 ? 89.548 97.764 80.910 1.00 36.77 247 VAL B N 1
ATOM 11314 C CA . VAL B 2 244 ? 90.314 98.316 82.018 1.00 38.06 247 VAL B CA 1
ATOM 11315 C C . VAL B 2 244 ? 91.794 98.279 81.657 1.00 41.79 247 VAL B C 1
ATOM 11316 O O . VAL B 2 244 ? 92.201 97.692 80.654 1.00 42.05 247 VAL B O 1
ATOM 11329 N N . SER B 2 245 ? 92.600 98.925 82.496 1.00 40.51 248 SER B N 1
ATOM 11330 C CA . SER B 2 245 ? 94.052 98.943 82.324 1.00 40.18 248 SER B CA 1
ATOM 11331 C C . SER B 2 245 ? 94.616 97.676 82.953 1.00 35.91 248 SER B C 1
ATOM 11332 O O . SER B 2 245 ? 94.950 97.637 84.139 1.00 41.48 248 SER B O 1
ATOM 11340 N N . GLY B 2 246 ? 94.724 96.631 82.154 1.00 39.67 249 GLY B N 1
ATOM 11341 C CA . GLY B 2 246 ? 95.241 95.364 82.629 1.00 40.65 249 GLY B CA 1
ATOM 11342 C C . GLY B 2 246 ? 94.754 94.224 81.749 1.00 42.46 249 GLY B C 1
ATOM 11343 O O . GLY B 2 246 ? 94.644 94.369 80.533 1.00 43.46 249 GLY B O 1
ATOM 11347 N N . ARG B 2 247 ? 94.471 93.094 82.401 1.00 49.35 250 ARG B N 1
ATOM 11348 C CA . ARG B 2 247 ? 94.090 91.884 81.682 1.00 49.83 250 ARG B CA 1
ATOM 11349 C C . ARG B 2 247 ? 92.758 92.022 80.958 1.00 56.21 250 ARG B C 1
ATOM 11350 O O . ARG B 2 247 ? 92.482 91.237 80.044 1.00 57.76 250 ARG B O 1
ATOM 11371 N N . ASP B 2 248 ? 91.929 92.994 81.337 1.00 46.76 251 ASP B N 1
ATOM 11372 C CA . ASP B 2 248 ? 90.566 93.069 80.825 1.00 37.00 251 ASP B CA 1
ATOM 11373 C C . ASP B 2 248 ? 89.864 91.744 81.093 1.00 40.81 251 ASP B C 1
ATOM 11374 O O . ASP B 2 248 ? 89.425 91.069 80.153 1.00 42.58 251 ASP B O 1
ATOM 11383 N N . PRO B 2 249 ? 89.743 91.338 82.356 1.00 46.30 252 PRO B N 1
ATOM 11384 C CA . PRO B 2 249 ? 89.122 90.043 82.656 1.00 44.89 252 PRO B CA 1
ATOM 11385 C C . PRO B 2 249 ? 87.681 89.994 82.176 1.00 36.15 252 PRO B C 1
ATOM 11386 O O . PRO B 2 249 ? 86.969 91.000 82.171 1.00 38.74 252 PRO B O 1
ATOM 11397 N N . GLY B 2 250 ? 87.256 88.802 81.766 1.00 30.40 253 GLY B N 1
ATOM 11398 C CA . GLY B 2 250 ? 85.922 88.634 81.228 1.00 29.26 253 GLY B CA 1
ATOM 11399 C C . GLY B 2 250 ? 85.267 87.316 81.584 1.00 29.29 253 GLY B C 1
ATOM 11400 O O . GLY B 2 250 ? 85.778 86.544 82.399 1.00 36.95 253 GLY B O 1
ATOM 11404 N N . LEU B 2 251 ? 84.120 87.062 80.961 1.00 25.46 254 LEU B N 1
ATOM 11405 C CA . LEU B 2 251 ? 83.345 85.854 81.198 1.00 25.08 254 LEU B CA 1
ATOM 11406 C C . LEU B 2 251 ? 82.624 85.481 79.911 1.00 26.98 254 LEU B C 1
ATOM 11407 O O . LEU B 2 251 ? 82.663 86.210 78.917 1.00 38.85 254 LEU B O 1
ATOM 11423 N N . THR B 2 252 ? 81.961 84.329 79.942 1.00 36.92 255 THR B N 1
ATOM 11424 C CA . THR B 2 252 ? 81.151 83.847 78.832 1.00 37.27 255 THR B CA 1
ATOM 11425 C C . THR B 2 252 ? 79.724 83.648 79.317 1.00 36.48 255 THR B C 1
ATOM 11426 O O . THR B 2 252 ? 79.502 83.030 80.364 1.00 40.93 255 THR B O 1
ATOM 11437 N N . PHE B 2 253 ? 78.761 84.171 78.561 1.00 25.89 256 PHE B N 1
ATOM 11438 C CA . PHE B 2 253 ? 77.350 84.006 78.874 1.00 28.18 256 PHE B CA 1
ATOM 11439 C C . PHE B 2 253 ? 76.619 83.555 77.618 1.00 32.52 256 PHE B C 1
ATOM 11440 O O . PHE B 2 253 ? 77.182 83.528 76.522 1.00 39.02 256 PHE B O 1
ATOM 11457 N N . GLY B 2 254 ? 75.356 83.179 77.787 1.00 36.81 257 GLY B N 1
ATOM 11458 C CA . GLY B 2 254 ? 74.570 82.700 76.666 1.00 38.96 257 GLY B CA 1
ATOM 11459 C C . GLY B 2 254 ? 73.102 83.015 76.843 1.00 38.22 257 GLY B C 1
ATOM 11460 O O . GLY B 2 254 ? 72.614 83.206 77.959 1.00 40.90 257 GLY B O 1
ATOM 11464 N N . ILE B 2 255 ? 72.399 83.060 75.715 1.00 39.76 258 ILE B N 1
ATOM 11465 C CA . ILE B 2 255 ? 70.962 83.296 75.677 1.00 40.79 258 ILE B CA 1
ATOM 11466 C C . ILE B 2 255 ? 70.323 82.147 74.914 1.00 43.74 258 ILE B C 1
ATOM 11467 O O . ILE B 2 255 ? 70.777 81.797 73.818 1.00 50.24 258 ILE B O 1
ATOM 11483 N N . ARG B 2 256 ? 69.280 81.556 75.493 1.00 46.62 259 ARG B N 1
ATOM 11484 C CA . ARG B 2 256 ? 68.576 80.453 74.856 1.00 51.54 259 ARG B CA 1
ATOM 11485 C C . ARG B 2 256 ? 67.080 80.601 75.093 1.00 52.31 259 ARG B C 1
ATOM 11486 O O . ARG B 2 256 ? 66.627 81.422 75.897 1.00 55.67 259 ARG B O 1
ATOM 11507 N N . LEU B 2 257 ? 66.313 79.787 74.374 1.00 63.31 260 LEU B N 1
ATOM 11508 C CA . LEU B 2 257 ? 64.860 79.822 74.414 1.00 63.76 260 LEU B CA 1
ATOM 11509 C C . LEU B 2 257 ? 64.328 78.450 74.799 1.00 65.40 260 LEU B C 1
ATOM 11510 O O . LEU B 2 257 ? 64.832 77.423 74.332 1.00 67.85 260 LEU B O 1
ATOM 11526 N N . ARG B 2 258 ? 63.309 78.438 75.654 1.00 65.38 261 ARG B N 1
ATOM 11527 C CA . ARG B 2 258 ? 62.535 77.242 75.937 1.00 68.70 261 ARG B CA 1
ATOM 11528 C C . ARG B 2 258 ? 61.061 77.593 75.805 1.00 69.50 261 ARG B C 1
ATOM 11529 O O . ARG B 2 258 ? 60.671 78.758 75.893 1.00 69.17 261 ARG B O 1
ATOM 11550 N N . TYR B 2 259 ? 60.238 76.578 75.569 1.00 83.66 262 TYR B N 1
ATOM 11551 C CA . TYR B 2 259 ? 58.814 76.831 75.427 1.00 83.32 262 TYR B CA 1
ATOM 11552 C C . TYR B 2 259 ? 58.040 75.541 75.633 1.00 81.56 262 TYR B C 1
ATOM 11553 O O . TYR B 2 259 ? 58.550 74.446 75.385 1.00 78.00 262 TYR B O 1
ATOM 11571 N N . GLN B 2 260 ? 56.801 75.693 76.094 1.00 88.32 263 GLN B N 1
ATOM 11572 C CA . GLN B 2 260 ? 55.894 74.565 76.259 1.00 89.30 263 GLN B CA 1
ATOM 11573 C C . GLN B 2 260 ? 54.477 75.023 75.939 1.00 90.91 263 GLN B C 1
ATOM 11574 O O . GLN B 2 260 ? 54.227 76.200 75.662 1.00 91.75 263 GLN B O 1
ATOM 11588 N N . ASN B 2 261 ? 53.545 74.076 75.959 1.00 93.73 264 ASN B N 1
ATOM 11589 C CA . ASN B 2 261 ? 52.151 74.381 75.677 1.00 93.36 264 ASN B CA 1
ATOM 11590 C C . ASN B 2 261 ? 51.507 75.089 76.863 1.00 92.75 264 ASN B C 1
ATOM 11591 O O . ASN B 2 261 ? 51.832 74.828 78.024 1.00 91.18 264 ASN B O 1
ATOM 11602 N N . LEU B 2 262 ? 50.585 75.996 76.556 1.00 95.16 265 LEU B N 1
ATOM 11603 C CA . LEU B 2 262 ? 49.883 76.755 77.584 1.00 95.20 265 LEU B CA 1
ATOM 11604 C C . LEU B 2 262 ? 48.450 77.050 77.155 1.00 95.66 265 LEU B C 1
ATOM 11605 O O . LEU B 2 262 ? 48.206 77.489 76.031 1.00 95.28 265 LEU B O 1
#